Protein AF-A0A4Q6G343-F1 (afdb_monomer_lite)

Radius of gyration: 47.39 Å; chains: 1; bounding box: 82×85×159 Å

Sequence (909 aa):
MDHENRRSPDSSRSNSSQSSSKPSTRPTLESVRVLRLAERLSLSLETMDKLKNIIFGPHGRDVSAIEARQTVEPEVWDELKTRSTSTSLKAYPAVEMIEESEIARLKTIYQTSEPVVAPPPVALETKSPSLPLSQPQLMRREERNSDELLLRKKIEASPIFTDFRGDAYRLFEKYPRPDVAGRLIELALMYGTVDDLIDSLRNITMATGEYYPLITVETRDRILLRLWTAKHTSFMDQFYFRKDLILVLTPMERWYITWSLLEQGKHDHLYRWYKRNEHEIWAMQKLFGPRLQKSESELTFAIGSAAFRMDDEDLALKMLESIPKSASEFSRAIDLLLDVRVERDDRGLSSYELRLSRELDWNARLGLFDSFLLRAQQLQQLAPRDRAALNALLVDPLRWFPESAEALNLVAQMLLHFSDLEKAFPNLLKLFHSNALQFQKPALEHALWTPVLTHDFGQPDRTAYWRSMAMVHSFALGLGQEEKKLWQAREIYFEAQGYEAPTKILTISWSDLHKALVQWISKSDRLDEADRKRLSMMAKLCGESREISDTDIRTYLADVSEPNLEVLETLQALARDRKQEDLELFILGRKAQVLHHTNSALARIWDIGVAQKKNDLSWRTATLLHVRQQLGPELEKPWLIVGEKRREFPMLHLSPEQLKVLCSTFDGNERKLVEAVVNVGPLIPELLASLNPNLLPQKRTRAISKTETEVFEFLEAADWLPSPKKQYGLNAGGLWQTRPPFFSNLTDGKWCGIFVGLSQRLGLNAWDWQLSLLNQQIEALIPRMTRSSETLQASKVG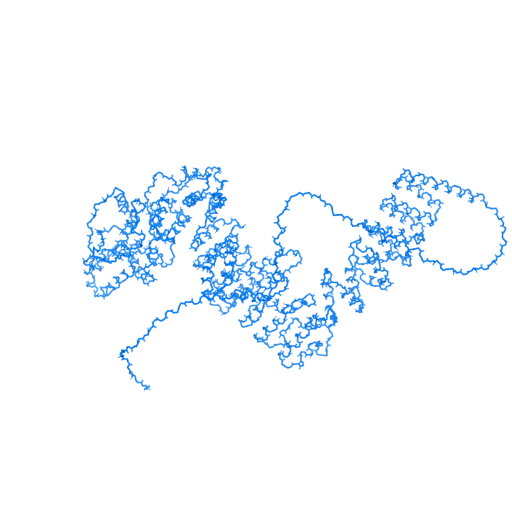RWLRSLTPSQRKSWYDLAQVSKKFEDEQAQAILGRFLAILTTTLYQDHIAALATLERVRAPLRLRWDTENWIVSLAYGEIRKGLGSHTITRFPDNVYRMAVLSPKPPAMRS

Foldseek 3Di:
DDDDDDDDDDDDDDDDDDDDDDDPDQADPVLVVVLVVCVVVVPDPVVSVVSQCVRQNPVGDDPVVVVVVVPPDDDDDDPPPPPDDDDDDDDDDDDDDDDVVVVVVVVVVVPPDDDDDDDDDDDDDDDDDPDDPPPVVVVVVVVLVVLVVVLVVQVVVDLACVSNVVSLVVSCVVPVDLVSLLVSLVSCLRRNDLVSNLVSVVVNCVVPVVSVLVHDPVSVLSNCVRCVVVPVVVSLCVVLPDPVCVVSDDLSSLLVVLVSCLVVVVLLCNQVSCVVNVVSNVVNCVVCVVVSVNDPLSSLLSNLVSCVVVVVPVSNCVSLVVRDPPDPCVLVSLVSLLVPDQDADPVRAHPLRVVLVPDPDLVVSLVSLLVLLVCVVVPVDDDSNSLNNNLVCLQCVCVSDDPFLVSLLSLLLSLLVSLVCCSNRVSSCVVCVVCLLPQDDLSNLCSNLVSLCPGDSVDLLVNLQSNLSSLLSVCVSVLNPPLVSLQSSLVSNVVSVPPPDPPDDDPDDQQSSLVSSLVCLVPPPVDDPVSSVLSNLSSQLSHDLVSNDLVSLVVNLVVDPADDPVSLVVQLVSCVVVVVLVSNLVSLLSNCLHVFHDLVSLLSQLLSCLVVVVVLLNLLSLLVCVLVVWFAPVVVVVCCVQGDVDPDWAFFAFDPVLVLLLLVVDDDLLSLQLLLLLQALLVVLVVVVLPDVLFDFDDPDDDPDPLLVVLLVVQVPHPSQDDHPTFTADRPPDPDQPAQQLLVVQDDDNLNSNLVNVCRSSNCRSQNLFLLSVLVVVVVCPVVCPPDPVSLCVGPNSVSCVVHDPSNNVSVVSSNVSSVVDGSVRSSLSVLLSSLLVSCLSTVSLSCSLVRCVSSVPDPVSSSSSSSSSSDPSSQVSCVVRVNRRPDGDDPVSSVDRGTYDDPPPDDD

Structure (mmCIF, N/CA/C/O backbone):
data_AF-A0A4Q6G343-F1
#
_entry.id   AF-A0A4Q6G343-F1
#
loop_
_atom_site.group_PDB
_atom_site.id
_atom_site.type_symbol
_atom_site.label_atom_id
_atom_site.label_alt_id
_atom_site.label_comp_id
_atom_site.label_asym_id
_atom_site.label_entity_id
_atom_site.label_seq_id
_atom_site.pdbx_PDB_ins_code
_atom_site.Cartn_x
_atom_site.Cartn_y
_atom_site.Cartn_z
_atom_site.occupancy
_atom_site.B_iso_or_equiv
_atom_site.auth_seq_id
_atom_site.auth_comp_id
_atom_site.auth_asym_id
_atom_site.auth_atom_id
_atom_site.pdbx_PDB_model_num
ATOM 1 N N . MET A 1 1 ? -18.805 -46.487 -41.348 1.00 37.62 1 MET A N 1
ATOM 2 C CA . MET A 1 1 ? -19.509 -46.795 -42.604 1.00 37.62 1 MET A CA 1
ATOM 3 C C . MET A 1 1 ? -20.697 -45.862 -42.672 1.00 37.62 1 MET A C 1
ATOM 5 O O . MET A 1 1 ? -21.353 -45.722 -41.648 1.00 37.62 1 MET A O 1
ATOM 9 N N . ASP A 1 2 ? -20.854 -45.230 -43.836 1.00 32.72 2 ASP A N 1
ATOM 10 C CA . ASP A 1 2 ? -21.929 -44.337 -44.304 1.00 32.72 2 ASP A CA 1
ATOM 11 C C . ASP A 1 2 ? -22.088 -43.010 -43.520 1.00 32.72 2 ASP A C 1
ATOM 13 O O . ASP A 1 2 ? -22.222 -43.009 -42.307 1.00 32.72 2 ASP A O 1
ATOM 17 N N . HIS A 1 3 ? -22.024 -41.804 -44.097 1.00 35.25 3 HIS A N 1
ATOM 18 C CA . HIS A 1 3 ? -22.275 -41.362 -45.467 1.00 35.25 3 HIS A CA 1
ATOM 19 C C . HIS A 1 3 ? -21.356 -40.196 -45.887 1.00 35.25 3 HIS A C 1
ATOM 21 O O . HIS A 1 3 ? -20.994 -39.326 -45.097 1.00 35.25 3 HIS A O 1
ATOM 27 N N . GLU A 1 4 ? -21.033 -40.197 -47.178 1.00 36.84 4 GLU A N 1
ATOM 28 C CA . GLU A 1 4 ? -20.248 -39.224 -47.935 1.00 36.84 4 GLU A CA 1
ATOM 29 C C . GLU A 1 4 ? -20.968 -37.903 -48.279 1.00 36.84 4 GLU A C 1
ATOM 31 O O . GLU A 1 4 ? -22.157 -37.879 -48.578 1.00 36.84 4 GLU A O 1
ATOM 36 N N . ASN A 1 5 ? -20.143 -36.848 -48.367 1.00 37.88 5 ASN A N 1
ATOM 37 C CA . ASN A 1 5 ? -20.045 -35.813 -49.412 1.00 37.88 5 ASN A CA 1
ATOM 38 C C . ASN A 1 5 ? -21.320 -35.225 -50.055 1.00 37.88 5 ASN A C 1
ATOM 40 O O . ASN A 1 5 ? -22.007 -35.907 -50.810 1.00 37.88 5 ASN A O 1
ATOM 44 N N . ARG A 1 6 ? -21.425 -33.880 -50.053 1.00 33.44 6 ARG A N 1
ATOM 45 C CA . ARG A 1 6 ? -21.144 -33.031 -51.244 1.00 33.44 6 ARG A CA 1
ATOM 46 C C . ARG A 1 6 ? -21.543 -31.550 -51.069 1.00 33.44 6 ARG A C 1
ATOM 48 O O . ARG A 1 6 ? -22.640 -31.253 -50.620 1.00 33.44 6 ARG A O 1
ATOM 55 N N . ARG A 1 7 ? -20.693 -30.695 -51.665 1.00 29.78 7 ARG A N 1
ATOM 56 C CA . ARG A 1 7 ? -20.930 -29.371 -52.299 1.00 29.78 7 ARG A CA 1
ATOM 57 C C . ARG A 1 7 ? -20.739 -28.078 -51.484 1.00 29.78 7 ARG A C 1
ATOM 59 O O . ARG A 1 7 ? -21.546 -27.684 -50.656 1.00 29.78 7 ARG A O 1
ATOM 66 N N . SER A 1 8 ? -19.734 -27.332 -51.936 1.00 32.84 8 SER A N 1
ATOM 67 C CA . SER A 1 8 ? -19.748 -25.877 -52.185 1.00 32.84 8 SER A CA 1
ATOM 68 C C . SER A 1 8 ? -19.328 -25.674 -53.665 1.00 32.84 8 SER A C 1
ATOM 70 O O . SER A 1 8 ? -18.954 -26.680 -54.282 1.00 32.84 8 SER A O 1
ATOM 72 N N . PRO A 1 9 ? -19.242 -24.462 -54.257 1.00 54.06 9 PRO A N 1
ATOM 73 C CA . PRO A 1 9 ? -19.846 -23.151 -53.956 1.00 54.06 9 PRO A CA 1
ATOM 74 C C . PRO A 1 9 ? -20.457 -22.468 -55.223 1.00 54.06 9 PRO A C 1
ATOM 76 O O . PRO A 1 9 ? -20.336 -22.990 -56.325 1.00 54.06 9 PRO A O 1
ATOM 79 N N . ASP A 1 10 ? -21.150 -21.330 -55.061 1.00 29.64 10 ASP A N 1
ATOM 80 C CA . ASP A 1 10 ? -20.838 -20.021 -55.693 1.00 29.64 10 ASP A CA 1
ATOM 81 C C . ASP A 1 10 ? -22.039 -19.071 -55.898 1.00 29.64 10 ASP A C 1
ATOM 83 O O . ASP A 1 10 ? -23.068 -19.409 -56.473 1.00 29.64 10 ASP A O 1
ATOM 87 N N . SER A 1 11 ? -21.802 -17.832 -55.447 1.00 31.89 11 SER A N 1
ATOM 88 C CA . SER A 1 11 ? -22.288 -16.520 -55.907 1.00 31.89 11 SER A CA 1
ATOM 89 C C . SER A 1 11 ? -23.771 -16.305 -56.272 1.00 31.89 11 SER A C 1
ATOM 91 O O . SER A 1 11 ? -24.246 -16.753 -57.311 1.00 31.89 11 SER A O 1
ATOM 93 N N . SER A 1 12 ? -24.450 -15.393 -55.561 1.00 30.17 12 SER A N 1
ATOM 94 C CA . SER A 1 12 ? -24.726 -14.028 -56.070 1.00 30.17 12 SER A CA 1
ATOM 95 C C . SER A 1 12 ? -25.703 -13.217 -55.190 1.00 30.17 12 SER A C 1
ATOM 97 O O . SER A 1 12 ? -26.766 -13.681 -54.808 1.00 30.17 12 SER A O 1
ATOM 99 N N . ARG A 1 13 ? -25.301 -11.959 -54.946 1.00 33.91 13 ARG A N 1
ATOM 100 C CA . ARG A 1 13 ? -26.094 -10.726 -54.744 1.00 33.91 13 ARG A CA 1
ATOM 101 C C . ARG A 1 13 ? -27.259 -10.709 -53.736 1.00 33.91 13 ARG A C 1
ATOM 103 O O . ARG A 1 13 ? -28.368 -11.115 -54.051 1.00 33.91 13 ARG A O 1
ATOM 110 N N . SER A 1 14 ? -27.082 -9.905 -52.684 1.00 29.23 14 SER A N 1
ATOM 111 C CA . SER A 1 14 ? -28.128 -8.968 -52.245 1.00 29.23 14 SER A CA 1
ATOM 112 C C . SER A 1 14 ? -27.535 -7.749 -51.535 1.00 29.23 14 SER A C 1
ATOM 114 O O . SER A 1 14 ? -26.714 -7.876 -50.631 1.00 29.23 14 SER A O 1
ATOM 116 N N . ASN A 1 15 ? -27.974 -6.572 -51.981 1.00 36.88 15 ASN A N 1
ATOM 117 C CA . ASN A 1 15 ? -27.732 -5.254 -51.403 1.00 36.88 15 ASN A CA 1
ATOM 118 C C . ASN A 1 15 ? -28.075 -5.196 -49.907 1.00 36.88 15 ASN A C 1
ATOM 120 O O . ASN A 1 15 ? -29.156 -5.627 -49.514 1.00 36.88 15 ASN A O 1
ATOM 124 N N . SER A 1 16 ? -27.239 -4.522 -49.115 1.00 29.97 16 SER A N 1
ATOM 125 C CA . SER A 1 16 ? -27.656 -3.958 -47.830 1.00 29.97 16 SER A CA 1
ATOM 126 C C . SER A 1 16 ? -27.095 -2.548 -47.669 1.00 29.97 16 SER A C 1
ATOM 128 O O . SER A 1 16 ? -25.889 -2.332 -47.563 1.00 29.97 16 SER A O 1
ATOM 130 N N . SER A 1 17 ? -28.021 -1.598 -47.668 1.00 30.72 17 SER A N 1
ATOM 131 C CA . SER A 1 17 ? -27.897 -0.219 -47.215 1.00 30.72 17 SER A CA 1
ATOM 132 C C . SER A 1 17 ? -27.131 -0.102 -45.893 1.00 30.72 17 SER A C 1
ATOM 134 O O . SER A 1 17 ? -27.559 -0.639 -44.873 1.00 30.72 17 SER A O 1
ATOM 136 N N . GLN A 1 18 ? -26.030 0.650 -45.902 1.00 31.27 18 GLN A N 1
ATOM 137 C CA . GLN A 1 18 ? -25.352 1.111 -44.694 1.00 31.27 18 GLN A CA 1
ATOM 138 C C . GLN A 1 18 ? -26.185 2.217 -44.028 1.00 31.27 18 GLN A C 1
ATOM 140 O O . GLN A 1 18 ? -26.132 3.375 -44.434 1.00 31.27 18 GLN A O 1
ATOM 145 N N . SER A 1 19 ? -26.936 1.873 -42.981 1.00 31.70 19 SER A N 1
ATOM 146 C CA . SER A 1 19 ? -27.323 2.829 -41.941 1.00 31.70 19 SER A CA 1
ATOM 147 C C . SER A 1 19 ? -26.255 2.791 -40.849 1.00 31.70 19 SER A C 1
ATOM 149 O O . SER A 1 19 ? -26.186 1.839 -40.070 1.00 31.70 19 SER A O 1
ATOM 151 N N . SER A 1 20 ? -25.395 3.805 -40.799 1.00 29.94 20 SER A N 1
ATOM 152 C CA . SER A 1 20 ? -24.445 3.992 -39.705 1.00 29.94 20 SER A CA 1
ATOM 153 C C . SER A 1 20 ? -25.200 4.391 -38.432 1.00 29.94 20 SER A C 1
ATOM 155 O O . SER A 1 20 ? -25.592 5.541 -38.240 1.00 29.94 20 SER A O 1
ATOM 157 N N . SER A 1 21 ? -25.423 3.432 -37.534 1.00 31.78 21 SER A N 1
ATOM 158 C CA . SER A 1 21 ? -25.861 3.727 -36.172 1.00 31.78 21 SER A CA 1
ATOM 159 C C . SER A 1 21 ? -24.720 4.434 -35.435 1.00 31.78 21 SER A C 1
ATOM 161 O O . SER A 1 21 ? -23.761 3.796 -35.001 1.00 31.78 21 SER A O 1
ATOM 163 N N . LYS A 1 22 ? -24.802 5.765 -35.312 1.00 37.12 22 LYS A N 1
ATOM 164 C CA . LYS A 1 22 ? -23.955 6.527 -34.384 1.00 37.12 22 LYS A CA 1
ATOM 165 C C . LYS A 1 22 ? -24.170 5.997 -32.956 1.00 37.12 22 LYS A C 1
ATOM 167 O O . LYS A 1 22 ? -25.320 5.751 -32.583 1.00 37.12 22 LYS A O 1
ATOM 172 N N . PRO A 1 23 ? -23.110 5.832 -32.149 1.00 33.28 23 PRO A N 1
ATOM 173 C CA . PRO A 1 23 ? -23.249 5.371 -30.777 1.00 33.28 23 PRO A CA 1
ATOM 174 C C . PRO A 1 23 ? -24.005 6.427 -29.963 1.00 33.28 23 PRO A C 1
ATOM 176 O O . PRO A 1 23 ? -23.582 7.573 -29.850 1.00 33.28 23 PRO A O 1
ATOM 179 N N . SER A 1 24 ? -25.149 6.033 -29.406 1.00 39.22 24 SER A N 1
ATOM 180 C CA . SER A 1 24 ? -25.884 6.807 -28.406 1.00 39.22 24 SER A CA 1
ATOM 181 C C . SER A 1 24 ? -25.088 6.763 -27.095 1.00 39.22 24 SER A C 1
ATOM 183 O O . SER A 1 24 ? -25.253 5.838 -26.295 1.00 39.22 24 SER A O 1
ATOM 185 N N . THR A 1 25 ? -24.221 7.748 -26.867 1.00 51.38 25 THR A N 1
ATOM 186 C CA . THR A 1 25 ? -23.599 7.999 -25.562 1.00 51.38 25 THR A CA 1
ATOM 187 C C . THR A 1 25 ? -24.692 8.345 -24.555 1.00 51.38 25 THR A C 1
ATOM 189 O O . THR A 1 25 ? -25.356 9.373 -24.656 1.00 51.38 25 THR A O 1
ATOM 192 N N . ARG A 1 26 ? -24.926 7.454 -23.586 1.00 53.78 26 ARG A N 1
ATOM 193 C CA . ARG A 1 26 ? -25.778 7.769 -22.435 1.00 53.78 26 ARG A CA 1
ATOM 194 C C . ARG A 1 26 ? -25.026 8.777 -21.549 1.00 53.78 26 ARG A C 1
ATOM 196 O O . ARG A 1 26 ? -23.848 8.540 -21.284 1.00 53.78 26 ARG A O 1
ATOM 203 N N . PRO A 1 27 ? -25.665 9.863 -21.086 1.00 55.19 27 PRO A N 1
ATOM 204 C CA . PRO A 1 27 ? -25.014 10.833 -20.210 1.00 55.19 27 PRO A CA 1
ATOM 205 C C . PRO A 1 27 ? -24.623 10.174 -18.878 1.00 55.19 27 PRO A C 1
ATOM 207 O O . PRO A 1 27 ? -25.434 9.483 -18.259 1.00 55.19 27 PRO A O 1
ATOM 210 N N . THR A 1 28 ? -23.372 10.369 -18.457 1.00 63.81 28 THR A N 1
ATOM 211 C CA . THR A 1 28 ? -22.802 9.865 -17.194 1.00 63.81 28 THR A CA 1
ATOM 212 C C . THR A 1 28 ? -22.810 10.952 -16.113 1.00 63.81 28 THR A C 1
ATOM 214 O O . THR A 1 28 ? -22.929 12.139 -16.417 1.00 63.81 28 THR A O 1
ATOM 217 N N . LEU A 1 29 ? -22.633 10.576 -14.840 1.00 56.53 29 LEU A N 1
ATOM 218 C CA . LEU A 1 29 ? -22.556 11.515 -13.706 1.00 56.53 29 LEU A CA 1
ATOM 219 C C . LEU A 1 29 ? -21.434 12.561 -13.882 1.00 56.53 29 LEU A C 1
ATOM 221 O O . LEU A 1 29 ? -21.576 13.727 -13.514 1.00 56.53 29 LEU A O 1
ATOM 225 N N . GLU A 1 30 ? -20.330 12.160 -14.513 1.00 58.31 30 GLU A N 1
ATOM 226 C CA . GLU A 1 30 ? -19.225 13.052 -14.876 1.00 58.31 30 GLU A CA 1
ATOM 227 C C . GLU A 1 30 ? -19.653 14.124 -15.880 1.00 58.31 30 GLU A C 1
ATOM 229 O O . GLU A 1 30 ? -19.222 15.269 -15.780 1.00 58.31 30 GLU A O 1
ATOM 234 N N . SER A 1 31 ? -20.576 13.796 -16.788 1.00 66.31 31 SER A N 1
ATOM 235 C CA . SER A 1 31 ? -21.086 14.743 -17.783 1.00 66.31 31 SER A CA 1
ATOM 236 C C . SER A 1 31 ? -21.896 15.877 -17.131 1.00 66.31 31 SER A C 1
ATOM 238 O O . SER A 1 31 ? -21.798 17.032 -17.540 1.00 66.31 31 SER A O 1
ATOM 240 N N . VAL A 1 32 ? -22.637 15.575 -16.056 1.00 69.12 32 VAL A N 1
ATOM 241 C CA . VAL A 1 32 ? -23.372 16.576 -15.255 1.00 69.12 32 VAL A CA 1
ATOM 242 C C . VAL A 1 32 ? -22.411 17.430 -14.418 1.00 69.12 32 VAL A C 1
ATOM 244 O O . VAL A 1 32 ? -22.584 18.646 -14.317 1.00 69.12 32 VAL A O 1
ATOM 247 N N . ARG A 1 33 ? -21.342 16.831 -13.873 1.00 67.50 33 ARG A N 1
ATOM 248 C CA . ARG A 1 33 ? -20.285 17.570 -13.157 1.00 67.50 33 ARG A CA 1
ATOM 249 C C . ARG A 1 33 ? -19.547 18.553 -14.068 1.00 67.50 33 ARG A C 1
ATOM 251 O O . ARG A 1 33 ? -19.288 19.675 -13.642 1.00 67.50 33 ARG A O 1
ATOM 258 N N . VAL A 1 34 ? -19.264 18.170 -15.315 1.00 70.12 34 VAL A N 1
ATOM 259 C CA . VAL A 1 34 ? -18.654 19.054 -16.326 1.00 70.12 34 VAL A CA 1
ATOM 260 C C . VAL A 1 34 ? -19.555 20.256 -16.625 1.00 70.12 34 VAL A C 1
ATOM 262 O O . VAL A 1 34 ? -19.058 21.376 -16.720 1.00 70.12 34 VAL A O 1
ATOM 265 N N . LEU A 1 35 ? -20.875 20.062 -16.687 1.00 69.62 35 LEU A N 1
ATOM 266 C CA . LEU A 1 35 ? -21.827 21.162 -16.863 1.00 69.62 35 LEU A CA 1
ATOM 267 C C . LEU A 1 35 ? -21.903 22.097 -15.652 1.00 69.62 35 LEU A C 1
ATOM 269 O O . LEU A 1 35 ? -21.860 23.309 -15.838 1.00 69.62 35 LEU A O 1
ATOM 273 N N . ARG A 1 36 ? -21.921 21.574 -14.419 1.00 69.06 36 ARG A N 1
ATOM 274 C CA . ARG A 1 36 ? -21.876 22.424 -13.211 1.00 69.06 36 ARG A CA 1
ATOM 275 C C . ARG A 1 36 ? -20.556 23.178 -13.072 1.00 69.06 36 ARG A C 1
ATOM 277 O O . ARG A 1 36 ? -20.534 24.301 -12.573 1.00 69.06 36 ARG A O 1
ATOM 284 N N . LEU A 1 37 ? -19.450 22.574 -13.507 1.00 61.09 37 LEU A N 1
ATOM 285 C CA . LEU A 1 37 ? -18.156 23.246 -13.566 1.00 61.09 37 LEU A CA 1
ATOM 286 C C . LEU A 1 37 ? -18.192 24.385 -14.594 1.00 61.09 37 LEU A C 1
ATOM 288 O O . LEU A 1 37 ? -17.756 25.489 -14.288 1.00 61.09 37 LEU A O 1
ATOM 292 N N . ALA A 1 38 ? -18.759 24.138 -15.777 1.00 69.44 38 ALA A N 1
ATOM 293 C CA . ALA A 1 38 ? -18.937 25.142 -16.822 1.00 69.44 38 ALA A CA 1
ATOM 294 C C . ALA A 1 38 ? -19.846 26.310 -16.376 1.00 69.44 38 ALA A C 1
ATOM 296 O O . ALA A 1 38 ? -19.512 27.466 -16.641 1.00 69.44 38 ALA A O 1
ATOM 297 N N . GLU A 1 39 ? -20.922 26.033 -15.626 1.00 69.12 39 GLU A N 1
ATOM 298 C CA . GLU A 1 39 ? -21.795 27.055 -15.019 1.00 69.12 39 GLU A CA 1
ATOM 299 C C . GLU A 1 39 ? -21.072 27.855 -13.927 1.00 69.12 39 GL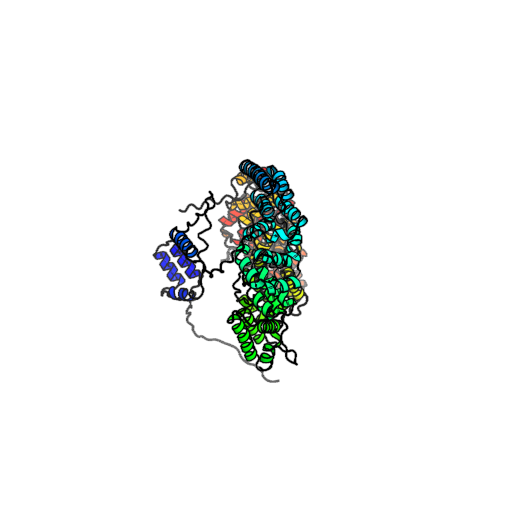U A C 1
ATOM 301 O O . GLU A 1 39 ? -21.154 29.081 -13.905 1.00 69.12 39 GLU A O 1
ATOM 306 N N . ARG A 1 40 ? -20.294 27.195 -13.057 1.00 64.38 40 ARG A N 1
ATOM 307 C CA . ARG A 1 40 ? -19.471 27.871 -12.034 1.00 64.38 40 ARG A CA 1
ATOM 308 C C . ARG A 1 40 ? -18.351 28.728 -12.617 1.00 64.38 40 ARG A C 1
ATOM 310 O O . ARG A 1 40 ? -17.909 29.668 -11.963 1.00 64.38 40 ARG A O 1
ATOM 317 N N . LEU A 1 41 ? -17.876 28.386 -13.810 1.00 65.62 41 LEU A N 1
ATOM 318 C CA . LEU A 1 41 ? -16.867 29.147 -14.544 1.00 65.62 41 LEU A CA 1
ATOM 319 C C . LEU A 1 41 ? -17.478 30.277 -15.389 1.00 65.62 41 LEU A C 1
ATOM 321 O O . LEU A 1 41 ? -16.734 30.967 -16.083 1.00 65.62 41 LEU A O 1
ATOM 325 N N . SER A 1 42 ? -18.800 30.483 -15.318 1.00 79.31 42 SER A N 1
ATOM 326 C CA . SER A 1 42 ? -19.529 31.546 -16.018 1.00 79.31 42 SER A CA 1
ATOM 327 C C . SER A 1 42 ? -19.248 31.584 -17.526 1.00 79.31 42 SER A C 1
ATOM 329 O O . SER A 1 42 ? -19.093 32.660 -18.109 1.00 79.31 42 SER A O 1
ATOM 331 N N . LEU A 1 43 ? -19.147 30.413 -18.170 1.00 77.12 43 LEU A N 1
ATOM 332 C CA . LEU A 1 43 ? -18.960 30.337 -19.621 1.00 77.12 43 LEU A CA 1
ATOM 333 C C . LEU A 1 43 ? -20.151 30.962 -20.363 1.00 77.12 43 LEU A C 1
ATOM 335 O O . LEU A 1 43 ? -21.277 30.983 -19.867 1.00 77.12 43 LEU A O 1
ATOM 339 N N . SER A 1 44 ? -19.905 31.470 -21.575 1.00 80.12 44 SER A N 1
ATOM 340 C CA . SER A 1 44 ? -20.951 32.120 -22.370 1.00 80.12 44 SER A CA 1
ATOM 341 C C . SER A 1 44 ? -22.118 31.170 -22.661 1.00 80.12 44 SER A C 1
ATOM 343 O O . SER A 1 44 ? -21.917 29.975 -22.888 1.00 80.12 44 SER A O 1
ATOM 345 N N . LEU A 1 45 ? -23.338 31.719 -22.704 1.00 70.88 45 LEU A N 1
ATOM 346 C CA . LEU A 1 45 ? -24.582 30.979 -22.971 1.00 70.88 45 LEU A CA 1
ATOM 347 C C . LEU A 1 45 ? -24.491 30.103 -24.232 1.00 70.88 45 LEU A C 1
ATOM 349 O O . LEU A 1 45 ? -24.873 28.940 -24.205 1.00 70.88 45 LEU A O 1
ATOM 353 N N . GLU A 1 46 ? -23.871 30.606 -25.301 1.00 76.12 46 GLU A N 1
ATOM 354 C CA . GLU A 1 46 ? -23.689 29.844 -26.543 1.00 76.12 46 GLU A CA 1
ATOM 355 C C . GLU A 1 46 ? -22.767 28.619 -26.367 1.00 76.12 46 GLU A C 1
ATOM 357 O O . GLU A 1 46 ? -22.972 27.569 -26.979 1.00 76.12 46 GLU A O 1
ATOM 362 N N . THR A 1 47 ? -21.751 28.729 -25.506 1.00 73.44 47 THR A N 1
ATOM 363 C CA . THR A 1 47 ? -20.837 27.621 -25.181 1.00 73.44 47 THR A CA 1
ATOM 364 C C . THR A 1 47 ? -21.526 26.601 -24.279 1.00 73.44 47 THR A C 1
ATOM 366 O O . THR A 1 47 ? -21.379 25.394 -24.483 1.00 73.44 47 THR A O 1
ATOM 369 N N . MET A 1 48 ? -22.325 27.086 -23.326 1.00 75.69 48 MET A N 1
ATOM 370 C CA . MET A 1 48 ? -23.162 26.263 -22.456 1.00 75.69 48 MET A CA 1
ATOM 371 C C . MET A 1 48 ? -24.178 25.441 -23.255 1.00 75.69 48 MET A C 1
ATOM 373 O O . MET A 1 48 ? -24.317 24.243 -23.009 1.00 75.69 48 MET A O 1
ATOM 377 N N . ASP A 1 49 ? -24.821 26.036 -24.258 1.00 74.31 49 ASP A N 1
ATOM 378 C CA . ASP A 1 49 ? -25.803 25.348 -25.100 1.00 74.31 49 ASP A CA 1
ATOM 379 C C . ASP A 1 49 ? -25.156 24.320 -26.035 1.00 74.31 49 ASP A C 1
ATOM 381 O O . ASP A 1 49 ? -25.688 23.224 -26.227 1.00 74.31 49 ASP A O 1
ATOM 385 N N . LYS A 1 50 ? -23.960 24.611 -26.567 1.00 76.81 50 LYS A N 1
ATOM 386 C CA . LYS A 1 50 ? -23.171 23.625 -27.328 1.00 76.81 50 LYS A CA 1
ATOM 387 C C . LYS A 1 50 ? -22.772 22.436 -26.451 1.00 76.81 50 LYS A C 1
ATOM 389 O O . LYS A 1 50 ? -22.931 21.296 -26.883 1.00 76.81 50 LYS A O 1
ATOM 394 N N . LEU A 1 51 ? -22.323 22.679 -25.218 1.00 69.50 51 LEU A N 1
ATOM 395 C CA . LEU A 1 51 ? -21.992 21.624 -24.252 1.00 69.50 51 LEU A CA 1
ATOM 396 C C . LEU A 1 51 ? -23.219 20.783 -23.877 1.00 69.50 51 LEU A C 1
ATOM 398 O O . LEU A 1 51 ? -23.143 19.555 -23.916 1.00 69.50 51 LEU A O 1
ATOM 402 N N . LYS A 1 52 ? -24.364 21.417 -23.591 1.00 73.50 52 LYS A N 1
ATOM 403 C CA . LYS A 1 52 ? -25.628 20.716 -23.305 1.00 73.50 52 LYS A CA 1
ATOM 404 C C . LYS A 1 52 ? -26.075 19.849 -24.484 1.00 73.50 52 LYS A C 1
ATOM 406 O O . LYS A 1 52 ? -26.426 18.691 -24.276 1.00 73.50 52 LYS A O 1
ATOM 411 N N . ASN A 1 53 ? -25.979 20.354 -25.714 1.00 74.62 53 ASN A N 1
ATOM 412 C CA . ASN A 1 53 ? -26.330 19.597 -26.920 1.00 74.62 53 ASN A CA 1
ATOM 413 C C . ASN A 1 53 ? -25.380 18.424 -27.201 1.00 74.62 53 ASN A C 1
ATOM 415 O O . ASN A 1 53 ? -25.828 17.383 -27.677 1.00 74.62 53 ASN A O 1
ATOM 419 N N . ILE A 1 54 ? -24.085 18.560 -26.896 1.00 75.44 54 ILE A N 1
ATOM 420 C CA . ILE A 1 54 ? -23.111 17.465 -27.026 1.00 75.44 54 ILE A CA 1
ATOM 421 C C . ILE A 1 54 ? -23.382 16.371 -25.983 1.00 75.44 54 ILE A C 1
ATOM 423 O O . ILE A 1 54 ? -23.286 15.187 -26.298 1.00 75.44 54 ILE A O 1
ATOM 427 N N . ILE A 1 55 ? -23.739 16.762 -24.757 1.00 69.69 55 ILE A N 1
ATOM 428 C CA . ILE A 1 55 ? -23.898 15.843 -23.623 1.00 69.69 55 ILE A CA 1
ATOM 429 C C . ILE A 1 55 ? -25.267 15.147 -23.623 1.00 69.69 55 ILE A C 1
ATOM 431 O O . ILE A 1 55 ? -25.348 13.949 -23.354 1.00 69.69 55 ILE A O 1
ATOM 435 N N . PHE A 1 56 ? -26.344 15.873 -23.930 1.00 71.69 56 PHE A N 1
ATOM 436 C CA . PHE A 1 56 ? -27.720 15.369 -23.827 1.00 71.69 56 PHE A CA 1
ATOM 437 C C . PHE A 1 56 ? -28.426 15.188 -25.174 1.00 71.69 56 PHE A C 1
ATOM 439 O O . PHE A 1 56 ? -29.556 14.695 -25.214 1.00 71.69 56 PHE A O 1
ATOM 446 N N . GLY A 1 57 ? -27.763 15.541 -26.277 1.00 71.88 57 GLY A N 1
ATOM 447 C CA . GLY A 1 57 ? -28.351 15.539 -27.611 1.00 71.88 57 GLY A CA 1
ATOM 448 C C . GLY A 1 57 ? -29.326 16.707 -27.847 1.00 71.88 57 GLY A C 1
ATOM 449 O O . GLY A 1 57 ? -29.711 17.410 -26.914 1.00 71.88 57 GLY A O 1
ATOM 450 N N . PRO A 1 58 ? -29.783 16.902 -29.098 1.00 58.31 58 PRO A N 1
ATOM 451 C CA . PRO A 1 58 ? -30.598 18.052 -29.521 1.00 58.31 58 PRO A CA 1
ATOM 452 C C . PRO A 1 58 ? -32.033 18.074 -28.962 1.00 58.31 58 PRO A C 1
ATOM 454 O O . PRO A 1 58 ? -32.793 18.996 -29.248 1.00 58.31 58 PRO A O 1
ATOM 457 N N . HIS A 1 59 ? -32.436 17.054 -28.199 1.00 57.53 59 HIS A N 1
ATOM 458 C CA . HIS A 1 59 ? -33.778 16.928 -27.615 1.00 57.53 59 HIS A CA 1
ATOM 459 C C . HIS A 1 59 ? -33.751 16.824 -26.085 1.00 57.53 59 HIS A C 1
ATOM 461 O O . HIS A 1 59 ? -34.670 16.249 -25.512 1.00 57.53 59 HIS A O 1
ATOM 467 N N . GLY A 1 60 ? -32.693 17.354 -25.450 1.00 53.00 60 GLY A N 1
ATOM 468 C CA . GLY A 1 60 ? -32.607 17.673 -24.021 1.00 53.00 60 GLY A CA 1
ATOM 469 C C . GLY A 1 60 ? -33.377 16.731 -23.097 1.00 53.00 60 GLY A C 1
ATOM 470 O O . GLY A 1 60 ? -34.494 17.038 -22.692 1.00 53.00 60 GLY A O 1
ATOM 471 N N . ARG A 1 61 ? -32.785 15.587 -22.734 1.00 56.12 61 ARG A N 1
ATOM 472 C CA . ARG A 1 61 ? -33.309 14.831 -21.588 1.00 56.12 61 ARG A CA 1
ATOM 473 C C . ARG A 1 61 ? -33.122 15.676 -20.333 1.00 56.12 61 ARG A C 1
ATOM 475 O O . ARG A 1 61 ? -32.016 16.142 -20.073 1.00 56.12 61 ARG A O 1
ATOM 482 N N . ASP A 1 62 ? -34.215 15.872 -19.610 1.00 56.22 62 ASP A N 1
ATOM 483 C CA . ASP A 1 62 ? -34.301 16.805 -18.494 1.00 56.22 62 ASP A CA 1
ATOM 484 C C . ASP A 1 62 ? -33.325 16.408 -17.370 1.00 56.22 62 ASP A C 1
ATOM 486 O O . ASP A 1 62 ? -33.344 15.274 -16.879 1.00 56.22 62 ASP A O 1
ATOM 490 N N . VAL A 1 63 ? -32.424 17.328 -17.009 1.00 54.56 63 VAL A N 1
ATOM 491 C CA . VAL A 1 63 ? -31.339 17.124 -16.022 1.00 54.56 63 VAL A CA 1
ATOM 492 C C . VAL A 1 63 ? -31.913 16.704 -14.662 1.00 54.56 63 VAL A C 1
ATOM 494 O O . VAL A 1 63 ? -31.341 15.870 -13.956 1.00 54.56 63 VAL A O 1
ATOM 497 N N . SER A 1 64 ? -33.119 17.187 -14.375 1.00 54.88 64 SER A N 1
ATOM 498 C CA . SER A 1 64 ? -33.948 16.875 -13.213 1.00 54.88 64 SER A CA 1
ATOM 499 C C . SER A 1 64 ? -34.239 15.375 -13.039 1.00 54.88 64 SER A C 1
ATOM 501 O O . SER A 1 64 ? -34.311 14.902 -11.908 1.00 54.88 64 SER A O 1
ATOM 503 N N . ALA A 1 65 ? -34.327 14.581 -14.114 1.00 54.03 65 ALA A N 1
ATOM 504 C CA . ALA A 1 65 ? -34.581 13.137 -14.022 1.00 54.03 65 ALA A CA 1
ATOM 505 C C . ALA A 1 65 ? -33.347 12.321 -13.584 1.00 54.03 65 ALA A C 1
ATOM 507 O O . ALA A 1 65 ? -33.488 11.214 -13.058 1.00 54.03 65 ALA A O 1
ATOM 508 N N . ILE A 1 66 ? -32.138 12.850 -13.809 1.00 56.53 66 ILE A N 1
ATOM 509 C CA . ILE A 1 66 ? -30.878 12.251 -13.339 1.00 56.53 66 ILE A CA 1
ATOM 510 C C . ILE A 1 66 ? -30.619 12.673 -11.886 1.00 56.53 66 ILE A C 1
ATOM 512 O O . ILE A 1 66 ? -30.203 11.842 -11.084 1.00 56.53 66 ILE A O 1
ATOM 516 N N . GLU A 1 67 ? -30.941 13.918 -11.528 1.00 47.53 67 GLU A N 1
ATOM 517 C CA . GLU A 1 67 ? -30.829 14.438 -10.156 1.00 47.53 67 GLU A CA 1
ATOM 518 C C . GLU A 1 67 ? -31.879 13.840 -9.202 1.00 47.53 67 GLU A C 1
ATOM 520 O O . GLU A 1 67 ? -31.571 13.559 -8.048 1.00 47.53 67 GLU A O 1
ATOM 525 N N . ALA A 1 68 ? -33.086 13.519 -9.683 1.00 50.84 68 ALA A N 1
ATOM 526 C CA . ALA A 1 68 ? -34.110 12.836 -8.885 1.00 50.84 68 ALA A CA 1
ATOM 527 C C . ALA A 1 68 ? -33.710 11.412 -8.447 1.00 50.84 68 ALA A C 1
ATOM 529 O O . ALA A 1 68 ? -34.335 10.846 -7.555 1.00 50.84 68 ALA A O 1
ATOM 530 N N . ARG A 1 69 ? -32.661 10.821 -9.041 1.00 48.19 69 ARG A N 1
ATOM 531 C CA . ARG A 1 69 ? -32.093 9.541 -8.580 1.00 48.19 69 ARG A CA 1
ATOM 532 C C . ARG A 1 69 ? -31.149 9.690 -7.379 1.00 48.19 69 ARG A C 1
ATOM 534 O O . ARG A 1 69 ? -30.738 8.670 -6.841 1.00 48.19 69 ARG A O 1
ATOM 541 N N . GLN A 1 70 ? -30.821 10.916 -6.954 1.00 43.22 70 GLN A N 1
ATOM 542 C CA . GLN A 1 70 ? -29.943 11.195 -5.809 1.00 43.22 70 GLN A CA 1
ATOM 543 C C . GLN A 1 70 ? -30.674 11.510 -4.495 1.00 43.22 70 GLN A C 1
ATOM 545 O O . GLN A 1 70 ? -30.029 11.531 -3.454 1.00 43.22 70 GLN A O 1
ATOM 550 N N . THR A 1 71 ? -31.997 11.699 -4.468 1.00 38.62 71 THR A N 1
ATOM 551 C CA . THR A 1 71 ? -32.720 12.040 -3.222 1.00 38.62 71 THR A CA 1
ATOM 552 C C . THR A 1 71 ? -32.847 10.889 -2.208 1.00 38.62 71 THR A C 1
ATOM 554 O O . THR A 1 71 ? -33.591 11.021 -1.240 1.00 38.62 71 THR A O 1
ATOM 557 N N . VAL A 1 72 ? -32.127 9.775 -2.387 1.00 36.56 72 VAL A N 1
ATOM 558 C CA . VAL A 1 72 ? -32.163 8.605 -1.485 1.00 36.56 72 VAL A CA 1
ATOM 559 C C . VAL A 1 72 ? -30.872 8.433 -0.660 1.00 36.56 72 VAL A C 1
ATOM 561 O O . VAL A 1 72 ? -30.818 7.553 0.190 1.00 36.56 72 VAL A O 1
ATOM 564 N N . GLU A 1 73 ? -29.870 9.309 -0.784 1.00 30.19 73 GLU A N 1
ATOM 565 C CA . GLU A 1 73 ? -28.690 9.296 0.104 1.00 30.19 73 GLU A CA 1
ATOM 566 C C . GLU A 1 73 ? -28.433 10.686 0.720 1.00 30.19 73 GLU A C 1
ATOM 568 O O . GLU A 1 73 ? -28.370 11.673 -0.017 1.00 30.19 73 GLU A O 1
ATOM 573 N N . PRO A 1 74 ? -28.304 10.815 2.058 1.00 34.00 74 PRO A N 1
ATOM 574 C CA . PRO A 1 74 ? -28.063 12.104 2.699 1.00 34.00 74 PRO A CA 1
ATOM 575 C C . PRO A 1 74 ? -26.576 12.492 2.609 1.00 34.00 74 PRO A C 1
ATOM 577 O O . PRO A 1 74 ? -25.712 11.857 3.210 1.00 34.00 74 PRO A O 1
ATOM 580 N N . GLU A 1 75 ? -26.279 13.561 1.866 1.00 32.41 75 GLU A N 1
ATOM 581 C CA . GLU A 1 75 ? -24.934 14.128 1.717 1.00 32.41 75 GLU A CA 1
ATOM 582 C C . GLU A 1 75 ? -24.574 15.075 2.883 1.00 32.41 75 GLU A C 1
ATOM 584 O O . GLU A 1 75 ? -25.230 16.088 3.129 1.00 32.41 75 GLU A O 1
ATOM 589 N N . VAL A 1 76 ? -23.479 14.740 3.570 1.00 36.19 76 VAL A N 1
ATOM 590 C CA . VAL A 1 76 ? -22.766 15.533 4.582 1.00 36.19 76 VAL A CA 1
ATOM 591 C C . VAL A 1 76 ? -21.864 16.549 3.870 1.00 36.19 76 VAL A C 1
ATOM 593 O O . VAL A 1 76 ? -20.880 16.155 3.251 1.00 36.19 76 VAL A O 1
ATOM 596 N N . TRP A 1 77 ? -22.171 17.851 3.946 1.00 29.92 77 TRP A N 1
ATOM 597 C CA . TRP A 1 77 ? -21.358 18.904 3.302 1.00 29.92 77 TRP A CA 1
ATOM 598 C C . TRP A 1 77 ? -21.209 20.222 4.090 1.00 29.92 77 TRP A C 1
ATOM 600 O O . TRP A 1 77 ? -20.984 21.266 3.481 1.00 29.92 77 TRP A O 1
ATOM 610 N N . ASP A 1 78 ? -21.229 20.200 5.429 1.00 31.62 78 ASP A N 1
ATOM 611 C CA . ASP A 1 78 ? -21.020 21.424 6.237 1.00 31.62 78 ASP A CA 1
ATOM 612 C C . ASP A 1 78 ? -19.645 21.566 6.931 1.00 31.62 78 ASP A C 1
ATOM 614 O O . ASP A 1 78 ? -19.368 22.595 7.544 1.00 31.62 78 ASP A O 1
ATOM 618 N N . GLU A 1 79 ? -18.702 20.629 6.776 1.00 31.05 79 GLU A N 1
ATOM 619 C CA . GLU A 1 79 ? -17.422 20.687 7.520 1.00 31.05 79 GLU A CA 1
ATOM 620 C C . GLU A 1 79 ? -16.246 21.400 6.821 1.00 31.05 79 GLU A C 1
ATOM 622 O O . GLU A 1 79 ? -15.170 21.548 7.399 1.00 31.05 79 GLU A O 1
ATOM 627 N N . LEU A 1 80 ? -16.417 21.930 5.605 1.00 28.64 80 LEU A N 1
ATOM 628 C CA . LEU A 1 80 ? -15.306 22.534 4.842 1.00 28.64 80 LEU A CA 1
ATOM 629 C C . LEU A 1 80 ? -15.233 24.072 4.871 1.00 28.64 80 LEU A C 1
ATOM 631 O O . LEU A 1 80 ? -14.442 24.663 4.136 1.00 28.64 80 LEU A O 1
ATOM 635 N N . LYS A 1 81 ? -15.986 24.739 5.759 1.00 29.30 81 LYS A N 1
ATOM 636 C CA . LYS A 1 81 ? -15.907 26.204 5.954 1.00 29.30 81 LYS A CA 1
ATOM 637 C C . LYS A 1 81 ? -15.122 26.676 7.184 1.00 29.30 81 LYS A C 1
ATOM 639 O O . LYS A 1 81 ? -14.946 27.881 7.331 1.00 29.30 81 LYS A O 1
ATOM 644 N N . THR A 1 82 ? -14.591 25.793 8.034 1.00 32.53 82 THR A N 1
ATOM 645 C CA . THR A 1 82 ? -13.991 26.206 9.327 1.00 32.53 82 THR A CA 1
ATOM 646 C C . THR A 1 82 ? -12.486 25.964 9.489 1.00 32.53 82 THR A C 1
ATOM 648 O O . THR A 1 82 ? -11.949 26.184 10.571 1.00 32.53 82 THR A O 1
ATOM 651 N N . ARG A 1 83 ? -11.739 25.618 8.432 1.00 28.19 83 ARG A N 1
ATOM 652 C CA . ARG A 1 83 ? -10.262 25.542 8.490 1.00 28.19 83 ARG A CA 1
ATOM 653 C C . ARG A 1 83 ? -9.587 26.643 7.679 1.00 28.19 83 ARG A C 1
ATOM 655 O O . ARG A 1 83 ? -8.981 26.367 6.652 1.00 28.19 83 ARG A O 1
ATOM 662 N N . SER A 1 84 ? -9.678 27.892 8.137 1.00 30.34 84 SER A N 1
ATOM 663 C CA . SER A 1 84 ? -8.737 28.969 7.769 1.00 30.34 84 SER A CA 1
ATOM 664 C C . SER A 1 84 ? -8.951 30.212 8.635 1.00 30.34 84 SER A C 1
ATOM 666 O O . SER A 1 84 ? -9.611 31.139 8.199 1.00 30.34 84 SER A O 1
ATOM 668 N N . THR A 1 85 ? -8.386 30.217 9.847 1.00 26.91 85 THR A N 1
ATOM 669 C CA . THR A 1 85 ? -7.800 31.393 10.530 1.00 26.91 85 THR A CA 1
ATOM 670 C C . THR A 1 85 ? -7.208 30.935 11.864 1.00 26.91 85 THR A C 1
ATOM 672 O O . THR A 1 85 ? -7.904 30.872 12.874 1.00 26.91 85 THR A O 1
ATOM 675 N N . SER A 1 86 ? -5.915 30.607 11.889 1.00 28.73 86 SER A N 1
ATOM 676 C CA . SER A 1 86 ? -5.158 30.439 13.132 1.00 28.73 86 SER A CA 1
ATOM 677 C C . SER A 1 86 ? -4.123 31.553 13.251 1.00 28.73 86 SER A C 1
ATOM 679 O O . SER A 1 86 ? -3.009 31.399 12.765 1.00 28.73 86 SER A O 1
ATOM 681 N N . THR A 1 87 ? -4.486 32.657 13.908 1.00 27.56 87 THR A N 1
ATOM 682 C CA . THR A 1 87 ? -3.539 33.502 14.655 1.00 27.56 87 THR A CA 1
ATOM 683 C C . THR A 1 87 ? -4.273 34.485 15.571 1.00 27.56 87 THR A C 1
ATOM 685 O O . THR A 1 87 ? -5.065 35.304 15.119 1.00 27.56 87 THR A O 1
ATOM 688 N N . SER A 1 88 ? -3.855 34.459 16.839 1.00 28.75 88 SER A N 1
ATOM 689 C CA . SER A 1 88 ? -3.968 35.490 17.880 1.00 28.75 88 SER A CA 1
ATOM 690 C C . SER A 1 88 ? -5.176 35.482 18.839 1.00 28.75 88 SER A C 1
ATOM 692 O O . SER A 1 88 ? -6.329 35.605 18.452 1.00 28.75 88 SER A O 1
ATOM 694 N N . LEU A 1 89 ? -4.785 35.454 20.121 1.00 26.39 89 LEU A N 1
ATOM 695 C CA . LEU A 1 89 ? -5.383 36.070 21.310 1.00 26.39 89 LEU A CA 1
ATOM 696 C C . LEU A 1 89 ? -6.517 35.352 22.070 1.00 26.39 89 LEU A C 1
ATOM 698 O O . LEU A 1 89 ? -7.585 35.030 21.572 1.00 26.39 89 LEU A O 1
ATOM 702 N N . LYS A 1 90 ? -6.206 35.164 23.359 1.00 39.25 90 LYS A N 1
ATOM 703 C CA . LYS A 1 90 ? -7.027 34.682 24.471 1.00 39.25 90 LYS A CA 1
ATOM 704 C C . LYS A 1 90 ? -8.279 35.548 24.674 1.00 39.25 90 LYS A C 1
ATOM 706 O O . LYS A 1 90 ? -8.147 36.762 24.804 1.00 39.25 90 LYS A O 1
ATOM 711 N N . ALA A 1 91 ? -9.428 34.910 24.883 1.00 28.58 91 ALA A N 1
ATOM 712 C CA . ALA A 1 91 ? -10.543 35.453 25.661 1.00 28.58 91 ALA A CA 1
ATOM 713 C C . ALA A 1 91 ? -11.285 34.294 26.357 1.00 28.58 91 ALA A C 1
ATOM 715 O O . ALA A 1 91 ? -11.542 33.263 25.740 1.00 28.58 91 ALA A O 1
ATOM 716 N N . TYR A 1 92 ? -11.560 34.444 27.655 1.00 28.27 92 TYR A N 1
ATOM 717 C CA . TYR A 1 92 ? -12.367 33.519 28.464 1.00 28.27 92 TYR A CA 1
ATOM 718 C C . TYR A 1 92 ? -13.846 33.553 28.020 1.00 28.27 92 TYR A C 1
ATOM 720 O O . TYR A 1 92 ? -14.305 34.625 27.621 1.00 28.27 92 TYR A O 1
ATOM 728 N N . PRO A 1 93 ? -14.622 32.455 28.132 1.00 29.97 93 PRO A N 1
ATOM 729 C CA . PRO A 1 93 ? -16.066 32.520 27.947 1.00 29.97 93 PRO A CA 1
ATOM 730 C C . PRO A 1 93 ? -16.740 33.185 29.157 1.00 29.97 93 PRO A C 1
ATOM 732 O O . PRO A 1 93 ? -16.357 32.958 30.306 1.00 29.97 93 PRO A O 1
ATOM 735 N N . ALA A 1 94 ? -17.725 34.035 28.867 1.00 30.19 94 ALA A N 1
ATOM 736 C CA . ALA A 1 94 ? -18.518 34.775 29.839 1.00 30.19 94 ALA A CA 1
ATOM 737 C C . ALA A 1 94 ? -19.357 33.834 30.720 1.00 30.19 94 ALA A C 1
ATOM 739 O O . ALA A 1 94 ? -19.940 32.866 30.239 1.00 30.19 94 ALA A O 1
ATOM 740 N N . VAL A 1 95 ? -19.409 34.149 32.014 1.00 31.55 95 VAL A N 1
ATOM 741 C CA . VAL A 1 95 ? -20.261 33.495 33.012 1.00 31.55 95 VAL A CA 1
ATOM 742 C C . VAL A 1 95 ? -21.707 33.935 32.775 1.00 31.55 95 VAL A C 1
ATOM 744 O O . VAL A 1 95 ? -21.993 35.131 32.815 1.00 31.55 95 VAL A O 1
ATOM 747 N N . GLU A 1 96 ? -22.614 32.985 32.547 1.00 34.94 96 GLU A N 1
ATOM 748 C CA . GLU A 1 96 ? -24.054 33.239 32.620 1.00 34.94 96 GLU A CA 1
ATOM 749 C C . GLU A 1 96 ? -24.420 33.587 34.069 1.00 34.94 96 GLU A C 1
ATOM 751 O O . GLU A 1 96 ? -24.272 32.782 34.991 1.00 34.94 96 GLU A O 1
ATOM 756 N N . MET A 1 97 ? -24.846 34.831 34.279 1.00 35.75 97 MET A N 1
ATOM 757 C CA . MET A 1 97 ? -25.382 35.301 35.550 1.00 35.75 97 MET A CA 1
ATOM 758 C C . MET A 1 97 ? -26.794 34.736 35.726 1.00 35.75 97 MET A C 1
ATOM 760 O O . MET A 1 97 ? -27.672 35.001 34.911 1.00 35.75 97 MET A O 1
ATOM 764 N N . ILE A 1 98 ? -27.009 33.976 36.799 1.00 38.88 98 ILE A N 1
ATOM 765 C CA . ILE A 1 98 ? -28.341 33.539 37.235 1.00 38.88 98 ILE A CA 1
ATOM 766 C C . ILE A 1 98 ? -29.158 34.790 37.594 1.00 38.88 98 ILE A C 1
ATOM 768 O O . ILE A 1 98 ? -28.684 35.628 38.364 1.00 38.88 98 ILE A O 1
ATOM 772 N N . GLU A 1 99 ? -30.369 34.924 37.047 1.00 49.50 99 GLU A N 1
ATOM 773 C CA . GLU A 1 99 ? -31.242 36.070 37.321 1.00 49.50 99 GLU A CA 1
ATOM 774 C C . GLU A 1 99 ? -31.616 36.158 38.814 1.00 49.50 99 GLU A C 1
ATOM 776 O O . GLU A 1 99 ? -31.944 35.163 39.466 1.00 49.50 99 GLU A O 1
ATOM 781 N N . GLU A 1 100 ? -31.607 37.375 39.371 1.00 43.12 100 GLU A N 1
ATOM 782 C CA . GLU A 1 100 ? -31.922 37.640 40.788 1.00 43.12 100 GLU A CA 1
ATOM 783 C C . GLU A 1 100 ? -33.342 37.190 41.192 1.00 43.12 100 GLU A C 1
ATOM 785 O O . GLU A 1 100 ? -33.605 36.928 42.370 1.00 43.12 100 GLU A O 1
ATOM 790 N N . SER A 1 101 ? -34.242 37.030 40.219 1.00 52.31 101 SER A N 1
ATOM 791 C CA . SER A 1 101 ? -35.596 36.487 40.384 1.00 52.31 101 SER A CA 1
ATOM 792 C C . SER A 1 101 ? -35.593 35.004 40.798 1.00 52.31 101 SER A C 1
ATOM 794 O O . SER A 1 101 ? -36.366 34.604 41.675 1.00 52.31 101 SER A O 1
ATOM 796 N N . GLU A 1 102 ? -34.675 34.203 40.249 1.00 47.19 102 GLU A N 1
ATOM 797 C CA . GLU A 1 102 ? -34.478 32.782 40.568 1.00 47.19 102 GLU A CA 1
ATOM 798 C C . GLU A 1 102 ? -33.925 32.623 42.000 1.00 47.19 102 GLU A C 1
ATOM 800 O O . GLU A 1 102 ? -34.366 31.771 42.778 1.00 47.19 102 GLU A O 1
ATOM 805 N N . ILE A 1 103 ? -33.020 33.526 42.399 1.00 45.38 103 ILE A N 1
ATOM 806 C CA . ILE A 1 103 ? -32.425 33.574 43.745 1.00 45.38 103 ILE A CA 1
ATOM 807 C C . ILE A 1 103 ? -33.468 33.996 44.794 1.00 45.38 103 ILE A C 1
ATOM 809 O O . ILE A 1 103 ? -33.498 33.447 45.901 1.00 45.38 103 ILE A O 1
ATOM 813 N N . ALA A 1 104 ? -34.357 34.936 44.458 1.00 56.38 104 ALA A N 1
ATOM 814 C CA . ALA A 1 104 ? -35.447 35.355 45.337 1.00 56.38 104 ALA A CA 1
ATOM 815 C C . ALA A 1 104 ? -36.466 34.226 45.570 1.00 56.38 104 ALA A C 1
ATOM 817 O O . ALA A 1 104 ? -36.890 34.018 46.711 1.00 56.38 104 ALA A O 1
ATOM 818 N N . ARG A 1 105 ? -36.789 33.448 44.525 1.00 61.41 105 ARG A N 1
ATOM 819 C CA . ARG A 1 105 ? -37.701 32.295 44.600 1.00 61.41 105 ARG A CA 1
ATOM 820 C C . ARG A 1 105 ? -37.139 31.164 45.467 1.00 61.41 105 ARG A C 1
ATOM 822 O O . ARG A 1 105 ? -37.865 30.587 46.276 1.00 61.41 105 ARG A O 1
ATOM 829 N N . LEU A 1 106 ? -35.839 30.882 45.362 1.00 44.91 106 LEU A N 1
ATOM 830 C CA . LEU A 1 106 ? -35.171 29.866 46.188 1.00 44.91 106 LEU A CA 1
ATOM 831 C C . LEU A 1 106 ? -35.093 30.268 47.671 1.00 44.91 106 LEU A C 1
ATOM 833 O O . LEU A 1 106 ? -35.229 29.411 48.545 1.00 44.91 106 LEU A O 1
ATOM 837 N N . LYS A 1 107 ? -34.963 31.566 47.979 1.00 47.59 107 LYS A N 1
ATOM 838 C CA . LYS A 1 107 ? -35.015 32.067 49.365 1.00 47.59 107 LYS A CA 1
ATOM 839 C C . LYS A 1 107 ? -36.409 31.976 49.993 1.00 47.59 107 LYS A C 1
ATOM 841 O O . LYS A 1 107 ? -36.500 31.737 51.193 1.00 47.59 107 LYS A O 1
ATOM 846 N N . THR A 1 108 ? -37.485 32.112 49.212 1.00 47.34 108 THR A N 1
ATOM 847 C CA . THR A 1 108 ? -38.864 32.000 49.733 1.00 47.34 108 THR A CA 1
ATOM 848 C C . THR A 1 108 ? -39.240 30.557 50.080 1.00 47.34 108 THR A C 1
ATOM 850 O O . THR A 1 108 ? -39.929 30.320 51.072 1.00 47.34 108 THR A O 1
ATOM 853 N N . ILE A 1 109 ? -38.732 29.586 49.311 1.00 50.03 109 ILE A N 1
ATOM 854 C CA . ILE A 1 109 ? -38.935 28.149 49.567 1.00 50.03 109 ILE A CA 1
ATOM 855 C C . ILE A 1 109 ? -38.239 27.717 50.868 1.00 50.03 109 ILE A C 1
ATOM 857 O O . ILE A 1 109 ? -38.778 26.905 51.613 1.00 50.03 109 ILE A O 1
ATOM 861 N N . TYR A 1 110 ? -37.086 28.308 51.195 1.00 41.56 110 TYR A N 1
ATOM 862 C CA . TYR A 1 110 ? -36.358 28.009 52.435 1.00 41.56 110 TYR A CA 1
ATOM 863 C C . TYR A 1 110 ? -36.947 28.661 53.701 1.00 41.56 110 TYR A C 1
ATOM 865 O O . TYR A 1 110 ? -36.588 28.260 54.805 1.00 41.56 110 TYR A O 1
ATOM 873 N N . GLN A 1 111 ? -37.837 29.652 53.576 1.00 42.88 111 GLN A N 1
ATOM 874 C CA . GLN A 1 111 ? -38.382 30.403 54.720 1.00 42.88 111 GLN A CA 1
ATOM 875 C C . GLN A 1 111 ? -39.809 30.002 55.135 1.00 42.88 111 GLN A C 1
ATOM 877 O O . GLN A 1 111 ? -40.321 30.557 56.103 1.00 42.88 111 GLN A O 1
ATOM 882 N N . THR A 1 112 ? -40.456 29.047 54.455 1.00 42.84 112 THR A N 1
ATOM 883 C CA . THR A 1 112 ? -41.879 28.708 54.686 1.00 42.84 112 THR A CA 1
ATOM 884 C C . THR A 1 112 ? -42.154 27.347 55.339 1.00 42.84 112 THR A C 1
ATOM 886 O O . THR A 1 112 ? -43.313 26.965 55.469 1.00 42.84 112 THR A O 1
ATOM 889 N N . SER A 1 113 ? -41.147 26.628 55.841 1.00 36.47 113 SER A N 1
ATOM 890 C CA . SER A 1 113 ? -41.381 25.449 56.691 1.00 36.47 113 SER A CA 1
ATOM 891 C C . SER A 1 113 ? -41.300 25.818 58.180 1.00 36.47 113 SER A C 1
ATOM 893 O O . SER A 1 113 ? -40.219 25.807 58.771 1.00 36.47 113 SER A O 1
ATOM 895 N N . GLU A 1 114 ? -42.448 26.172 58.767 1.00 36.72 114 GLU A N 1
ATOM 896 C CA . GLU A 1 114 ? -42.639 26.361 60.214 1.00 36.72 114 GLU A CA 1
ATOM 897 C C . GLU A 1 114 ? -42.303 25.090 61.027 1.00 36.72 114 GLU A C 1
ATOM 899 O O . GLU A 1 114 ? -42.562 23.973 60.568 1.00 36.72 114 GLU A O 1
ATOM 904 N N . PRO A 1 115 ? -41.788 25.225 62.265 1.00 37.28 115 PRO A N 1
ATOM 905 C CA . PRO A 1 115 ? -41.634 24.111 63.191 1.00 37.28 115 PRO A CA 1
ATOM 906 C C . PRO A 1 115 ? -42.957 23.797 63.911 1.00 37.28 115 PRO A C 1
ATOM 908 O O . PRO A 1 115 ? -43.542 24.646 64.584 1.00 37.28 115 PRO A O 1
ATOM 911 N N . VAL A 1 116 ? -43.400 22.540 63.819 1.00 35.41 116 VAL A N 1
ATOM 912 C CA . VAL A 1 116 ? -44.526 21.997 64.591 1.00 35.41 116 VAL A CA 1
ATOM 913 C C . VAL A 1 116 ? -44.153 21.917 66.075 1.00 35.41 116 VAL A C 1
ATOM 915 O O . VAL A 1 116 ? -43.192 21.256 66.469 1.00 35.41 116 VAL A O 1
ATOM 918 N N . VAL A 1 117 ? -44.954 22.602 66.886 1.00 40.53 117 VAL A N 1
ATOM 919 C CA . VAL A 1 117 ? -44.951 22.621 68.352 1.00 40.53 117 VAL A CA 1
ATOM 920 C C . VAL A 1 117 ? -45.363 21.253 68.915 1.00 40.53 117 VAL A C 1
ATOM 922 O O . VAL A 1 117 ? -46.390 20.702 68.523 1.00 40.53 117 VAL A O 1
ATOM 925 N N . ALA A 1 118 ? -44.606 20.742 69.889 1.00 32.12 118 ALA A N 1
ATOM 926 C CA . ALA A 1 118 ? -45.013 19.655 70.784 1.00 32.12 118 ALA A CA 1
ATOM 927 C C . ALA A 1 118 ? -45.343 20.217 72.193 1.00 32.12 118 ALA A C 1
ATOM 929 O O . ALA A 1 118 ? -44.769 21.239 72.580 1.00 32.12 118 ALA A O 1
ATOM 930 N N . PRO A 1 119 ? -46.280 19.604 72.947 1.00 37.00 119 PRO A N 1
ATOM 931 C CA . PRO A 1 119 ? -46.942 20.206 74.112 1.00 37.00 119 PRO A CA 1
ATOM 932 C C . PRO A 1 119 ? -46.074 20.218 75.390 1.00 37.00 119 PRO A C 1
ATOM 934 O O . PRO A 1 119 ? -45.098 19.472 75.482 1.00 37.00 119 PRO A O 1
ATOM 937 N N . PRO A 1 120 ? -46.422 21.050 76.396 1.00 40.28 120 PRO A N 1
ATOM 938 C CA . PRO A 1 120 ? -45.568 21.316 77.551 1.00 40.28 120 PRO A CA 1
ATOM 939 C C . PRO A 1 120 ? -45.673 20.206 78.608 1.00 40.28 120 PRO A C 1
ATOM 941 O O . PRO A 1 120 ? -46.781 19.737 78.886 1.00 40.28 120 PRO A O 1
ATOM 944 N N . PRO A 1 121 ? -44.572 19.822 79.280 1.00 34.66 121 PRO A N 1
ATOM 945 C CA . PRO A 1 121 ? -44.665 19.073 80.514 1.00 34.66 121 PRO A CA 1
ATOM 946 C C . PRO A 1 121 ? -44.834 20.014 81.713 1.00 34.66 121 PRO A C 1
ATOM 948 O O . PRO A 1 121 ? -44.214 21.069 81.842 1.00 34.66 121 PRO A O 1
ATOM 951 N N . VAL A 1 122 ? -45.734 19.557 82.571 1.00 36.31 122 VAL A N 1
ATOM 952 C CA . VAL A 1 122 ? -46.206 20.082 83.847 1.00 36.31 122 VAL A CA 1
ATOM 953 C C . VAL A 1 122 ? -45.067 20.419 84.814 1.00 36.31 122 VAL A C 1
ATOM 955 O O . VAL A 1 122 ? -44.078 19.697 84.928 1.00 36.31 122 VAL A O 1
ATOM 958 N N . ALA A 1 123 ? -45.258 21.518 85.545 1.00 43.28 123 ALA A N 1
ATOM 959 C CA . ALA A 1 123 ? -44.403 21.972 86.628 1.00 43.28 123 ALA A CA 1
ATOM 960 C C . ALA A 1 123 ? -44.289 20.928 87.752 1.00 43.28 123 ALA A C 1
ATOM 962 O O . ALA A 1 123 ? -45.290 20.489 88.317 1.00 43.28 123 ALA A O 1
ATOM 963 N N . LEU A 1 124 ? -43.052 20.606 88.128 1.00 34.59 124 LEU A N 1
ATOM 964 C CA . LEU A 1 124 ? -42.717 20.023 89.421 1.00 34.59 124 LEU A CA 1
ATOM 965 C C . LEU A 1 124 ? -41.715 20.959 90.092 1.00 34.59 124 LEU A C 1
ATOM 967 O O . LEU A 1 124 ? -40.531 20.999 89.762 1.00 34.59 124 LEU A O 1
ATOM 971 N N . GLU A 1 125 ? -42.238 21.758 91.017 1.00 41.94 125 GLU A N 1
ATOM 972 C CA . GLU A 1 125 ? -41.446 22.452 92.017 1.00 41.94 125 GLU A CA 1
ATOM 973 C C . GLU A 1 125 ? -40.692 21.418 92.859 1.00 41.94 125 GLU A C 1
ATOM 975 O O . GLU A 1 125 ? -41.270 20.715 93.685 1.00 41.94 125 GLU A O 1
ATOM 980 N N . THR A 1 126 ? -39.373 21.375 92.713 1.00 33.06 126 THR A N 1
ATOM 981 C CA . THR A 1 126 ? -38.489 20.912 93.782 1.00 33.06 126 THR A CA 1
ATOM 982 C C . THR A 1 126 ? -37.566 22.054 94.153 1.00 33.06 126 THR A C 1
ATOM 984 O O . THR A 1 126 ? -36.535 22.284 93.521 1.00 33.06 126 THR A O 1
ATOM 987 N N . LYS A 1 127 ? -37.955 22.772 95.213 1.00 42.72 127 LYS A N 1
ATOM 988 C CA . LYS A 1 127 ? -37.039 23.545 96.052 1.00 42.72 127 LYS A CA 1
ATOM 989 C C . LYS A 1 127 ? -35.831 22.664 96.365 1.00 42.72 127 LYS A C 1
ATOM 991 O O . LYS A 1 127 ? -35.958 21.667 97.067 1.00 42.72 127 LYS A O 1
ATOM 996 N N . SER A 1 128 ? -34.671 23.039 95.844 1.00 34.25 128 SER A N 1
ATOM 997 C CA . SER A 1 128 ? -33.378 22.557 96.317 1.00 34.25 128 SER A CA 1
ATOM 998 C C . SER A 1 128 ? -32.500 23.776 96.587 1.00 34.25 128 SER A C 1
ATOM 1000 O O . SER A 1 128 ? -32.560 24.751 95.835 1.00 34.25 128 SER A O 1
ATOM 1002 N N . PRO A 1 129 ? -31.769 23.773 97.708 1.00 38.47 129 PRO A N 1
ATOM 1003 C CA . PRO A 1 129 ? -31.182 24.966 98.289 1.00 38.47 129 PRO A CA 1
ATOM 1004 C C . PRO A 1 129 ? -30.065 25.508 97.403 1.00 38.47 129 PRO A C 1
ATOM 1006 O O . PRO A 1 129 ? -29.301 24.753 96.803 1.00 38.47 129 PRO A O 1
ATOM 1009 N N . SER A 1 130 ? -29.952 26.832 97.377 1.00 43.19 130 SER A N 1
ATOM 1010 C CA . SER A 1 130 ? -28.773 27.561 96.929 1.00 43.19 130 SER A CA 1
ATOM 1011 C C . SER A 1 130 ? -27.544 27.078 97.705 1.00 43.19 130 SER A C 1
ATOM 1013 O O . SER A 1 130 ? -27.217 27.596 98.773 1.00 43.19 130 SER A O 1
ATOM 1015 N N . LEU A 1 131 ? -26.878 26.055 97.177 1.00 44.94 131 LEU A N 1
ATOM 1016 C CA . LEU A 1 131 ? -25.510 25.719 97.532 1.00 44.94 131 LEU A CA 1
ATOM 1017 C C . LEU A 1 131 ? -24.614 26.816 96.946 1.00 44.94 131 LEU A C 1
ATOM 1019 O O . LEU A 1 131 ? -24.769 27.158 95.769 1.00 44.94 131 LEU A O 1
ATOM 1023 N N . PRO A 1 132 ? -23.694 27.395 97.730 1.00 41.16 132 PRO A N 1
ATOM 1024 C CA . PRO A 1 132 ? -22.759 28.366 97.199 1.00 41.16 132 PRO A CA 1
ATOM 1025 C C . PRO A 1 132 ? -21.927 27.660 96.129 1.00 41.16 132 PRO A C 1
ATOM 1027 O O . PRO A 1 132 ? -21.303 26.632 96.403 1.00 41.16 132 PRO A O 1
ATOM 1030 N N . LEU A 1 133 ? -21.928 28.203 94.907 1.00 43.69 133 LEU A N 1
ATOM 1031 C CA . LEU A 1 133 ? -20.907 27.900 93.909 1.00 43.69 133 LEU A CA 1
ATOM 1032 C C . LEU A 1 133 ? -19.563 28.040 94.617 1.00 43.69 133 LEU A C 1
ATOM 1034 O O . LEU A 1 133 ? -19.146 29.139 94.980 1.00 43.69 133 LEU A O 1
ATOM 1038 N N . SER A 1 134 ? -18.927 26.905 94.883 1.00 43.44 134 SER A N 1
ATOM 1039 C CA . SER A 1 134 ? -17.624 26.865 95.518 1.00 43.44 134 SER A CA 1
ATOM 1040 C C . SER A 1 134 ? -16.702 27.723 94.652 1.00 43.44 134 SER A C 1
ATOM 1042 O O . SER A 1 134 ? -16.628 27.502 93.441 1.00 43.44 134 SER A O 1
ATOM 1044 N N . GLN A 1 135 ? -15.999 28.687 95.254 1.00 48.88 135 GLN A N 1
ATOM 1045 C CA . GLN A 1 135 ? -15.011 29.552 94.593 1.00 48.88 135 GLN A CA 1
ATOM 1046 C C . GLN A 1 135 ? -14.120 28.857 93.532 1.00 48.88 135 GLN A C 1
ATOM 1048 O O . GLN A 1 135 ? -13.843 29.500 92.519 1.00 48.88 135 GLN A O 1
ATOM 1053 N N . PRO A 1 136 ? -13.740 27.560 93.630 1.00 51.19 136 PRO A N 1
ATOM 1054 C CA . PRO A 1 136 ? -13.018 26.891 92.541 1.00 51.19 136 PRO A CA 1
ATOM 1055 C C . PRO A 1 136 ? -13.788 26.710 91.215 1.00 51.19 136 PRO A C 1
ATOM 1057 O O . PRO A 1 136 ? -13.142 26.561 90.183 1.00 51.19 136 PRO A O 1
ATOM 1060 N N . GLN A 1 137 ? -15.128 26.722 91.174 1.00 49.62 137 GLN A N 1
ATOM 1061 C CA . GLN A 1 137 ? -15.887 26.614 89.912 1.00 49.62 137 GLN A CA 1
ATOM 1062 C C . GLN A 1 137 ? -16.073 27.961 89.195 1.00 49.62 137 GLN A C 1
ATOM 1064 O O . GLN A 1 137 ? -16.090 27.985 87.965 1.00 49.62 137 GLN A O 1
ATOM 1069 N N . LEU A 1 138 ? -16.167 29.069 89.940 1.00 50.91 138 LEU A N 1
ATOM 1070 C CA . LEU A 1 138 ? -16.184 30.433 89.391 1.00 50.91 138 LEU A CA 1
ATOM 1071 C C . LEU A 1 138 ? -14.791 30.842 88.887 1.00 50.91 138 LEU A C 1
ATOM 1073 O O . LEU A 1 138 ? -14.678 31.260 87.737 1.00 50.91 138 LEU A O 1
ATOM 1077 N N . MET A 1 139 ? -13.732 30.572 89.665 1.00 52.34 139 MET A N 1
ATOM 1078 C CA . MET A 1 139 ? -12.342 30.815 89.242 1.00 52.34 139 MET A CA 1
ATOM 1079 C C . MET A 1 139 ? -11.953 29.991 88.006 1.00 52.34 139 MET A C 1
ATOM 1081 O O . MET A 1 139 ? -11.385 30.532 87.064 1.00 52.34 139 MET A O 1
ATOM 1085 N N . ARG A 1 140 ? -12.354 28.710 87.918 1.00 55.28 140 ARG A N 1
ATOM 1086 C CA . ARG A 1 140 ? -12.147 27.904 86.694 1.00 55.28 140 ARG A CA 1
ATOM 1087 C C . ARG A 1 140 ? -12.908 28.442 85.478 1.00 55.28 140 ARG A C 1
ATOM 1089 O O . ARG A 1 140 ? -12.479 28.213 84.352 1.00 55.28 140 ARG A O 1
ATOM 1096 N N . ARG A 1 141 ? -14.042 29.128 85.668 1.00 56.12 141 ARG A N 1
ATOM 1097 C CA . ARG A 1 141 ? -14.833 29.712 84.571 1.00 56.12 141 ARG A CA 1
ATOM 1098 C C . ARG A 1 141 ? -14.232 31.036 84.087 1.00 56.12 141 ARG A C 1
ATOM 1100 O O . ARG A 1 141 ? -14.217 31.274 82.884 1.00 56.12 141 ARG A O 1
ATOM 1107 N N . GLU A 1 142 ? -13.694 31.847 84.996 1.00 57.28 142 GLU A N 1
ATOM 1108 C CA . GLU A 1 142 ? -12.971 33.089 84.683 1.00 57.28 142 GLU A CA 1
ATOM 1109 C C . GLU A 1 142 ? -11.604 32.820 84.035 1.00 57.28 142 GLU A C 1
ATOM 1111 O O . GLU A 1 142 ? -11.299 33.413 83.001 1.00 57.28 142 GLU A O 1
ATOM 1116 N N . GLU A 1 143 ? -10.831 31.856 84.548 1.00 60.69 143 GLU A N 1
ATOM 1117 C CA . GLU A 1 143 ? -9.581 31.409 83.915 1.00 60.69 143 GLU A CA 1
ATOM 1118 C C . GLU A 1 143 ? -9.823 30.808 82.527 1.00 60.69 143 GLU A C 1
ATOM 1120 O O . GLU A 1 143 ? -9.091 31.112 81.589 1.00 60.69 143 GLU A O 1
ATOM 1125 N N . ARG A 1 144 ? -10.881 29.999 82.360 1.00 61.97 144 ARG A N 1
ATOM 1126 C CA . ARG A 1 144 ? -11.282 29.474 81.045 1.00 61.97 144 ARG A CA 1
ATOM 1127 C C . ARG A 1 144 ? -11.588 30.604 80.065 1.00 61.97 144 ARG A C 1
ATOM 1129 O O . ARG A 1 144 ? -11.126 30.555 78.929 1.00 61.97 144 ARG A O 1
ATOM 1136 N N . ASN A 1 145 ? -12.362 31.600 80.494 1.00 67.06 145 ASN A N 1
ATOM 1137 C CA . ASN A 1 145 ? -12.691 32.742 79.648 1.00 67.06 145 ASN A CA 1
ATOM 1138 C C . ASN A 1 145 ? -11.428 33.519 79.267 1.00 67.06 145 ASN A C 1
ATOM 1140 O O . ASN A 1 145 ? -11.322 33.919 78.117 1.00 67.06 145 ASN A O 1
ATOM 1144 N N . SER A 1 146 ? -10.466 33.679 80.183 1.00 71.25 146 SER A N 1
ATOM 1145 C CA . SER A 1 146 ? -9.171 34.319 79.916 1.00 71.25 146 SER A CA 1
ATOM 1146 C C . SER A 1 146 ? -8.326 33.544 78.896 1.00 71.25 146 SER A C 1
ATOM 1148 O O . SER A 1 146 ? -7.851 34.138 77.926 1.00 71.25 146 SER A O 1
ATOM 1150 N N . ASP A 1 147 ? -8.179 32.226 79.071 1.00 72.00 147 ASP A N 1
ATOM 1151 C CA . ASP A 1 147 ? -7.412 31.359 78.163 1.00 72.00 147 ASP A CA 1
ATOM 1152 C C . ASP A 1 147 ? -8.057 31.314 76.756 1.00 72.00 147 ASP A C 1
ATOM 1154 O O . ASP A 1 147 ? -7.363 31.400 75.741 1.00 72.00 147 ASP A O 1
ATOM 1158 N N . GLU A 1 148 ? -9.396 31.272 76.673 1.00 75.81 148 GLU A N 1
ATOM 1159 C CA . GLU A 1 148 ? -10.142 31.337 75.404 1.00 75.81 148 GLU A CA 1
ATOM 1160 C C . GLU A 1 148 ? -10.013 32.714 74.724 1.00 75.81 148 GLU A C 1
ATOM 1162 O O . GLU A 1 148 ? -9.869 32.789 73.502 1.00 75.81 148 GLU A O 1
ATOM 1167 N N . LEU A 1 149 ? -10.018 33.812 75.491 1.00 78.19 149 LEU A N 1
ATOM 1168 C CA . LEU A 1 149 ? -9.850 35.174 74.964 1.00 78.19 149 LEU A CA 1
ATOM 1169 C C . LEU A 1 149 ? -8.438 35.396 74.410 1.00 78.19 149 LEU A C 1
ATOM 1171 O O . LEU A 1 149 ? -8.270 36.074 73.395 1.00 78.19 149 LEU A O 1
ATOM 1175 N N . LEU A 1 150 ? -7.428 34.807 75.055 1.00 77.50 150 LEU A N 1
ATOM 1176 C CA . LEU A 1 150 ? -6.039 34.848 74.603 1.00 77.50 150 LEU A CA 1
ATOM 1177 C C . LEU A 1 150 ? -5.859 34.055 73.304 1.00 77.50 150 LEU A C 1
ATOM 1179 O O . LEU A 1 150 ? -5.219 34.553 72.376 1.00 77.50 150 LEU A O 1
ATOM 1183 N N . LEU A 1 151 ? -6.487 32.880 73.196 1.00 81.00 151 LEU A N 1
ATOM 1184 C CA . LEU A 1 151 ? -6.502 32.101 71.958 1.00 81.00 151 LEU A CA 1
ATOM 1185 C C . LEU A 1 151 ? -7.204 32.859 70.817 1.00 81.00 151 LEU A C 1
ATOM 1187 O O . LEU A 1 151 ? -6.659 32.931 69.720 1.00 81.00 151 LEU A O 1
ATOM 1191 N N . ARG A 1 152 ? -8.356 33.500 71.072 1.00 80.75 152 ARG A N 1
ATOM 1192 C CA . ARG A 1 152 ? -9.057 34.327 70.066 1.00 80.75 152 ARG A CA 1
ATOM 1193 C C . ARG A 1 152 ? -8.201 35.483 69.555 1.00 80.75 152 ARG A C 1
ATOM 1195 O O . ARG A 1 152 ? -8.080 35.642 68.347 1.00 80.75 152 ARG A O 1
ATOM 1202 N N . LYS A 1 153 ? -7.539 36.224 70.452 1.00 80.50 153 LYS A N 1
ATOM 1203 C CA . LYS A 1 153 ? -6.613 37.304 70.067 1.00 80.50 153 LYS A CA 1
ATOM 1204 C C . LYS A 1 153 ? -5.461 36.803 69.192 1.00 80.50 153 LYS A C 1
ATOM 1206 O O . LYS A 1 153 ? -5.020 37.521 68.302 1.00 80.50 153 LYS A O 1
ATOM 1211 N N . LYS A 1 154 ? -4.968 35.584 69.434 1.00 80.69 154 LYS A N 1
ATOM 1212 C CA . LYS A 1 154 ? -3.915 34.974 68.609 1.00 80.69 154 LYS A CA 1
ATOM 1213 C C . LYS A 1 154 ? -4.424 34.500 67.246 1.00 80.69 154 LYS A C 1
ATOM 1215 O O . LYS A 1 154 ? -3.718 34.694 66.266 1.00 80.69 154 LYS A O 1
ATOM 1220 N N . ILE A 1 155 ? -5.640 33.955 67.173 1.00 83.69 155 ILE A N 1
ATOM 1221 C CA . ILE A 1 155 ? -6.291 33.582 65.904 1.00 83.69 155 ILE A CA 1
ATOM 1222 C C . ILE A 1 155 ? -6.566 34.827 65.046 1.00 83.69 155 ILE A C 1
ATOM 1224 O O . ILE A 1 155 ? -6.348 34.807 63.841 1.00 83.69 155 ILE A O 1
ATOM 1228 N N . GLU A 1 156 ? -7.004 35.932 65.657 1.00 81.38 156 GLU A N 1
ATOM 1229 C CA . GLU A 1 156 ? -7.184 37.214 64.956 1.00 81.38 156 GLU A CA 1
ATOM 1230 C C . GLU A 1 156 ? -5.852 37.793 64.447 1.00 81.38 156 GLU A C 1
ATOM 1232 O O . GLU A 1 156 ? -5.830 38.487 63.432 1.00 81.38 156 GLU A O 1
ATOM 1237 N N . ALA A 1 157 ? -4.740 37.500 65.132 1.00 79.25 157 ALA A N 1
ATOM 1238 C CA . ALA A 1 157 ? -3.411 38.005 64.794 1.00 79.25 157 ALA A CA 1
ATOM 1239 C C . ALA A 1 157 ? -2.659 37.157 63.751 1.00 79.25 157 ALA A C 1
ATOM 1241 O O . ALA A 1 157 ? -1.801 37.702 63.056 1.00 79.25 157 ALA A O 1
ATOM 1242 N N . SER A 1 158 ? -2.946 35.854 63.632 1.00 79.56 158 SER A N 1
ATOM 1243 C CA . SER A 1 158 ? -2.316 34.980 62.638 1.00 79.56 158 SER A CA 1
ATOM 1244 C C . SER A 1 158 ? -3.306 33.985 62.023 1.00 79.56 158 SER A C 1
ATOM 1246 O O . SER A 1 158 ? -3.964 33.242 62.753 1.00 79.56 158 SER A O 1
ATOM 1248 N N . PRO A 1 159 ? -3.364 33.883 60.680 1.00 77.81 159 PRO A N 1
ATOM 1249 C CA . PRO A 1 159 ? -4.173 32.887 59.987 1.00 77.81 159 PRO A CA 1
ATOM 1250 C C . PRO A 1 159 ? -3.497 31.504 59.899 1.00 77.81 159 PRO A C 1
ATOM 1252 O O . PRO A 1 159 ? -3.998 30.641 59.180 1.00 77.81 159 PRO A O 1
ATOM 1255 N N . ILE A 1 160 ? -2.357 31.280 60.567 1.00 82.38 160 ILE A N 1
ATOM 1256 C CA . ILE A 1 160 ? -1.585 30.032 60.487 1.00 82.38 160 ILE A CA 1
ATOM 1257 C C . ILE A 1 160 ? -1.721 29.257 61.801 1.00 82.38 160 ILE A C 1
ATOM 1259 O O . ILE A 1 160 ? -1.306 29.727 62.859 1.00 82.38 160 ILE A O 1
ATOM 1263 N N . PHE A 1 161 ? -2.259 28.034 61.739 1.00 86.06 161 PHE A N 1
ATOM 1264 C CA . PHE A 1 161 ? -2.521 27.212 62.929 1.00 86.06 161 PHE A CA 1
ATOM 1265 C C . PHE A 1 161 ? -1.285 26.952 63.788 1.00 86.06 161 PHE A C 1
ATOM 1267 O O . PHE A 1 161 ? -1.402 26.915 65.009 1.00 86.06 161 PHE A O 1
ATOM 1274 N N . THR A 1 162 ? -0.097 26.804 63.194 1.00 84.81 162 THR A N 1
ATOM 1275 C CA . THR A 1 162 ? 1.152 26.539 63.931 1.00 84.81 162 THR A CA 1
ATOM 1276 C C . THR A 1 162 ? 1.449 27.582 65.005 1.00 84.81 162 THR A C 1
ATOM 1278 O O . THR A 1 162 ? 1.995 27.234 66.051 1.00 84.81 162 THR A O 1
ATOM 1281 N N . ASP A 1 163 ? 1.029 28.828 64.790 1.00 84.00 163 ASP A N 1
ATOM 1282 C CA . ASP A 1 163 ? 1.346 29.961 65.663 1.00 84.00 163 ASP A CA 1
ATOM 1283 C C . ASP A 1 163 ? 0.539 29.939 66.968 1.00 84.00 163 ASP A C 1
ATOM 1285 O O . ASP A 1 163 ? 0.942 30.526 67.975 1.00 84.00 163 ASP A O 1
ATOM 1289 N N . PHE A 1 164 ? -0.593 29.232 66.971 1.00 86.31 164 PHE A N 1
ATOM 1290 C CA . PHE A 1 164 ? -1.480 29.099 68.128 1.00 86.31 164 PHE A CA 1
ATOM 1291 C C . PHE A 1 164 ? -1.836 27.645 68.477 1.00 86.31 164 PHE A C 1
ATOM 1293 O O . PHE A 1 164 ? -2.538 27.407 69.463 1.00 86.31 164 PHE A O 1
ATOM 1300 N N . ARG A 1 165 ? -1.300 26.659 67.740 1.00 85.38 165 ARG A N 1
ATOM 1301 C CA . ARG A 1 165 ? -1.488 25.213 67.955 1.00 85.38 165 ARG A CA 1
ATOM 1302 C C . ARG A 1 165 ? -1.213 24.833 69.406 1.00 85.38 165 ARG A C 1
ATOM 1304 O O . ARG A 1 165 ? -2.054 24.211 70.045 1.00 85.38 165 ARG A O 1
ATOM 1311 N N . GLY A 1 166 ? -0.062 25.241 69.945 1.00 83.88 166 GLY A N 1
ATOM 1312 C CA . GLY A 1 166 ? 0.339 24.905 71.316 1.00 83.88 166 GLY A CA 1
ATOM 1313 C C . GLY A 1 166 ? -0.651 25.393 72.378 1.00 83.88 166 GLY A C 1
ATOM 1314 O O . GLY A 1 166 ? -0.939 24.668 73.326 1.00 83.88 166 GLY A O 1
ATOM 1315 N N . ASP A 1 167 ? -1.226 26.583 72.199 1.00 83.81 167 ASP A N 1
ATOM 1316 C CA . ASP A 1 167 ? -2.211 27.130 73.137 1.00 83.81 167 ASP A CA 1
ATOM 1317 C C . ASP A 1 167 ? -3.584 26.465 72.978 1.00 83.81 167 ASP A C 1
ATOM 1319 O O . ASP A 1 167 ? -4.259 26.202 73.973 1.00 83.81 167 ASP A O 1
ATOM 1323 N N . ALA A 1 168 ? -3.970 26.120 71.746 1.00 83.50 168 ALA A N 1
ATOM 1324 C CA . ALA A 1 168 ? -5.200 25.385 71.471 1.00 83.50 168 ALA A CA 1
ATOM 1325 C C . ALA A 1 168 ? -5.176 23.971 72.091 1.00 83.50 168 ALA A C 1
ATOM 1327 O O . ALA A 1 168 ? -6.160 23.546 72.700 1.00 83.50 168 ALA A O 1
ATOM 1328 N N . TYR A 1 169 ? -4.036 23.272 72.018 1.00 84.31 169 TYR A N 1
ATOM 1329 C CA . TYR A 1 169 ? -3.846 21.978 72.683 1.00 84.31 169 TYR A CA 1
ATOM 1330 C C . TYR A 1 169 ? -3.805 22.100 74.209 1.00 84.31 169 TYR A C 1
ATOM 1332 O O . TYR A 1 169 ? -4.479 21.326 74.881 1.00 84.31 169 TYR A O 1
ATOM 1340 N N . ARG A 1 170 ? -3.110 23.100 74.771 1.00 84.19 170 ARG A N 1
ATOM 1341 C CA . ARG A 1 170 ? -3.120 23.356 76.227 1.00 84.19 170 ARG A CA 1
ATOM 1342 C C . ARG A 1 170 ? -4.528 23.608 76.760 1.00 84.19 170 ARG A C 1
ATOM 1344 O O . ARG A 1 170 ? -4.869 23.132 77.840 1.00 84.19 170 ARG A O 1
ATOM 1351 N N . LEU A 1 171 ? -5.354 24.340 76.007 1.00 83.19 171 LEU A N 1
ATOM 1352 C CA . LEU A 1 171 ? -6.751 24.578 76.368 1.00 83.19 171 LEU A CA 1
ATOM 1353 C C . LEU A 1 171 ? -7.550 23.266 76.400 1.00 83.19 171 LEU A C 1
ATOM 1355 O O . LEU A 1 171 ? -8.333 23.052 77.326 1.00 83.19 171 LEU A O 1
ATOM 1359 N N . PHE A 1 172 ? -7.326 22.381 75.425 1.00 83.25 172 PHE A N 1
ATOM 1360 C CA . PHE A 1 172 ? -7.943 21.055 75.390 1.00 83.25 172 PHE A CA 1
ATOM 1361 C C . PHE A 1 172 ? -7.445 20.141 76.520 1.00 83.25 172 PHE A C 1
ATOM 1363 O O . PHE A 1 172 ? -8.262 19.520 77.189 1.00 83.25 172 PHE A O 1
ATOM 1370 N N . GLU A 1 173 ? -6.143 20.100 76.805 1.00 83.38 173 GLU A N 1
ATOM 1371 C CA . GLU A 1 173 ? -5.572 19.306 77.906 1.00 83.38 173 GLU A CA 1
ATOM 1372 C C . GLU A 1 173 ? -6.082 19.766 79.280 1.00 83.38 173 GLU A C 1
ATOM 1374 O O . GLU A 1 173 ? -6.384 18.943 80.145 1.00 83.38 173 GLU A O 1
ATOM 1379 N N . LYS A 1 174 ? -6.229 21.084 79.477 1.00 81.56 174 LYS A N 1
ATOM 1380 C CA . LYS A 1 174 ? -6.770 21.676 80.712 1.00 81.56 174 LYS A CA 1
ATOM 1381 C C . LYS A 1 174 ? -8.275 21.413 80.863 1.00 81.56 174 LYS A C 1
ATOM 1383 O O . LYS A 1 174 ? -8.768 21.300 81.987 1.00 81.56 174 LYS A O 1
ATOM 1388 N N . TYR A 1 175 ? -9.004 21.293 79.749 1.00 79.56 175 TYR A N 1
ATOM 1389 C CA . TYR A 1 175 ? -10.451 21.068 79.711 1.00 79.56 175 TYR A CA 1
ATOM 1390 C C . TYR A 1 175 ? -10.846 20.050 78.624 1.00 79.56 175 TYR A C 1
ATOM 1392 O O . TYR A 1 175 ? -11.431 20.441 77.608 1.00 79.56 175 TYR A O 1
ATOM 1400 N N . PRO A 1 176 ? -10.591 18.743 78.831 1.00 75.06 176 PRO A N 1
ATOM 1401 C CA . PRO A 1 176 ? -10.826 17.721 77.816 1.00 75.06 176 PRO A CA 1
ATOM 1402 C C . PRO A 1 176 ? -12.323 17.441 77.713 1.00 75.06 176 PRO A C 1
ATOM 1404 O O . PRO A 1 176 ? -12.851 16.555 78.379 1.00 75.06 176 PRO A O 1
ATOM 1407 N N . ARG A 1 177 ? -13.026 18.243 76.914 1.00 77.31 177 ARG A N 1
ATOM 1408 C CA . ARG A 1 177 ? -14.468 18.148 76.676 1.00 77.31 177 ARG A CA 1
ATOM 1409 C C . ARG A 1 177 ? -14.770 18.089 75.178 1.00 77.31 177 ARG A C 1
ATOM 1411 O O . ARG A 1 177 ? -13.996 18.642 74.391 1.00 77.31 177 ARG A O 1
ATOM 1418 N N . PRO A 1 178 ? -15.915 17.511 74.779 1.00 71.88 178 PRO A N 1
ATOM 1419 C CA . PRO A 1 178 ? -16.297 17.416 73.373 1.00 71.88 178 PRO A CA 1
ATOM 1420 C C . PRO A 1 178 ? -16.393 18.768 72.651 1.00 71.88 178 PRO A C 1
ATOM 1422 O O . PRO A 1 178 ? -15.958 18.882 71.510 1.00 71.88 178 PRO A O 1
ATOM 1425 N N . ASP A 1 179 ? -16.912 19.808 73.317 1.00 76.50 179 ASP A N 1
ATOM 1426 C CA . ASP A 1 179 ? -17.060 21.157 72.749 1.00 76.50 179 ASP A CA 1
ATOM 1427 C C . ASP A 1 179 ? -15.705 21.809 72.438 1.00 76.50 179 ASP A C 1
ATOM 1429 O O . ASP A 1 179 ? -15.546 22.486 71.422 1.00 76.50 179 ASP A O 1
ATOM 1433 N N . VAL A 1 180 ? -14.710 21.575 73.296 1.00 80.94 180 VAL A N 1
ATOM 1434 C CA . VAL A 1 180 ? -13.345 22.091 73.124 1.00 80.94 180 VAL A CA 1
ATOM 1435 C C . VAL A 1 180 ? -12.587 21.282 72.067 1.00 80.94 180 VAL A C 1
ATOM 1437 O O . VAL A 1 180 ? -11.898 21.867 71.233 1.00 80.94 180 VAL A O 1
ATOM 1440 N N . ALA A 1 181 ? -12.769 19.957 72.043 1.00 79.94 181 ALA A N 1
ATOM 1441 C CA . ALA A 1 181 ? -12.214 19.071 71.019 1.00 79.94 181 ALA A CA 1
ATOM 1442 C C . ALA A 1 181 ? -12.720 19.425 69.609 1.00 79.94 181 ALA A C 1
ATOM 1444 O O . ALA A 1 181 ? -11.926 19.551 68.677 1.00 79.94 181 ALA A O 1
ATOM 1445 N N . GLY A 1 182 ? -14.034 19.633 69.461 1.00 79.88 182 GLY A N 1
ATOM 1446 C CA . GLY A 1 182 ? -14.650 20.023 68.192 1.00 79.88 182 GLY A CA 1
ATOM 1447 C C . GLY A 1 182 ? -14.096 21.348 67.669 1.00 79.88 182 GLY A C 1
ATOM 1448 O O . GLY A 1 182 ? -13.686 21.424 66.514 1.00 79.88 182 GLY A O 1
ATOM 1449 N N . ARG A 1 183 ? -13.964 22.358 68.539 1.00 82.31 183 ARG A N 1
ATOM 1450 C CA . ARG A 1 183 ? -13.358 23.651 68.175 1.00 82.31 183 ARG A CA 1
ATOM 1451 C C . ARG A 1 183 ? -11.884 23.538 67.793 1.00 82.31 183 ARG A C 1
ATOM 1453 O O . ARG A 1 183 ? -11.457 24.209 66.860 1.00 82.31 183 ARG A O 1
ATOM 1460 N N . LEU A 1 184 ? -11.101 22.702 68.480 1.00 85.75 184 LEU A N 1
ATOM 1461 C CA . LEU A 1 184 ? -9.702 22.449 68.111 1.00 85.75 184 LEU A CA 1
ATOM 1462 C C . LEU A 1 184 ? -9.603 21.884 66.685 1.00 85.75 184 LEU A C 1
ATOM 1464 O O . LEU A 1 184 ? -8.776 22.339 65.896 1.00 85.75 184 LEU A O 1
ATOM 1468 N N . ILE A 1 185 ? -10.482 20.938 66.342 1.00 86.06 185 ILE A N 1
ATOM 1469 C CA . ILE A 1 185 ? -10.557 20.354 64.998 1.00 86.06 185 ILE A CA 1
ATOM 1470 C C . ILE A 1 185 ? -11.022 21.384 63.968 1.00 86.06 185 ILE A C 1
ATOM 1472 O O . ILE A 1 185 ? -10.448 21.444 62.887 1.00 86.06 185 ILE A O 1
ATOM 1476 N N . GLU A 1 186 ? -12.013 22.219 64.285 1.00 84.38 186 GLU A N 1
ATOM 1477 C CA . GLU A 1 186 ? -12.456 23.303 63.399 1.00 84.38 186 GLU A CA 1
ATOM 1478 C C . GLU A 1 186 ? -11.331 24.306 63.120 1.00 84.38 186 GLU A C 1
ATOM 1480 O O . GLU A 1 186 ? -11.135 24.712 61.975 1.00 84.38 186 GLU A O 1
ATOM 1485 N N . LEU A 1 187 ? -10.539 24.660 64.135 1.00 86.50 187 LEU A N 1
ATOM 1486 C CA . LEU A 1 187 ? -9.378 25.533 63.969 1.00 86.50 187 LEU A CA 1
ATOM 1487 C C . LEU A 1 187 ? -8.292 24.885 63.101 1.00 86.50 187 LEU A C 1
ATOM 1489 O O . LEU A 1 187 ? -7.765 25.548 62.207 1.00 86.50 187 LEU A O 1
ATOM 1493 N N . ALA A 1 188 ? -7.998 23.595 63.296 1.00 87.69 188 ALA A N 1
ATOM 1494 C CA . ALA A 1 188 ? -7.077 22.854 62.431 1.00 87.69 188 ALA A CA 1
ATOM 1495 C C . ALA A 1 188 ? -7.616 22.740 60.989 1.00 87.69 188 ALA A C 1
ATOM 1497 O O . ALA A 1 188 ? -6.870 22.872 60.017 1.00 87.69 188 ALA A O 1
ATOM 1498 N N . LEU A 1 189 ? -8.931 22.562 60.831 1.00 88.44 189 LEU A N 1
ATOM 1499 C CA . LEU A 1 189 ? -9.608 22.484 59.540 1.00 88.44 189 LEU A CA 1
ATOM 1500 C C . LEU A 1 189 ? -9.615 23.826 58.791 1.00 88.44 189 LEU A C 1
ATOM 1502 O O . LEU A 1 189 ? -9.546 23.807 57.564 1.00 88.44 189 LEU A O 1
ATOM 1506 N N . MET A 1 190 ? -9.698 24.963 59.482 1.00 86.06 190 MET A N 1
ATOM 1507 C CA . MET A 1 190 ? -9.725 26.290 58.850 1.00 86.06 190 MET A CA 1
ATOM 1508 C C . MET A 1 190 ? -8.329 26.873 58.611 1.00 86.06 190 MET A C 1
ATOM 1510 O O . MET A 1 190 ? -8.087 27.440 57.549 1.00 86.06 190 MET A O 1
ATOM 1514 N N . TYR A 1 191 ? -7.416 26.724 59.574 1.00 86.75 191 TYR A N 1
ATOM 1515 C CA . TYR A 1 191 ? -6.134 27.442 59.596 1.00 86.75 191 TYR A CA 1
ATOM 1516 C C . TYR A 1 191 ? -4.905 26.522 59.532 1.00 86.75 191 TYR A C 1
ATOM 1518 O O . TYR A 1 191 ? -3.778 27.002 59.408 1.00 86.75 191 TYR A O 1
ATOM 1526 N N . GLY A 1 192 ? -5.090 25.205 59.678 1.00 87.06 192 GLY A N 1
ATOM 1527 C CA . GLY A 1 192 ? -4.001 24.227 59.751 1.00 87.06 192 GLY A CA 1
ATOM 1528 C C . GLY A 1 192 ? -3.689 23.545 58.433 1.00 87.06 192 GLY A C 1
ATOM 1529 O O . GLY A 1 192 ? -4.469 23.610 57.479 1.00 87.06 192 GLY A O 1
ATOM 1530 N N . THR A 1 193 ? -2.539 22.874 58.381 1.00 88.62 193 THR A N 1
ATOM 1531 C CA . THR A 1 193 ? -2.198 21.946 57.295 1.00 88.62 193 THR A CA 1
ATOM 1532 C C . THR A 1 193 ? -3.002 20.644 57.416 1.00 88.62 193 THR A C 1
ATOM 1534 O O . THR A 1 193 ? -3.695 20.401 58.405 1.00 88.62 193 THR A O 1
ATOM 1537 N N . VAL A 1 194 ? -2.936 19.786 56.395 1.00 89.00 194 VAL A N 1
ATOM 1538 C CA . VAL A 1 194 ? -3.587 18.467 56.443 1.00 89.00 194 VAL A CA 1
ATOM 1539 C C . VAL A 1 194 ? -2.980 17.592 57.546 1.00 89.00 194 VAL A C 1
ATOM 1541 O O . VAL A 1 194 ? -3.718 16.909 58.253 1.00 89.00 194 VAL A O 1
ATOM 1544 N N . ASP A 1 195 ? -1.667 17.680 57.760 1.00 88.12 195 ASP A N 1
ATOM 1545 C CA . ASP A 1 195 ? -0.980 16.955 58.831 1.00 88.12 195 ASP A CA 1
ATOM 1546 C C . ASP A 1 195 ? -1.391 17.467 60.219 1.00 88.12 195 ASP A C 1
ATOM 1548 O O . ASP A 1 195 ? -1.654 16.662 61.111 1.00 88.12 195 ASP A O 1
ATOM 1552 N N . ASP A 1 196 ? -1.575 18.783 60.391 1.00 88.38 196 ASP A N 1
ATOM 1553 C CA . ASP A 1 196 ? -2.108 19.349 61.640 1.00 88.38 196 ASP A CA 1
ATOM 1554 C C . ASP A 1 196 ? -3.519 18.824 61.950 1.00 88.38 196 ASP A C 1
ATOM 1556 O O . ASP A 1 196 ? -3.853 18.564 63.111 1.00 88.38 196 ASP A O 1
ATOM 1560 N N . LEU A 1 197 ? -4.352 18.645 60.919 1.00 89.88 197 LEU A N 1
ATOM 1561 C CA . LEU A 1 197 ? -5.698 18.090 61.054 1.00 89.88 197 LEU A CA 1
ATOM 1562 C C . LEU A 1 197 ? -5.654 16.604 61.442 1.00 89.88 197 LEU A C 1
ATOM 1564 O O . LEU A 1 197 ? -6.385 16.189 62.343 1.00 89.88 197 LEU A O 1
ATOM 1568 N N . ILE A 1 198 ? -4.776 15.817 60.813 1.00 89.19 198 ILE A N 1
ATOM 1569 C CA . ILE A 1 198 ? -4.558 14.401 61.151 1.00 89.19 198 ILE A CA 1
ATOM 1570 C C . ILE A 1 198 ? -4.057 14.258 62.590 1.00 89.19 198 ILE A C 1
ATOM 1572 O O . ILE A 1 198 ? -4.594 13.443 63.344 1.00 89.19 198 ILE A O 1
ATOM 1576 N N . ASP A 1 199 ? -3.078 15.068 62.993 1.00 88.06 199 ASP A N 1
ATOM 1577 C CA . ASP A 1 199 ? -2.554 15.097 64.359 1.00 88.06 199 ASP A CA 1
ATOM 1578 C C . ASP A 1 199 ? -3.659 15.417 65.369 1.00 88.06 199 ASP A C 1
ATOM 1580 O O . ASP A 1 199 ? -3.790 14.743 66.391 1.00 88.06 199 ASP A O 1
ATOM 1584 N N . SER A 1 200 ? -4.503 16.402 65.058 1.00 87.00 200 SER A N 1
ATOM 1585 C CA . SER A 1 200 ? -5.633 16.802 65.908 1.00 87.00 200 SER A CA 1
ATOM 1586 C C . SER A 1 200 ? -6.659 15.684 66.060 1.00 87.00 200 SER A C 1
ATOM 1588 O O . SER A 1 200 ? -7.081 15.380 67.177 1.00 87.00 200 SER A O 1
ATOM 1590 N N . LEU A 1 201 ? -6.988 14.991 64.969 1.00 86.81 201 LEU A N 1
ATOM 1591 C CA . LEU A 1 201 ? -7.878 13.831 64.999 1.00 86.81 201 LEU A CA 1
ATOM 1592 C C . LEU A 1 201 ? -7.281 12.655 65.786 1.00 86.81 201 LEU A C 1
ATOM 1594 O O . LEU A 1 201 ? -7.998 12.027 66.570 1.00 86.81 201 LEU A O 1
ATOM 1598 N N . ARG A 1 202 ? -5.980 12.368 65.630 1.00 85.44 202 ARG A N 1
ATOM 1599 C CA . ARG A 1 202 ? -5.275 11.319 66.391 1.00 85.44 202 ARG A CA 1
ATOM 1600 C C . ARG A 1 202 ? -5.255 11.625 67.882 1.00 85.44 202 ARG A C 1
ATOM 1602 O O . ARG A 1 202 ? -5.630 10.774 68.681 1.00 85.44 202 ARG A O 1
ATOM 1609 N N . ASN A 1 203 ? -4.878 12.842 68.257 1.00 80.31 203 ASN A N 1
ATOM 1610 C CA . ASN A 1 203 ? -4.744 13.233 69.658 1.00 80.31 203 ASN A CA 1
ATOM 1611 C C . ASN A 1 203 ? -6.091 13.207 70.390 1.00 80.31 203 ASN A C 1
ATOM 1613 O O . ASN A 1 203 ? -6.181 12.698 71.506 1.00 80.31 203 ASN A O 1
ATOM 1617 N N . ILE A 1 204 ? -7.162 13.668 69.740 1.00 75.62 204 ILE A N 1
ATOM 1618 C CA . ILE A 1 204 ? -8.511 13.623 70.318 1.00 75.62 204 ILE A CA 1
ATOM 1619 C C . ILE A 1 204 ? -9.015 12.181 70.442 1.00 75.62 204 ILE A C 1
ATOM 1621 O O . ILE A 1 204 ? -9.611 11.826 71.459 1.00 75.62 204 ILE A O 1
ATOM 1625 N N . THR A 1 205 ? -8.735 11.319 69.459 1.00 70.69 205 THR A N 1
ATOM 1626 C CA . THR A 1 205 ? -9.148 9.907 69.531 1.00 70.69 205 THR A CA 1
ATOM 1627 C C . THR A 1 205 ? -8.322 9.057 70.492 1.00 70.69 205 THR A C 1
ATOM 1629 O O . THR A 1 205 ? -8.868 8.088 71.020 1.00 70.69 205 THR A O 1
ATOM 1632 N N . MET A 1 206 ? -7.054 9.400 70.747 1.00 66.19 206 MET A N 1
ATOM 1633 C CA . MET A 1 206 ? -6.243 8.772 71.800 1.00 66.19 206 MET A CA 1
ATOM 1634 C C . MET A 1 206 ? -6.691 9.193 73.204 1.00 66.19 206 MET A C 1
ATOM 1636 O O . MET A 1 206 ? -6.592 8.388 74.125 1.00 66.19 206 MET A O 1
ATOM 1640 N N . ALA A 1 207 ? -7.199 10.420 73.366 1.00 64.56 207 ALA A N 1
ATOM 1641 C CA . ALA A 1 207 ? -7.716 10.901 74.644 1.00 64.56 207 ALA A CA 1
ATOM 1642 C C . ALA A 1 207 ? -9.043 10.215 75.024 1.00 64.56 207 ALA A C 1
ATOM 1644 O O . ALA A 1 207 ? -9.145 9.670 76.120 1.00 64.56 207 ALA A O 1
ATOM 1645 N N . THR A 1 208 ? -10.027 10.192 74.113 1.00 68.69 208 THR A N 1
ATOM 1646 C CA . THR A 1 208 ? -11.334 9.517 74.290 1.00 68.69 208 THR A CA 1
ATOM 1647 C C . THR A 1 208 ? -12.078 9.399 72.953 1.00 68.69 208 THR A C 1
ATOM 1649 O O . THR A 1 208 ? -12.443 10.406 72.345 1.00 68.69 208 THR A O 1
ATOM 1652 N N . GLY A 1 209 ? -12.385 8.172 72.511 1.00 61.84 209 GLY A N 1
ATOM 1653 C CA . GLY A 1 209 ? -13.064 7.914 71.226 1.00 61.84 209 GLY A CA 1
ATOM 1654 C C . GLY A 1 209 ? -14.476 8.512 71.087 1.00 61.84 209 GLY A C 1
ATOM 1655 O O . GLY A 1 209 ? -14.946 8.716 69.971 1.00 61.84 209 GLY A O 1
ATOM 1656 N N . GLU A 1 210 ? -15.128 8.866 72.197 1.00 70.00 210 GLU A N 1
ATOM 1657 C CA . GLU A 1 210 ? -16.504 9.391 72.243 1.00 70.00 210 GLU A CA 1
ATOM 1658 C C . GLU A 1 210 ? -16.648 10.847 71.758 1.00 70.00 210 GLU A C 1
ATOM 1660 O O . GLU A 1 210 ? -17.764 11.338 71.602 1.00 70.00 210 GLU A O 1
ATOM 1665 N N . TYR A 1 211 ? -15.546 11.561 71.504 1.00 77.75 211 TYR A N 1
ATOM 1666 C CA . TYR A 1 211 ? -15.595 12.980 71.116 1.00 77.75 211 TYR A CA 1
ATOM 1667 C C . TYR A 1 211 ? -15.857 13.205 69.631 1.00 77.75 211 TYR A C 1
ATOM 1669 O O . TYR A 1 211 ? -16.444 14.219 69.264 1.00 77.75 211 TYR A O 1
ATOM 1677 N N . TYR A 1 212 ? -15.472 12.261 68.774 1.00 81.62 212 TYR A N 1
ATOM 1678 C CA . TYR A 1 212 ? -15.647 12.405 67.331 1.00 81.62 212 TYR A CA 1
ATOM 1679 C C . TYR A 1 212 ? -17.127 12.464 66.891 1.00 81.62 212 TYR A C 1
ATOM 1681 O O . TYR A 1 212 ? -17.472 13.357 66.116 1.00 81.62 212 TYR A O 1
ATOM 1689 N N . PRO A 1 213 ? -18.041 11.617 67.415 1.00 80.25 213 PRO A N 1
ATOM 1690 C CA . PRO A 1 213 ? -19.462 11.681 67.056 1.00 80.25 213 PRO A CA 1
ATOM 1691 C C . PRO A 1 213 ? -20.171 12.968 67.499 1.00 80.25 213 PRO A C 1
ATOM 1693 O O . PRO A 1 213 ? -21.243 13.273 66.984 1.00 80.25 213 PRO A O 1
ATOM 1696 N N . LEU A 1 214 ? -19.588 13.711 68.446 1.00 80.25 214 LEU A N 1
ATOM 1697 C CA . LEU A 1 214 ? -20.135 14.960 68.984 1.00 80.25 214 LEU A CA 1
ATOM 1698 C C . LEU A 1 214 ? -19.755 16.191 68.144 1.00 80.25 214 LEU A C 1
ATOM 1700 O O . LEU A 1 214 ? -20.275 17.281 68.381 1.00 80.25 214 LEU A O 1
ATOM 1704 N N . ILE A 1 215 ? -18.875 16.024 67.152 1.00 83.00 215 ILE A N 1
ATOM 1705 C CA . ILE A 1 215 ? -18.592 17.036 66.131 1.00 83.00 215 ILE A CA 1
ATOM 1706 C C . ILE A 1 215 ? -19.792 17.120 65.184 1.00 83.00 215 ILE A C 1
ATOM 1708 O O . ILE A 1 215 ? -20.397 16.104 64.833 1.00 83.00 215 ILE A O 1
ATOM 1712 N N . THR A 1 216 ? -20.131 18.331 64.743 1.00 83.88 216 THR A N 1
ATOM 1713 C CA . THR A 1 216 ? -21.240 18.544 63.808 1.00 83.88 216 THR A CA 1
ATOM 1714 C C . THR A 1 216 ? -21.025 17.768 62.504 1.00 83.88 216 THR A C 1
ATOM 1716 O O . THR A 1 216 ? -19.900 17.616 62.019 1.00 83.88 216 THR A O 1
ATOM 1719 N N . VAL A 1 217 ? -22.123 17.282 61.915 1.00 85.94 217 VAL A N 1
ATOM 1720 C CA . VAL A 1 217 ? -22.100 16.532 60.645 1.00 85.94 217 VAL A CA 1
ATOM 1721 C C . VAL A 1 217 ? -21.417 17.345 59.542 1.00 85.94 217 VAL A C 1
ATOM 1723 O O . VAL A 1 217 ? -20.562 16.824 58.836 1.00 85.94 217 VAL A O 1
ATOM 1726 N N . GLU A 1 218 ? -21.713 18.645 59.457 1.00 85.44 218 GLU A N 1
ATOM 1727 C CA . GLU A 1 218 ? -21.109 19.534 58.460 1.00 85.44 218 GLU A CA 1
ATOM 1728 C C . GLU A 1 218 ? -19.581 19.619 58.602 1.00 85.44 218 GLU A C 1
ATOM 1730 O O . GLU A 1 218 ? -18.854 19.539 57.608 1.00 85.44 218 GLU A O 1
ATOM 1735 N N . THR A 1 219 ? -19.071 19.740 59.830 1.00 85.88 219 THR A N 1
ATOM 1736 C CA . THR A 1 219 ? -17.627 19.778 60.078 1.00 85.88 219 THR A CA 1
ATOM 1737 C C . THR A 1 219 ? -16.982 18.430 59.741 1.00 85.88 219 THR A C 1
ATOM 1739 O O . THR A 1 219 ? -15.924 18.412 59.111 1.00 85.88 219 THR A O 1
ATOM 1742 N N . ARG A 1 220 ? -17.624 17.300 60.068 1.00 89.69 220 ARG A N 1
ATOM 1743 C CA . ARG A 1 220 ? -17.140 15.948 59.717 1.00 89.69 220 ARG A CA 1
ATOM 1744 C C . ARG A 1 220 ? -17.042 15.728 58.208 1.00 89.69 220 ARG A C 1
ATOM 1746 O O . ARG A 1 220 ? -16.001 15.283 57.726 1.00 89.69 220 ARG A O 1
ATOM 1753 N N . ASP A 1 221 ? -18.058 16.133 57.453 1.00 89.62 221 ASP A N 1
ATOM 1754 C CA . ASP A 1 221 ? -18.055 16.017 55.993 1.00 89.62 221 ASP A CA 1
ATOM 1755 C C . ASP A 1 221 ? -16.942 16.879 55.364 1.00 89.62 221 ASP A C 1
ATOM 1757 O O . ASP A 1 221 ? -16.242 16.435 54.447 1.00 89.62 221 ASP A O 1
ATOM 1761 N N . ARG A 1 222 ? -16.703 18.090 55.896 1.00 89.44 222 ARG A N 1
ATOM 1762 C CA . ARG A 1 222 ? -15.589 18.958 55.465 1.00 89.44 222 ARG A CA 1
ATOM 1763 C C . ARG A 1 222 ? -14.218 18.359 55.789 1.00 89.44 222 ARG A C 1
ATOM 1765 O O . ARG A 1 222 ? -13.315 18.455 54.956 1.00 89.44 222 ARG A O 1
ATOM 1772 N N . ILE A 1 223 ? -14.056 17.731 56.957 1.00 90.25 223 ILE A N 1
ATOM 1773 C CA . ILE A 1 223 ? -12.831 17.000 57.326 1.00 90.25 223 ILE A CA 1
ATOM 1774 C C . ILE A 1 223 ? -12.573 15.888 56.315 1.00 90.25 223 ILE A C 1
ATOM 1776 O O . ILE A 1 223 ? -11.481 15.825 55.748 1.00 90.25 223 ILE A O 1
ATOM 1780 N N . LEU A 1 224 ? -13.576 15.045 56.056 1.00 91.56 224 LEU A N 1
ATOM 1781 C CA . LEU A 1 224 ? -13.447 13.930 55.125 1.00 91.56 224 LEU A CA 1
ATOM 1782 C C . LEU A 1 224 ? -13.060 14.416 53.726 1.00 91.56 224 LEU A C 1
ATOM 1784 O O . LEU A 1 224 ? -12.093 13.919 53.157 1.00 91.56 224 LEU A O 1
ATOM 1788 N N . LEU A 1 225 ? -13.757 15.422 53.192 1.00 89.75 225 LEU A N 1
ATOM 1789 C CA . LEU A 1 225 ? -13.445 15.999 51.881 1.00 89.75 225 LEU A CA 1
ATOM 1790 C C . LEU A 1 225 ? -12.011 16.534 51.812 1.00 89.75 225 LEU A C 1
ATOM 1792 O O . LEU A 1 225 ? -11.308 16.291 50.828 1.00 89.75 225 LEU A O 1
ATOM 1796 N N . ARG A 1 226 ? -11.552 17.234 52.855 1.00 90.31 226 ARG A N 1
ATOM 1797 C CA . ARG A 1 226 ? -10.193 17.786 52.900 1.00 90.31 226 ARG A CA 1
ATOM 1798 C C . ARG A 1 226 ? -9.132 16.684 52.933 1.00 90.31 226 ARG A C 1
ATOM 1800 O O . ARG A 1 226 ? -8.155 16.763 52.196 1.00 90.31 226 ARG A O 1
ATOM 1807 N N . LEU A 1 227 ? -9.338 15.640 53.735 1.00 91.62 227 LEU A N 1
ATOM 1808 C CA . LEU A 1 227 ? -8.422 14.497 53.815 1.00 91.62 227 LEU A CA 1
ATOM 1809 C C . LEU A 1 227 ? -8.416 13.663 52.523 1.00 91.62 227 LEU A C 1
ATOM 1811 O O . LEU A 1 227 ? -7.358 13.206 52.081 1.00 91.62 227 LEU A O 1
ATOM 1815 N N . TRP A 1 228 ? -9.580 13.495 51.892 1.00 91.12 228 TRP A N 1
ATOM 1816 C CA . TRP A 1 228 ? -9.730 12.704 50.672 1.00 91.12 228 TRP A CA 1
ATOM 1817 C C . TRP A 1 228 ? -9.125 13.402 49.455 1.00 91.12 228 TRP A C 1
ATOM 1819 O O . TRP A 1 228 ? -8.363 12.785 48.711 1.00 91.12 228 TRP A O 1
ATOM 1829 N N . THR A 1 229 ? -9.362 14.705 49.296 1.00 89.00 229 THR A N 1
ATOM 1830 C CA . THR A 1 229 ? -8.718 15.508 48.239 1.00 89.00 229 THR A CA 1
ATOM 1831 C C . THR A 1 229 ? -7.197 15.567 48.397 1.00 89.00 229 THR A C 1
ATOM 1833 O O . THR A 1 229 ? -6.477 15.530 47.401 1.00 89.00 229 THR A O 1
ATOM 1836 N N . ALA A 1 230 ? -6.701 15.558 49.637 1.00 89.62 230 ALA A N 1
ATOM 1837 C CA . ALA A 1 230 ? -5.278 15.468 49.949 1.00 89.62 230 ALA A CA 1
ATOM 1838 C C . ALA A 1 230 ? -4.691 14.040 49.852 1.00 89.62 230 ALA A C 1
ATOM 1840 O O . ALA A 1 230 ? -3.501 13.856 50.085 1.00 89.62 230 ALA A O 1
ATOM 1841 N N . LYS A 1 231 ? -5.490 13.027 49.478 1.00 89.06 231 LYS A N 1
ATOM 1842 C CA . LYS A 1 231 ? -5.076 11.621 49.283 1.00 89.06 231 LYS A CA 1
ATOM 1843 C C . LYS A 1 231 ? -4.500 10.920 50.528 1.00 89.06 231 LYS A C 1
ATOM 1845 O O . LYS A 1 231 ? -3.733 9.969 50.397 1.00 89.06 231 LYS A O 1
ATOM 1850 N N . HIS A 1 232 ? -4.916 11.301 51.736 1.00 90.44 232 HIS A N 1
ATOM 1851 C CA . HIS A 1 232 ? -4.519 10.614 52.980 1.00 90.44 232 HIS A CA 1
ATOM 1852 C C . HIS A 1 232 ? -5.415 9.399 53.297 1.00 90.44 232 HIS A C 1
ATOM 1854 O O . HIS A 1 232 ? -5.932 9.250 54.407 1.00 90.44 232 HIS A O 1
ATOM 1860 N N . THR A 1 233 ? -5.611 8.513 52.316 1.00 87.62 233 THR A N 1
ATOM 1861 C CA . THR A 1 233 ? -6.518 7.353 52.417 1.00 87.62 233 THR A CA 1
ATOM 1862 C C . THR A 1 233 ? -6.094 6.346 53.481 1.00 87.62 233 THR A C 1
ATOM 1864 O O . THR A 1 233 ? -6.943 5.819 54.185 1.00 87.62 233 THR A O 1
ATOM 1867 N N . SER A 1 234 ? -4.791 6.147 53.702 1.00 87.00 234 SER A N 1
ATOM 1868 C CA . SER A 1 234 ? -4.287 5.221 54.728 1.00 87.00 234 SER A CA 1
ATOM 1869 C C . SER A 1 234 ? -4.717 5.600 56.148 1.00 87.00 234 SER A C 1
ATOM 1871 O O . SER A 1 234 ? -5.095 4.733 56.936 1.00 87.00 234 SER A O 1
ATOM 1873 N N . PHE A 1 235 ? -4.691 6.895 56.477 1.00 89.69 235 PHE A N 1
ATOM 1874 C CA . PHE A 1 235 ? -5.171 7.391 57.763 1.00 89.69 235 PHE A CA 1
ATOM 1875 C C . PHE A 1 235 ? -6.690 7.262 57.867 1.00 89.69 235 PHE A C 1
ATOM 1877 O O . PHE A 1 235 ? -7.191 6.742 58.860 1.00 89.69 235 PHE A O 1
ATOM 1884 N N . MET A 1 236 ? -7.416 7.703 56.838 1.00 90.50 236 MET A N 1
ATOM 1885 C CA . MET A 1 236 ? -8.876 7.630 56.813 1.00 90.50 236 MET A CA 1
ATOM 1886 C C . MET A 1 236 ? -9.376 6.183 56.918 1.00 90.50 236 MET A C 1
ATOM 1888 O O . MET A 1 236 ? -10.311 5.921 57.667 1.00 90.50 236 MET A O 1
ATOM 1892 N N . ASP A 1 237 ? -8.725 5.229 56.255 1.00 88.88 237 ASP A N 1
ATOM 1893 C CA . ASP A 1 237 ? -9.055 3.807 56.355 1.00 88.88 237 ASP A CA 1
ATOM 1894 C C . ASP A 1 237 ? -8.824 3.271 57.771 1.00 88.88 237 ASP A C 1
ATOM 1896 O O . ASP A 1 237 ? -9.679 2.590 58.331 1.00 88.88 237 ASP A O 1
ATOM 1900 N N . GLN A 1 238 ? -7.702 3.618 58.407 1.00 87.62 238 GLN A N 1
ATOM 1901 C CA . GLN A 1 238 ? -7.465 3.247 59.807 1.00 87.62 238 GLN A CA 1
ATOM 1902 C C . GLN A 1 238 ? -8.490 3.876 60.757 1.00 87.62 238 GLN A C 1
ATOM 1904 O O . GLN A 1 238 ? -8.841 3.275 61.771 1.00 87.62 238 GLN A O 1
ATOM 1909 N N . PHE A 1 239 ? -8.959 5.080 60.437 1.00 87.25 239 PHE A N 1
ATOM 1910 C CA . PHE A 1 239 ? -9.856 5.855 61.278 1.00 87.25 239 PHE A CA 1
ATOM 1911 C C . PHE A 1 239 ? -11.319 5.405 61.147 1.00 87.25 239 PHE A C 1
ATOM 1913 O O . PHE A 1 239 ? -11.935 5.022 62.139 1.00 87.25 239 PHE A O 1
ATOM 1920 N N . TYR A 1 240 ? -11.877 5.399 59.936 1.00 88.62 240 TYR A N 1
ATOM 1921 C CA . TYR A 1 240 ? -13.305 5.163 59.699 1.00 88.62 240 TYR A CA 1
ATOM 1922 C C . TYR A 1 240 ? -13.714 3.685 59.749 1.00 88.62 240 TYR A C 1
ATOM 1924 O O . TYR A 1 240 ? -14.884 3.391 59.984 1.00 88.62 240 TYR A O 1
ATOM 1932 N N . PHE A 1 241 ? -12.777 2.739 59.603 1.00 87.44 241 PHE A N 1
ATOM 1933 C CA . PHE A 1 241 ? -13.068 1.305 59.765 1.00 87.44 241 PHE A CA 1
ATOM 1934 C C . PHE A 1 241 ? -13.044 0.830 61.226 1.00 87.44 241 PHE A C 1
ATOM 1936 O O . PHE A 1 241 ? -13.198 -0.369 61.493 1.00 87.44 241 PHE A O 1
ATOM 1943 N N . ARG A 1 242 ? -12.861 1.732 62.199 1.00 85.56 242 ARG A N 1
ATOM 1944 C CA . ARG A 1 242 ? -12.929 1.360 63.613 1.00 85.56 242 ARG A CA 1
ATOM 1945 C C . ARG A 1 242 ? -14.341 0.918 64.000 1.00 85.56 242 ARG A C 1
ATOM 1947 O O . ARG A 1 242 ? -15.333 1.554 63.653 1.00 85.56 242 ARG A O 1
ATOM 1954 N N . LYS A 1 243 ? -14.430 -0.164 64.778 1.00 82.06 243 LYS A N 1
ATOM 1955 C CA . LYS A 1 243 ? -15.707 -0.794 65.157 1.00 82.06 243 LYS A CA 1
ATOM 1956 C C . LYS A 1 243 ? -16.630 0.120 65.967 1.00 82.06 243 LYS A C 1
ATOM 1958 O O . LYS A 1 243 ? -17.842 -0.013 65.849 1.00 82.06 243 LYS A O 1
ATOM 1963 N N . ASP A 1 244 ? -16.067 1.024 66.766 1.00 80.56 244 ASP A N 1
ATOM 1964 C CA . ASP A 1 244 ? -16.810 1.966 67.608 1.00 80.56 244 ASP A CA 1
ATOM 1965 C C . ASP A 1 244 ? -17.511 3.073 66.808 1.00 80.56 244 ASP A C 1
ATOM 1967 O O . ASP A 1 244 ? -18.524 3.598 67.261 1.00 80.56 244 ASP A O 1
ATOM 1971 N N . LEU A 1 245 ? -17.035 3.383 65.597 1.00 81.62 245 LEU A N 1
ATOM 1972 C CA . LEU A 1 245 ? -17.605 4.449 64.769 1.00 81.62 245 LEU A CA 1
ATOM 1973 C C . LEU A 1 245 ? -18.711 3.978 63.818 1.00 81.62 245 LEU A C 1
ATOM 1975 O O . LEU A 1 245 ? -19.518 4.799 63.395 1.00 81.62 245 LEU A O 1
ATOM 1979 N N . ILE A 1 246 ? -18.809 2.676 63.518 1.00 81.56 246 ILE A N 1
ATOM 1980 C CA . ILE A 1 246 ? -19.682 2.124 62.458 1.00 81.56 246 ILE A CA 1
ATOM 1981 C C . ILE A 1 246 ? -21.152 2.568 62.578 1.00 81.56 246 ILE A C 1
ATOM 1983 O O . ILE A 1 246 ? -21.797 2.809 61.560 1.00 81.56 246 ILE A O 1
ATOM 1987 N N . LEU A 1 247 ? -21.688 2.684 63.798 1.00 80.00 247 LEU A N 1
ATOM 1988 C CA . LEU A 1 247 ? -23.097 3.041 64.034 1.00 80.00 247 LEU A CA 1
ATOM 1989 C C . LEU A 1 247 ? -23.377 4.551 63.980 1.00 80.00 247 LEU A C 1
ATOM 1991 O O . LEU A 1 247 ? -24.533 4.953 63.905 1.00 80.00 247 LEU A O 1
ATOM 1995 N N . VAL A 1 248 ? -22.335 5.382 64.023 1.00 85.56 248 VAL A N 1
ATOM 1996 C CA . VAL A 1 248 ? -22.427 6.850 64.125 1.00 85.56 248 VAL A CA 1
ATOM 1997 C C . VAL A 1 248 ? -21.842 7.562 62.903 1.00 85.56 248 VAL A C 1
ATOM 1999 O O . VAL A 1 248 ? -21.647 8.782 62.925 1.00 85.56 248 VAL A O 1
ATOM 2002 N N . LEU A 1 249 ? -21.549 6.814 61.834 1.00 89.75 249 LEU A N 1
ATOM 2003 C CA . LEU A 1 249 ? -21.036 7.366 60.584 1.00 89.75 249 LEU A CA 1
ATOM 2004 C C . LEU A 1 249 ? -22.087 8.206 59.856 1.00 89.75 249 LEU A C 1
ATOM 2006 O O . LEU A 1 249 ? -23.253 7.798 59.763 1.00 89.75 249 LEU A O 1
ATOM 2010 N N . THR A 1 250 ? -21.648 9.331 59.290 1.00 91.38 250 THR A N 1
ATOM 2011 C CA . THR A 1 250 ? -22.465 10.176 58.405 1.00 91.38 250 THR A CA 1
ATOM 2012 C C . THR A 1 250 ? -22.638 9.509 57.032 1.00 91.38 250 THR A C 1
ATOM 2014 O O . THR A 1 250 ? -21.807 8.681 56.645 1.00 91.38 250 THR A O 1
ATOM 2017 N N . PRO A 1 251 ? -23.672 9.867 56.247 1.00 93.06 251 PRO A N 1
ATOM 2018 C CA . PRO A 1 251 ? -23.838 9.363 54.881 1.00 93.06 251 PRO A CA 1
ATOM 2019 C C . PRO A 1 251 ? -22.581 9.522 54.012 1.00 93.06 251 PRO A C 1
ATOM 2021 O O . PRO A 1 251 ? -22.213 8.614 53.267 1.00 93.06 251 PRO A O 1
ATOM 2024 N N . MET A 1 252 ? -21.886 10.656 54.145 1.00 91.75 252 MET A N 1
ATOM 2025 C CA . MET A 1 252 ? -20.670 10.975 53.396 1.00 91.75 252 MET A CA 1
ATOM 2026 C C . MET A 1 252 ? -19.498 10.057 53.777 1.00 91.75 252 MET A C 1
ATOM 2028 O O . MET A 1 252 ? -18.780 9.558 52.910 1.00 91.75 252 MET A O 1
ATOM 2032 N N . GLU A 1 253 ? -19.336 9.756 55.065 1.00 92.94 253 GLU A N 1
ATOM 2033 C CA . GLU A 1 253 ? -18.336 8.797 55.552 1.00 92.94 253 GLU A CA 1
ATOM 2034 C C . GLU A 1 253 ? -18.657 7.362 55.108 1.00 92.94 253 GLU A C 1
ATOM 2036 O O . GLU A 1 253 ? -17.759 6.610 54.723 1.00 92.94 253 GLU A O 1
ATOM 2041 N N . ARG A 1 254 ? -19.939 6.970 55.089 1.00 93.62 254 ARG A N 1
ATOM 2042 C CA . ARG A 1 254 ? -20.354 5.656 54.563 1.00 93.62 254 ARG A CA 1
ATOM 2043 C C . ARG A 1 254 ? -20.097 5.536 53.061 1.00 93.62 254 ARG A C 1
ATOM 2045 O O . ARG A 1 254 ? -19.719 4.455 52.596 1.00 93.62 254 ARG A O 1
ATOM 2052 N N . TRP A 1 255 ? -20.254 6.629 52.314 1.00 94.75 255 TRP A N 1
ATOM 2053 C CA . TRP A 1 255 ? -19.884 6.706 50.901 1.00 94.75 255 TRP A CA 1
ATOM 2054 C C . TRP A 1 255 ? -18.364 6.590 50.698 1.00 94.75 255 TRP A C 1
ATOM 2056 O O . TRP A 1 255 ? -17.933 5.816 49.843 1.00 94.75 255 TRP A O 1
ATOM 2066 N N . TYR A 1 256 ? -17.544 7.234 51.538 1.00 94.25 256 TYR A N 1
ATOM 2067 C CA . TYR A 1 256 ? -16.088 7.026 51.539 1.00 94.25 256 TYR A CA 1
ATOM 2068 C C . TYR A 1 256 ? -15.703 5.565 51.767 1.00 94.25 256 TYR A C 1
ATOM 2070 O O . TYR A 1 256 ? -14.940 5.005 50.981 1.00 94.25 256 TYR A O 1
ATOM 2078 N N . ILE A 1 257 ? -16.265 4.920 52.795 1.00 93.81 257 ILE A N 1
ATOM 2079 C CA . ILE A 1 257 ? -15.989 3.504 53.082 1.00 93.81 257 ILE A CA 1
ATOM 2080 C C . ILE A 1 257 ? -16.342 2.624 51.879 1.00 93.81 257 ILE A C 1
ATOM 2082 O O . ILE A 1 257 ? -15.616 1.679 51.582 1.00 93.81 257 ILE A O 1
ATOM 2086 N N . THR A 1 258 ? -17.413 2.950 51.153 1.00 94.06 258 THR A N 1
ATOM 2087 C CA . THR A 1 258 ? -17.806 2.232 49.930 1.00 94.06 258 THR A CA 1
ATOM 2088 C C . THR A 1 258 ? -16.705 2.309 48.868 1.00 94.06 258 THR A C 1
ATOM 2090 O O . THR A 1 258 ? -16.279 1.278 48.348 1.00 94.06 258 THR A O 1
ATOM 2093 N N . TRP A 1 259 ? -16.182 3.506 48.594 1.00 94.25 259 TRP A N 1
ATOM 2094 C CA . TRP A 1 259 ? -15.079 3.694 47.647 1.00 94.25 259 TRP A CA 1
ATOM 2095 C C . TRP A 1 259 ? -13.760 3.082 48.127 1.00 94.25 259 TRP A C 1
ATOM 2097 O O . TRP A 1 259 ? -13.052 2.477 47.330 1.00 94.25 259 TRP A O 1
ATOM 2107 N N . SER A 1 260 ? -13.458 3.158 49.421 1.00 93.50 260 SER A N 1
ATOM 2108 C CA . SER A 1 260 ? -12.279 2.512 50.006 1.00 93.50 260 SER A CA 1
ATOM 2109 C C . SER A 1 260 ? -12.347 0.982 49.881 1.00 93.50 260 SER A C 1
ATOM 2111 O O . SER A 1 260 ? -11.387 0.343 49.456 1.00 93.50 260 SER A O 1
ATOM 2113 N N . LEU A 1 261 ? -13.505 0.369 50.157 1.00 93.31 261 LEU A N 1
ATOM 2114 C CA . LEU A 1 261 ? -13.716 -1.072 49.966 1.00 93.31 261 LEU A CA 1
ATOM 2115 C C . LEU A 1 261 ? -13.569 -1.499 48.499 1.00 93.31 261 LEU A C 1
ATOM 2117 O O . LEU A 1 261 ? -13.040 -2.583 48.236 1.00 93.31 261 LEU A O 1
ATOM 2121 N N . LEU A 1 262 ? -14.019 -0.653 47.568 1.00 92.69 262 LEU A N 1
ATOM 2122 C CA . LEU A 1 262 ? -13.847 -0.836 46.127 1.00 92.69 262 LEU A CA 1
ATOM 2123 C C . LEU A 1 262 ? -12.364 -0.775 45.736 1.00 92.69 262 LEU A C 1
ATOM 2125 O O . LEU A 1 262 ? -11.871 -1.705 45.103 1.00 92.69 262 LEU A O 1
ATOM 2129 N N . GLU A 1 263 ? -11.636 0.255 46.174 1.00 91.00 263 GLU A N 1
ATOM 2130 C CA . GLU A 1 263 ? -10.198 0.433 45.909 1.00 91.00 263 GLU A CA 1
ATOM 2131 C C . GLU A 1 263 ? -9.345 -0.696 46.517 1.00 91.00 263 GLU A C 1
ATOM 2133 O O . GLU A 1 263 ? -8.334 -1.096 45.942 1.00 91.00 263 GLU A O 1
ATOM 2138 N N . GLN A 1 264 ? -9.777 -1.265 47.647 1.00 90.06 264 GLN A N 1
ATOM 2139 C CA . GLN A 1 264 ? -9.139 -2.416 48.295 1.00 90.06 264 GLN A CA 1
ATOM 2140 C C . GLN A 1 264 ? -9.542 -3.778 47.689 1.00 90.06 264 GLN A C 1
ATOM 2142 O O . GLN A 1 264 ? -9.025 -4.808 48.128 1.00 90.06 264 GLN A O 1
ATOM 2147 N N . GLY A 1 265 ? -10.484 -3.828 46.738 1.00 89.38 265 GLY A N 1
ATOM 2148 C CA . GLY A 1 265 ? -10.957 -5.073 46.113 1.00 89.38 265 GLY A CA 1
ATOM 2149 C C . GLY A 1 265 ? -11.749 -6.007 47.043 1.00 89.38 265 GLY A C 1
ATOM 2150 O O . GLY A 1 265 ? -11.858 -7.207 46.784 1.00 89.38 265 GLY A O 1
ATOM 2151 N N . LYS A 1 266 ? -12.309 -5.497 48.148 1.00 91.19 266 LYS A N 1
ATOM 2152 C CA . LYS A 1 266 ? -13.041 -6.293 49.152 1.00 91.19 266 LYS A CA 1
ATOM 2153 C C . LYS A 1 266 ? -14.523 -6.437 48.788 1.00 91.19 266 LYS A C 1
ATOM 2155 O O . LYS A 1 266 ? -15.393 -5.900 49.474 1.00 91.19 266 LYS A O 1
ATOM 2160 N N . HIS A 1 267 ? -14.810 -7.180 47.721 1.00 88.94 267 HIS A N 1
ATOM 2161 C CA . HIS A 1 267 ? -16.152 -7.283 47.126 1.00 88.94 267 HIS A CA 1
ATOM 2162 C C . HIS A 1 267 ? -17.249 -7.757 48.102 1.00 88.94 267 HIS A C 1
ATOM 2164 O O . HIS A 1 267 ? -18.305 -7.132 48.170 1.00 88.94 267 HIS A O 1
ATOM 2170 N N . ASP A 1 268 ? -16.997 -8.777 48.928 1.00 90.44 268 ASP A N 1
ATOM 2171 C CA . ASP A 1 268 ? -17.995 -9.289 49.887 1.00 90.44 268 ASP A CA 1
ATOM 2172 C C . ASP A 1 268 ? -18.391 -8.235 50.931 1.00 90.44 268 ASP A C 1
ATOM 2174 O O . ASP A 1 268 ? -19.558 -8.089 51.308 1.00 90.44 268 ASP A O 1
ATOM 2178 N N . HIS A 1 269 ? -17.396 -7.487 51.417 1.00 91.94 269 HIS A N 1
ATOM 2179 C CA . HIS A 1 269 ? -17.611 -6.411 52.377 1.00 91.94 269 HIS A CA 1
ATOM 2180 C C . HIS A 1 269 ? -18.309 -5.225 51.719 1.00 91.94 269 HIS A C 1
ATOM 2182 O O . HIS A 1 269 ? -19.234 -4.684 52.321 1.00 91.94 269 HIS A O 1
ATOM 2188 N N . LEU A 1 270 ? -17.914 -4.869 50.491 1.00 93.06 270 LEU A N 1
ATOM 2189 C CA . LEU A 1 270 ? -18.552 -3.825 49.692 1.00 93.06 270 LEU A CA 1
ATOM 2190 C C . LEU A 1 270 ? -20.048 -4.104 49.520 1.00 93.06 270 LEU A C 1
ATOM 2192 O O . LEU A 1 270 ? -20.868 -3.246 49.836 1.00 93.06 270 LEU A O 1
ATOM 2196 N N . TYR A 1 271 ? -20.409 -5.318 49.099 1.00 93.44 271 TYR A N 1
ATOM 2197 C CA . TYR A 1 271 ? -21.802 -5.709 48.884 1.00 93.44 271 TYR A CA 1
ATOM 2198 C C . TYR A 1 271 ? -22.632 -5.634 50.177 1.00 93.44 271 TYR A C 1
ATOM 2200 O O . TYR A 1 271 ? -23.686 -4.994 50.213 1.00 93.44 271 TYR A O 1
ATOM 2208 N N . ARG A 1 272 ? -22.142 -6.221 51.281 1.00 92.75 272 ARG A N 1
ATOM 2209 C CA . ARG A 1 272 ? -22.854 -6.179 52.575 1.00 92.75 272 ARG A CA 1
ATOM 2210 C C . ARG A 1 272 ? -22.969 -4.757 53.127 1.00 92.75 272 ARG A C 1
ATOM 2212 O O . ARG A 1 272 ? -23.968 -4.441 53.774 1.00 92.75 272 ARG A O 1
ATOM 2219 N N . TRP A 1 273 ? -21.952 -3.923 52.906 1.00 93.56 273 TRP A N 1
ATOM 2220 C CA . TRP A 1 273 ? -21.945 -2.518 53.310 1.00 93.56 273 TRP A CA 1
ATOM 2221 C C . TRP A 1 273 ? -22.964 -1.705 52.515 1.00 93.56 273 TRP A C 1
ATOM 2223 O O . TRP A 1 273 ? -23.765 -0.977 53.106 1.00 93.56 273 TRP A O 1
ATOM 2233 N N . TYR A 1 274 ? -22.977 -1.892 51.195 1.00 93.94 274 TYR A N 1
ATOM 2234 C CA . TYR A 1 274 ? -23.897 -1.235 50.281 1.00 93.94 274 TYR A CA 1
ATOM 2235 C C . TYR A 1 274 ? -25.356 -1.563 50.608 1.00 93.94 274 TYR A C 1
ATOM 2237 O O . TYR A 1 274 ? -26.156 -0.651 50.794 1.00 93.94 274 TYR A O 1
ATOM 2245 N N . LYS A 1 275 ? -25.701 -2.846 50.787 1.00 92.81 275 LYS A N 1
ATOM 2246 C CA . LYS A 1 275 ? -27.090 -3.282 51.036 1.00 92.81 275 LYS A CA 1
ATOM 2247 C C . LYS A 1 275 ? -27.716 -2.650 52.285 1.00 92.81 275 LYS A C 1
ATOM 2249 O O . LYS A 1 275 ? -28.927 -2.488 52.357 1.00 92.81 275 LYS A O 1
ATOM 2254 N N . ARG A 1 276 ? -26.898 -2.279 53.275 1.00 91.69 276 ARG A N 1
ATOM 2255 C CA . ARG A 1 276 ? -27.353 -1.600 54.500 1.00 91.69 276 ARG A CA 1
ATOM 2256 C C . ARG A 1 276 ? -27.539 -0.091 54.329 1.00 91.69 276 ARG A C 1
ATOM 2258 O O . ARG A 1 276 ? -28.221 0.509 55.148 1.00 91.69 276 ARG A O 1
ATOM 2265 N N . ASN A 1 277 ? -26.924 0.514 53.311 1.00 93.06 277 ASN A N 1
ATOM 2266 C CA . ASN A 1 277 ? -26.774 1.967 53.176 1.00 93.06 277 ASN A CA 1
ATOM 2267 C C . ASN A 1 277 ? -27.093 2.491 51.759 1.00 93.06 277 ASN A C 1
ATOM 2269 O O . ASN A 1 277 ? -26.674 3.592 51.410 1.00 93.06 277 ASN A O 1
ATOM 2273 N N . GLU A 1 278 ? -27.817 1.723 50.938 1.00 92.38 278 GLU A N 1
ATOM 2274 C CA . GLU A 1 278 ? -28.050 1.996 49.507 1.00 92.38 278 GLU A CA 1
ATOM 2275 C C . GLU A 1 278 ? -28.504 3.438 49.233 1.00 92.38 278 GLU A C 1
ATOM 2277 O O . GLU A 1 278 ? -27.874 4.149 48.448 1.00 92.38 278 GLU A O 1
ATOM 2282 N N . HIS A 1 279 ? -29.562 3.894 49.911 1.00 92.62 279 HIS A N 1
ATOM 2283 C CA . HIS A 1 279 ? -30.131 5.226 49.686 1.00 92.62 279 HIS A CA 1
ATOM 2284 C C . HIS A 1 279 ? -29.128 6.351 49.994 1.00 92.62 279 HIS A C 1
ATOM 2286 O O . HIS A 1 279 ? -29.055 7.347 49.275 1.00 92.62 279 HIS A O 1
ATOM 2292 N N . GLU A 1 280 ? -28.343 6.204 51.061 1.00 92.88 280 GLU A N 1
ATOM 2293 C CA . GLU A 1 280 ? -27.350 7.199 51.473 1.00 92.88 280 GLU A CA 1
ATOM 2294 C C . GLU A 1 280 ? -26.171 7.264 50.494 1.00 92.88 280 GLU A C 1
ATOM 2296 O O . GLU A 1 280 ? -25.745 8.355 50.112 1.00 92.88 280 GLU A O 1
ATOM 2301 N N . ILE A 1 281 ? -25.684 6.104 50.039 1.00 94.19 281 ILE A N 1
ATOM 2302 C CA . ILE A 1 281 ? -24.557 5.996 49.102 1.00 94.19 281 ILE A CA 1
ATOM 2303 C C . ILE A 1 281 ? -24.891 6.687 47.778 1.00 94.19 281 ILE A C 1
ATOM 2305 O O . ILE A 1 281 ? -24.088 7.488 47.298 1.00 94.19 281 ILE A O 1
ATOM 2309 N N . TRP A 1 282 ? -26.074 6.441 47.206 1.00 93.75 282 TRP A N 1
ATOM 2310 C CA . TRP A 1 282 ? -26.469 7.077 45.942 1.00 93.75 282 TRP A CA 1
ATOM 2311 C C . TRP A 1 282 ? -26.739 8.573 46.082 1.00 93.75 282 TRP A C 1
ATOM 2313 O O . TRP A 1 282 ? -26.361 9.347 45.199 1.00 93.75 282 TRP A O 1
ATOM 2323 N N . ALA A 1 283 ? -27.329 9.006 47.202 1.00 92.94 283 ALA A N 1
ATOM 2324 C CA . ALA A 1 283 ? -27.510 10.428 47.480 1.00 92.94 283 ALA A CA 1
ATOM 2325 C C . ALA A 1 283 ? -26.159 11.166 47.514 1.00 92.94 283 ALA A C 1
ATOM 2327 O O . ALA A 1 283 ? -26.016 12.224 46.897 1.00 92.94 283 ALA A O 1
ATOM 2328 N N . MET A 1 284 ? -25.148 10.583 48.167 1.00 94.12 284 MET A N 1
ATOM 2329 C CA . MET A 1 284 ? -23.802 11.164 48.233 1.00 94.12 284 MET A CA 1
ATOM 2330 C C . MET A 1 284 ? -23.048 11.069 46.904 1.00 94.12 284 MET A C 1
ATOM 2332 O O . MET A 1 284 ? -22.414 12.045 46.506 1.00 94.12 284 MET A O 1
ATOM 2336 N N . GLN A 1 285 ? -23.169 9.958 46.170 1.00 94.19 285 GLN A N 1
ATOM 2337 C CA . GLN A 1 285 ? -22.588 9.808 44.832 1.00 94.19 285 GLN A CA 1
ATOM 2338 C C . GLN A 1 285 ? -23.078 10.912 43.884 1.00 94.19 285 GLN A C 1
ATOM 2340 O O . GLN A 1 285 ? -22.274 11.511 43.171 1.00 94.19 285 GLN A O 1
ATOM 2345 N N . LYS A 1 286 ? -24.375 11.243 43.925 1.00 92.75 286 LYS A N 1
ATOM 2346 C CA . LYS A 1 286 ? -24.958 12.315 43.106 1.00 92.75 286 LYS A CA 1
ATOM 2347 C C . LYS A 1 286 ? -24.470 13.709 43.513 1.00 92.75 286 LYS A C 1
ATOM 2349 O O . LYS A 1 286 ? -24.256 14.558 42.652 1.00 92.75 286 LYS A O 1
ATOM 2354 N N . LEU A 1 287 ? -24.294 13.954 44.813 1.00 90.12 287 LEU A N 1
ATOM 2355 C CA . LEU A 1 287 ? -23.879 15.259 45.344 1.00 90.12 287 LEU A CA 1
ATOM 2356 C C . LEU A 1 287 ? -22.371 15.523 45.199 1.00 90.12 287 LEU A C 1
ATOM 2358 O O . LEU A 1 287 ? -21.970 16.643 44.873 1.00 90.12 287 LEU A O 1
ATOM 2362 N N . PHE A 1 288 ? -21.531 14.515 45.445 1.00 89.25 288 PHE A N 1
ATOM 2363 C CA . PHE A 1 288 ? -20.077 14.675 45.575 1.00 89.25 288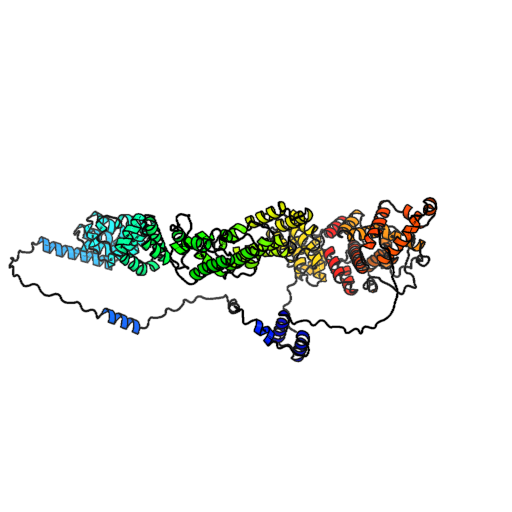 PHE A CA 1
ATOM 2364 C C . PHE A 1 288 ? -19.255 13.910 44.532 1.00 89.25 288 PHE A C 1
ATOM 2366 O O . PHE A 1 288 ? -18.095 14.267 44.320 1.00 89.25 288 PHE A O 1
ATOM 2373 N N . GLY A 1 289 ? -19.830 12.924 43.837 1.00 89.25 289 GLY A N 1
ATOM 2374 C CA . GLY A 1 289 ? -19.134 12.113 42.829 1.00 89.25 289 GLY A CA 1
ATOM 2375 C C . GLY A 1 289 ? -18.409 12.941 41.760 1.00 89.25 289 GLY A C 1
ATOM 2376 O O . GLY A 1 289 ? -17.190 12.798 41.627 1.00 89.25 289 GLY A O 1
ATOM 2377 N N . PRO A 1 290 ? -19.085 13.888 41.073 1.00 88.00 290 PRO A N 1
ATOM 2378 C CA . PRO A 1 290 ? -18.445 14.744 40.071 1.00 88.00 290 PRO A CA 1
ATOM 2379 C C . PRO A 1 290 ? -17.291 15.589 40.627 1.00 88.00 290 PRO A C 1
ATOM 2381 O O . PRO A 1 290 ? -16.286 15.788 39.948 1.00 88.00 290 PRO A O 1
ATOM 2384 N N . ARG A 1 291 ? -17.397 16.059 41.879 1.00 86.31 291 ARG A N 1
ATOM 2385 C CA . ARG A 1 291 ? -16.370 16.898 42.525 1.00 86.31 291 ARG A CA 1
ATOM 2386 C C . ARG A 1 291 ? -15.093 16.120 42.841 1.00 86.31 291 ARG A C 1
ATOM 2388 O O . ARG A 1 291 ? -14.013 16.699 42.805 1.00 86.31 291 ARG A O 1
ATOM 2395 N N . LEU A 1 292 ? -15.217 14.827 43.142 1.00 85.75 292 LEU A N 1
ATOM 2396 C CA . LEU A 1 292 ? -14.093 13.942 43.461 1.00 85.75 292 LEU A CA 1
ATOM 2397 C C . LEU A 1 292 ? -13.653 13.065 42.279 1.00 85.75 292 LEU A C 1
ATOM 2399 O O . LEU A 1 292 ? -12.849 12.157 42.474 1.00 85.75 292 LEU A O 1
ATOM 2403 N N . GLN A 1 293 ? -14.164 13.324 41.067 1.00 88.94 293 GLN A N 1
ATOM 2404 C CA . GLN A 1 293 ? -13.895 12.519 39.865 1.00 88.94 293 GLN A CA 1
ATOM 2405 C C . GLN A 1 293 ? -14.217 11.027 40.060 1.00 88.94 293 GLN A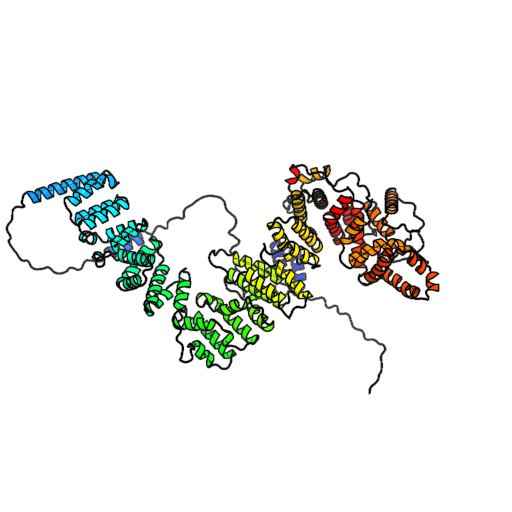 C 1
ATOM 2407 O O . GLN A 1 293 ? -13.536 10.148 39.536 1.00 88.94 293 GLN A O 1
ATOM 2412 N N . LYS A 1 294 ? -15.259 10.736 40.841 1.00 89.75 294 LYS A N 1
ATOM 2413 C CA . LYS A 1 294 ? -15.725 9.382 41.135 1.00 89.75 294 LYS A CA 1
ATOM 2414 C C . LYS A 1 294 ? -16.891 9.040 40.214 1.00 89.75 294 LYS A C 1
ATOM 2416 O O . LYS A 1 294 ? -17.972 9.611 40.360 1.00 89.75 294 LYS A O 1
ATOM 2421 N N . SER A 1 295 ? -16.664 8.139 39.257 1.00 91.56 295 SER A N 1
ATOM 2422 C CA . SER A 1 295 ? -17.654 7.778 38.235 1.00 91.56 295 SER A CA 1
ATOM 2423 C C . SER A 1 295 ? -18.829 7.004 38.837 1.00 91.56 295 SER A C 1
ATOM 2425 O O . SER A 1 295 ? -18.648 6.045 39.586 1.00 91.56 295 SER A O 1
ATOM 2427 N N . GLU A 1 296 ? -20.050 7.405 38.480 1.00 92.94 296 GLU A N 1
ATOM 2428 C CA . GLU A 1 296 ? -21.265 6.676 38.856 1.00 92.94 296 GLU A CA 1
ATOM 2429 C C . GLU A 1 296 ? -21.289 5.281 38.220 1.00 92.94 296 GLU A C 1
ATOM 2431 O O . GLU A 1 296 ? -21.604 4.300 38.891 1.00 92.94 296 GLU A O 1
ATOM 2436 N N . SER A 1 297 ? -20.880 5.169 36.952 1.00 92.75 297 SER A N 1
ATOM 2437 C CA . SER A 1 297 ? -20.820 3.893 36.231 1.00 92.75 297 SER A CA 1
ATOM 2438 C C . SER A 1 297 ? -19.794 2.932 36.833 1.00 92.75 297 SER A C 1
ATOM 2440 O O . SER A 1 297 ? -20.058 1.735 36.903 1.00 92.75 297 SER A O 1
ATOM 2442 N N . GLU A 1 298 ? -18.667 3.444 37.335 1.00 93.75 298 GLU A N 1
ATOM 2443 C CA . GLU A 1 298 ? -17.650 2.646 38.036 1.00 93.75 298 GLU A CA 1
ATOM 2444 C C . GLU A 1 298 ? -18.187 2.060 39.344 1.00 93.75 298 GLU A C 1
ATOM 2446 O O . GLU A 1 298 ? -18.056 0.857 39.583 1.00 93.75 298 GLU A O 1
ATOM 2451 N N . LEU A 1 299 ? -18.850 2.886 40.160 1.00 93.75 299 LEU A N 1
ATOM 2452 C CA . LEU A 1 299 ? -19.474 2.428 41.399 1.00 93.75 299 LEU A CA 1
ATOM 2453 C C . LEU A 1 299 ? -20.585 1.406 41.117 1.00 93.75 299 LEU A C 1
ATOM 2455 O O . LEU A 1 299 ? -20.634 0.352 41.753 1.00 93.75 299 LEU A O 1
ATOM 2459 N N . THR A 1 300 ? -21.432 1.692 40.124 1.00 94.19 300 THR A N 1
ATOM 2460 C CA . THR A 1 300 ? -22.510 0.800 39.672 1.00 94.19 300 THR A CA 1
ATOM 2461 C C . THR A 1 300 ? -21.957 -0.558 39.243 1.00 94.19 300 THR A C 1
ATOM 2463 O O . THR A 1 300 ? -22.439 -1.596 39.696 1.00 94.19 300 THR A O 1
ATOM 2466 N N . PHE A 1 301 ? -20.899 -0.566 38.426 1.00 94.38 301 PHE A N 1
ATOM 2467 C CA . PHE A 1 301 ? -20.232 -1.787 37.980 1.00 94.38 301 PHE A CA 1
ATOM 2468 C C . PHE A 1 301 ? -19.653 -2.584 39.149 1.00 94.38 301 PHE A C 1
ATOM 2470 O O . PHE A 1 301 ? -19.849 -3.795 39.226 1.00 94.38 301 PHE A O 1
ATOM 2477 N N . ALA A 1 302 ? -18.967 -1.924 40.082 1.00 93.06 302 ALA A N 1
ATOM 2478 C CA . ALA A 1 302 ? -18.354 -2.598 41.220 1.00 93.06 302 ALA A CA 1
ATOM 2479 C C . ALA A 1 302 ? -19.389 -3.230 42.162 1.00 93.06 302 ALA A C 1
ATOM 2481 O O . ALA A 1 302 ? -19.189 -4.360 42.614 1.00 93.06 302 ALA A O 1
ATOM 2482 N N . ILE A 1 303 ? -20.501 -2.535 42.429 1.00 94.44 303 ILE A N 1
ATOM 2483 C CA . ILE A 1 303 ? -21.613 -3.067 43.229 1.00 94.44 303 ILE A CA 1
ATOM 2484 C C . ILE A 1 303 ? -22.286 -4.223 42.489 1.00 94.44 303 ILE A C 1
ATOM 2486 O O . ILE A 1 303 ? -22.490 -5.276 43.088 1.00 94.44 303 ILE A O 1
ATOM 2490 N N . GLY A 1 304 ? -22.580 -4.063 41.195 1.00 92.69 304 GLY A N 1
ATOM 2491 C CA . GLY A 1 304 ? -23.174 -5.116 40.372 1.00 92.69 304 GLY A CA 1
ATOM 2492 C C . GLY A 1 304 ? -22.296 -6.367 40.294 1.00 92.69 304 GLY A C 1
ATOM 2493 O O . GLY A 1 304 ? -22.779 -7.476 40.501 1.00 92.69 304 GLY A O 1
ATOM 2494 N N . SER A 1 305 ? -20.985 -6.197 40.105 1.00 91.81 305 SER A N 1
ATOM 2495 C CA . SER A 1 305 ? -20.010 -7.293 40.118 1.00 91.81 305 SER A CA 1
ATOM 2496 C C . SER A 1 305 ? -19.929 -7.980 41.485 1.00 91.81 305 SER A C 1
ATOM 2498 O O . SER A 1 305 ? -19.855 -9.206 41.559 1.00 91.81 305 SER A O 1
ATOM 2500 N N . ALA A 1 306 ? -19.974 -7.216 42.581 1.00 91.81 306 ALA A N 1
ATOM 2501 C CA . ALA A 1 306 ? -19.983 -7.777 43.927 1.00 91.81 306 ALA A CA 1
ATOM 2502 C C . ALA A 1 306 ? -21.291 -8.529 44.235 1.00 91.81 306 ALA A C 1
ATOM 2504 O O . ALA A 1 306 ? -21.239 -9.597 44.835 1.00 91.81 306 ALA A O 1
ATOM 2505 N N . ALA A 1 307 ? -22.442 -8.018 43.788 1.00 90.75 307 ALA A N 1
ATOM 2506 C CA . ALA A 1 307 ? -23.734 -8.694 43.906 1.00 90.75 307 ALA A CA 1
ATOM 2507 C C . ALA A 1 307 ? -23.759 -10.016 43.128 1.00 90.75 307 ALA A C 1
ATOM 2509 O O . ALA A 1 307 ? -24.186 -11.031 43.672 1.00 90.75 307 ALA A O 1
ATOM 2510 N N . PHE A 1 308 ? -23.200 -10.022 41.913 1.00 88.88 308 PHE A N 1
ATOM 2511 C CA . PHE A 1 308 ? -23.086 -11.220 41.082 1.00 88.88 308 PHE A CA 1
ATOM 2512 C C . PHE A 1 308 ? -22.273 -12.328 41.767 1.00 88.88 308 PHE A C 1
ATOM 2514 O O . PHE A 1 308 ? -22.681 -13.481 41.776 1.00 88.88 308 PHE A O 1
ATOM 2521 N N . ARG A 1 309 ? -21.150 -11.982 42.416 1.00 88.00 309 ARG A N 1
ATOM 2522 C CA . ARG A 1 309 ? -20.323 -12.946 43.175 1.00 88.00 309 ARG A CA 1
ATOM 2523 C C . ARG A 1 309 ? -20.996 -13.492 44.434 1.00 88.00 309 ARG A C 1
ATOM 2525 O O . ARG A 1 309 ? -20.573 -14.524 44.942 1.00 88.00 309 ARG A O 1
ATOM 2532 N N . MET A 1 310 ? -21.979 -12.768 44.959 1.00 89.12 310 MET A N 1
ATOM 2533 C CA . MET A 1 310 ? -22.725 -13.125 46.165 1.00 89.12 310 MET A CA 1
ATOM 2534 C C . MET A 1 310 ? -24.055 -13.825 45.840 1.00 89.12 310 MET A C 1
ATOM 2536 O O . MET A 1 310 ? -24.885 -13.959 46.739 1.00 89.12 310 MET A O 1
ATOM 2540 N N . ASP A 1 311 ? -24.259 -14.236 44.582 1.00 86.25 311 ASP A N 1
ATOM 2541 C CA . ASP A 1 311 ? -25.474 -14.876 44.062 1.00 86.25 311 ASP A CA 1
ATOM 2542 C C . ASP A 1 311 ? -26.768 -14.045 44.259 1.00 86.25 311 ASP A C 1
ATOM 2544 O O . ASP A 1 311 ? -27.873 -14.589 44.282 1.00 86.25 311 ASP A O 1
ATOM 2548 N N . ASP A 1 312 ? -26.664 -12.713 44.384 1.00 88.31 312 ASP A N 1
ATOM 2549 C CA . ASP A 1 312 ? -27.818 -11.796 44.362 1.00 88.31 312 ASP A CA 1
ATOM 2550 C C . ASP A 1 312 ? -28.058 -11.329 42.917 1.00 88.31 312 ASP A C 1
ATOM 2552 O O . ASP A 1 312 ? -27.673 -10.220 42.527 1.00 88.31 312 ASP A O 1
ATOM 2556 N N . GLU A 1 313 ? -28.631 -12.230 42.106 1.00 83.25 313 GLU A N 1
ATOM 2557 C CA . GLU A 1 313 ? -28.876 -12.001 40.676 1.00 83.25 313 GLU A CA 1
ATOM 2558 C C . GLU A 1 313 ? -29.707 -10.730 40.448 1.00 83.25 313 GLU A C 1
ATOM 2560 O O . GLU A 1 313 ? -29.305 -9.880 39.659 1.00 83.25 313 GLU A O 1
ATOM 2565 N N . ASP A 1 314 ? -30.808 -10.536 41.177 1.00 85.44 314 ASP A N 1
ATOM 2566 C CA . ASP A 1 314 ? -31.718 -9.401 40.971 1.00 85.44 314 ASP A CA 1
ATOM 2567 C C . ASP A 1 314 ? -31.003 -8.048 41.106 1.00 85.44 314 ASP A C 1
ATOM 2569 O O . ASP A 1 314 ? -31.166 -7.154 40.265 1.00 85.44 314 ASP A O 1
ATOM 2573 N N . LEU A 1 315 ? -30.170 -7.892 42.143 1.00 87.88 315 LEU A N 1
ATOM 2574 C CA . LEU A 1 315 ? -29.402 -6.665 42.333 1.00 87.88 315 LEU A CA 1
ATOM 2575 C C . LEU A 1 315 ? -28.284 -6.527 41.296 1.00 87.88 315 LEU A C 1
ATOM 2577 O O . LEU A 1 315 ? -28.055 -5.424 40.796 1.00 87.88 315 LEU A O 1
ATOM 2581 N N . ALA A 1 316 ? -27.594 -7.622 40.968 1.00 87.81 316 ALA A N 1
ATOM 2582 C CA . ALA A 1 316 ? -26.546 -7.618 39.954 1.00 87.81 316 ALA A CA 1
ATOM 2583 C C . ALA A 1 316 ? -27.090 -7.147 38.599 1.00 87.81 316 ALA A C 1
ATOM 2585 O O . ALA A 1 316 ? -26.507 -6.254 37.983 1.00 87.81 316 ALA A O 1
ATOM 2586 N N . LEU A 1 317 ? -28.242 -7.679 38.182 1.00 84.38 317 LEU A N 1
ATOM 2587 C CA . LEU A 1 317 ? -28.910 -7.309 36.938 1.00 84.38 317 LEU A CA 1
ATOM 2588 C C . LEU A 1 317 ? -29.329 -5.835 36.950 1.00 84.38 317 LEU A C 1
ATOM 2590 O O . LEU A 1 317 ? -28.930 -5.083 36.061 1.00 84.38 317 LEU A O 1
ATOM 2594 N N . LYS A 1 318 ? -30.025 -5.390 38.007 1.00 87.50 318 LYS A N 1
ATOM 2595 C CA . LYS A 1 318 ? -30.441 -3.986 38.174 1.00 87.50 318 LYS A CA 1
ATOM 2596 C C . LYS A 1 318 ? -29.262 -3.015 38.041 1.00 87.50 318 LYS A C 1
ATOM 2598 O O . LYS A 1 318 ? -29.398 -1.964 37.417 1.00 87.50 318 LYS A O 1
ATOM 2603 N N . MET A 1 319 ? -28.113 -3.354 38.626 1.00 90.81 319 MET A N 1
ATOM 2604 C CA . MET A 1 319 ? -26.927 -2.497 38.590 1.00 90.81 319 MET A CA 1
ATOM 2605 C C . MET A 1 319 ? -26.246 -2.546 37.224 1.00 90.81 319 MET A C 1
ATOM 2607 O O . MET A 1 319 ? -26.100 -1.508 36.584 1.00 90.81 319 MET A O 1
ATOM 2611 N N . LEU A 1 320 ? -25.876 -3.730 36.735 1.00 89.50 320 LEU A N 1
ATOM 2612 C CA . LEU A 1 320 ? -25.100 -3.867 35.501 1.00 89.50 320 LEU A CA 1
ATOM 2613 C C . LEU A 1 320 ? -25.865 -3.369 34.262 1.00 89.50 320 LEU A C 1
ATOM 2615 O O . LEU A 1 320 ? -25.247 -2.805 33.362 1.00 89.50 320 LEU A O 1
ATOM 2619 N N . GLU A 1 321 ? -27.196 -3.501 34.223 1.00 85.62 321 GLU A N 1
ATOM 2620 C CA . GLU A 1 321 ? -28.023 -3.001 33.111 1.00 85.62 321 GLU A CA 1
ATOM 2621 C C . GLU A 1 321 ? -28.271 -1.491 33.136 1.00 85.62 321 GLU A C 1
ATOM 2623 O O . GLU A 1 321 ? -28.610 -0.911 32.102 1.00 85.62 321 GLU A O 1
ATOM 2628 N N . SER A 1 322 ? -28.094 -0.837 34.288 1.00 88.81 322 SER A N 1
ATOM 2629 C CA . SER A 1 322 ? -28.253 0.618 34.390 1.00 88.81 322 SER A CA 1
ATOM 2630 C C . SER A 1 322 ? -27.030 1.394 33.881 1.00 88.81 322 SER A C 1
ATOM 2632 O O . SER A 1 322 ? -27.100 2.611 33.710 1.00 88.81 322 SER A O 1
ATOM 2634 N N . ILE A 1 323 ? -25.926 0.700 33.573 1.00 89.12 323 ILE A N 1
ATOM 2635 C CA . ILE A 1 323 ? -24.707 1.308 33.032 1.00 89.12 323 ILE A CA 1
ATOM 2636 C C . ILE A 1 323 ? -24.955 1.802 31.591 1.00 89.12 323 ILE A C 1
ATOM 2638 O O . ILE A 1 323 ? -25.308 1.006 30.716 1.00 89.12 323 ILE A O 1
ATOM 2642 N N . PRO A 1 324 ? -24.734 3.098 31.292 1.00 85.69 324 PRO A N 1
ATOM 2643 C CA . PRO A 1 324 ? -24.943 3.646 29.953 1.00 85.69 324 PRO A CA 1
ATOM 2644 C C . PRO A 1 324 ? -24.008 3.033 28.903 1.00 85.69 324 PRO A C 1
ATOM 2646 O O . PRO A 1 324 ? -22.822 2.841 29.159 1.00 85.69 324 PRO A O 1
ATOM 2649 N N . LYS A 1 325 ? -24.493 2.856 27.663 1.00 82.50 325 LYS A N 1
ATOM 2650 C CA . LYS A 1 325 ? -23.700 2.352 26.514 1.00 82.50 325 LYS A CA 1
ATOM 2651 C C . LYS A 1 325 ? -22.458 3.197 26.179 1.00 82.50 325 LYS A C 1
ATOM 2653 O O . LYS A 1 325 ? -21.579 2.735 25.451 1.00 82.50 325 LYS A O 1
ATOM 2658 N N . SER A 1 326 ? -22.421 4.448 26.637 1.00 81.56 326 SER A N 1
ATOM 2659 C CA . SER A 1 326 ? -21.310 5.388 26.459 1.00 81.56 326 SER A CA 1
ATOM 2660 C C . SER A 1 326 ? -20.234 5.281 27.545 1.00 81.56 326 SER A C 1
ATOM 2662 O O . SER A 1 326 ? -19.165 5.860 27.372 1.00 81.56 326 SER A O 1
ATOM 2664 N N . ALA A 1 327 ? -20.496 4.580 28.653 1.00 86.12 327 ALA A N 1
ATOM 2665 C CA . ALA A 1 327 ? -19.544 4.428 29.751 1.00 86.12 327 ALA A CA 1
ATOM 2666 C C . ALA A 1 327 ? -18.458 3.387 29.427 1.00 86.12 327 ALA A C 1
ATOM 2668 O O . ALA A 1 327 ? -18.722 2.376 28.772 1.00 86.12 327 ALA A O 1
ATOM 2669 N N . SER A 1 328 ? -17.240 3.594 29.941 1.00 86.31 328 SER A N 1
ATOM 2670 C CA . SER A 1 328 ? -16.117 2.647 29.807 1.00 86.31 328 SER A CA 1
ATOM 2671 C C . SER A 1 328 ? -16.381 1.299 30.477 1.00 86.31 328 SER A C 1
ATOM 2673 O O . SER A 1 328 ? -15.794 0.286 30.105 1.00 86.31 328 SER A O 1
ATOM 2675 N N . GLU A 1 329 ? -17.265 1.270 31.470 1.00 90.19 329 GLU A N 1
ATOM 2676 C CA . GLU A 1 329 ? -17.645 0.075 32.222 1.00 90.19 329 GLU A CA 1
ATOM 2677 C C . GLU A 1 329 ? -18.634 -0.813 31.467 1.00 90.19 329 GLU A C 1
ATOM 2679 O O . GLU A 1 329 ? -18.784 -1.977 31.830 1.00 90.19 329 GLU A O 1
ATOM 2684 N N . PHE A 1 330 ? -19.288 -0.298 30.421 1.00 87.75 330 PHE A N 1
ATOM 2685 C CA . PHE A 1 330 ? -20.368 -1.004 29.737 1.00 87.75 330 PHE A CA 1
ATOM 2686 C C . PHE A 1 330 ? -19.926 -2.355 29.169 1.00 87.75 330 PHE A C 1
ATOM 2688 O O . PHE A 1 330 ? -20.613 -3.349 29.372 1.00 87.75 330 PHE A O 1
ATOM 2695 N N . SER A 1 331 ? -18.764 -2.428 28.510 1.00 82.38 331 SER A N 1
ATOM 2696 C CA . SER A 1 331 ? -18.269 -3.697 27.956 1.00 82.38 331 SER A CA 1
ATOM 2697 C C . SER A 1 331 ? -18.031 -4.737 29.050 1.00 82.38 331 SER A C 1
ATOM 2699 O O . SER A 1 331 ? -18.522 -5.853 28.949 1.00 82.38 331 SER A O 1
ATOM 2701 N N . ARG A 1 332 ? -17.379 -4.333 30.149 1.00 86.19 332 ARG A N 1
ATOM 2702 C CA . ARG A 1 332 ? -17.126 -5.201 31.309 1.00 86.19 332 ARG A CA 1
ATOM 2703 C C . ARG A 1 332 ? -18.430 -5.668 31.962 1.00 86.19 332 ARG A C 1
ATOM 2705 O O . ARG A 1 332 ? -18.510 -6.794 32.444 1.00 86.19 332 ARG A O 1
ATOM 2712 N N . ALA A 1 333 ? -19.439 -4.798 32.004 1.00 87.00 333 ALA A N 1
ATOM 2713 C CA . ALA A 1 333 ? -20.756 -5.122 32.536 1.00 87.00 333 ALA A CA 1
ATOM 2714 C C . ALA A 1 333 ? -21.485 -6.144 31.660 1.00 87.00 333 ALA A C 1
ATOM 2716 O O . ALA A 1 333 ? -22.059 -7.094 32.184 1.00 87.00 333 ALA A O 1
ATOM 2717 N N . ILE A 1 334 ? -21.428 -5.975 30.336 1.00 84.25 334 ILE A N 1
ATOM 2718 C CA . ILE A 1 334 ? -21.991 -6.932 29.383 1.00 84.25 334 ILE A CA 1
ATOM 2719 C C . ILE A 1 334 ? -21.298 -8.288 29.502 1.00 84.25 334 ILE A C 1
ATOM 2721 O O . ILE A 1 334 ? -22.004 -9.286 29.576 1.00 84.25 334 ILE A O 1
ATOM 2725 N N . ASP A 1 335 ? -19.968 -8.338 29.602 1.00 83.81 335 ASP A N 1
ATOM 2726 C CA . ASP A 1 335 ? -19.237 -9.601 29.771 1.00 83.81 335 ASP A CA 1
ATOM 2727 C C . ASP A 1 335 ? -19.730 -10.376 31.008 1.00 83.81 335 ASP A C 1
ATOM 2729 O O . ASP A 1 335 ? -20.096 -11.544 30.899 1.00 83.81 335 ASP A O 1
ATOM 2733 N N . LEU A 1 336 ? -19.871 -9.702 32.160 1.00 84.50 336 LEU A N 1
ATOM 2734 C CA . LEU A 1 336 ? -20.436 -10.312 33.375 1.00 84.50 336 LEU A CA 1
ATOM 2735 C C . LEU A 1 336 ? -21.902 -10.742 33.212 1.00 84.50 336 LEU A C 1
ATOM 2737 O O . LEU A 1 336 ? -22.305 -11.779 33.730 1.00 84.50 336 LEU A O 1
ATOM 2741 N N . LEU A 1 337 ? -22.719 -9.958 32.505 1.00 82.88 337 LEU A N 1
ATOM 2742 C CA . LEU A 1 337 ? -24.117 -10.312 32.237 1.00 82.88 337 LEU A CA 1
ATOM 2743 C C . LEU A 1 337 ? -24.245 -11.513 31.290 1.00 82.88 337 LEU A C 1
ATOM 2745 O O . LEU A 1 337 ? -25.238 -12.234 31.349 1.00 82.88 337 LEU A O 1
ATOM 2749 N N . LEU A 1 338 ? -23.261 -11.731 30.418 1.00 82.12 338 LEU A N 1
ATOM 2750 C CA . LEU A 1 338 ? -23.200 -12.884 29.522 1.00 82.12 338 LEU A CA 1
ATOM 2751 C C . LEU A 1 338 ? -22.684 -14.151 30.224 1.00 82.12 338 LEU A C 1
ATOM 2753 O O . LEU A 1 338 ? -22.981 -15.245 29.746 1.00 82.12 338 LEU A O 1
ATOM 2757 N N . ASP A 1 339 ? -21.991 -14.016 31.360 1.00 77.19 339 ASP A N 1
ATOM 2758 C CA . ASP A 1 339 ? -21.584 -15.129 32.234 1.00 77.19 339 ASP A CA 1
ATOM 2759 C C . ASP A 1 339 ? -22.752 -15.722 33.050 1.00 77.19 339 ASP A C 1
ATOM 2761 O O . ASP A 1 339 ? -22.604 -16.770 33.689 1.00 77.19 339 ASP A O 1
ATOM 2765 N N . VAL A 1 340 ? -23.933 -15.088 33.027 1.00 75.38 340 VAL A N 1
ATOM 2766 C CA . VAL A 1 340 ? -25.160 -15.644 33.619 1.00 75.38 340 VAL A CA 1
ATOM 2767 C C . VAL A 1 340 ? -25.434 -17.022 33.011 1.00 75.38 340 VAL A C 1
ATOM 2769 O O . VAL A 1 340 ? -25.406 -17.206 31.791 1.00 75.38 340 VAL A O 1
ATOM 2772 N N . ARG A 1 341 ? -25.736 -18.013 33.861 1.00 71.25 341 ARG A N 1
ATOM 2773 C CA . ARG A 1 341 ? -26.029 -19.377 33.404 1.00 71.25 341 ARG A CA 1
ATOM 2774 C C . ARG A 1 341 ? -27.202 -19.370 32.425 1.00 71.25 341 ARG A C 1
ATOM 2776 O O . ARG A 1 341 ? -28.331 -19.050 32.787 1.00 71.25 341 ARG A O 1
ATOM 2783 N N . VAL A 1 342 ? -26.929 -19.787 31.190 1.00 77.38 342 VAL A N 1
ATOM 2784 C CA . VAL A 1 342 ? -27.968 -20.056 30.193 1.00 77.38 342 VAL A CA 1
ATOM 2785 C C . VAL A 1 342 ? -28.773 -21.262 30.662 1.00 77.38 342 VAL A C 1
ATOM 2787 O O . VAL A 1 342 ? -28.228 -22.361 30.780 1.00 77.38 342 VAL A O 1
ATOM 2790 N N . GLU A 1 343 ? -30.064 -21.062 30.920 1.00 76.00 343 GLU A N 1
ATOM 2791 C CA . GLU A 1 343 ? -30.986 -22.163 31.180 1.00 76.00 343 GLU A CA 1
ATOM 2792 C C . GLU A 1 343 ? -31.042 -23.073 29.954 1.00 76.00 343 GLU A C 1
ATOM 2794 O O . GLU A 1 343 ? -31.325 -22.636 28.833 1.00 76.00 343 GLU A O 1
ATOM 2799 N N . ARG A 1 344 ? -30.727 -24.345 30.180 1.00 81.44 344 ARG A N 1
ATOM 2800 C CA . ARG A 1 344 ? -30.746 -25.392 29.168 1.00 81.44 344 ARG A CA 1
ATOM 2801 C C . ARG A 1 344 ? -31.742 -26.457 29.592 1.00 81.44 344 ARG A C 1
ATOM 2803 O O . ARG A 1 344 ? -31.858 -26.756 30.778 1.00 81.44 344 ARG A O 1
ATOM 2810 N N . ASP A 1 345 ? -32.452 -27.003 28.619 1.00 82.88 345 ASP A N 1
ATOM 2811 C CA . ASP A 1 345 ? -33.324 -28.154 28.825 1.00 82.88 345 ASP A CA 1
ATOM 2812 C C . ASP A 1 345 ? -32.515 -29.440 29.097 1.00 82.88 345 ASP A C 1
ATOM 2814 O O . ASP A 1 345 ? -31.280 -29.449 29.060 1.00 82.88 345 ASP A O 1
ATOM 2818 N N . ASP A 1 346 ? -33.211 -30.559 29.314 1.00 81.94 346 ASP A N 1
ATOM 2819 C CA . ASP A 1 346 ? -32.595 -31.880 29.533 1.00 81.94 346 ASP A CA 1
ATOM 2820 C C . ASP A 1 346 ? -31.718 -32.354 28.353 1.00 81.94 346 ASP A C 1
ATOM 2822 O O . ASP A 1 346 ? -30.926 -33.287 28.490 1.00 81.94 346 ASP A O 1
ATOM 2826 N N . ARG A 1 347 ? -31.854 -31.724 27.177 1.00 81.06 347 ARG A N 1
ATOM 2827 C CA . ARG A 1 347 ? -31.061 -31.987 25.966 1.00 81.06 347 ARG A CA 1
ATOM 2828 C C . ARG A 1 347 ? -29.897 -31.007 25.804 1.00 81.06 347 ARG A C 1
ATOM 2830 O O . ARG A 1 347 ? -29.161 -31.098 24.821 1.00 81.06 347 ARG A O 1
ATOM 2837 N N . GLY A 1 348 ? -29.710 -30.089 26.750 1.00 82.62 348 GLY A N 1
ATOM 2838 C CA . GLY A 1 348 ? -28.657 -29.084 26.724 1.00 82.62 348 GLY A CA 1
ATOM 2839 C C . GLY A 1 348 ? -28.937 -27.894 25.798 1.00 82.62 348 GLY A C 1
ATOM 2840 O O . GLY A 1 348 ? -27.991 -27.165 25.495 1.00 82.62 348 GLY A O 1
ATOM 2841 N N . LEU A 1 349 ? -30.176 -27.694 25.339 1.00 84.38 349 LEU A N 1
ATOM 2842 C CA . LEU A 1 349 ? -30.590 -26.618 24.433 1.00 84.38 349 LEU A CA 1
ATOM 2843 C C . LEU A 1 349 ? -31.227 -25.455 25.200 1.00 84.38 349 LEU A C 1
ATOM 2845 O O . LEU A 1 349 ? -32.043 -25.652 26.099 1.00 84.38 349 LEU A O 1
ATOM 2849 N N . SER A 1 350 ? -30.891 -24.231 24.810 1.00 88.81 350 SER A N 1
ATOM 2850 C CA . SER A 1 350 ? -31.563 -23.020 25.291 1.00 88.81 350 SER A CA 1
ATOM 2851 C C . SER A 1 350 ? -32.963 -22.845 24.685 1.00 88.81 350 SER A C 1
ATOM 2853 O O . SER A 1 350 ? -33.334 -23.495 23.704 1.00 88.81 350 SER A O 1
ATOM 2855 N N . SER A 1 351 ? -33.745 -21.907 25.228 1.00 87.25 351 SER A N 1
ATOM 2856 C CA . SER A 1 351 ? -35.094 -21.579 24.738 1.00 87.25 351 SER A CA 1
ATOM 2857 C C . SER A 1 351 ? -35.131 -21.197 23.247 1.00 87.25 351 SER A C 1
ATOM 2859 O O . SER A 1 351 ? -36.069 -21.573 22.537 1.00 87.25 351 SER A O 1
ATOM 2861 N N . TYR A 1 352 ? -34.107 -20.494 22.752 1.00 90.31 352 TYR A N 1
ATOM 2862 C CA . TYR A 1 352 ? -33.967 -20.117 21.342 1.00 90.31 352 TYR A CA 1
ATOM 2863 C C . TYR A 1 352 ? -33.569 -21.305 20.460 1.00 90.31 352 TYR A C 1
ATOM 2865 O O . TYR A 1 352 ? -34.191 -21.536 19.422 1.00 90.31 352 TYR A O 1
ATOM 2873 N N . GLU A 1 353 ? -32.593 -22.106 20.896 1.00 89.88 353 GLU A N 1
ATOM 2874 C CA . GLU A 1 353 ? -32.161 -23.314 20.178 1.00 89.88 353 GLU A CA 1
ATOM 2875 C C . GLU A 1 353 ? -33.298 -24.334 20.059 1.00 89.88 353 GLU A C 1
ATOM 2877 O O . GLU A 1 353 ? -33.490 -24.953 19.012 1.00 89.88 353 GLU A O 1
ATOM 2882 N N . LEU A 1 354 ? -34.118 -24.463 21.102 1.00 90.25 354 LEU A N 1
ATOM 2883 C CA . LEU A 1 354 ? -35.283 -25.336 21.103 1.00 90.25 354 LEU A CA 1
ATOM 2884 C C . LEU A 1 354 ? -36.332 -24.888 20.075 1.00 90.25 354 LEU A C 1
ATOM 2886 O O . LEU A 1 354 ? -36.913 -25.735 19.395 1.00 90.25 354 LEU A O 1
ATOM 2890 N N . ARG A 1 355 ? -36.539 -23.576 19.894 1.00 90.81 355 ARG A N 1
ATOM 2891 C CA . ARG A 1 355 ? -37.415 -23.044 18.834 1.00 90.81 355 ARG A CA 1
ATOM 2892 C C . ARG A 1 355 ? -36.859 -23.320 17.440 1.00 90.81 355 ARG A C 1
ATOM 2894 O O . ARG A 1 355 ? -37.617 -23.780 16.594 1.00 90.81 355 ARG A O 1
ATOM 2901 N N . LEU A 1 356 ? -35.557 -23.118 17.221 1.00 92.06 356 LEU A N 1
ATOM 2902 C CA . LEU A 1 356 ? -34.917 -23.425 15.935 1.00 92.06 356 LEU A CA 1
ATOM 2903 C C . LEU A 1 356 ? -34.958 -24.922 15.608 1.00 92.06 356 LEU A C 1
ATOM 2905 O O . LEU A 1 356 ? -35.208 -25.290 14.465 1.00 92.06 356 LEU A O 1
ATOM 2909 N N . SER A 1 357 ? -34.758 -25.789 16.605 1.00 89.81 357 SER A N 1
ATOM 2910 C CA . SER A 1 357 ? -34.749 -27.247 16.411 1.00 89.81 357 SER A CA 1
ATOM 2911 C C . SER A 1 357 ? -36.108 -27.835 16.019 1.00 89.81 357 SER A C 1
ATOM 2913 O O . SER A 1 357 ? -36.158 -28.898 15.405 1.00 89.81 357 SER A O 1
ATOM 2915 N N . ARG A 1 358 ? -37.209 -27.156 16.373 1.00 91.38 358 ARG A N 1
ATOM 2916 C CA . ARG A 1 358 ? -38.575 -27.561 16.006 1.00 91.38 358 ARG A CA 1
ATOM 2917 C C . ARG A 1 358 ? -38.917 -27.224 14.562 1.00 91.38 358 ARG A C 1
ATOM 2919 O O . ARG A 1 358 ? -39.793 -27.869 13.995 1.00 91.38 358 ARG A O 1
ATOM 2926 N N . GLU A 1 359 ? -38.248 -26.228 13.994 1.00 92.94 359 GLU A N 1
ATOM 2927 C CA . GLU A 1 359 ? -38.473 -25.809 12.621 1.00 92.94 359 GLU A CA 1
ATOM 2928 C C . GLU A 1 359 ? -37.683 -26.712 11.669 1.00 92.94 359 GLU A C 1
ATOM 2930 O O . GLU A 1 359 ? -36.487 -26.946 11.865 1.00 92.94 359 GLU A O 1
ATOM 2935 N N . LEU A 1 360 ? -38.345 -27.266 10.655 1.00 89.25 360 LEU A N 1
ATOM 2936 C CA . LEU A 1 360 ? -37.723 -28.210 9.720 1.00 89.25 360 LEU A CA 1
ATOM 2937 C C . LEU A 1 360 ? -37.141 -27.492 8.504 1.00 89.25 360 LEU A C 1
ATOM 2939 O O . LEU A 1 360 ? -36.101 -27.914 7.995 1.00 89.25 360 LEU A O 1
ATOM 2943 N N . ASP A 1 361 ? -37.785 -26.408 8.068 1.00 92.75 361 ASP A N 1
ATOM 2944 C CA . ASP A 1 361 ? -37.314 -25.599 6.950 1.00 92.75 361 ASP A CA 1
ATOM 2945 C C . ASP A 1 361 ? -36.239 -24.607 7.411 1.00 92.75 361 ASP A C 1
ATOM 2947 O O . ASP A 1 361 ? -36.434 -23.806 8.325 1.00 92.75 361 ASP A O 1
ATOM 2951 N N . TRP A 1 362 ? -35.077 -24.640 6.763 1.00 93.06 362 TRP A N 1
ATOM 2952 C CA . TRP A 1 362 ? -33.968 -23.758 7.110 1.00 93.06 362 TRP A CA 1
ATOM 2953 C C . TRP A 1 362 ? -34.259 -22.289 6.763 1.00 93.06 362 TRP A C 1
ATOM 2955 O O . TRP A 1 362 ? -33.754 -21.403 7.453 1.00 93.06 362 TRP A O 1
ATOM 2965 N N . ASN A 1 363 ? -35.107 -22.016 5.761 1.00 93.06 363 ASN A N 1
ATOM 2966 C CA . ASN A 1 363 ? -35.553 -20.653 5.452 1.00 93.06 363 ASN A CA 1
ATOM 2967 C C . ASN A 1 363 ? -36.455 -20.104 6.562 1.00 93.06 363 ASN A C 1
ATOM 2969 O O . ASN A 1 363 ? -36.278 -18.974 7.019 1.00 93.06 363 ASN A O 1
ATOM 2973 N N . ALA A 1 364 ? -37.380 -20.924 7.064 1.00 92.50 364 ALA A N 1
ATOM 2974 C CA . ALA A 1 364 ? -38.188 -20.571 8.226 1.00 92.50 364 ALA A CA 1
ATOM 2975 C C . ALA A 1 364 ? -37.328 -20.394 9.493 1.00 92.50 364 ALA A C 1
ATOM 2977 O O . ALA A 1 364 ? -37.558 -19.458 10.263 1.00 92.50 364 ALA A O 1
ATOM 2978 N N . ARG A 1 365 ? -36.277 -21.213 9.683 1.00 94.31 365 ARG A N 1
ATOM 2979 C CA . ARG A 1 365 ? -35.284 -20.995 10.756 1.00 94.31 365 ARG A CA 1
ATOM 2980 C C . ARG A 1 365 ? -34.588 -19.648 10.631 1.00 94.31 365 ARG A C 1
ATOM 2982 O O . ARG A 1 365 ? -34.405 -18.994 11.651 1.00 94.31 365 ARG A O 1
ATOM 2989 N N . LEU A 1 366 ? -34.220 -19.231 9.420 1.00 93.19 366 LEU A N 1
ATOM 2990 C CA . LEU A 1 366 ? -33.606 -17.923 9.194 1.00 93.19 366 LEU A CA 1
ATOM 2991 C C . LEU A 1 366 ? -34.567 -16.803 9.606 1.00 93.19 366 LEU A C 1
ATOM 2993 O O . LEU A 1 366 ? -34.166 -15.915 10.349 1.00 93.19 366 LEU A O 1
ATOM 2997 N N . GLY A 1 367 ? -35.844 -16.895 9.220 1.00 93.00 367 GLY A N 1
ATOM 2998 C CA . GLY A 1 367 ? -36.876 -15.943 9.646 1.00 93.00 367 GLY A CA 1
ATOM 2999 C C . GLY A 1 367 ? -37.083 -15.905 11.167 1.00 93.00 367 GLY A C 1
ATOM 3000 O O . GLY A 1 367 ? -37.273 -14.837 11.747 1.00 93.00 367 GLY A O 1
ATOM 3001 N N . LEU A 1 368 ? -36.990 -17.052 11.850 1.00 93.94 368 LEU A N 1
ATOM 3002 C CA . LEU A 1 368 ? -37.007 -17.099 13.317 1.00 93.94 368 LEU A CA 1
ATOM 3003 C C . LEU A 1 368 ? -35.773 -16.422 13.921 1.00 93.94 368 LEU A C 1
ATOM 3005 O O . LEU A 1 368 ? -35.910 -15.640 14.860 1.00 93.94 368 LEU A O 1
ATOM 3009 N N . PHE A 1 369 ? -34.591 -16.701 13.379 1.00 92.81 369 PHE A N 1
ATOM 3010 C CA . PHE A 1 369 ? -33.326 -16.130 13.834 1.00 92.81 369 PHE A CA 1
ATOM 3011 C C . PHE A 1 369 ? -33.311 -14.601 13.684 1.00 92.81 369 PHE A C 1
ATOM 3013 O O . PHE A 1 369 ? -32.993 -13.891 14.640 1.00 92.81 369 PHE A O 1
ATOM 3020 N N . ASP A 1 370 ? -33.758 -14.106 12.528 1.00 93.06 370 ASP A N 1
ATOM 3021 C CA . ASP A 1 370 ? -33.980 -12.688 12.235 1.00 93.06 370 ASP A CA 1
ATOM 3022 C C . ASP A 1 370 ? -34.948 -12.061 13.249 1.00 93.06 370 ASP A C 1
ATOM 3024 O O . ASP A 1 370 ? -34.638 -11.049 13.875 1.00 93.06 370 ASP A O 1
ATOM 3028 N N . SER A 1 371 ? -36.069 -12.733 13.542 1.00 92.88 371 SER A N 1
ATOM 3029 C CA . SER A 1 371 ? -37.039 -12.253 14.534 1.00 92.88 371 SER A CA 1
ATOM 3030 C C . SER A 1 371 ? -36.466 -12.143 15.955 1.00 92.88 371 SER A C 1
ATOM 3032 O O . SER A 1 371 ? -36.893 -11.277 16.725 1.00 92.88 371 SER A O 1
ATOM 3034 N N . PHE A 1 372 ? -35.502 -12.998 16.323 1.00 93.56 372 PHE A N 1
ATOM 3035 C CA . PHE A 1 372 ? -34.844 -12.937 17.629 1.00 93.56 372 PHE A CA 1
ATOM 3036 C C . PHE A 1 372 ? -33.947 -11.701 17.736 1.00 93.56 372 PHE A C 1
ATOM 3038 O O . PHE A 1 372 ? -34.019 -10.987 18.738 1.00 93.56 372 PHE A O 1
ATOM 3045 N N . LEU A 1 373 ? -33.157 -11.416 16.696 1.00 92.56 373 LEU A N 1
ATOM 3046 C CA . LEU A 1 373 ? -32.287 -10.238 16.631 1.00 92.56 373 LEU A CA 1
ATOM 3047 C C . LEU A 1 373 ? -33.094 -8.940 16.491 1.00 92.56 373 LEU A C 1
ATOM 3049 O O . LEU A 1 373 ? -32.817 -7.968 17.190 1.00 92.56 373 LEU A O 1
ATOM 3053 N N . LEU A 1 374 ? -34.164 -8.943 15.697 1.00 91.69 374 LEU A N 1
ATOM 3054 C CA . LEU A 1 374 ? -35.075 -7.805 15.582 1.00 91.69 374 LEU A CA 1
ATOM 3055 C C . LEU A 1 374 ? -35.727 -7.475 16.929 1.00 91.69 374 LEU A C 1
ATOM 3057 O O . LEU A 1 374 ? -35.790 -6.314 17.337 1.00 91.69 374 LEU A O 1
ATOM 3061 N N . ARG A 1 375 ? -36.171 -8.500 17.667 1.00 89.50 375 ARG A N 1
ATOM 3062 C CA . ARG A 1 375 ? -36.694 -8.320 19.026 1.00 89.50 375 ARG A CA 1
ATOM 3063 C C . ARG A 1 375 ? -35.623 -7.764 19.966 1.00 89.50 375 ARG A C 1
ATOM 3065 O O . ARG A 1 375 ? -35.946 -6.909 20.785 1.00 89.50 375 ARG A O 1
ATOM 3072 N N . ALA A 1 376 ? -34.375 -8.212 19.833 1.00 88.44 376 ALA A N 1
ATOM 3073 C CA . ALA A 1 376 ? -33.244 -7.688 20.594 1.00 88.44 376 ALA A CA 1
ATOM 3074 C C . ALA A 1 376 ? -32.969 -6.205 20.318 1.00 88.44 376 ALA A C 1
ATOM 3076 O O . ALA A 1 376 ? -32.624 -5.463 21.233 1.00 88.44 376 ALA A O 1
ATOM 3077 N N . GLN A 1 377 ? -33.137 -5.772 19.069 1.00 86.75 377 GLN A N 1
ATOM 3078 C CA . GLN A 1 377 ? -32.950 -4.383 18.662 1.00 86.75 377 GLN A CA 1
ATOM 3079 C C . GLN A 1 377 ? -34.080 -3.475 19.160 1.00 86.75 377 GLN A C 1
ATOM 3081 O O . GLN A 1 377 ? -33.828 -2.364 19.626 1.00 86.75 377 GLN A O 1
ATOM 3086 N N . GLN A 1 378 ? -35.327 -3.951 19.085 1.00 84.44 378 GLN A N 1
ATOM 3087 C CA . GLN A 1 378 ? -36.515 -3.196 19.496 1.00 84.44 378 GLN A CA 1
ATOM 3088 C C . GLN A 1 378 ? -36.641 -3.079 21.017 1.00 84.44 378 GLN A C 1
ATOM 3090 O O . GLN A 1 378 ? -36.978 -2.014 21.541 1.00 84.44 378 GLN A O 1
ATOM 3095 N N . LEU A 1 379 ? -36.378 -4.169 21.740 1.00 72.00 379 LEU A N 1
ATOM 3096 C CA . LEU A 1 379 ? -36.374 -4.174 23.195 1.00 72.00 379 LEU A CA 1
ATOM 3097 C C . LEU A 1 379 ? -35.030 -3.621 23.661 1.00 72.00 379 LEU A C 1
ATOM 3099 O O . LEU A 1 379 ? -34.057 -4.356 23.787 1.00 72.00 379 LEU A O 1
ATOM 3103 N N . GLN A 1 380 ? -34.985 -2.318 23.948 1.00 59.62 380 GLN A N 1
ATOM 3104 C CA . GLN A 1 380 ? -33.786 -1.629 24.449 1.00 59.62 380 GLN A CA 1
ATOM 3105 C C . GLN A 1 380 ? -33.104 -2.352 25.635 1.00 59.62 380 GLN A C 1
ATOM 3107 O O . GLN A 1 380 ? -31.908 -2.150 25.849 1.00 59.62 380 GLN A O 1
ATOM 3112 N N . GLN A 1 381 ? -33.835 -3.215 26.360 1.00 66.25 381 GLN A N 1
ATOM 3113 C CA . GLN A 1 381 ? -33.328 -4.168 27.351 1.00 66.25 381 GLN A CA 1
ATOM 3114 C C . GLN A 1 381 ? -33.987 -5.552 27.167 1.00 66.25 381 GLN A C 1
ATOM 3116 O O . GLN A 1 381 ? -35.126 -5.776 27.574 1.00 66.25 381 GLN A O 1
ATOM 3121 N N . LEU A 1 382 ? -33.274 -6.500 26.549 1.00 76.12 382 LEU A N 1
ATOM 3122 C CA . LEU A 1 382 ? -33.604 -7.929 26.654 1.00 76.12 382 LEU A CA 1
ATOM 3123 C C . LEU A 1 382 ? -33.309 -8.431 28.061 1.00 76.12 382 LEU A C 1
ATOM 3125 O O . LEU A 1 382 ? -32.275 -8.054 28.616 1.00 76.12 382 LEU A O 1
ATOM 3129 N N . ALA A 1 383 ? -34.132 -9.357 28.563 1.00 77.31 383 ALA A N 1
ATOM 3130 C CA . ALA A 1 383 ? -33.832 -10.064 29.800 1.00 77.31 383 ALA A CA 1
ATOM 3131 C C . ALA A 1 383 ? -32.408 -10.667 29.730 1.00 77.31 383 ALA A C 1
ATOM 3133 O O . ALA A 1 383 ? -32.056 -11.275 28.716 1.00 77.31 383 ALA A O 1
ATOM 3134 N N . PRO A 1 384 ? -31.579 -10.533 30.777 1.00 74.38 384 PRO A N 1
ATOM 3135 C CA . PRO A 1 384 ? -30.192 -11.008 30.791 1.00 74.38 384 PRO A CA 1
ATOM 3136 C C . PRO A 1 384 ? -30.027 -12.474 30.384 1.00 74.38 384 PRO A C 1
ATOM 3138 O O . PRO A 1 384 ? -29.152 -12.800 29.585 1.00 74.38 384 PRO A O 1
ATOM 3141 N N . ARG A 1 385 ? -30.931 -13.347 30.851 1.00 79.81 385 ARG A N 1
ATOM 3142 C CA . ARG A 1 385 ? -30.962 -14.770 30.474 1.00 79.81 385 ARG A CA 1
ATOM 3143 C C . ARG A 1 385 ? -31.190 -14.961 28.974 1.00 79.81 385 ARG A C 1
ATOM 3145 O O . ARG A 1 385 ? -30.489 -15.745 28.341 1.00 79.81 385 ARG A O 1
ATOM 3152 N N . ASP A 1 386 ? -32.115 -14.199 28.396 1.00 84.06 386 ASP A N 1
ATOM 3153 C CA . ASP A 1 386 ? -32.383 -14.223 26.959 1.00 84.06 386 ASP A CA 1
ATOM 3154 C C . ASP A 1 386 ? -31.203 -13.670 26.152 1.00 84.06 386 ASP A C 1
ATOM 3156 O O . ASP A 1 386 ? -30.872 -14.211 25.098 1.00 84.06 386 ASP A O 1
ATOM 3160 N N . ARG A 1 387 ? -30.532 -12.628 26.660 1.00 86.62 387 ARG A N 1
ATOM 3161 C CA . ARG A 1 387 ? -29.325 -12.057 26.049 1.00 86.62 387 ARG A CA 1
ATOM 3162 C C . ARG A 1 387 ? -28.182 -13.071 26.025 1.00 86.62 387 ARG A C 1
ATOM 3164 O O . ARG A 1 387 ? -27.585 -13.276 24.971 1.00 86.62 387 ARG A O 1
ATOM 3171 N N . ALA A 1 388 ? -27.914 -13.731 27.152 1.00 85.50 388 ALA A N 1
ATOM 3172 C CA . ALA A 1 388 ? -26.896 -14.773 27.255 1.00 85.50 388 ALA A CA 1
ATOM 3173 C C . ALA A 1 388 ? -27.215 -15.965 26.335 1.00 85.50 388 ALA A C 1
ATOM 3175 O O . ALA A 1 388 ? -26.342 -16.427 25.599 1.00 85.50 388 ALA A O 1
ATOM 3176 N N . ALA A 1 389 ? -28.475 -16.414 26.304 1.00 88.19 389 ALA A N 1
ATOM 3177 C CA . ALA A 1 389 ? -28.922 -17.502 25.435 1.00 88.19 389 ALA A CA 1
ATOM 3178 C C . ALA A 1 389 ? -28.774 -17.163 23.940 1.00 88.19 389 ALA A C 1
ATOM 3180 O O . ALA A 1 389 ? -28.230 -17.961 23.175 1.00 88.19 389 ALA A O 1
ATOM 3181 N N . LEU A 1 390 ? -29.198 -15.965 23.526 1.00 90.69 390 LEU A N 1
ATOM 3182 C CA . LEU A 1 390 ? -29.069 -15.502 22.144 1.00 90.69 390 LEU A CA 1
ATOM 3183 C C . LEU A 1 390 ? -27.593 -15.319 21.747 1.00 90.69 390 LEU A C 1
ATOM 3185 O O . LEU A 1 390 ? -27.187 -15.757 20.672 1.00 90.69 390 LEU A O 1
ATOM 3189 N N . ASN A 1 391 ? -26.757 -14.765 22.635 1.00 90.56 391 ASN A N 1
ATOM 3190 C CA . ASN A 1 391 ? -25.316 -14.635 22.402 1.00 90.56 391 ASN A CA 1
ATOM 3191 C C . ASN A 1 391 ? -24.604 -15.994 22.294 1.00 90.56 391 ASN A C 1
ATOM 3193 O O . ASN A 1 391 ? -23.651 -16.128 21.524 1.00 90.56 391 ASN A O 1
ATOM 3197 N N . ALA A 1 392 ? -25.042 -17.003 23.054 1.00 88.44 392 ALA A N 1
ATOM 3198 C CA . ALA A 1 392 ? -24.501 -18.359 22.974 1.00 88.44 392 ALA A CA 1
ATOM 3199 C C . ALA A 1 392 ? -24.827 -19.020 21.626 1.00 88.44 392 ALA A C 1
ATOM 3201 O O . ALA A 1 392 ? -23.981 -19.694 21.044 1.00 88.44 392 ALA A O 1
ATOM 3202 N N . LEU A 1 393 ? -26.024 -18.777 21.098 1.00 91.06 393 LEU A N 1
ATOM 3203 C CA . LEU A 1 393 ? -26.460 -19.274 19.796 1.00 91.06 393 LEU A CA 1
ATOM 3204 C C . LEU A 1 393 ? -25.715 -18.600 18.624 1.00 91.06 393 LEU A C 1
ATOM 3206 O O . LEU A 1 393 ? -25.476 -19.245 17.605 1.00 91.06 393 LEU A O 1
ATOM 3210 N N . LEU A 1 394 ? -25.248 -17.358 18.795 1.00 92.19 394 LEU A N 1
ATOM 3211 C CA . LEU A 1 394 ? -24.384 -16.650 17.837 1.00 92.19 394 LEU A CA 1
ATOM 3212 C C . LEU A 1 394 ? -22.929 -17.158 17.802 1.00 92.19 394 LEU A C 1
ATOM 3214 O O . LEU A 1 394 ? -22.150 -16.712 16.963 1.00 92.19 394 LEU A O 1
ATOM 3218 N N . VAL A 1 395 ? -22.529 -18.082 18.687 1.00 90.69 395 VAL A N 1
ATOM 3219 C CA . VAL A 1 395 ? -21.162 -18.640 18.689 1.00 90.69 395 VAL A CA 1
ATOM 3220 C C . VAL A 1 395 ? -20.839 -19.376 17.390 1.00 90.69 395 VAL A C 1
ATOM 3222 O O . VAL A 1 395 ? -19.721 -19.255 16.888 1.00 90.69 395 VAL A O 1
ATOM 3225 N N . ASP A 1 396 ? -21.809 -20.135 16.885 1.00 90.19 396 ASP A N 1
ATOM 3226 C CA . ASP A 1 396 ? -21.732 -20.896 15.641 1.00 90.19 396 ASP A CA 1
ATOM 3227 C C . ASP A 1 396 ? -23.101 -20.839 14.939 1.00 90.19 396 ASP A C 1
ATOM 3229 O O . ASP A 1 396 ? -23.922 -21.753 15.076 1.00 90.19 396 ASP A O 1
ATOM 3233 N N . PRO A 1 397 ? -23.395 -19.734 14.230 1.00 90.94 397 PRO A N 1
ATOM 3234 C CA . PRO A 1 397 ? -24.702 -19.539 13.617 1.00 90.94 397 PRO A CA 1
ATOM 3235 C C . PRO A 1 397 ? -24.957 -20.546 12.490 1.00 90.94 397 PRO A C 1
ATOM 3237 O O . PRO A 1 397 ? -26.106 -20.917 12.265 1.00 90.94 397 PRO A O 1
ATOM 3240 N N . LEU A 1 398 ? -23.911 -21.037 11.811 1.00 91.25 398 LEU A N 1
ATOM 3241 C CA . LEU A 1 398 ? -24.049 -21.935 10.660 1.00 91.25 398 LEU A CA 1
ATOM 3242 C C . LEU A 1 398 ? -24.516 -23.340 11.031 1.00 91.25 398 LEU A C 1
ATOM 3244 O O . LEU A 1 398 ? -25.120 -23.999 10.190 1.00 91.25 398 LEU A O 1
ATOM 3248 N N . ARG A 1 399 ? -24.346 -23.772 12.287 1.00 91.62 399 ARG A N 1
ATOM 3249 C CA . ARG A 1 399 ? -24.845 -25.066 12.787 1.00 91.62 399 ARG A CA 1
ATOM 3250 C C . ARG A 1 399 ? -26.335 -25.308 12.503 1.00 91.62 399 ARG A C 1
ATOM 3252 O O . ARG A 1 399 ? -26.775 -26.456 12.440 1.00 91.62 399 ARG A O 1
ATOM 3259 N N . TRP A 1 400 ? -27.122 -24.243 12.364 1.00 90.31 400 TRP A N 1
ATOM 3260 C CA . TRP A 1 400 ? -28.575 -24.307 12.185 1.00 90.31 400 TRP A CA 1
ATOM 3261 C C . TRP A 1 400 ? -29.027 -24.353 10.720 1.00 90.31 400 TRP A C 1
ATOM 3263 O O . TRP A 1 400 ? -30.217 -24.575 10.457 1.00 90.31 400 TRP A O 1
ATOM 3273 N N . PHE A 1 401 ? -28.095 -24.190 9.779 1.00 93.06 401 PHE A N 1
ATOM 3274 C CA . PHE A 1 401 ? -28.354 -24.017 8.352 1.00 93.06 401 PHE A CA 1
ATOM 3275 C C . PHE A 1 401 ? -27.568 -25.043 7.516 1.00 93.06 401 PHE A C 1
ATOM 3277 O O . PHE A 1 401 ? -26.552 -25.567 7.969 1.00 93.06 401 PHE A O 1
ATOM 3284 N N . PRO A 1 402 ? -28.024 -25.380 6.296 1.00 92.06 402 PRO A N 1
ATOM 3285 C CA . PRO A 1 402 ? -27.270 -26.264 5.413 1.00 92.06 402 PRO A CA 1
ATOM 3286 C C . PRO A 1 402 ? -25.977 -25.596 4.923 1.00 92.06 402 PRO A C 1
ATOM 3288 O O . PRO A 1 402 ? -25.951 -24.388 4.687 1.00 92.06 402 PRO A O 1
ATOM 3291 N N . GLU A 1 403 ? -24.934 -26.394 4.667 1.00 88.94 403 GLU A N 1
ATOM 3292 C CA . GLU A 1 403 ? -23.670 -25.954 4.047 1.00 88.94 403 GLU A CA 1
ATOM 3293 C C . GLU A 1 403 ? -23.850 -25.617 2.551 1.00 88.94 403 GLU A C 1
ATOM 3295 O O . GLU A 1 403 ? -23.304 -26.263 1.655 1.00 88.94 403 GLU A O 1
ATOM 3300 N N . SER A 1 404 ? -24.664 -24.605 2.260 1.00 93.75 404 SER A N 1
ATOM 3301 C CA . SER A 1 404 ? -24.928 -24.099 0.914 1.00 93.75 404 SER A CA 1
ATOM 3302 C C . SER A 1 404 ? -24.536 -22.627 0.810 1.00 93.75 404 SER A C 1
ATOM 3304 O O . SER A 1 404 ? -24.638 -21.873 1.778 1.00 93.75 404 SER A O 1
ATOM 3306 N N . ALA A 1 405 ? -24.103 -22.203 -0.380 1.00 93.12 405 ALA A N 1
ATOM 3307 C CA . ALA A 1 405 ? -23.739 -20.808 -0.630 1.00 93.12 405 ALA A CA 1
ATOM 3308 C C . ALA A 1 405 ? -24.931 -19.853 -0.439 1.00 93.12 405 ALA A C 1
ATOM 3310 O O . ALA A 1 405 ? -24.755 -18.743 0.050 1.00 93.12 405 ALA A O 1
ATOM 3311 N N . GLU A 1 406 ? -26.143 -20.297 -0.777 1.00 94.62 406 GLU A N 1
ATOM 3312 C CA . GLU A 1 406 ? -27.372 -19.523 -0.586 1.00 94.62 406 GLU A CA 1
ATOM 3313 C C . GLU A 1 406 ? -27.648 -19.264 0.900 1.00 94.62 406 GLU A C 1
ATOM 3315 O O . GLU A 1 406 ? -27.756 -18.109 1.311 1.00 94.62 406 GLU A O 1
ATOM 3320 N N . ALA A 1 407 ? -27.668 -20.319 1.723 1.00 93.31 407 ALA A N 1
ATOM 3321 C CA . ALA A 1 407 ? -27.893 -20.179 3.159 1.00 93.31 407 ALA A CA 1
ATOM 3322 C C . ALA A 1 407 ? -26.804 -19.327 3.828 1.00 93.31 407 ALA A C 1
ATOM 3324 O O . ALA A 1 407 ? -27.116 -18.441 4.620 1.00 93.31 407 ALA A O 1
ATOM 3325 N N . LEU A 1 408 ? -25.533 -19.538 3.465 1.00 94.62 408 LEU A N 1
ATOM 3326 C CA . LEU A 1 408 ? -24.416 -18.751 3.990 1.00 94.62 408 LEU A CA 1
ATOM 3327 C C . LEU A 1 408 ? -24.549 -17.261 3.654 1.00 94.62 408 LEU A C 1
ATOM 3329 O O . LEU A 1 408 ? -24.313 -16.418 4.517 1.00 94.62 408 LEU A O 1
ATOM 3333 N N . ASN A 1 409 ? -24.947 -16.931 2.422 1.00 95.25 409 ASN A N 1
ATOM 3334 C CA . ASN A 1 409 ? -25.123 -15.547 1.997 1.00 95.25 409 ASN A CA 1
ATOM 3335 C C . ASN A 1 409 ? -26.249 -14.855 2.774 1.00 95.25 409 ASN A C 1
ATOM 3337 O O . ASN A 1 409 ? -26.056 -13.743 3.262 1.00 95.25 409 ASN A O 1
ATOM 3341 N N . LEU A 1 410 ? -27.391 -15.526 2.933 1.00 95.69 410 LEU A N 1
ATOM 3342 C CA . LEU A 1 410 ? -28.531 -14.982 3.667 1.00 95.69 410 LEU A CA 1
ATOM 3343 C C . LEU A 1 410 ? -28.229 -14.810 5.163 1.00 95.69 410 LEU A C 1
ATOM 3345 O O . LEU A 1 410 ? -28.555 -13.773 5.738 1.00 95.69 410 LEU A O 1
ATOM 3349 N N . VAL A 1 411 ? -27.540 -15.774 5.784 1.00 95.12 411 VAL A N 1
ATOM 3350 C CA . VAL A 1 411 ? -27.081 -15.655 7.179 1.00 95.12 411 VAL A CA 1
ATOM 3351 C C . VAL A 1 411 ? -26.090 -14.499 7.327 1.00 95.12 411 VAL A C 1
ATOM 3353 O O . VAL A 1 411 ? -26.217 -13.709 8.261 1.00 95.12 411 VAL A O 1
ATOM 3356 N N . ALA A 1 412 ? -25.132 -14.352 6.406 1.00 95.38 412 ALA A N 1
ATOM 3357 C CA . ALA A 1 412 ? -24.174 -13.249 6.431 1.00 95.38 412 ALA A CA 1
ATOM 3358 C C . ALA A 1 412 ? -24.873 -11.883 6.314 1.00 95.38 412 ALA A C 1
ATOM 3360 O O . ALA A 1 412 ? -24.580 -10.987 7.103 1.00 95.38 412 ALA A O 1
ATOM 3361 N N . GLN A 1 413 ? -25.826 -11.731 5.387 1.00 95.62 413 GLN A N 1
ATOM 3362 C CA . GLN A 1 413 ? -26.617 -10.504 5.243 1.00 95.62 413 GLN A CA 1
ATOM 3363 C C . GLN A 1 413 ? -27.415 -10.178 6.510 1.00 95.62 413 GLN A C 1
ATOM 3365 O O . GLN A 1 413 ? -27.377 -9.040 6.973 1.00 95.62 413 GLN A O 1
ATOM 3370 N N . MET A 1 414 ? -28.085 -11.173 7.100 1.00 95.38 414 MET A N 1
ATOM 3371 C CA . MET A 1 414 ? -28.839 -11.005 8.346 1.00 95.38 414 MET A CA 1
ATOM 3372 C C . MET A 1 414 ? -27.927 -10.550 9.496 1.00 95.38 414 MET A C 1
ATOM 3374 O O . MET A 1 414 ? -28.244 -9.586 10.186 1.00 95.38 414 MET A O 1
ATOM 3378 N N . LEU A 1 415 ? -26.768 -11.187 9.698 1.00 95.25 415 LEU A N 1
ATOM 3379 C CA . LEU A 1 415 ? -25.839 -10.792 10.768 1.00 95.25 415 LEU A CA 1
ATOM 3380 C C . LEU A 1 415 ? -25.290 -9.371 10.573 1.00 95.25 415 LEU A C 1
ATOM 3382 O O . LEU A 1 415 ? -25.137 -8.634 11.546 1.00 95.25 415 LEU A O 1
ATOM 3386 N N . LEU A 1 416 ? -25.015 -8.973 9.327 1.00 94.69 416 LEU A N 1
ATOM 3387 C CA . LEU A 1 416 ? -24.571 -7.616 9.002 1.00 94.69 416 LEU A CA 1
ATOM 3388 C C . LEU A 1 416 ? -25.681 -6.581 9.226 1.00 94.69 416 LEU A C 1
ATOM 3390 O O . LEU A 1 416 ? -25.402 -5.508 9.766 1.00 94.69 416 LEU A O 1
ATOM 3394 N N . HIS A 1 417 ? -26.933 -6.915 8.895 1.00 94.00 417 HIS A N 1
ATOM 3395 C CA . HIS A 1 417 ? -28.090 -6.046 9.124 1.00 94.00 417 HIS A CA 1
ATOM 3396 C C . HIS A 1 417 ? -28.208 -5.601 10.590 1.00 94.00 417 HIS A C 1
ATOM 3398 O O . HIS A 1 417 ? -28.510 -4.439 10.847 1.00 94.00 417 HIS A O 1
ATOM 3404 N N . PHE A 1 418 ? -27.873 -6.486 11.535 1.00 93.06 418 PHE A N 1
ATOM 3405 C CA . PHE A 1 418 ? -27.894 -6.209 12.977 1.00 93.06 418 PHE A CA 1
ATOM 3406 C C . PHE A 1 418 ? -26.519 -5.881 13.580 1.00 93.06 418 PHE A C 1
ATOM 3408 O O . PHE A 1 418 ? -26.328 -6.005 14.790 1.00 93.06 418 PHE A O 1
ATOM 3415 N N . SER A 1 419 ? -25.531 -5.493 12.764 1.00 90.75 419 SER A N 1
ATOM 3416 C CA . SER A 1 419 ? -24.149 -5.230 13.217 1.00 90.75 419 SER A CA 1
ATOM 3417 C C . SER A 1 419 ? -24.023 -4.159 14.316 1.00 90.75 419 SER A C 1
ATOM 3419 O O . SER A 1 419 ? -23.058 -4.172 15.083 1.00 90.75 419 SER A O 1
ATOM 3421 N N . ASP A 1 420 ? -25.010 -3.277 14.466 1.00 87.00 420 ASP A N 1
ATOM 3422 C CA . ASP A 1 420 ? -25.130 -2.308 15.562 1.00 87.00 420 ASP A CA 1
ATOM 3423 C C . ASP A 1 420 ? -25.283 -2.972 16.945 1.00 87.00 420 ASP A C 1
ATOM 3425 O O . ASP A 1 420 ? -24.882 -2.400 17.968 1.00 87.00 420 ASP A O 1
ATOM 3429 N N . LEU A 1 421 ? -25.794 -4.206 16.984 1.00 88.75 421 LEU A N 1
ATOM 3430 C CA . LEU A 1 421 ? -25.981 -4.989 18.203 1.00 88.75 421 LEU A CA 1
ATOM 3431 C C . LEU A 1 421 ? -24.702 -5.669 18.718 1.00 88.75 421 LEU A C 1
ATOM 3433 O O . LEU A 1 421 ? -24.720 -6.210 19.823 1.00 88.75 421 LEU A O 1
ATOM 3437 N N . GLU A 1 422 ? -23.579 -5.616 17.995 1.00 86.88 422 GLU A N 1
ATOM 3438 C CA . GLU A 1 422 ? -22.310 -6.274 18.369 1.00 86.88 422 GLU A CA 1
ATOM 3439 C C . GLU A 1 422 ? -21.845 -5.920 19.795 1.00 86.88 422 GLU A C 1
ATOM 3441 O O . GLU A 1 422 ? -21.315 -6.765 20.511 1.00 86.88 422 GLU A O 1
ATOM 3446 N N . LYS A 1 423 ? -22.091 -4.684 20.259 1.00 82.50 423 LYS A N 1
ATOM 3447 C CA . LYS A 1 423 ? -21.753 -4.270 21.637 1.00 82.50 423 LYS A CA 1
ATOM 3448 C C . LYS A 1 423 ? -22.541 -5.028 22.711 1.00 82.50 423 LYS A C 1
ATOM 3450 O O . LYS A 1 423 ? -22.058 -5.153 23.829 1.00 82.50 423 LYS A O 1
ATOM 3455 N N . ALA A 1 424 ? -23.761 -5.461 22.398 1.00 82.81 424 ALA A N 1
ATOM 3456 C CA . ALA A 1 424 ? -24.608 -6.250 23.290 1.00 82.81 424 ALA A CA 1
ATOM 3457 C C . ALA A 1 424 ? -24.429 -7.762 23.070 1.00 82.81 424 ALA A C 1
ATOM 3459 O O . ALA A 1 424 ? -24.646 -8.540 23.998 1.00 82.81 424 ALA A O 1
ATOM 3460 N N . PHE A 1 425 ? -24.014 -8.162 21.864 1.00 89.00 425 PHE A N 1
ATOM 3461 C CA . PHE A 1 425 ? -23.769 -9.547 21.466 1.00 89.00 425 PHE A CA 1
ATOM 3462 C C . PHE A 1 425 ? -22.378 -9.688 20.837 1.00 89.00 425 PHE A C 1
ATOM 3464 O O . PHE A 1 425 ? -22.249 -9.660 19.609 1.00 89.00 425 PHE A O 1
ATOM 3471 N N . PRO A 1 426 ? -21.325 -9.885 21.649 1.00 86.75 426 PRO A N 1
ATOM 3472 C CA . PRO A 1 426 ? -19.954 -10.004 21.156 1.00 86.75 426 PRO A CA 1
ATOM 3473 C C . PRO A 1 426 ? -19.752 -11.125 20.124 1.00 86.75 426 PRO A C 1
ATOM 3475 O O . PRO A 1 426 ? -18.850 -11.046 19.293 1.00 86.75 426 PRO A O 1
ATOM 3478 N N . ASN A 1 427 ? -20.593 -12.169 20.136 1.00 90.38 427 ASN A N 1
ATOM 3479 C CA . ASN A 1 427 ? -20.500 -13.263 19.166 1.00 90.38 427 ASN A CA 1
ATOM 3480 C C . ASN A 1 427 ? -21.163 -12.958 17.808 1.00 90.38 427 ASN A C 1
ATOM 3482 O O . ASN A 1 427 ? -21.022 -13.762 16.892 1.00 90.38 427 ASN A O 1
ATOM 3486 N N . LEU A 1 428 ? -21.846 -11.821 17.628 1.00 92.62 428 LEU A N 1
ATOM 3487 C CA . LEU A 1 428 ? -22.603 -11.524 16.403 1.00 92.62 428 LEU A CA 1
ATOM 3488 C C . LEU A 1 428 ? -21.749 -11.608 15.125 1.00 92.62 428 LEU A C 1
ATOM 3490 O O . LEU A 1 428 ? -22.163 -12.208 14.136 1.00 92.62 428 LEU A O 1
ATOM 3494 N N . LEU A 1 429 ? -20.534 -11.051 15.154 1.00 92.00 429 LEU A N 1
ATOM 3495 C CA . LEU A 1 429 ? -19.605 -11.064 14.015 1.00 92.00 429 LEU A CA 1
ATOM 3496 C C . LEU A 1 429 ? -18.577 -12.207 14.085 1.00 92.00 429 LEU A C 1
ATOM 3498 O O . LEU A 1 429 ? -17.633 -12.258 13.293 1.00 92.00 429 LEU A O 1
ATOM 3502 N N . LYS A 1 430 ? -18.753 -13.164 15.006 1.00 91.31 430 LYS A N 1
ATOM 3503 C CA . LYS A 1 430 ? -17.823 -14.288 15.200 1.00 91.31 430 LYS A CA 1
ATOM 3504 C C . LYS A 1 430 ? -17.712 -15.187 13.972 1.00 91.31 430 LYS A C 1
ATOM 3506 O O . LYS A 1 430 ? -16.639 -15.739 13.719 1.00 91.31 430 LYS A O 1
ATOM 3511 N N . LEU A 1 431 ? -18.777 -15.282 13.175 1.00 93.31 431 LEU A N 1
ATOM 3512 C CA . LEU A 1 431 ? -18.744 -15.962 11.882 1.00 93.31 431 LEU A CA 1
ATOM 3513 C C . LEU A 1 431 ? -17.654 -15.378 10.969 1.00 93.31 431 LEU A C 1
ATOM 3515 O O . LEU A 1 431 ? -16.851 -16.122 10.413 1.00 93.31 431 LEU A O 1
ATOM 3519 N N . PHE A 1 432 ? -17.581 -14.054 10.852 1.00 93.75 432 PHE A N 1
ATOM 3520 C CA . PHE A 1 432 ? -16.577 -13.395 10.018 1.00 93.75 432 PHE A CA 1
ATOM 3521 C C . PHE A 1 432 ? -15.181 -13.506 10.635 1.00 93.75 432 PHE A C 1
ATOM 3523 O O . PHE A 1 432 ? -14.225 -13.794 9.923 1.00 93.75 432 PHE A O 1
ATOM 3530 N N . HIS A 1 433 ? -15.049 -13.373 11.961 1.00 91.44 433 HIS A N 1
ATOM 3531 C CA . HIS A 1 433 ? -13.755 -13.541 12.638 1.00 91.44 433 HIS A CA 1
ATOM 3532 C C . HIS A 1 433 ? -13.166 -14.944 12.465 1.00 91.44 433 HIS A C 1
ATOM 3534 O O . HIS A 1 433 ? -11.985 -15.083 12.157 1.00 91.44 433 HIS A O 1
ATOM 3540 N N . SER A 1 434 ? -13.980 -15.987 12.638 1.00 91.25 434 SER A N 1
ATOM 3541 C CA . SER A 1 434 ? -13.532 -17.380 12.509 1.00 91.25 434 SER A CA 1
ATOM 3542 C C . SER A 1 434 ? -13.103 -17.740 11.084 1.00 91.25 434 SER A C 1
ATOM 3544 O O . SER A 1 434 ? -12.210 -18.570 10.910 1.00 91.25 434 SER A O 1
ATOM 3546 N N . ASN A 1 435 ? -13.685 -17.080 10.080 1.00 93.12 435 ASN A N 1
ATOM 3547 C CA . ASN A 1 435 ? -13.404 -17.324 8.665 1.00 93.12 435 ASN A CA 1
ATOM 3548 C C . ASN A 1 435 ? -12.421 -16.331 8.036 1.00 93.12 435 ASN A C 1
ATOM 3550 O O . ASN A 1 435 ? -11.918 -16.586 6.951 1.00 93.12 435 ASN A O 1
ATOM 3554 N N . ALA A 1 436 ? -12.073 -15.234 8.707 1.00 93.12 436 ALA A N 1
ATOM 3555 C CA . ALA A 1 436 ? -11.162 -14.222 8.168 1.00 93.12 436 ALA A CA 1
ATOM 3556 C C . ALA A 1 436 ? -9.774 -14.771 7.793 1.00 93.12 436 ALA A C 1
ATOM 3558 O O . ALA A 1 436 ? -9.161 -14.267 6.858 1.00 93.12 436 ALA A O 1
ATOM 3559 N N . LEU A 1 437 ? -9.295 -15.812 8.480 1.00 95.00 437 LEU A N 1
ATOM 3560 C CA . LEU A 1 437 ? -8.020 -16.481 8.182 1.00 95.00 437 LEU A CA 1
ATOM 3561 C C . LEU A 1 437 ? -8.188 -17.773 7.358 1.00 95.00 437 LEU A C 1
ATOM 3563 O O . LEU A 1 437 ? -7.207 -18.471 7.100 1.00 95.00 437 LEU A O 1
ATOM 3567 N N . GLN A 1 438 ? -9.419 -18.119 6.970 1.00 92.56 438 GLN A N 1
ATOM 3568 C CA . GLN A 1 438 ? -9.747 -19.360 6.271 1.00 92.56 438 GLN A CA 1
ATOM 3569 C C . GLN A 1 438 ? -10.249 -19.051 4.861 1.00 92.56 438 GLN A C 1
ATOM 3571 O O . GLN A 1 438 ? -11.336 -18.520 4.686 1.00 92.56 438 GLN A O 1
ATOM 3576 N N . PHE A 1 439 ? -9.472 -19.435 3.850 1.00 91.12 439 PHE A N 1
ATOM 3577 C CA . PHE A 1 439 ? -9.860 -19.299 2.446 1.00 91.12 439 PHE A CA 1
ATOM 3578 C C . PHE A 1 439 ? -10.594 -20.568 1.993 1.00 91.12 439 PHE A C 1
ATOM 3580 O O . PHE A 1 439 ? -9.975 -21.613 1.762 1.00 91.12 439 PHE A O 1
ATOM 3587 N N . GLN A 1 440 ? -11.918 -20.488 1.905 1.00 87.75 440 GLN A N 1
ATOM 3588 C CA . GLN A 1 440 ? -12.818 -21.596 1.612 1.00 87.75 440 GLN A CA 1
ATOM 3589 C C . GLN A 1 440 ? -12.975 -21.870 0.101 1.00 87.75 440 GLN A C 1
ATOM 3591 O O . GLN A 1 440 ? -12.300 -21.318 -0.776 1.00 87.75 440 GLN A O 1
ATOM 3596 N N . LYS A 1 441 ? -13.899 -22.785 -0.229 1.00 89.31 441 LYS A N 1
ATOM 3597 C CA . LYS A 1 441 ? -14.331 -23.047 -1.608 1.00 89.31 441 LYS A CA 1
ATOM 3598 C C . LYS A 1 441 ? -14.970 -21.784 -2.207 1.00 89.31 441 LYS A C 1
ATOM 3600 O O . LYS A 1 441 ? -15.731 -21.112 -1.515 1.00 89.31 441 LYS A O 1
ATOM 3605 N N . PRO A 1 442 ? -14.773 -21.508 -3.510 1.00 90.00 442 PRO A N 1
ATOM 3606 C CA . PRO A 1 442 ? -15.143 -20.228 -4.119 1.00 90.00 442 PRO A CA 1
ATOM 3607 C C . PRO A 1 442 ? -16.615 -19.824 -3.945 1.00 90.00 442 PRO A C 1
ATOM 3609 O O . PRO A 1 442 ? -16.893 -18.648 -3.748 1.00 90.00 442 PRO A O 1
ATOM 3612 N N . ALA A 1 443 ? -17.553 -20.776 -3.977 1.00 90.94 443 ALA A N 1
ATOM 3613 C CA . ALA A 1 443 ? -18.973 -20.479 -3.778 1.00 90.94 443 ALA A CA 1
ATOM 3614 C C . ALA A 1 443 ? -19.286 -19.988 -2.352 1.00 90.94 443 ALA A C 1
ATOM 3616 O O . ALA A 1 443 ? -20.078 -19.065 -2.187 1.00 90.94 443 ALA A O 1
ATOM 3617 N N . LEU A 1 444 ? -18.648 -20.578 -1.336 1.00 92.00 444 LEU A N 1
ATOM 3618 C CA . LEU A 1 444 ? -18.833 -20.189 0.064 1.00 92.00 444 LEU A CA 1
ATOM 3619 C C . LEU A 1 444 ? -18.089 -18.884 0.374 1.00 92.00 444 LEU A C 1
ATOM 3621 O O . LEU A 1 444 ? -18.643 -17.996 1.013 1.00 92.00 444 LEU A O 1
ATOM 3625 N N . GLU A 1 445 ? -16.883 -18.732 -0.177 1.00 91.81 445 GLU A N 1
ATOM 3626 C CA . GLU A 1 445 ? -16.082 -17.508 -0.085 1.00 91.81 445 GLU A CA 1
ATOM 3627 C C . GLU A 1 445 ? -16.848 -16.294 -0.624 1.00 91.81 445 GLU A C 1
ATOM 3629 O O . GLU A 1 445 ? -16.966 -15.255 0.026 1.00 91.81 445 GLU A O 1
ATOM 3634 N N . HIS A 1 446 ? -17.429 -16.454 -1.816 1.00 93.50 446 HIS A N 1
ATOM 3635 C CA . HIS A 1 446 ? -18.240 -15.425 -2.447 1.00 93.50 446 HIS A CA 1
ATOM 3636 C C . HIS A 1 446 ? -19.491 -15.110 -1.621 1.00 93.50 446 HIS A C 1
ATOM 3638 O O . HIS A 1 446 ? -19.812 -13.938 -1.424 1.00 93.50 446 HIS A O 1
ATOM 3644 N N . ALA A 1 447 ? -20.175 -16.139 -1.115 1.00 94.56 447 ALA A N 1
ATOM 3645 C CA . ALA A 1 447 ? -21.378 -15.981 -0.309 1.00 94.56 447 ALA A CA 1
ATOM 3646 C C . ALA A 1 447 ? -21.126 -15.208 0.993 1.00 94.56 447 ALA A C 1
ATOM 3648 O O . ALA A 1 447 ? -21.942 -14.352 1.335 1.00 94.56 447 ALA A O 1
ATOM 3649 N N . LEU A 1 448 ? -20.010 -15.476 1.680 1.00 95.19 448 LEU A N 1
ATOM 3650 C CA . LEU A 1 448 ? -19.675 -14.866 2.967 1.00 95.19 448 LEU A CA 1
ATOM 3651 C C . LEU A 1 448 ? -19.190 -13.416 2.835 1.00 95.19 448 LEU A C 1
ATOM 3653 O O . LEU A 1 448 ? -19.660 -12.546 3.566 1.00 95.19 448 LEU A O 1
ATOM 3657 N N . TRP A 1 449 ? -18.254 -13.142 1.921 1.00 95.38 449 TRP A N 1
ATOM 3658 C CA . TRP A 1 449 ? -17.543 -11.854 1.897 1.00 95.38 449 TRP A CA 1
ATOM 3659 C C . TRP A 1 449 ? -18.157 -10.800 0.983 1.00 95.38 449 TRP A C 1
ATOM 3661 O O . TRP A 1 449 ? -17.958 -9.609 1.216 1.00 95.38 449 TRP A O 1
ATOM 3671 N N . THR A 1 450 ? -18.928 -11.193 -0.034 1.00 94.12 450 THR A N 1
ATOM 3672 C CA . THR A 1 450 ? -19.574 -10.218 -0.933 1.00 94.12 450 THR A CA 1
ATOM 3673 C C . THR A 1 450 ? -20.520 -9.267 -0.189 1.00 94.12 450 THR A C 1
ATOM 3675 O O . THR A 1 450 ? -20.411 -8.063 -0.421 1.00 94.12 450 THR A O 1
ATOM 3678 N N . PRO A 1 451 ? -21.373 -9.731 0.750 1.00 95.06 451 PRO A N 1
ATOM 3679 C CA . PRO A 1 451 ? -22.199 -8.835 1.564 1.00 95.06 451 PRO A CA 1
ATOM 3680 C C . PRO A 1 451 ? -21.387 -7.809 2.369 1.00 95.06 451 PRO A C 1
ATOM 3682 O O . PRO A 1 451 ? -21.794 -6.655 2.493 1.00 95.06 451 PRO A O 1
ATOM 3685 N N . VAL A 1 452 ? -20.212 -8.202 2.876 1.00 94.62 452 VAL A N 1
ATOM 3686 C CA . VAL A 1 452 ? -19.340 -7.341 3.693 1.00 94.62 452 VAL A CA 1
ATOM 3687 C C . VAL A 1 452 ? -18.775 -6.173 2.879 1.00 94.62 452 VAL A C 1
ATOM 3689 O O . VAL A 1 452 ? -18.645 -5.069 3.405 1.00 94.62 452 VAL A O 1
ATOM 3692 N N . LEU A 1 453 ? -18.477 -6.381 1.590 1.00 91.38 453 LEU A N 1
ATOM 3693 C CA . LEU A 1 453 ? -17.957 -5.324 0.710 1.00 91.38 453 LEU A CA 1
ATOM 3694 C C . LEU A 1 453 ? -18.940 -4.157 0.552 1.00 91.38 453 LEU A C 1
ATOM 3696 O O . LEU A 1 453 ? -18.514 -3.007 0.455 1.00 91.38 453 LEU A O 1
ATOM 3700 N N . THR A 1 454 ? -20.240 -4.452 0.526 1.00 90.00 454 THR A N 1
ATOM 3701 C CA . THR A 1 454 ? -21.303 -3.459 0.321 1.00 90.00 454 THR A CA 1
ATOM 3702 C C . THR A 1 454 ? -21.880 -2.901 1.617 1.00 90.00 454 THR A C 1
ATOM 3704 O O . THR A 1 454 ? -22.559 -1.880 1.580 1.00 90.00 454 THR A O 1
ATOM 3707 N N . HIS A 1 455 ? -21.628 -3.552 2.754 1.00 92.62 455 HIS A N 1
ATOM 3708 C CA . HIS A 1 455 ? -22.195 -3.150 4.039 1.00 92.62 455 HIS A CA 1
ATOM 3709 C C . HIS A 1 455 ? -21.559 -1.862 4.581 1.00 92.62 455 HIS A C 1
ATOM 3711 O O . HIS A 1 455 ? -20.382 -1.571 4.328 1.00 92.62 455 HIS A O 1
ATOM 3717 N N . ASP A 1 456 ? -22.341 -1.098 5.342 1.00 89.69 456 ASP A N 1
ATOM 3718 C CA . ASP A 1 456 ? -21.872 0.039 6.132 1.00 89.69 456 ASP A CA 1
ATOM 3719 C C . ASP A 1 456 ? -22.120 -0.230 7.620 1.00 89.69 456 ASP A C 1
ATOM 3721 O O . ASP A 1 456 ? -23.254 -0.408 8.060 1.00 89.69 456 ASP A O 1
ATOM 3725 N N . PHE A 1 457 ? -21.041 -0.264 8.401 1.00 86.38 457 PHE A N 1
ATOM 3726 C CA . PHE A 1 457 ? -21.082 -0.502 9.843 1.00 86.38 457 PHE A CA 1
ATOM 3727 C C . PHE A 1 457 ? -21.380 0.778 10.645 1.00 86.38 457 PHE A C 1
ATOM 3729 O O . PHE A 1 457 ? -21.351 0.747 11.878 1.00 86.38 457 PHE A O 1
ATOM 3736 N N . GLY A 1 458 ? -21.593 1.921 9.981 1.00 82.38 458 GLY A N 1
ATOM 3737 C CA . GLY A 1 458 ? -21.885 3.217 10.605 1.00 82.38 458 GLY A CA 1
ATOM 3738 C C . GLY A 1 458 ? -20.693 3.867 11.323 1.00 82.38 458 GLY A C 1
ATOM 3739 O O . GLY A 1 458 ? -20.763 5.039 11.687 1.00 82.38 458 GLY A O 1
ATOM 3740 N N . GLN A 1 459 ? -19.589 3.134 11.515 1.00 83.38 459 GLN A N 1
ATOM 3741 C CA . GLN A 1 459 ? -18.311 3.647 12.012 1.00 83.38 459 GLN A CA 1
ATOM 3742 C C . GLN A 1 459 ? -17.238 3.467 10.926 1.00 83.38 459 GLN A C 1
ATOM 3744 O O . GLN A 1 459 ? -17.052 2.341 10.452 1.00 83.38 459 GLN A O 1
ATOM 3749 N N . PRO A 1 460 ? -16.531 4.536 10.512 1.00 84.69 460 PRO A N 1
ATOM 3750 C CA . PRO A 1 460 ? -15.629 4.486 9.360 1.00 84.69 460 PRO A CA 1
ATOM 3751 C C . PRO A 1 460 ? -14.447 3.531 9.569 1.00 84.69 460 PRO A C 1
ATOM 3753 O O . PRO A 1 460 ? -14.073 2.823 8.637 1.00 84.69 460 PRO A O 1
ATOM 3756 N N . ASP A 1 461 ? -13.917 3.440 10.791 1.00 86.12 461 ASP A N 1
ATOM 3757 C CA . ASP A 1 461 ? -12.847 2.516 11.185 1.00 86.12 461 ASP A CA 1
ATOM 3758 C C . ASP A 1 461 ? -13.272 1.046 11.028 1.00 86.12 461 ASP A C 1
ATOM 3760 O O . ASP A 1 461 ? -12.551 0.237 10.441 1.00 86.12 461 ASP A O 1
ATOM 3764 N N . ARG A 1 462 ? -14.479 0.697 11.488 1.00 85.38 462 ARG A N 1
ATOM 3765 C CA . ARG A 1 462 ? -15.037 -0.658 11.359 1.00 85.38 462 ARG A CA 1
ATOM 3766 C C . ARG A 1 462 ? -15.369 -1.014 9.920 1.00 85.38 462 ARG A C 1
ATOM 3768 O O . ARG A 1 462 ? -15.069 -2.128 9.489 1.00 85.38 462 ARG A O 1
ATOM 3775 N N . THR A 1 463 ? -15.973 -0.081 9.187 1.00 88.94 463 THR A N 1
ATOM 3776 C CA . THR A 1 463 ? -16.286 -0.265 7.769 1.00 88.94 463 THR A CA 1
ATOM 3777 C C . THR A 1 463 ? -15.005 -0.490 6.969 1.00 88.94 463 THR A C 1
ATOM 3779 O O . THR A 1 463 ? -14.939 -1.440 6.190 1.00 88.94 463 THR A O 1
ATOM 3782 N N . ALA A 1 464 ? -13.960 0.307 7.209 1.00 89.69 464 ALA A N 1
ATOM 3783 C CA . ALA A 1 464 ? -12.647 0.116 6.601 1.00 89.69 464 ALA A CA 1
ATOM 3784 C C . ALA A 1 464 ? -12.046 -1.257 6.961 1.00 89.69 464 ALA A C 1
ATOM 3786 O O . ALA A 1 464 ? -11.693 -2.033 6.070 1.00 89.69 464 ALA A O 1
ATOM 3787 N N . TYR A 1 465 ? -12.016 -1.613 8.249 1.00 91.88 465 TYR A N 1
ATOM 3788 C CA . TYR A 1 465 ? -11.470 -2.889 8.717 1.00 91.88 465 TYR A CA 1
ATOM 3789 C C . TYR A 1 465 ? -12.120 -4.100 8.032 1.00 91.88 465 TYR A C 1
ATOM 3791 O O . TYR A 1 465 ? -11.427 -4.918 7.425 1.00 91.88 465 TYR A O 1
ATOM 3799 N N . TRP A 1 466 ? -13.448 -4.213 8.057 1.00 92.62 466 TRP A N 1
ATOM 3800 C CA . TRP A 1 466 ? -14.130 -5.371 7.475 1.00 92.62 466 TRP A CA 1
ATOM 3801 C C . TRP A 1 466 ? -14.082 -5.398 5.947 1.00 92.62 466 TRP A C 1
ATOM 3803 O O . TRP A 1 466 ? -13.937 -6.475 5.361 1.00 92.62 466 TRP A O 1
ATOM 3813 N N . ARG A 1 467 ? -14.119 -4.232 5.287 1.00 93.88 467 ARG A N 1
ATOM 3814 C CA . ARG A 1 467 ? -13.918 -4.152 3.833 1.00 93.88 467 ARG A CA 1
ATOM 3815 C C . ARG A 1 467 ? -12.521 -4.607 3.434 1.00 93.88 467 ARG A C 1
ATOM 3817 O O . ARG A 1 467 ? -12.405 -5.350 2.464 1.00 93.88 467 ARG A O 1
ATOM 3824 N N . SER A 1 468 ? -11.485 -4.245 4.196 1.00 94.06 468 SER A N 1
ATOM 3825 C CA . SER A 1 468 ? -10.116 -4.700 3.920 1.00 94.06 468 SER A CA 1
ATOM 3826 C C . SER A 1 468 ? -10.016 -6.230 3.903 1.00 94.06 468 SER A C 1
ATOM 3828 O O . SER A 1 468 ? -9.508 -6.805 2.941 1.00 94.06 468 SER A O 1
ATOM 3830 N N . MET A 1 469 ? -10.608 -6.901 4.898 1.00 94.88 469 MET A N 1
ATOM 3831 C CA . MET A 1 469 ? -10.658 -8.364 4.988 1.00 94.88 469 MET A CA 1
ATOM 3832 C C . MET A 1 469 ? -11.373 -8.965 3.772 1.00 94.88 469 MET A C 1
ATOM 3834 O O . MET A 1 469 ? -10.832 -9.831 3.083 1.00 94.88 469 MET A O 1
ATOM 3838 N N . ALA A 1 470 ? -12.565 -8.455 3.456 1.00 94.94 470 ALA A N 1
ATOM 3839 C CA . ALA A 1 470 ? -13.360 -8.935 2.330 1.00 94.94 470 ALA A CA 1
ATOM 3840 C C . ALA A 1 470 ? -12.662 -8.725 0.970 1.00 94.94 470 ALA A C 1
ATOM 3842 O O . ALA A 1 470 ? -12.810 -9.544 0.062 1.00 94.94 470 ALA A O 1
ATOM 3843 N N . MET A 1 471 ? -11.862 -7.664 0.817 1.00 95.19 471 MET A N 1
ATOM 3844 C CA . MET A 1 471 ? -11.083 -7.407 -0.399 1.00 95.19 471 MET A CA 1
ATOM 3845 C C . MET A 1 471 ? -9.928 -8.397 -0.581 1.00 95.19 471 MET A C 1
ATOM 3847 O O . MET A 1 471 ? -9.694 -8.830 -1.712 1.00 95.19 471 MET A O 1
ATOM 3851 N N . VAL A 1 472 ? -9.254 -8.816 0.498 1.00 95.25 472 VAL A N 1
ATOM 3852 C CA . VAL A 1 472 ? -8.236 -9.885 0.437 1.00 95.25 472 VAL A CA 1
ATOM 3853 C C . VAL A 1 472 ? -8.861 -11.203 -0.020 1.00 95.25 472 VAL A C 1
ATOM 3855 O O . VAL A 1 472 ? -8.332 -11.869 -0.915 1.00 95.25 472 VAL A O 1
ATOM 3858 N N . HIS A 1 473 ? -10.026 -11.548 0.525 1.00 94.94 473 HIS A N 1
ATOM 3859 C CA . HIS A 1 473 ? -10.770 -12.743 0.121 1.00 94.94 473 HIS A CA 1
ATOM 3860 C C . HIS A 1 473 ? -11.282 -12.658 -1.319 1.00 94.94 473 HIS A C 1
ATOM 3862 O O . HIS A 1 473 ? -11.164 -13.617 -2.082 1.00 94.94 473 HIS A O 1
ATOM 3868 N N . SER A 1 474 ? -11.748 -11.484 -1.755 1.00 93.38 474 SER A N 1
ATOM 3869 C CA . SER A 1 474 ? -12.118 -11.232 -3.155 1.00 93.38 474 SER A CA 1
ATOM 3870 C C . SER A 1 474 ? -10.927 -11.377 -4.113 1.00 93.38 474 SER A C 1
ATOM 3872 O O . SER A 1 474 ? -11.071 -11.956 -5.193 1.00 93.38 474 SER A O 1
ATOM 3874 N N . PHE A 1 475 ? -9.739 -10.905 -3.718 1.00 93.38 475 PHE A N 1
ATOM 3875 C CA . PHE A 1 475 ? -8.499 -11.090 -4.475 1.00 93.38 475 PHE A CA 1
ATOM 3876 C C . PHE A 1 475 ? -8.144 -12.578 -4.626 1.00 93.38 475 PHE A C 1
ATOM 3878 O O . PHE A 1 475 ? -7.866 -13.033 -5.739 1.00 93.38 475 PHE A O 1
ATOM 3885 N N . ALA A 1 476 ? -8.208 -13.348 -3.535 1.00 92.00 476 ALA A N 1
ATOM 3886 C CA . ALA A 1 476 ? -7.960 -14.790 -3.559 1.00 92.00 476 ALA A CA 1
ATOM 3887 C C . ALA A 1 476 ? -9.001 -15.538 -4.415 1.00 92.00 476 ALA A C 1
ATOM 3889 O O . ALA A 1 476 ? -8.644 -16.400 -5.222 1.00 92.00 476 ALA A O 1
ATOM 3890 N N . LEU A 1 477 ? -10.282 -15.167 -4.307 1.00 91.00 477 LEU A N 1
ATOM 3891 C CA . LEU A 1 477 ? -11.377 -15.725 -5.104 1.00 91.00 477 LEU A CA 1
ATOM 3892 C C . LEU A 1 477 ? -11.150 -15.531 -6.609 1.00 91.00 477 LEU A C 1
ATOM 3894 O O . LEU A 1 477 ? -11.324 -16.480 -7.377 1.00 91.00 477 LEU A O 1
ATOM 3898 N N . GLY A 1 478 ? -10.735 -14.325 -7.006 1.00 88.38 478 GLY A N 1
ATOM 3899 C CA . GLY A 1 478 ? -10.419 -13.954 -8.386 1.00 88.38 478 GLY A CA 1
ATOM 3900 C C . GLY A 1 478 ? -9.045 -14.421 -8.873 1.00 88.38 478 GLY A C 1
ATOM 3901 O O . GLY A 1 478 ? -8.606 -13.959 -9.924 1.00 88.38 478 GLY A O 1
ATOM 3902 N N . LEU A 1 479 ? -8.343 -15.278 -8.115 1.00 88.88 479 LEU A N 1
ATOM 3903 C CA . LEU A 1 479 ? -6.994 -15.777 -8.426 1.00 88.88 479 LEU A CA 1
ATOM 3904 C C . LEU A 1 479 ? -6.017 -14.636 -8.780 1.00 88.88 479 LEU A C 1
ATOM 3906 O O . LEU A 1 479 ? -5.190 -14.748 -9.687 1.00 88.88 479 LEU A O 1
ATOM 3910 N N . GLY A 1 480 ? -6.169 -13.499 -8.095 1.00 82.12 480 GLY A N 1
ATOM 3911 C CA . GLY A 1 480 ? -5.400 -12.272 -8.293 1.00 82.12 480 GLY A CA 1
ATOM 3912 C C . GLY A 1 480 ? -5.399 -11.709 -9.711 1.00 82.12 480 GLY A C 1
ATOM 3913 O O . GLY A 1 480 ? -4.380 -11.166 -10.137 1.00 82.12 480 GLY A O 1
ATOM 3914 N N . GLN A 1 481 ? -6.507 -11.833 -10.450 1.00 84.31 481 GLN A N 1
ATOM 3915 C CA . GLN A 1 481 ? -6.726 -11.053 -11.677 1.00 84.31 481 GLN A CA 1
ATOM 3916 C C . GLN A 1 481 ? -6.783 -9.545 -11.386 1.00 84.31 481 GLN A C 1
ATOM 3918 O O . GLN A 1 481 ? -6.284 -8.738 -12.162 1.00 84.31 481 GLN A O 1
ATOM 3923 N N . GLU A 1 482 ? -7.342 -9.166 -10.236 1.00 84.12 482 GLU A N 1
ATOM 3924 C CA . GLU A 1 482 ? -7.432 -7.779 -9.783 1.00 84.12 482 GLU A CA 1
ATOM 3925 C C . GLU A 1 482 ? -6.412 -7.500 -8.672 1.00 84.12 482 GLU A C 1
ATOM 3927 O O . GLU A 1 482 ? -6.768 -7.377 -7.500 1.00 84.12 482 GLU A O 1
ATOM 3932 N N . GLU A 1 483 ? -5.130 -7.381 -9.031 1.00 84.00 483 GLU A N 1
ATOM 3933 C CA . GLU A 1 483 ? -4.046 -7.073 -8.078 1.00 84.00 483 GLU A CA 1
ATOM 3934 C C . GLU A 1 483 ? -4.352 -5.837 -7.214 1.00 84.00 483 GLU A C 1
ATOM 3936 O O . GLU A 1 483 ? -4.050 -5.811 -6.021 1.00 84.00 483 GLU A O 1
ATOM 3941 N N . LYS A 1 484 ? -5.026 -4.841 -7.801 1.00 83.31 484 LYS A N 1
ATOM 3942 C CA . LYS A 1 484 ? -5.443 -3.606 -7.131 1.00 83.31 484 LYS A CA 1
ATOM 3943 C C . LYS A 1 484 ? -6.158 -3.861 -5.799 1.00 83.31 484 LYS A C 1
ATOM 3945 O O . LYS A 1 484 ? -5.913 -3.145 -4.834 1.00 83.31 484 LYS A O 1
ATOM 3950 N N . LYS A 1 485 ? -7.001 -4.899 -5.728 1.00 88.38 485 LYS A N 1
ATOM 3951 C CA . LYS A 1 485 ? -7.778 -5.223 -4.523 1.00 88.38 485 LYS A CA 1
ATOM 3952 C C . LYS A 1 485 ? -6.892 -5.539 -3.324 1.00 88.38 485 LYS A C 1
ATOM 3954 O O . LYS A 1 485 ? -7.239 -5.160 -2.214 1.00 88.38 485 LYS A O 1
ATOM 3959 N N . LEU A 1 486 ? -5.756 -6.203 -3.540 1.00 89.69 486 LEU A N 1
ATOM 3960 C CA . LEU A 1 486 ? -4.843 -6.574 -2.460 1.00 89.69 486 LEU A CA 1
ATOM 3961 C C . LEU A 1 486 ? -4.148 -5.343 -1.860 1.00 89.69 486 LEU A C 1
ATOM 3963 O O . LEU A 1 486 ? -4.032 -5.225 -0.641 1.00 89.69 486 LEU A O 1
ATOM 3967 N N . TRP A 1 487 ? -3.737 -4.404 -2.710 1.00 85.50 487 TRP A N 1
ATOM 3968 C CA . TRP A 1 487 ? -3.115 -3.151 -2.283 1.00 85.50 487 TRP A CA 1
ATOM 3969 C C . TRP A 1 487 ? -4.113 -2.212 -1.608 1.00 85.50 487 TRP A C 1
ATOM 3971 O O . TRP A 1 487 ? -3.833 -1.708 -0.524 1.00 85.50 487 TRP A O 1
ATOM 3981 N N . GLN A 1 488 ? -5.307 -2.064 -2.184 1.00 88.00 488 GLN A N 1
ATOM 3982 C CA . GLN A 1 488 ? -6.390 -1.297 -1.568 1.00 88.00 488 GLN A CA 1
ATOM 3983 C C . GLN A 1 488 ? -6.798 -1.882 -0.214 1.00 88.00 488 GLN A C 1
ATOM 3985 O O . GLN A 1 488 ? -6.996 -1.134 0.736 1.00 88.00 488 GLN A O 1
ATOM 3990 N N . ALA A 1 489 ? -6.866 -3.213 -0.090 1.00 91.62 489 ALA A N 1
ATOM 3991 C CA . ALA A 1 489 ? -7.121 -3.859 1.193 1.00 91.62 489 ALA A CA 1
ATOM 3992 C C . ALA A 1 489 ? -6.081 -3.451 2.243 1.00 91.62 489 ALA A C 1
ATOM 3994 O O . ALA A 1 489 ? -6.441 -3.086 3.360 1.00 91.62 489 ALA A O 1
ATOM 3995 N N . ARG A 1 490 ? -4.796 -3.461 1.872 1.00 88.94 490 ARG A N 1
ATOM 3996 C CA . ARG A 1 490 ? -3.699 -3.053 2.755 1.00 88.94 490 ARG A CA 1
ATOM 3997 C C . ARG A 1 490 ? -3.828 -1.594 3.188 1.00 88.94 490 ARG A C 1
ATOM 3999 O O . ARG A 1 490 ? -3.683 -1.298 4.369 1.00 88.94 490 ARG A O 1
ATOM 4006 N N . GLU A 1 491 ? -4.076 -0.689 2.248 1.00 86.62 491 GLU A N 1
ATOM 4007 C CA . GLU A 1 491 ? -4.221 0.745 2.526 1.00 86.62 491 GLU A CA 1
ATOM 4008 C C . GLU A 1 491 ? -5.392 1.011 3.472 1.00 86.62 491 GLU A C 1
ATOM 4010 O O . GLU A 1 491 ? -5.188 1.582 4.541 1.00 86.62 491 GLU A O 1
ATOM 4015 N N . ILE A 1 492 ? -6.574 0.482 3.149 1.00 89.31 492 ILE A N 1
ATOM 4016 C CA . ILE A 1 492 ? -7.788 0.621 3.963 1.00 89.31 492 ILE A CA 1
ATOM 4017 C C . ILE A 1 492 ? -7.585 0.024 5.367 1.00 89.31 492 ILE A C 1
ATOM 4019 O O . ILE A 1 492 ? -8.074 0.575 6.353 1.00 89.31 492 ILE A O 1
ATOM 4023 N N . TYR A 1 493 ? -6.843 -1.083 5.495 1.00 90.62 493 TYR A N 1
ATOM 4024 C CA . TYR A 1 493 ? -6.513 -1.660 6.801 1.00 90.62 493 TYR A CA 1
ATOM 4025 C C . TYR A 1 493 ? -5.672 -0.697 7.657 1.00 90.62 493 TYR A C 1
ATOM 4027 O O . TYR A 1 493 ? -5.963 -0.493 8.837 1.00 90.62 493 TYR A O 1
ATOM 4035 N N . PHE A 1 494 ? -4.624 -0.096 7.085 1.00 86.06 494 PHE A N 1
ATOM 4036 C CA . PHE A 1 494 ? -3.770 0.841 7.823 1.00 86.06 494 PHE A CA 1
ATOM 4037 C C . PHE A 1 494 ? -4.462 2.186 8.082 1.00 86.06 494 PHE A C 1
ATOM 4039 O O . PHE A 1 494 ? -4.205 2.800 9.117 1.00 86.06 494 PHE A O 1
ATOM 4046 N N . GLU A 1 495 ? -5.385 2.608 7.214 1.00 84.94 495 GLU A N 1
ATOM 4047 C CA . GLU A 1 495 ? -6.308 3.711 7.497 1.00 84.94 495 GLU A CA 1
ATOM 4048 C C . GLU A 1 495 ? -7.184 3.388 8.713 1.00 84.94 495 GLU A C 1
ATOM 4050 O O . GLU A 1 495 ? -7.242 4.191 9.642 1.00 84.94 495 GLU A O 1
ATOM 4055 N N . ALA A 1 496 ? -7.778 2.187 8.768 1.00 85.44 496 ALA A N 1
ATOM 4056 C CA . ALA A 1 496 ? -8.575 1.725 9.908 1.00 85.44 496 ALA A CA 1
ATOM 4057 C C . ALA A 1 496 ? -7.778 1.751 11.227 1.00 85.44 496 ALA A C 1
ATOM 4059 O O . ALA A 1 496 ? -8.309 2.135 12.267 1.00 85.44 496 ALA A O 1
ATOM 4060 N N . GLN A 1 497 ? -6.491 1.392 11.182 1.00 82.88 497 GLN A N 1
ATOM 4061 C CA . GLN A 1 497 ? -5.591 1.443 12.338 1.00 82.88 497 GLN A CA 1
ATOM 4062 C C . GLN A 1 497 ? -5.249 2.880 12.784 1.00 82.88 497 GLN A C 1
ATOM 4064 O O . GLN A 1 497 ? -4.915 3.094 13.949 1.00 82.88 497 GLN A O 1
ATOM 4069 N N . GLY A 1 498 ? -5.305 3.855 11.871 1.00 75.31 498 GLY A N 1
ATOM 4070 C CA . GLY A 1 498 ? -4.959 5.255 12.125 1.00 75.31 498 GLY A CA 1
ATOM 4071 C C . GLY A 1 498 ? -6.045 6.079 12.828 1.00 75.31 498 GLY A C 1
ATOM 4072 O O . GLY A 1 498 ? -5.738 7.164 13.323 1.00 75.31 498 GLY A O 1
ATOM 4073 N N . TYR A 1 499 ? -7.290 5.595 12.902 1.00 74.19 499 TYR A N 1
ATOM 4074 C CA . TYR A 1 499 ? -8.365 6.279 13.629 1.00 74.19 499 TYR A CA 1
ATOM 4075 C C . TYR A 1 499 ? -8.086 6.250 15.152 1.00 74.19 499 TYR A C 1
ATOM 4077 O O . TYR A 1 499 ? -7.913 5.191 15.749 1.00 74.19 499 TYR A O 1
ATOM 4085 N N . GLU A 1 500 ? -8.006 7.434 15.775 1.00 49.66 500 GLU A N 1
ATOM 4086 C CA . GLU A 1 500 ? -7.438 7.761 17.104 1.00 49.66 500 GLU A CA 1
ATOM 4087 C C . GLU A 1 500 ? -8.093 7.111 18.357 1.00 49.66 500 GLU A C 1
ATOM 4089 O O . GLU A 1 500 ? -8.454 7.802 19.311 1.00 49.66 500 GLU A O 1
ATOM 4094 N N . ALA A 1 501 ? -8.201 5.784 18.444 1.00 49.22 501 ALA A N 1
ATOM 4095 C CA . ALA A 1 501 ? -8.532 5.098 19.699 1.00 49.22 501 ALA A CA 1
ATOM 4096 C C . ALA A 1 501 ? -7.337 4.253 20.191 1.00 49.22 501 ALA A C 1
ATOM 4098 O O . ALA A 1 501 ? -7.187 3.110 19.760 1.00 49.22 501 ALA A O 1
ATOM 4099 N N . PRO A 1 502 ? -6.504 4.749 21.133 1.00 42.75 502 PRO A N 1
ATOM 4100 C CA . PRO A 1 502 ? -5.283 4.072 21.603 1.00 42.75 502 PRO A CA 1
ATOM 4101 C C . PRO A 1 502 ? -5.510 2.745 22.360 1.00 42.75 502 PRO A C 1
ATOM 4103 O O . PRO A 1 502 ? -4.571 2.188 22.923 1.00 42.75 502 PRO A O 1
ATOM 4106 N N . THR A 1 503 ? -6.734 2.215 22.392 1.00 44.75 503 THR A N 1
ATOM 4107 C CA . THR A 1 503 ? -7.110 1.026 23.171 1.00 44.75 503 THR A CA 1
ATOM 4108 C C . THR A 1 503 ? -7.845 -0.061 22.386 1.00 44.75 503 THR A C 1
ATOM 4110 O O . THR A 1 503 ? -8.028 -1.151 22.928 1.00 44.75 503 THR A O 1
ATOM 4113 N N . LYS A 1 504 ? -8.240 0.157 21.122 1.00 57.72 504 LYS A N 1
ATOM 4114 C CA . LYS A 1 504 ? -8.949 -0.869 20.337 1.00 57.72 504 LYS A CA 1
ATOM 4115 C C . LYS A 1 504 ? -7.975 -1.602 19.414 1.00 57.72 504 LYS A C 1
ATOM 4117 O O . LYS A 1 504 ? -7.786 -1.239 18.259 1.00 57.72 504 LYS A O 1
ATOM 4122 N N . ILE A 1 505 ? -7.332 -2.638 19.950 1.00 60.78 505 ILE A N 1
ATOM 4123 C CA . ILE A 1 505 ? -6.561 -3.593 19.145 1.00 60.78 505 ILE A CA 1
ATOM 4124 C C . ILE A 1 505 ? -7.531 -4.217 18.130 1.00 60.78 505 ILE A C 1
ATOM 4126 O O . ILE A 1 505 ? -8.521 -4.834 18.527 1.00 60.78 505 ILE A O 1
ATOM 4130 N N . LEU A 1 506 ? -7.277 -4.017 16.830 1.00 76.25 506 LEU A N 1
ATOM 4131 C CA . LEU A 1 506 ? -7.992 -4.724 15.763 1.00 76.25 506 LEU A CA 1
ATOM 4132 C C . LEU A 1 506 ? -7.860 -6.231 16.011 1.00 76.25 506 LEU A C 1
ATOM 4134 O O . LEU A 1 506 ? -6.772 -6.718 16.309 1.00 76.25 506 LEU A O 1
ATOM 4138 N N . THR A 1 507 ? -8.960 -6.972 15.912 1.00 81.12 507 THR A N 1
ATOM 4139 C CA . THR A 1 507 ? -9.023 -8.375 16.361 1.00 81.12 507 THR A CA 1
ATOM 4140 C C . THR A 1 507 ? -8.101 -9.313 15.586 1.00 81.12 507 THR A C 1
ATOM 4142 O O . THR A 1 507 ? -7.625 -10.294 16.149 1.00 81.12 507 THR A O 1
ATOM 4145 N N . ILE A 1 508 ? -7.840 -9.017 14.312 1.00 88.44 508 ILE A N 1
ATOM 4146 C CA . ILE A 1 508 ? -6.923 -9.770 13.446 1.00 88.44 508 ILE A CA 1
ATOM 4147 C C . ILE A 1 508 ? -5.916 -8.795 12.860 1.00 88.44 508 ILE A C 1
ATOM 4149 O O . ILE A 1 508 ? -6.314 -7.806 12.240 1.00 88.44 508 ILE A O 1
ATOM 4153 N N . SER A 1 509 ? -4.630 -9.093 13.049 1.00 90.19 509 SER A N 1
ATOM 4154 C CA . SER A 1 509 ? -3.546 -8.271 12.521 1.00 90.19 509 SER A CA 1
ATOM 4155 C C . SER A 1 509 ? -3.361 -8.471 11.012 1.00 90.19 509 SER A C 1
ATOM 4157 O O . SER A 1 509 ? -3.610 -9.556 10.480 1.00 90.19 509 SER A O 1
ATOM 4159 N N . TRP A 1 510 ? -2.854 -7.448 10.315 1.00 91.19 510 TRP A N 1
ATOM 4160 C CA . TRP A 1 510 ? -2.480 -7.576 8.902 1.00 91.19 510 TRP A CA 1
ATOM 4161 C C . TRP A 1 510 ? -1.430 -8.671 8.681 1.00 91.19 510 TRP A C 1
ATOM 4163 O O . TRP A 1 510 ? -1.524 -9.409 7.705 1.00 91.19 510 TRP A O 1
ATOM 4173 N N . SER A 1 511 ? -0.471 -8.828 9.604 1.00 90.62 511 SER A N 1
ATOM 4174 C CA . SER A 1 511 ? 0.539 -9.895 9.543 1.00 90.62 511 SER A CA 1
ATOM 4175 C C . SER A 1 511 ? -0.101 -11.286 9.542 1.00 90.62 511 SER A C 1
ATOM 4177 O O . SER A 1 511 ? 0.304 -12.150 8.765 1.00 90.62 511 SER A O 1
ATOM 4179 N N . ASP A 1 512 ? -1.123 -11.514 10.371 1.00 92.25 512 ASP A N 1
ATOM 4180 C CA . ASP A 1 512 ? -1.802 -12.813 10.437 1.00 92.25 512 ASP A CA 1
ATOM 4181 C C . ASP A 1 512 ? -2.619 -13.088 9.170 1.00 92.25 512 ASP A C 1
ATOM 4183 O O . ASP A 1 512 ? -2.540 -14.185 8.610 1.00 92.25 512 ASP A O 1
ATOM 4187 N N . LEU A 1 513 ? -3.342 -12.079 8.669 1.00 92.50 513 LEU A N 1
ATOM 4188 C CA . LEU A 1 513 ? -4.087 -12.174 7.410 1.00 92.50 513 LEU A CA 1
ATOM 4189 C C . LEU A 1 513 ? -3.154 -12.438 6.219 1.00 92.50 513 LEU A C 1
ATOM 4191 O O . LEU A 1 513 ? -3.421 -13.303 5.382 1.00 92.50 513 LEU A O 1
ATOM 4195 N N . HIS A 1 514 ? -2.031 -11.724 6.160 1.00 93.25 514 HIS A N 1
ATOM 4196 C CA . HIS A 1 514 ? -1.009 -11.884 5.131 1.00 93.25 514 HIS A CA 1
ATOM 4197 C C . HIS A 1 514 ? -0.382 -13.281 5.160 1.00 93.25 514 HIS A C 1
ATOM 4199 O O . HIS A 1 514 ? -0.308 -13.942 4.121 1.00 93.25 514 HIS A O 1
ATOM 4205 N N . LYS A 1 515 ? -0.010 -13.785 6.344 1.00 92.38 515 LYS A N 1
ATOM 4206 C CA . LYS A 1 515 ? 0.491 -15.160 6.516 1.00 92.38 515 LYS A CA 1
ATOM 4207 C C . LYS A 1 515 ? -0.530 -16.195 6.062 1.00 92.38 515 LYS A C 1
ATOM 4209 O O . LYS A 1 515 ? -0.154 -17.145 5.373 1.00 92.38 515 LYS A O 1
ATOM 4214 N N . ALA A 1 516 ? -1.806 -16.008 6.401 1.00 93.75 516 ALA A N 1
ATOM 4215 C CA . ALA A 1 516 ? -2.878 -16.892 5.956 1.00 93.75 516 ALA A CA 1
ATOM 4216 C C . ALA A 1 516 ? -3.016 -16.889 4.424 1.00 93.75 516 ALA A C 1
ATOM 4218 O O . ALA A 1 516 ? -3.095 -17.962 3.821 1.00 93.75 516 ALA A O 1
ATOM 4219 N N . LEU A 1 517 ? -2.954 -15.715 3.783 1.00 94.94 517 LEU A N 1
ATOM 4220 C CA . LEU A 1 517 ? -2.982 -15.588 2.322 1.00 94.94 517 LEU A CA 1
ATOM 4221 C C . LEU A 1 517 ? -1.785 -16.294 1.669 1.00 94.94 517 LEU A C 1
ATOM 4223 O O . LEU A 1 517 ? -1.961 -17.076 0.736 1.00 94.94 517 LEU A O 1
ATOM 4227 N N . VAL A 1 518 ? -0.567 -16.061 2.164 1.00 92.88 518 VAL A N 1
ATOM 4228 C CA . VAL A 1 518 ? 0.653 -16.705 1.646 1.00 92.88 518 VAL A CA 1
ATOM 4229 C C . VAL A 1 518 ? 0.583 -18.224 1.816 1.00 92.88 518 VAL A C 1
ATOM 4231 O O . VAL A 1 518 ? 0.912 -18.973 0.890 1.00 92.88 518 VAL A O 1
ATOM 4234 N N . GLN A 1 519 ? 0.107 -18.695 2.971 1.00 93.94 519 GLN A N 1
ATOM 4235 C CA . GLN A 1 519 ? -0.098 -20.116 3.222 1.00 93.94 519 GLN A CA 1
ATOM 4236 C C . GLN A 1 519 ? -1.132 -20.706 2.257 1.00 93.94 519 GLN A C 1
ATOM 4238 O O . GLN A 1 519 ? -0.881 -21.777 1.698 1.00 93.94 519 GLN A O 1
ATOM 4243 N N . TRP A 1 520 ? -2.247 -20.014 2.021 1.00 94.38 520 TRP A N 1
ATOM 4244 C CA . TRP A 1 520 ? -3.248 -20.431 1.044 1.00 94.38 520 TRP A CA 1
ATOM 4245 C C . TRP A 1 520 ? -2.653 -20.521 -0.365 1.00 94.38 520 TRP A C 1
ATOM 4247 O O . TRP A 1 520 ? -2.762 -21.574 -0.984 1.00 94.38 520 TRP A O 1
ATOM 4257 N N . ILE A 1 521 ? -1.930 -19.499 -0.839 1.00 93.88 521 ILE A N 1
ATOM 4258 C CA . ILE A 1 521 ? -1.268 -19.521 -2.158 1.00 93.88 521 ILE A CA 1
ATOM 4259 C C . ILE A 1 521 ? -0.336 -20.737 -2.283 1.00 93.88 521 ILE A C 1
ATOM 4261 O O . ILE A 1 521 ? -0.331 -21.422 -3.306 1.00 93.88 521 ILE A O 1
ATOM 4265 N N . SER A 1 522 ? 0.435 -21.039 -1.233 1.00 91.94 522 SER A N 1
ATOM 4266 C CA . SER A 1 522 ? 1.396 -22.149 -1.253 1.00 91.94 522 SER A CA 1
ATOM 4267 C C . SER A 1 522 ? 0.751 -23.540 -1.271 1.00 91.94 522 SER A C 1
ATOM 4269 O O . SER A 1 522 ? 1.315 -24.458 -1.862 1.00 91.94 522 SER A O 1
ATOM 4271 N N . LYS A 1 523 ? -0.417 -23.702 -0.633 1.00 91.75 523 LYS A N 1
ATOM 4272 C CA . LYS A 1 523 ? -1.082 -25.002 -0.423 1.00 91.75 523 LYS A CA 1
ATOM 4273 C C . LYS A 1 523 ? -2.317 -25.217 -1.299 1.00 91.75 523 LYS A C 1
ATOM 4275 O O . LYS A 1 523 ? -2.889 -26.298 -1.265 1.00 91.75 523 LYS A O 1
ATOM 4280 N N . SER A 1 524 ? -2.765 -24.201 -2.032 1.00 89.19 524 SER A N 1
ATOM 4281 C CA . SER A 1 524 ? -3.981 -24.282 -2.836 1.00 89.19 524 SER A CA 1
ATOM 4282 C C . SER A 1 524 ? -3.762 -25.157 -4.069 1.00 89.19 524 SER A C 1
ATOM 4284 O O . SER A 1 524 ? -2.923 -24.853 -4.921 1.00 89.19 524 SER A O 1
ATOM 4286 N N . ASP A 1 525 ? -4.586 -26.197 -4.192 1.00 87.50 525 ASP A N 1
ATOM 4287 C CA . ASP A 1 525 ? -4.667 -27.056 -5.381 1.00 87.50 525 ASP A CA 1
ATOM 4288 C C . ASP A 1 525 ? -5.310 -26.337 -6.583 1.00 87.50 525 ASP A C 1
ATOM 4290 O O . ASP A 1 525 ? -5.326 -26.859 -7.694 1.00 87.50 525 ASP A O 1
ATOM 4294 N N . ARG A 1 526 ? -5.863 -25.131 -6.374 1.00 84.81 526 ARG A N 1
ATOM 4295 C CA . ARG A 1 526 ? -6.509 -24.324 -7.426 1.00 84.81 526 ARG A CA 1
ATOM 4296 C C . ARG A 1 526 ? -5.516 -23.556 -8.295 1.00 84.81 526 ARG A C 1
ATOM 4298 O O . ARG A 1 526 ? -5.929 -22.992 -9.303 1.00 84.81 526 ARG A O 1
ATOM 4305 N N . LEU A 1 527 ? -4.262 -23.461 -7.866 1.00 89.31 527 LEU A N 1
ATOM 4306 C CA . LEU A 1 527 ? -3.230 -22.679 -8.533 1.00 89.31 527 LEU A CA 1
ATOM 4307 C C . LEU A 1 527 ? -2.279 -23.620 -9.259 1.00 89.31 527 LEU A C 1
ATOM 4309 O O . LEU A 1 527 ? -1.736 -24.545 -8.649 1.00 89.31 527 LEU A O 1
ATOM 4313 N N . ASP A 1 528 ? -2.049 -23.357 -10.542 1.00 90.75 528 ASP A N 1
ATOM 4314 C CA . ASP A 1 528 ? -0.913 -23.954 -11.229 1.00 90.75 528 ASP A CA 1
ATOM 4315 C C . ASP A 1 528 ? 0.402 -23.320 -10.734 1.00 90.75 528 ASP A C 1
ATOM 4317 O O . ASP A 1 528 ? 0.416 -22.345 -9.978 1.00 90.75 528 ASP A O 1
ATOM 4321 N N . GLU A 1 529 ? 1.540 -23.893 -11.124 1.00 89.00 529 GLU A N 1
ATOM 4322 C CA . GLU A 1 529 ? 2.838 -23.423 -10.628 1.00 89.00 529 GLU A CA 1
ATOM 4323 C C . GLU A 1 529 ? 3.173 -21.996 -11.110 1.00 89.00 529 GLU A C 1
ATOM 4325 O O . GLU A 1 529 ? 3.863 -21.246 -10.414 1.00 89.00 529 GLU A O 1
ATOM 4330 N N . ALA A 1 530 ? 2.652 -21.584 -12.272 1.00 87.19 530 ALA A N 1
ATOM 4331 C CA . ALA A 1 530 ? 2.867 -20.246 -12.813 1.00 87.19 530 ALA A CA 1
ATOM 4332 C C . ALA A 1 530 ? 2.074 -19.191 -12.023 1.00 87.19 530 ALA A C 1
ATOM 4334 O O . ALA A 1 530 ? 2.646 -18.185 -11.588 1.00 87.19 530 ALA A O 1
ATOM 4335 N N . ASP A 1 531 ? 0.792 -19.445 -11.768 1.00 87.94 531 ASP A N 1
ATOM 4336 C CA . ASP A 1 531 ? -0.083 -18.607 -10.955 1.00 87.94 531 ASP A CA 1
ATOM 4337 C C . ASP A 1 531 ? 0.357 -18.583 -9.497 1.00 87.94 531 ASP A C 1
ATOM 4339 O O . ASP A 1 531 ? 0.376 -17.517 -8.883 1.00 87.94 531 ASP A O 1
ATOM 4343 N N . ARG A 1 532 ? 0.796 -19.717 -8.941 1.00 90.94 532 ARG A N 1
ATOM 4344 C CA . ARG A 1 532 ? 1.362 -19.771 -7.588 1.00 90.94 532 ARG A CA 1
ATOM 4345 C C . ARG A 1 532 ? 2.573 -18.853 -7.463 1.00 90.94 532 ARG A C 1
ATOM 4347 O O . ARG A 1 532 ? 2.645 -18.066 -6.517 1.00 90.94 532 ARG A O 1
ATOM 4354 N N . LYS A 1 533 ? 3.504 -18.908 -8.422 1.00 88.75 533 LYS A N 1
ATOM 4355 C CA . LYS A 1 533 ? 4.681 -18.030 -8.441 1.00 88.75 533 LYS A CA 1
ATOM 4356 C C . LYS A 1 533 ? 4.275 -16.557 -8.561 1.00 88.75 533 LYS A C 1
ATOM 4358 O O . LYS A 1 533 ? 4.777 -15.730 -7.798 1.00 88.75 533 LYS A O 1
ATOM 4363 N N . ARG A 1 534 ? 3.349 -16.237 -9.471 1.00 87.56 534 ARG A N 1
ATOM 4364 C CA . ARG A 1 534 ? 2.837 -14.874 -9.696 1.00 87.56 534 ARG A CA 1
ATOM 4365 C C . ARG A 1 534 ? 2.152 -14.305 -8.450 1.00 87.56 534 ARG A C 1
ATOM 4367 O O . ARG A 1 534 ? 2.515 -13.226 -7.990 1.00 87.56 534 ARG A O 1
ATOM 4374 N N . LEU A 1 535 ? 1.201 -15.037 -7.871 1.00 90.19 535 LEU A N 1
ATOM 4375 C CA . LEU A 1 535 ? 0.453 -14.606 -6.689 1.00 90.19 535 LEU A CA 1
ATOM 4376 C C . LEU A 1 535 ? 1.332 -14.523 -5.449 1.00 90.19 535 LEU A C 1
ATOM 4378 O O . LEU A 1 535 ? 1.187 -13.585 -4.671 1.00 90.19 535 LEU A O 1
ATOM 4382 N N . SER A 1 536 ? 2.271 -15.457 -5.273 1.00 89.56 536 SER A N 1
ATOM 4383 C CA . SER A 1 536 ? 3.233 -15.395 -4.169 1.00 89.56 536 SER A CA 1
ATOM 4384 C C . SER A 1 536 ? 4.061 -14.114 -4.238 1.00 89.56 536 SER A C 1
ATOM 4386 O O . SER A 1 536 ? 4.293 -13.477 -3.212 1.00 89.56 536 SER A O 1
ATOM 4388 N N . MET A 1 537 ? 4.453 -13.697 -5.443 1.00 87.38 537 MET A N 1
ATOM 4389 C CA . MET A 1 537 ? 5.184 -12.453 -5.655 1.00 87.38 537 MET A CA 1
ATOM 4390 C C . MET A 1 537 ? 4.355 -11.223 -5.266 1.00 87.38 537 MET A C 1
ATOM 4392 O O . MET A 1 537 ? 4.833 -10.396 -4.495 1.00 87.38 537 MET A O 1
ATOM 4396 N N . MET A 1 538 ? 3.099 -11.144 -5.717 1.00 88.38 538 MET A N 1
ATOM 4397 C CA . MET A 1 538 ? 2.173 -10.059 -5.353 1.00 88.38 538 MET A CA 1
ATOM 4398 C C . MET A 1 538 ? 1.912 -10.015 -3.839 1.00 88.38 538 MET A C 1
ATOM 4400 O O . MET A 1 538 ? 2.023 -8.962 -3.212 1.00 88.38 538 MET A O 1
ATOM 4404 N N . ALA A 1 539 ? 1.628 -11.171 -3.233 1.00 88.75 539 ALA A N 1
ATOM 4405 C CA . ALA A 1 539 ? 1.357 -11.284 -1.805 1.00 88.75 539 ALA A CA 1
ATOM 4406 C C . ALA A 1 539 ? 2.556 -10.843 -0.961 1.00 88.75 539 ALA A C 1
ATOM 4408 O O . ALA A 1 539 ? 2.380 -10.070 -0.024 1.00 88.75 539 ALA A O 1
ATOM 4409 N N . LYS A 1 540 ? 3.784 -11.251 -1.311 1.00 87.50 540 LYS A N 1
ATOM 4410 C CA . LYS A 1 540 ? 5.006 -10.812 -0.611 1.00 87.50 540 LYS A CA 1
ATOM 4411 C C . LYS A 1 540 ? 5.152 -9.292 -0.573 1.00 87.50 540 LYS A C 1
ATOM 4413 O O . LYS A 1 540 ? 5.548 -8.756 0.457 1.00 87.50 540 LYS A O 1
ATOM 4418 N N . LEU A 1 541 ? 4.804 -8.601 -1.659 1.00 86.50 541 LEU A N 1
ATOM 4419 C CA . LEU A 1 541 ? 4.881 -7.140 -1.726 1.00 86.50 541 LEU A CA 1
ATOM 4420 C C . LEU A 1 541 ? 3.810 -6.425 -0.897 1.00 86.50 541 LEU A C 1
ATOM 4422 O O . LEU A 1 541 ? 3.989 -5.258 -0.563 1.00 86.50 541 LEU A O 1
ATOM 4426 N N . CYS A 1 542 ? 2.738 -7.121 -0.520 1.00 85.38 542 CYS A N 1
ATOM 4427 C CA . CYS A 1 542 ? 1.675 -6.588 0.331 1.00 85.38 542 CYS A CA 1
ATOM 4428 C C . CYS A 1 542 ? 1.851 -6.935 1.818 1.00 85.38 542 CYS A C 1
ATOM 4430 O O . CYS A 1 542 ? 0.930 -6.718 2.602 1.00 85.38 542 CYS A O 1
ATOM 4432 N N . GLY A 1 543 ? 3.009 -7.464 2.225 1.00 82.75 543 GLY A N 1
ATOM 4433 C CA . GLY A 1 543 ? 3.330 -7.705 3.633 1.00 82.75 543 GLY A CA 1
ATOM 4434 C C . GLY A 1 543 ? 3.559 -6.417 4.429 1.00 82.75 543 GLY A C 1
ATOM 4435 O O . GLY A 1 543 ? 3.297 -5.293 3.968 1.00 82.75 543 GLY A O 1
ATOM 4436 N N . GLU A 1 544 ? 4.088 -6.562 5.642 1.00 77.94 544 GLU A N 1
ATOM 4437 C CA . GLU A 1 544 ? 4.559 -5.394 6.378 1.00 77.94 544 GLU A CA 1
ATOM 4438 C C . GLU A 1 544 ? 5.752 -4.754 5.641 1.00 77.94 544 GLU A C 1
ATOM 4440 O O . GLU A 1 544 ? 6.660 -5.425 5.137 1.00 77.94 544 GLU A O 1
ATOM 4445 N N . SER A 1 545 ? 5.799 -3.418 5.594 1.00 74.06 545 SER A N 1
ATOM 4446 C CA . SER A 1 545 ? 7.066 -2.705 5.368 1.00 74.06 545 SER A CA 1
ATOM 4447 C C . SER A 1 545 ? 8.071 -3.286 6.369 1.00 74.06 545 SER A C 1
ATOM 4449 O O . SER A 1 545 ? 7.675 -3.398 7.493 1.00 74.06 545 SER A O 1
ATOM 4451 N N . ARG A 1 546 ? 9.332 -3.614 6.102 1.00 74.31 546 ARG A N 1
ATOM 4452 C CA . ARG A 1 546 ? 10.230 -4.510 6.893 1.00 74.31 546 ARG A CA 1
ATOM 4453 C C . ARG A 1 546 ? 10.265 -5.936 6.349 1.00 74.31 546 ARG A C 1
ATOM 4455 O O . ARG A 1 546 ? 11.367 -6.437 6.173 1.00 74.31 546 ARG A O 1
ATOM 4462 N N . GLU A 1 547 ? 9.133 -6.558 6.028 1.00 76.25 547 GLU A N 1
ATOM 4463 C CA . GLU A 1 547 ? 9.113 -7.914 5.449 1.00 76.25 547 GLU A CA 1
ATOM 4464 C C . GLU A 1 547 ? 9.365 -7.902 3.935 1.00 76.25 547 GLU A C 1
ATOM 4466 O O . GLU A 1 547 ? 9.970 -8.824 3.393 1.00 76.25 547 GLU A O 1
ATOM 4471 N N . ILE A 1 548 ? 8.946 -6.835 3.246 1.00 83.50 548 ILE A N 1
ATOM 4472 C CA . ILE A 1 548 ? 9.147 -6.693 1.797 1.00 83.50 548 ILE A CA 1
ATOM 4473 C C . ILE A 1 548 ? 10.639 -6.481 1.505 1.00 83.50 548 ILE A C 1
ATOM 4475 O O . ILE A 1 548 ? 11.194 -5.483 1.968 1.00 83.50 548 ILE A O 1
ATOM 4479 N N . SER A 1 549 ? 11.279 -7.351 0.719 1.00 86.19 549 SER A N 1
ATOM 4480 C CA . SER A 1 549 ? 12.695 -7.208 0.340 1.00 86.19 549 SER A CA 1
ATOM 4481 C C . SER A 1 549 ? 12.897 -6.438 -0.973 1.00 86.19 549 SER A C 1
ATOM 4483 O O . SER A 1 549 ? 12.056 -6.469 -1.873 1.00 86.19 549 SER A O 1
ATOM 4485 N N . ASP A 1 550 ? 14.055 -5.793 -1.129 1.00 87.56 550 ASP A N 1
ATOM 4486 C CA . ASP A 1 550 ? 14.441 -5.093 -2.366 1.00 87.56 550 ASP A CA 1
ATOM 4487 C C . ASP A 1 550 ? 14.514 -6.051 -3.558 1.00 87.56 550 ASP A C 1
ATOM 4489 O O . ASP A 1 550 ? 14.202 -5.682 -4.692 1.00 87.56 550 ASP A O 1
ATOM 4493 N N . THR A 1 551 ? 14.929 -7.293 -3.295 1.00 88.38 551 THR A N 1
ATOM 4494 C CA . THR A 1 551 ? 14.981 -8.359 -4.291 1.00 88.38 551 THR A CA 1
ATOM 4495 C C . THR A 1 551 ? 13.589 -8.719 -4.787 1.00 88.38 551 THR A C 1
ATOM 4497 O O . THR A 1 551 ? 13.404 -8.782 -5.997 1.00 88.38 551 THR A O 1
ATOM 4500 N N . ASP A 1 552 ? 12.601 -8.854 -3.896 1.00 88.00 552 ASP A N 1
ATOM 4501 C CA . ASP A 1 552 ? 11.224 -9.170 -4.296 1.00 88.00 552 ASP A CA 1
ATOM 4502 C C . ASP A 1 552 ? 10.627 -8.048 -5.159 1.00 88.00 552 ASP A C 1
ATOM 4504 O O . ASP A 1 552 ? 10.004 -8.325 -6.184 1.00 88.00 552 ASP A O 1
ATOM 4508 N N . ILE A 1 553 ? 10.881 -6.780 -4.805 1.00 89.44 553 ILE A N 1
ATOM 4509 C CA . ILE A 1 553 ? 10.418 -5.619 -5.585 1.00 89.44 553 ILE A CA 1
ATOM 4510 C C . ILE A 1 553 ? 11.034 -5.625 -6.987 1.00 89.44 553 ILE A C 1
ATOM 4512 O O . ILE A 1 553 ? 10.332 -5.435 -7.982 1.00 89.44 553 ILE A O 1
ATOM 4516 N N . ARG A 1 554 ? 12.349 -5.853 -7.086 1.00 89.00 554 ARG A N 1
ATOM 4517 C CA . ARG A 1 554 ? 13.045 -5.903 -8.380 1.00 89.00 554 ARG A CA 1
ATOM 4518 C C . ARG A 1 554 ? 12.564 -7.066 -9.237 1.00 89.00 554 ARG A C 1
ATOM 4520 O O . ARG A 1 554 ? 12.367 -6.868 -10.431 1.00 89.00 554 ARG A O 1
ATOM 4527 N N . THR A 1 555 ? 12.361 -8.243 -8.647 1.00 88.31 555 THR A N 1
ATOM 4528 C CA . THR A 1 555 ? 11.843 -9.416 -9.362 1.00 88.31 555 THR A CA 1
ATOM 4529 C C . THR A 1 555 ? 10.427 -9.168 -9.875 1.00 88.31 555 THR A C 1
ATOM 4531 O O . THR A 1 555 ? 10.176 -9.393 -11.053 1.00 88.31 555 THR A O 1
ATOM 4534 N N . TYR A 1 556 ? 9.539 -8.607 -9.052 1.00 88.06 556 TYR A N 1
ATOM 4535 C CA . TYR A 1 556 ? 8.184 -8.243 -9.475 1.00 88.06 556 TYR A CA 1
ATOM 4536 C C . TYR A 1 556 ? 8.168 -7.253 -10.632 1.00 88.06 556 TYR A C 1
ATOM 4538 O O . TYR A 1 556 ? 7.541 -7.502 -11.659 1.00 88.06 556 TYR A O 1
ATOM 4546 N N . LEU A 1 557 ? 8.911 -6.156 -10.512 1.00 87.06 557 LEU A N 1
ATOM 4547 C CA . LEU A 1 557 ? 8.934 -5.140 -11.559 1.00 87.06 557 LEU A CA 1
ATOM 4548 C C . LEU A 1 557 ? 9.652 -5.596 -12.833 1.00 87.06 557 LEU A C 1
ATOM 4550 O O . LEU A 1 557 ? 9.454 -4.959 -13.866 1.00 87.06 557 LEU A O 1
ATOM 4554 N N . ALA A 1 558 ? 10.476 -6.645 -12.770 1.00 82.69 558 ALA A N 1
ATOM 4555 C CA . ALA A 1 558 ? 11.089 -7.269 -13.939 1.00 82.69 558 ALA A CA 1
ATOM 4556 C C . ALA A 1 558 ? 10.141 -8.259 -14.635 1.00 82.69 558 ALA A C 1
ATOM 4558 O O . ALA A 1 558 ? 10.110 -8.296 -15.863 1.00 82.69 558 ALA A O 1
ATOM 4559 N N . ASP A 1 559 ? 9.362 -9.026 -13.867 1.00 81.19 559 ASP A N 1
ATOM 4560 C CA . ASP A 1 559 ? 8.453 -10.048 -14.401 1.00 81.19 559 ASP A CA 1
ATOM 4561 C C . ASP A 1 559 ? 7.136 -9.444 -14.933 1.00 81.19 559 ASP A C 1
ATOM 4563 O O . ASP A 1 559 ? 6.523 -10.006 -15.842 1.00 81.19 559 ASP A O 1
ATOM 4567 N N . VAL A 1 560 ? 6.704 -8.287 -14.416 1.00 77.81 560 VAL A N 1
ATOM 4568 C CA . VAL A 1 560 ? 5.481 -7.599 -14.863 1.00 77.81 560 VAL A CA 1
ATOM 4569 C C . VAL A 1 560 ? 5.799 -6.576 -15.956 1.00 77.81 560 VAL A C 1
ATOM 4571 O O . VAL A 1 560 ? 6.524 -5.606 -15.726 1.00 77.81 560 VAL A O 1
ATOM 4574 N N . SER A 1 561 ? 5.223 -6.765 -17.149 1.00 68.19 561 SER A N 1
ATOM 4575 C CA . SER A 1 561 ? 5.410 -5.865 -18.299 1.00 68.19 561 SER A CA 1
ATOM 4576 C C . SER A 1 561 ? 4.763 -4.494 -18.096 1.00 68.19 561 SER A C 1
ATOM 4578 O O . SER A 1 561 ? 5.370 -3.479 -18.428 1.00 68.19 561 SER A O 1
ATOM 4580 N N . GLU A 1 562 ? 3.561 -4.465 -17.516 1.00 76.19 562 GLU A N 1
ATOM 4581 C CA . GLU A 1 562 ? 2.775 -3.253 -17.256 1.00 76.19 562 GLU A CA 1
ATOM 4582 C C . GLU A 1 562 ? 2.339 -3.216 -15.783 1.00 76.19 562 GLU A C 1
ATOM 4584 O O . GLU A 1 562 ? 1.218 -3.604 -15.450 1.00 76.19 562 GLU A O 1
ATOM 4589 N N . PRO A 1 563 ? 3.236 -2.819 -14.863 1.00 78.75 563 PRO A N 1
ATOM 4590 C CA . PRO A 1 563 ? 2.900 -2.741 -13.448 1.00 78.75 563 PRO A CA 1
ATOM 4591 C C . PRO A 1 563 ? 1.841 -1.663 -13.204 1.00 78.75 563 PRO A C 1
ATOM 4593 O O . PRO A 1 563 ? 1.870 -0.587 -13.808 1.00 78.75 563 PRO A O 1
ATOM 4596 N N . ASN A 1 564 ? 0.917 -1.943 -12.285 1.00 82.25 564 ASN A N 1
ATOM 4597 C CA . ASN A 1 564 ? -0.120 -0.994 -11.896 1.00 82.25 564 ASN A CA 1
ATOM 4598 C C . ASN A 1 564 ? 0.515 0.280 -11.299 1.00 82.25 564 ASN A C 1
ATOM 4600 O O . ASN A 1 564 ? 1.447 0.215 -10.494 1.00 82.25 564 ASN A O 1
ATOM 4604 N N . LEU A 1 565 ? 0.012 1.449 -11.703 1.00 83.00 565 LEU A N 1
ATOM 4605 C CA . LEU A 1 565 ? 0.526 2.746 -11.271 1.00 83.00 565 LEU A CA 1
ATOM 4606 C C . LEU A 1 565 ? 0.459 2.937 -9.753 1.00 83.00 565 LEU A C 1
ATOM 4608 O O . LEU A 1 565 ? 1.427 3.416 -9.169 1.00 83.00 565 LEU A O 1
ATOM 4612 N N . GLU A 1 566 ? -0.657 2.561 -9.128 1.00 80.25 566 GLU A N 1
ATOM 4613 C CA . GLU A 1 566 ? -0.835 2.700 -7.677 1.00 80.25 566 GLU A CA 1
ATOM 4614 C C . GLU A 1 566 ? 0.203 1.847 -6.935 1.00 80.25 566 GLU A C 1
ATOM 4616 O O . GLU A 1 566 ? 0.862 2.312 -6.012 1.00 80.25 566 GLU A O 1
ATOM 4621 N N . VAL A 1 567 ? 0.469 0.638 -7.441 1.00 82.69 567 VAL A N 1
ATOM 4622 C CA . VAL A 1 567 ? 1.507 -0.255 -6.908 1.00 82.69 567 VAL A CA 1
ATOM 4623 C C . VAL A 1 567 ? 2.892 0.374 -7.026 1.00 82.69 567 VAL A C 1
ATOM 4625 O O . VAL A 1 567 ? 3.662 0.368 -6.067 1.00 82.69 567 VAL A O 1
ATOM 4628 N N . LEU A 1 568 ? 3.218 0.968 -8.178 1.00 87.44 568 LEU A N 1
ATOM 4629 C CA . LEU A 1 568 ? 4.478 1.692 -8.356 1.00 87.44 568 LEU A CA 1
ATOM 4630 C C . LEU A 1 568 ? 4.616 2.869 -7.384 1.00 87.44 568 LEU A C 1
ATOM 4632 O O . LEU A 1 568 ? 5.722 3.128 -6.913 1.00 87.44 568 LEU A O 1
ATOM 4636 N N . GLU A 1 569 ? 3.530 3.580 -7.084 1.00 86.88 569 GLU A N 1
ATOM 4637 C CA . GLU A 1 569 ? 3.526 4.701 -6.138 1.00 86.88 569 GLU A CA 1
ATOM 4638 C C . GLU A 1 569 ? 3.742 4.239 -4.701 1.00 86.88 569 GLU A C 1
ATOM 4640 O O . GLU A 1 569 ? 4.607 4.789 -4.012 1.00 86.88 569 GLU A O 1
ATOM 4645 N N . THR A 1 570 ? 3.061 3.175 -4.283 1.00 83.38 570 THR A N 1
ATOM 4646 C CA . THR A 1 570 ? 3.222 2.593 -2.946 1.00 83.38 570 THR A CA 1
ATOM 4647 C C . THR A 1 570 ? 4.621 2.002 -2.760 1.00 83.38 570 THR A C 1
ATOM 4649 O O . THR A 1 570 ? 5.265 2.234 -1.733 1.00 83.38 570 THR A O 1
ATOM 4652 N N . LEU A 1 571 ? 5.166 1.318 -3.773 1.00 88.44 571 LEU A N 1
ATOM 4653 C CA . LEU A 1 571 ? 6.547 0.820 -3.755 1.00 88.44 571 LEU A CA 1
ATOM 4654 C C . LEU A 1 571 ? 7.578 1.960 -3.761 1.00 88.44 571 LEU A C 1
ATOM 4656 O O . LEU A 1 571 ? 8.605 1.862 -3.084 1.00 88.44 571 LEU A O 1
ATOM 4660 N N . GLN A 1 572 ? 7.317 3.050 -4.490 1.00 90.88 572 GLN A N 1
ATOM 4661 C CA . GLN A 1 572 ? 8.174 4.236 -4.483 1.00 90.88 572 GLN A CA 1
ATOM 4662 C C . GLN A 1 572 ? 8.190 4.901 -3.099 1.00 90.88 572 GLN A C 1
ATOM 4664 O O . GLN A 1 572 ? 9.266 5.237 -2.599 1.00 90.88 572 GLN A O 1
ATOM 4669 N N . ALA A 1 573 ? 7.023 5.071 -2.470 1.00 88.06 573 ALA A N 1
ATOM 4670 C CA . ALA A 1 573 ? 6.904 5.613 -1.118 1.00 88.06 573 ALA A CA 1
ATOM 4671 C C . ALA A 1 573 ? 7.653 4.736 -0.101 1.00 88.06 573 ALA A C 1
ATOM 4673 O O . ALA A 1 573 ? 8.462 5.242 0.674 1.00 88.06 573 ALA A O 1
ATOM 4674 N N . LEU A 1 574 ? 7.500 3.411 -0.195 1.00 86.25 574 LEU A N 1
ATOM 4675 C CA . LEU A 1 574 ? 8.222 2.455 0.645 1.00 86.25 574 LEU A CA 1
ATOM 4676 C C . LEU A 1 574 ? 9.749 2.577 0.497 1.00 86.25 574 LEU A C 1
ATOM 4678 O O . LEU A 1 574 ? 10.468 2.611 1.498 1.00 86.25 574 LEU A O 1
ATOM 4682 N N . ALA A 1 575 ? 10.258 2.645 -0.738 1.00 90.00 575 ALA A N 1
ATOM 4683 C CA . ALA A 1 575 ? 11.690 2.812 -0.992 1.00 90.00 575 ALA A CA 1
ATOM 4684 C C . ALA A 1 575 ? 12.212 4.141 -0.416 1.00 90.00 575 ALA A C 1
ATOM 4686 O O . ALA A 1 575 ? 13.305 4.187 0.158 1.00 90.00 575 ALA A O 1
ATOM 4687 N N . ARG A 1 576 ? 11.405 5.206 -0.509 1.00 89.88 576 ARG A N 1
ATOM 4688 C CA . ARG A 1 576 ? 11.714 6.528 0.043 1.00 89.88 576 ARG A CA 1
ATOM 4689 C C . ARG A 1 576 ? 11.793 6.510 1.568 1.00 89.88 576 ARG A C 1
ATOM 4691 O O . ARG A 1 576 ? 12.777 7.004 2.119 1.00 89.88 576 ARG A O 1
ATOM 4698 N N . ASP A 1 577 ? 10.819 5.902 2.237 1.00 87.25 577 ASP A N 1
ATOM 4699 C CA . ASP A 1 577 ? 10.772 5.801 3.702 1.00 87.25 577 ASP A CA 1
ATOM 4700 C C . ASP A 1 577 ? 11.966 5.013 4.254 1.00 87.25 577 ASP A C 1
ATOM 4702 O O . ASP A 1 577 ? 12.537 5.352 5.294 1.00 87.25 577 ASP A O 1
ATOM 4706 N N . ARG A 1 578 ? 12.409 3.994 3.509 1.00 86.25 578 ARG A N 1
ATOM 4707 C CA . ARG A 1 578 ? 13.591 3.184 3.836 1.00 86.25 578 ARG A CA 1
ATOM 4708 C C . ARG A 1 578 ? 14.919 3.815 3.420 1.00 86.25 578 ARG A C 1
ATOM 4710 O O . ARG A 1 578 ? 15.967 3.239 3.707 1.00 86.25 578 ARG A O 1
ATOM 4717 N N . LYS A 1 579 ? 14.897 4.970 2.746 1.00 89.50 579 LYS A N 1
ATOM 4718 C CA . LYS A 1 579 ? 16.080 5.629 2.158 1.00 89.50 579 LYS A CA 1
ATOM 4719 C C . LYS A 1 579 ? 16.855 4.715 1.192 1.00 89.50 579 LYS A C 1
ATOM 4721 O O . LYS A 1 579 ? 18.077 4.793 1.090 1.00 89.50 579 LYS A O 1
ATOM 4726 N N . GLN A 1 580 ? 16.148 3.845 0.472 1.00 91.44 580 GLN A N 1
ATOM 4727 C CA . GLN A 1 580 ? 16.713 2.926 -0.520 1.00 91.44 580 GLN A CA 1
ATOM 4728 C C . GLN A 1 580 ? 16.763 3.595 -1.894 1.00 91.44 580 GLN A C 1
ATOM 4730 O O . GLN A 1 580 ? 15.999 3.297 -2.809 1.00 91.44 580 GLN A O 1
ATOM 4735 N N . GLU A 1 581 ? 17.694 4.527 -2.033 1.00 92.25 581 GLU A N 1
ATOM 4736 C CA . GLU A 1 581 ? 17.827 5.412 -3.191 1.00 92.25 581 GLU A CA 1
ATOM 4737 C C . GLU A 1 581 ? 18.023 4.679 -4.537 1.00 92.25 581 GLU A C 1
ATOM 4739 O O . GLU A 1 581 ? 17.415 5.050 -5.540 1.00 92.25 581 GLU A O 1
ATOM 4744 N N . ASP A 1 582 ? 18.810 3.596 -4.577 1.00 91.06 582 ASP A N 1
ATOM 4745 C CA . ASP A 1 582 ? 19.013 2.801 -5.803 1.00 91.06 582 ASP A CA 1
ATOM 4746 C C . ASP A 1 582 ? 17.769 2.004 -6.219 1.00 91.06 582 ASP A C 1
ATOM 4748 O O . ASP A 1 582 ? 17.588 1.684 -7.400 1.00 91.06 582 ASP A O 1
ATOM 4752 N N . LEU A 1 583 ? 16.926 1.639 -5.251 1.00 92.19 583 LEU A N 1
ATOM 4753 C CA . LEU A 1 583 ? 15.640 1.004 -5.512 1.00 92.19 583 LEU A CA 1
ATOM 4754 C C . LEU A 1 583 ? 14.636 2.045 -6.012 1.00 92.19 583 LEU A C 1
ATOM 4756 O O . LEU A 1 583 ? 13.950 1.801 -7.001 1.00 92.19 583 LEU A O 1
ATOM 4760 N N . GLU A 1 584 ? 14.607 3.226 -5.394 1.00 93.81 584 GLU A N 1
ATOM 4761 C CA . GLU A 1 584 ? 13.745 4.326 -5.824 1.00 93.81 584 GLU A CA 1
ATOM 4762 C C . GLU A 1 584 ? 14.061 4.767 -7.264 1.00 93.81 584 GLU A C 1
ATOM 4764 O O . GLU A 1 584 ? 13.141 4.907 -8.068 1.00 93.81 584 GLU A O 1
ATOM 4769 N N . LEU A 1 585 ? 15.342 4.898 -7.642 1.00 92.44 585 LEU A N 1
ATOM 4770 C CA . LEU A 1 585 ? 15.741 5.175 -9.032 1.00 92.44 585 LEU A CA 1
ATOM 4771 C C . LEU A 1 585 ? 15.258 4.096 -10.009 1.00 92.44 585 LEU A C 1
ATOM 4773 O O . LEU A 1 585 ? 14.816 4.414 -11.114 1.00 92.44 585 LEU A O 1
ATOM 4777 N N . PHE A 1 586 ? 15.334 2.825 -9.610 1.00 91.19 586 PHE A N 1
ATOM 4778 C CA . PHE A 1 586 ? 14.849 1.713 -10.425 1.00 91.19 586 PHE A CA 1
ATOM 4779 C C . PHE A 1 586 ? 13.325 1.778 -10.621 1.00 91.19 586 PHE A C 1
ATOM 4781 O O . PHE A 1 586 ? 12.853 1.664 -11.753 1.00 91.19 586 PHE A O 1
ATOM 4788 N N . ILE A 1 587 ? 12.563 2.045 -9.553 1.00 92.56 587 ILE A N 1
ATOM 4789 C CA . ILE A 1 587 ? 11.101 2.204 -9.606 1.00 92.56 587 ILE A CA 1
ATOM 4790 C C . ILE A 1 587 ? 10.717 3.416 -10.464 1.00 92.56 587 ILE A C 1
ATOM 4792 O O . ILE A 1 587 ? 9.842 3.304 -11.320 1.00 92.56 587 ILE A O 1
ATOM 4796 N N . LEU A 1 588 ? 11.400 4.554 -10.303 1.00 92.19 588 LEU A N 1
ATOM 4797 C CA . LEU A 1 588 ? 11.191 5.756 -11.120 1.00 92.19 588 LEU A CA 1
ATOM 4798 C C . LEU A 1 588 ? 11.444 5.491 -12.610 1.00 92.19 588 LEU A C 1
ATOM 4800 O O . LEU A 1 588 ? 10.685 5.972 -13.453 1.00 92.19 588 LEU A O 1
ATOM 4804 N N . GLY A 1 589 ? 12.473 4.702 -12.936 1.00 89.25 589 GLY A N 1
ATOM 4805 C CA . GLY A 1 589 ? 12.745 4.255 -14.302 1.00 89.25 589 GLY A CA 1
ATOM 4806 C C . GLY A 1 589 ? 11.624 3.379 -14.871 1.00 89.25 589 GLY A C 1
ATOM 4807 O O . GLY A 1 589 ? 11.172 3.620 -15.989 1.00 89.25 589 GLY A O 1
ATOM 4808 N N . ARG A 1 590 ? 11.114 2.413 -14.092 1.00 87.44 590 ARG A N 1
ATOM 4809 C CA . ARG A 1 590 ? 9.970 1.571 -14.498 1.00 87.44 590 ARG A CA 1
ATOM 4810 C C . ARG A 1 590 ? 8.685 2.385 -14.657 1.00 87.44 590 ARG A C 1
ATOM 4812 O O . ARG A 1 590 ? 8.004 2.250 -15.669 1.00 87.44 590 ARG A O 1
ATOM 4819 N N . LYS A 1 591 ? 8.397 3.306 -13.733 1.00 89.81 591 LYS A N 1
ATOM 4820 C CA . LYS A 1 591 ? 7.245 4.221 -13.814 1.00 89.81 591 LYS A CA 1
ATOM 4821 C C . LYS A 1 591 ? 7.269 5.058 -15.096 1.00 89.81 591 LYS A C 1
ATOM 4823 O O . LYS A 1 591 ? 6.236 5.233 -15.739 1.00 89.81 591 LYS A O 1
ATOM 4828 N N . ALA A 1 592 ? 8.444 5.525 -15.514 1.00 87.94 592 ALA A N 1
ATOM 4829 C CA . ALA A 1 592 ? 8.594 6.326 -16.725 1.00 87.94 592 ALA A CA 1
ATOM 4830 C C . ALA A 1 592 ? 8.435 5.542 -18.033 1.00 87.94 592 ALA A C 1
ATOM 4832 O O . ALA A 1 592 ? 8.083 6.134 -19.054 1.00 87.94 592 ALA A O 1
ATOM 4833 N N . GLN A 1 593 ? 8.653 4.225 -18.018 1.00 82.81 593 GLN A N 1
ATOM 4834 C CA . GLN A 1 593 ? 8.340 3.371 -19.166 1.00 82.81 593 GLN A CA 1
ATOM 4835 C C . GLN A 1 593 ? 6.823 3.274 -19.394 1.00 82.81 593 GLN A C 1
ATOM 4837 O O . GLN A 1 593 ? 6.393 3.181 -20.546 1.00 82.81 593 GLN A O 1
ATOM 4842 N N . VAL A 1 594 ? 6.021 3.377 -18.328 1.00 83.38 594 VAL A N 1
ATOM 4843 C CA . VAL A 1 594 ? 4.552 3.368 -18.404 1.00 83.38 594 VAL A CA 1
ATOM 4844 C C . VAL A 1 594 ? 3.996 4.766 -18.714 1.00 83.38 594 VAL A C 1
ATOM 4846 O O . VAL A 1 594 ? 3.271 4.923 -19.692 1.00 83.38 594 VAL A O 1
ATOM 4849 N N . LEU A 1 595 ? 4.365 5.796 -17.937 1.00 82.75 595 LEU A N 1
ATOM 4850 C CA . LEU A 1 595 ? 3.702 7.117 -17.962 1.00 82.75 595 LEU A CA 1
ATOM 4851 C C . LEU A 1 595 ? 4.587 8.314 -18.333 1.00 82.75 595 LEU A C 1
ATOM 4853 O O . LEU A 1 595 ? 4.107 9.443 -18.252 1.00 82.75 595 LEU A O 1
ATOM 4857 N N . HIS A 1 596 ? 5.843 8.092 -18.745 1.00 89.06 596 HIS A N 1
ATOM 4858 C CA . HIS A 1 596 ? 6.864 9.139 -18.939 1.00 89.06 596 HIS A CA 1
ATOM 4859 C C . HIS A 1 596 ? 7.282 9.857 -17.637 1.00 89.06 596 HIS A C 1
ATOM 4861 O O . HIS A 1 596 ? 6.567 9.888 -16.636 1.00 89.06 596 HIS A O 1
ATOM 4867 N N . HIS A 1 597 ? 8.506 10.397 -17.600 1.00 90.69 597 HIS A N 1
ATOM 4868 C CA . HIS A 1 597 ? 8.990 11.136 -16.431 1.00 90.69 597 HIS A CA 1
ATOM 4869 C C . HIS A 1 597 ? 8.273 12.483 -16.290 1.00 90.69 597 HIS A C 1
ATOM 4871 O O . HIS A 1 597 ? 8.452 13.381 -17.117 1.00 90.69 597 HIS A O 1
ATOM 4877 N N . THR A 1 598 ? 7.574 12.692 -15.175 1.00 91.94 598 THR A N 1
ATOM 4878 C CA . THR A 1 598 ? 7.116 14.026 -14.761 1.00 91.94 598 THR A CA 1
ATOM 4879 C C . THR A 1 598 ? 8.295 14.905 -14.328 1.00 91.94 598 THR A C 1
ATOM 4881 O O . THR A 1 598 ? 9.376 14.415 -13.996 1.00 91.94 598 THR A O 1
ATOM 4884 N N . ASN A 1 599 ? 8.099 16.226 -14.275 1.00 93.62 599 ASN A N 1
ATOM 4885 C CA . ASN A 1 599 ? 9.135 17.137 -13.766 1.00 93.62 599 ASN A CA 1
ATOM 4886 C C . ASN A 1 599 ? 9.459 16.861 -12.288 1.00 93.62 599 ASN A C 1
ATOM 4888 O O . ASN A 1 599 ? 10.612 16.970 -11.889 1.00 93.62 599 ASN A O 1
ATOM 4892 N N . SER A 1 600 ? 8.467 16.439 -11.495 1.00 91.69 600 SER A N 1
ATOM 4893 C CA . SER A 1 600 ? 8.681 16.006 -10.110 1.00 91.69 600 SER A CA 1
ATOM 4894 C C . SER A 1 600 ? 9.501 14.716 -10.021 1.00 91.69 600 SER A C 1
ATOM 4896 O O . SER A 1 600 ? 10.364 14.611 -9.155 1.00 91.69 600 SER A O 1
ATOM 4898 N N . ALA A 1 601 ? 9.297 13.762 -10.935 1.00 92.19 601 ALA A N 1
ATOM 4899 C CA . ALA A 1 601 ? 10.115 12.556 -11.014 1.00 92.19 601 ALA A CA 1
ATOM 4900 C C . ALA A 1 601 ? 11.567 12.883 -11.397 1.00 92.19 601 ALA A C 1
ATOM 4902 O O . ALA A 1 601 ? 12.486 12.385 -10.755 1.00 92.19 601 ALA A O 1
ATOM 4903 N N . LEU A 1 602 ? 11.787 13.763 -12.383 1.00 94.56 602 LEU A N 1
ATOM 4904 C CA . LEU A 1 602 ? 13.133 14.235 -12.739 1.00 94.56 602 LEU A CA 1
ATOM 4905 C C . LEU A 1 602 ? 13.799 14.978 -11.576 1.00 94.56 602 LEU A C 1
ATOM 4907 O O . LEU A 1 602 ? 14.959 14.723 -11.275 1.00 94.56 602 LEU A O 1
ATOM 4911 N N . ALA A 1 603 ? 13.068 15.844 -10.873 1.00 92.75 603 ALA A N 1
ATOM 4912 C CA . ALA A 1 603 ? 13.584 16.506 -9.679 1.00 92.75 603 ALA A CA 1
ATOM 4913 C C . ALA A 1 603 ? 14.005 15.497 -8.603 1.00 92.75 603 ALA A C 1
ATOM 4915 O O . ALA A 1 603 ? 15.080 15.614 -8.024 1.00 92.75 603 ALA A O 1
ATOM 4916 N N . ARG A 1 604 ? 13.210 14.440 -8.405 1.00 93.12 604 ARG A N 1
ATOM 4917 C CA . ARG A 1 604 ? 13.561 13.378 -7.463 1.00 93.12 604 ARG A CA 1
ATOM 4918 C C . ARG A 1 604 ? 14.801 12.589 -7.895 1.00 93.12 604 ARG A C 1
ATOM 4920 O O . ARG A 1 604 ? 15.635 12.279 -7.051 1.00 93.12 604 ARG A O 1
ATOM 4927 N N . ILE A 1 605 ? 14.956 12.298 -9.190 1.00 94.56 605 ILE A N 1
ATOM 4928 C CA . ILE A 1 605 ? 16.173 11.670 -9.741 1.00 94.56 605 ILE A CA 1
ATOM 4929 C C . ILE A 1 605 ? 17.395 12.557 -9.490 1.00 94.56 605 ILE A C 1
ATOM 4931 O O . ILE A 1 605 ? 18.451 12.047 -9.114 1.00 94.56 605 ILE A O 1
ATOM 4935 N N . TRP A 1 606 ? 17.253 13.875 -9.657 1.00 92.38 606 TRP A N 1
ATOM 4936 C CA . TRP A 1 606 ? 18.301 14.836 -9.325 1.00 92.38 606 TRP A CA 1
ATOM 4937 C C . TRP A 1 606 ? 18.686 14.755 -7.846 1.00 92.38 606 TRP A C 1
ATOM 4939 O O . TRP A 1 606 ? 19.870 14.586 -7.559 1.00 92.38 606 TRP A O 1
ATOM 4949 N N . ASP A 1 607 ? 17.712 14.807 -6.932 1.00 90.81 607 ASP A N 1
ATOM 4950 C CA . ASP A 1 607 ? 17.952 14.759 -5.483 1.00 90.81 607 ASP A CA 1
ATOM 4951 C C . ASP A 1 607 ? 18.701 13.488 -5.074 1.00 90.81 607 ASP A C 1
ATOM 4953 O O . ASP A 1 607 ? 19.677 13.547 -4.323 1.00 90.81 607 ASP A O 1
ATOM 4957 N N . ILE A 1 608 ? 18.281 12.338 -5.610 1.00 91.94 608 ILE A N 1
ATOM 4958 C CA . ILE A 1 608 ? 18.957 11.062 -5.364 1.00 91.94 608 ILE A CA 1
ATOM 4959 C C . ILE A 1 608 ? 20.375 11.086 -5.951 1.00 91.94 608 ILE A C 1
ATOM 4961 O O . ILE A 1 608 ? 21.331 10.682 -5.290 1.00 91.94 608 ILE A O 1
ATOM 4965 N N . GLY A 1 609 ? 20.542 11.587 -7.178 1.00 89.88 609 GLY A N 1
ATOM 4966 C CA . GLY A 1 609 ? 21.851 11.691 -7.816 1.00 89.88 609 GLY A CA 1
ATOM 4967 C C . GLY A 1 609 ? 22.823 12.579 -7.032 1.00 89.88 609 GLY A C 1
ATOM 4968 O O . GLY A 1 609 ? 23.988 12.222 -6.867 1.00 89.88 609 GLY A O 1
ATOM 4969 N N . VAL A 1 610 ? 22.335 13.687 -6.476 1.00 88.19 610 VAL A N 1
ATOM 4970 C CA . VAL A 1 610 ? 23.078 14.605 -5.602 1.00 88.19 610 VAL A CA 1
ATOM 4971 C C . VAL A 1 610 ? 23.479 13.907 -4.300 1.00 88.19 610 VAL A C 1
ATOM 4973 O O . VAL A 1 610 ? 24.660 13.931 -3.943 1.00 88.19 610 VAL A O 1
ATOM 4976 N N . ALA A 1 611 ? 22.539 13.231 -3.629 1.00 87.31 611 ALA A N 1
ATOM 4977 C CA . ALA A 1 611 ? 22.793 12.498 -2.386 1.00 87.31 611 ALA A CA 1
ATOM 4978 C C . ALA A 1 611 ? 23.849 11.393 -2.567 1.00 87.31 611 ALA A C 1
ATOM 4980 O O . ALA A 1 611 ? 24.789 11.280 -1.775 1.00 87.31 611 ALA A O 1
ATOM 4981 N N . GLN A 1 612 ? 23.765 10.649 -3.672 1.00 88.81 612 GLN A N 1
ATOM 4982 C CA . GLN A 1 612 ? 24.691 9.566 -4.016 1.00 88.81 612 GLN A CA 1
ATOM 4983 C C . GLN A 1 612 ? 25.969 10.030 -4.727 1.00 88.81 612 GLN A C 1
ATOM 4985 O O . GLN A 1 612 ? 26.810 9.201 -5.083 1.00 88.81 612 GLN A O 1
ATOM 4990 N N . LYS A 1 613 ? 26.130 11.337 -4.972 1.00 87.44 613 LYS A N 1
ATOM 4991 C CA . LYS A 1 613 ? 27.244 11.914 -5.750 1.00 87.44 613 LYS A CA 1
ATOM 4992 C C . LYS A 1 613 ? 27.369 11.323 -7.167 1.00 87.44 613 LYS A C 1
ATOM 4994 O O . LYS A 1 613 ? 28.464 11.245 -7.729 1.00 87.44 613 LYS A O 1
ATOM 4999 N N . LYS A 1 614 ? 26.247 10.928 -7.777 1.00 89.38 614 LYS A N 1
ATOM 5000 C CA . LYS A 1 614 ? 26.133 10.498 -9.181 1.00 89.38 614 LYS A CA 1
ATOM 5001 C C . LYS A 1 614 ? 26.052 11.724 -10.106 1.00 89.38 614 LYS A C 1
ATOM 5003 O O . LYS A 1 614 ? 25.035 11.963 -10.753 1.00 89.38 614 LYS A O 1
ATOM 5008 N N . ASN A 1 615 ? 27.147 12.488 -10.191 1.00 88.00 615 ASN A N 1
ATOM 5009 C CA . ASN A 1 615 ? 27.200 13.783 -10.895 1.00 88.00 615 ASN A CA 1
ATOM 5010 C C . ASN A 1 615 ? 26.730 13.716 -12.356 1.00 88.00 615 ASN A C 1
ATOM 5012 O O . ASN A 1 615 ? 25.990 14.584 -12.808 1.00 88.00 615 ASN A O 1
ATOM 5016 N N . ASP A 1 616 ? 27.123 12.671 -13.087 1.00 89.00 616 ASP A N 1
ATOM 5017 C CA . ASP A 1 616 ? 26.712 12.472 -14.479 1.00 89.00 616 ASP A CA 1
ATOM 5018 C C . ASP A 1 616 ? 25.186 12.326 -14.632 1.00 89.00 616 ASP A C 1
ATOM 5020 O O . ASP A 1 616 ? 24.595 12.947 -15.515 1.00 89.00 616 ASP A O 1
ATOM 5024 N N . LEU A 1 617 ? 24.536 11.553 -13.752 1.00 92.25 617 LEU A N 1
ATOM 5025 C CA . LEU A 1 617 ? 23.079 11.377 -13.758 1.00 92.25 617 LEU A CA 1
ATOM 5026 C C . LEU A 1 617 ? 22.369 12.702 -13.480 1.00 92.25 617 LEU A C 1
ATOM 5028 O O . LEU A 1 617 ? 21.432 13.075 -14.189 1.00 92.25 617 LEU A O 1
ATOM 5032 N N . SER A 1 618 ? 22.840 13.430 -12.472 1.00 91.00 618 SER A N 1
ATOM 5033 C CA . SER A 1 618 ? 22.302 14.735 -12.116 1.00 91.00 618 SER A CA 1
ATOM 5034 C C . SER A 1 618 ? 22.451 15.726 -13.281 1.00 91.00 618 SER A C 1
ATOM 5036 O O . SER A 1 618 ? 21.464 16.345 -13.669 1.00 91.00 618 SER A O 1
ATOM 5038 N N . TRP A 1 619 ? 23.609 15.815 -13.947 1.00 89.25 619 TRP A N 1
ATOM 5039 C CA . TRP A 1 619 ? 23.767 16.713 -15.100 1.00 89.25 619 TRP A CA 1
ATOM 5040 C C . TRP A 1 619 ? 22.861 16.369 -16.283 1.00 89.25 619 TRP A C 1
ATOM 5042 O O . TRP A 1 619 ? 22.246 17.277 -16.841 1.00 89.25 619 TRP A O 1
ATOM 5052 N N . ARG A 1 620 ? 22.710 15.082 -16.619 1.00 91.94 620 ARG A N 1
ATOM 5053 C CA . ARG A 1 620 ? 21.752 14.631 -17.646 1.00 91.94 620 ARG A CA 1
ATOM 5054 C C . ARG A 1 620 ? 20.318 15.013 -17.281 1.00 91.94 620 ARG A C 1
ATOM 5056 O O . ARG A 1 620 ? 19.564 15.501 -18.120 1.00 91.94 620 ARG A O 1
ATOM 5063 N N . THR A 1 621 ? 19.963 14.866 -16.008 1.00 93.62 621 THR A N 1
ATOM 5064 C CA . THR A 1 621 ? 18.647 15.250 -15.480 1.00 93.62 621 THR A CA 1
ATOM 5065 C C . THR A 1 621 ? 18.417 16.762 -15.568 1.00 93.62 621 THR A C 1
ATOM 5067 O O . THR A 1 621 ? 17.352 17.195 -16.009 1.00 93.62 621 THR A O 1
ATOM 5070 N N . ALA A 1 622 ? 19.421 17.579 -15.231 1.00 90.88 622 ALA A N 1
ATOM 5071 C CA . ALA A 1 622 ? 19.355 19.031 -15.393 1.00 90.88 622 ALA A CA 1
ATOM 5072 C C . ALA A 1 622 ? 19.217 19.447 -16.861 1.00 90.88 622 ALA A C 1
ATOM 5074 O O . ALA A 1 622 ? 18.450 20.360 -17.153 1.00 90.88 622 ALA A O 1
ATOM 5075 N N . THR A 1 623 ? 19.882 18.756 -17.793 1.00 91.25 623 THR A N 1
ATOM 5076 C CA . THR A 1 623 ? 19.702 18.990 -19.234 1.00 91.25 623 THR A CA 1
ATOM 5077 C C . THR A 1 623 ? 18.260 18.741 -19.666 1.00 91.25 623 THR A C 1
ATOM 5079 O O . THR A 1 623 ? 17.693 19.575 -20.370 1.00 91.25 623 THR A O 1
ATOM 5082 N N . LEU A 1 624 ? 17.629 17.653 -19.207 1.00 93.75 624 LEU A N 1
ATOM 5083 C CA . LEU A 1 624 ? 16.211 17.402 -19.493 1.00 93.75 624 LEU A CA 1
ATOM 5084 C C . LEU A 1 624 ? 15.307 18.492 -18.910 1.00 93.75 624 LEU A C 1
ATOM 5086 O O . LEU A 1 624 ? 14.423 18.997 -19.601 1.00 93.75 624 LEU A O 1
ATOM 5090 N N . LEU A 1 625 ? 15.538 18.890 -17.656 1.00 92.94 625 LEU A N 1
ATOM 5091 C CA . LEU A 1 625 ? 14.781 19.969 -17.019 1.00 92.94 625 LEU A CA 1
ATOM 5092 C C . LEU A 1 625 ? 14.991 21.313 -17.729 1.00 92.94 625 LEU A C 1
ATOM 5094 O O . LEU A 1 625 ? 14.039 22.078 -17.852 1.00 92.94 625 LEU A O 1
ATOM 5098 N N . HIS A 1 626 ? 16.189 21.590 -18.247 1.00 91.38 626 HIS A N 1
ATOM 5099 C CA . HIS A 1 626 ? 16.469 22.790 -19.033 1.00 91.38 626 HIS A CA 1
ATOM 5100 C C . HIS A 1 626 ? 15.722 22.776 -20.368 1.00 91.38 626 HIS A C 1
ATOM 5102 O O . HIS A 1 626 ? 15.047 23.748 -20.694 1.00 91.38 626 HIS A O 1
ATOM 5108 N N . VAL A 1 627 ? 15.768 21.661 -21.107 1.00 90.50 627 VAL A N 1
ATOM 5109 C CA . VAL A 1 627 ? 15.027 21.496 -22.372 1.00 90.50 627 VAL A CA 1
ATOM 5110 C C . VAL A 1 627 ? 13.521 21.669 -22.155 1.00 90.50 627 VAL A C 1
ATOM 5112 O O . VAL A 1 627 ? 12.836 22.249 -22.992 1.00 90.50 627 VAL A O 1
ATOM 5115 N N . ARG A 1 628 ? 13.001 21.236 -21.001 1.00 91.56 628 ARG A N 1
ATOM 5116 C CA . ARG A 1 628 ? 11.601 21.449 -20.599 1.00 91.56 628 ARG A CA 1
ATOM 5117 C C . ARG A 1 628 ? 11.307 22.842 -20.033 1.00 91.56 628 ARG A C 1
ATOM 5119 O O . ARG A 1 628 ? 10.164 23.104 -19.667 1.00 91.56 628 ARG A O 1
ATOM 5126 N N . GLN A 1 629 ? 12.307 23.717 -19.933 1.00 91.81 629 GLN A N 1
ATOM 5127 C CA . GLN A 1 629 ? 12.198 25.056 -19.339 1.00 91.81 629 GLN A CA 1
ATOM 5128 C C . GLN A 1 629 ? 11.741 25.025 -17.865 1.00 91.81 629 GLN A C 1
ATOM 5130 O O . GLN A 1 629 ? 10.980 25.873 -17.411 1.00 91.81 629 GLN A O 1
ATOM 5135 N N . GLN A 1 630 ? 12.171 24.008 -17.114 1.00 93.12 630 GLN A N 1
ATOM 5136 C CA . GLN A 1 630 ? 11.825 23.782 -15.702 1.00 93.12 630 GLN A CA 1
ATOM 5137 C C . GLN A 1 630 ? 13.028 23.840 -14.761 1.00 93.12 630 GLN A C 1
ATOM 5139 O O . GLN A 1 630 ? 12.841 23.803 -13.546 1.00 93.12 630 GLN A O 1
ATOM 5144 N N . LEU A 1 631 ? 14.247 23.910 -15.301 1.00 90.19 631 LEU A N 1
ATOM 5145 C CA . LEU A 1 631 ? 15.460 24.033 -14.501 1.00 90.19 631 LEU A CA 1
ATOM 5146 C C . LEU A 1 631 ? 15.445 25.357 -13.731 1.00 90.19 631 LEU A C 1
ATOM 5148 O O . LEU A 1 631 ? 15.231 26.411 -14.330 1.00 90.19 631 LEU A O 1
ATOM 5152 N N . GLY A 1 632 ? 15.684 25.292 -12.420 1.00 87.75 632 GLY A N 1
ATOM 5153 C CA . GLY A 1 632 ? 15.779 26.471 -11.563 1.00 87.75 632 GLY A CA 1
ATOM 5154 C C . GLY A 1 632 ? 16.836 27.468 -12.067 1.00 87.75 632 GLY A C 1
ATOM 5155 O O . GLY A 1 632 ? 17.935 27.044 -12.439 1.00 87.75 632 GLY A O 1
ATOM 5156 N N . PRO A 1 633 ? 16.573 28.790 -12.030 1.00 85.19 633 PRO A N 1
ATOM 5157 C CA . PRO A 1 633 ? 17.509 29.806 -12.536 1.00 85.19 633 PRO A CA 1
ATOM 5158 C C . PRO A 1 633 ? 18.841 29.814 -11.769 1.00 85.19 633 PRO A C 1
ATOM 5160 O O . PRO A 1 633 ? 19.894 30.165 -12.305 1.00 85.19 633 PRO A O 1
ATOM 5163 N N . GLU A 1 634 ? 18.801 29.396 -10.505 1.00 83.81 634 GLU A N 1
ATOM 5164 C CA . GLU A 1 634 ? 19.969 29.220 -9.646 1.00 83.81 634 GLU A CA 1
ATOM 5165 C C . GLU A 1 634 ? 20.909 28.116 -10.143 1.00 83.81 634 GLU A C 1
ATOM 5167 O O . GLU A 1 634 ? 22.131 28.265 -10.075 1.00 83.81 634 GLU A O 1
ATOM 5172 N N . LEU A 1 635 ? 20.342 27.040 -10.693 1.00 85.94 635 LEU A N 1
ATOM 5173 C CA . LEU A 1 635 ? 21.071 25.878 -11.190 1.00 85.94 635 LEU A CA 1
ATOM 5174 C C . LEU A 1 635 ? 21.453 26.009 -12.671 1.00 85.94 635 LEU A C 1
ATOM 5176 O O . LEU A 1 635 ? 22.429 25.404 -13.120 1.00 85.94 635 LEU A O 1
ATOM 5180 N N . GLU A 1 636 ? 20.730 26.841 -13.421 1.00 85.69 636 GLU A N 1
ATOM 5181 C CA . GLU A 1 636 ? 20.999 27.101 -14.831 1.00 85.69 636 GLU A CA 1
ATOM 5182 C C . GLU A 1 636 ? 22.403 27.677 -15.046 1.00 85.69 636 GLU A C 1
ATOM 5184 O O . GLU A 1 636 ? 23.142 27.182 -15.892 1.00 85.69 636 GLU A O 1
ATOM 5189 N N . LYS A 1 637 ? 22.833 28.660 -14.243 1.00 83.19 637 LYS A N 1
ATOM 5190 C CA . LYS A 1 637 ? 24.179 29.254 -14.368 1.00 83.19 637 LYS A CA 1
ATOM 5191 C C . LYS A 1 637 ? 25.306 28.214 -14.197 1.00 83.19 637 LYS A C 1
ATOM 5193 O O . LYS A 1 637 ? 26.141 28.119 -15.096 1.00 83.19 637 LYS A O 1
ATOM 5198 N N . PRO A 1 638 ? 25.353 27.406 -13.116 1.00 80.69 638 PRO A N 1
ATOM 5199 C CA . PRO A 1 638 ? 26.299 26.294 -13.003 1.00 80.69 638 PRO A CA 1
ATOM 5200 C C . PRO A 1 638 ? 26.205 25.281 -14.148 1.00 80.69 638 PRO A C 1
ATOM 5202 O O . PRO A 1 638 ? 27.238 24.837 -14.648 1.00 80.69 638 PRO A O 1
ATOM 5205 N N . TRP A 1 639 ? 24.992 24.935 -14.591 1.00 84.88 639 TRP A N 1
ATOM 5206 C CA . TRP A 1 639 ? 24.781 24.011 -15.708 1.00 84.88 639 TRP A CA 1
ATOM 5207 C C . TRP A 1 639 ? 25.341 24.552 -17.034 1.00 84.88 639 TRP A C 1
ATOM 5209 O O . TRP A 1 639 ? 25.954 23.801 -17.790 1.00 84.88 639 TRP A O 1
ATOM 5219 N N . LEU A 1 640 ? 25.221 25.857 -17.294 1.00 82.62 640 LEU A N 1
ATOM 5220 C CA . LEU A 1 640 ? 25.806 26.511 -18.470 1.00 82.62 640 LEU A CA 1
ATOM 5221 C C . LEU A 1 640 ? 27.343 26.464 -18.477 1.00 82.62 640 LEU A C 1
ATOM 5223 O O . LEU A 1 640 ? 27.939 26.476 -19.551 1.00 82.62 640 LEU A O 1
ATOM 5227 N N . ILE A 1 641 ? 27.976 26.461 -17.298 1.00 76.25 641 ILE A N 1
ATOM 5228 C CA . ILE A 1 641 ? 29.438 26.539 -17.149 1.00 76.25 641 ILE A CA 1
ATOM 5229 C C . ILE A 1 641 ? 30.074 25.143 -17.091 1.00 76.25 641 ILE A C 1
ATOM 5231 O O . ILE A 1 641 ? 31.105 24.914 -17.719 1.00 76.25 641 ILE A O 1
ATOM 5235 N N . VAL A 1 642 ? 29.487 24.226 -16.316 1.00 73.19 642 VAL A N 1
ATOM 5236 C CA . VAL A 1 642 ? 30.090 22.925 -15.950 1.00 73.19 642 VAL A CA 1
ATOM 5237 C C . VAL A 1 642 ? 29.217 21.730 -16.370 1.00 73.19 642 VAL A C 1
ATOM 5239 O O . VAL A 1 642 ? 29.652 20.582 -16.281 1.00 73.19 642 VAL A O 1
ATOM 5242 N N . GLY A 1 643 ? 27.984 21.983 -16.815 1.00 71.19 643 GLY A N 1
ATOM 5243 C CA . GLY A 1 643 ? 27.026 20.957 -17.220 1.00 71.19 643 GLY A CA 1
ATOM 5244 C C . GLY A 1 643 ? 27.225 20.470 -18.655 1.00 71.19 643 GLY A C 1
ATOM 5245 O O . GLY A 1 643 ? 28.336 20.417 -19.186 1.00 71.19 643 GLY A O 1
ATOM 5246 N N . GLU A 1 644 ? 26.130 20.071 -19.303 1.00 77.12 644 GLU A N 1
ATOM 5247 C CA . GLU A 1 644 ? 26.196 19.473 -20.642 1.00 77.12 644 GLU A CA 1
ATOM 5248 C C . GLU A 1 644 ? 26.192 20.494 -21.779 1.00 77.12 644 GLU A C 1
ATOM 5250 O O . GLU A 1 644 ? 26.351 20.101 -22.927 1.00 77.12 644 GLU A O 1
ATOM 5255 N N . LYS A 1 645 ? 26.071 21.799 -21.508 1.00 74.50 645 LYS A N 1
ATOM 5256 C CA . LYS A 1 645 ? 26.145 22.817 -22.562 1.00 74.50 645 LYS A CA 1
ATOM 5257 C C . LYS A 1 645 ? 27.595 23.034 -23.008 1.00 74.50 645 LYS A C 1
ATOM 5259 O O . LYS A 1 645 ? 28.287 23.933 -22.538 1.00 74.50 645 LYS A O 1
ATOM 5264 N N . ARG A 1 646 ? 28.061 22.197 -23.933 1.00 69.31 646 ARG A N 1
ATOM 5265 C CA . ARG A 1 646 ? 29.392 22.293 -24.553 1.00 69.31 646 ARG A CA 1
ATOM 5266 C C . ARG A 1 646 ? 29.307 23.021 -25.895 1.00 69.31 646 ARG A C 1
ATOM 5268 O O . ARG A 1 646 ? 28.261 23.032 -26.535 1.00 69.31 646 ARG A O 1
ATOM 5275 N N . ARG A 1 647 ? 30.414 23.642 -26.322 1.00 58.78 647 ARG A N 1
ATOM 5276 C CA . ARG A 1 647 ? 30.511 24.265 -27.658 1.00 58.78 647 ARG A CA 1
ATOM 5277 C C . ARG A 1 647 ? 30.576 23.222 -28.773 1.00 58.78 647 ARG A C 1
ATOM 5279 O O . ARG A 1 647 ? 30.054 23.467 -29.851 1.00 58.78 647 ARG A O 1
ATOM 5286 N N . GLU A 1 648 ? 31.198 22.077 -28.497 1.00 75.00 648 GLU A N 1
ATOM 5287 C CA . GLU A 1 648 ? 31.348 20.972 -29.440 1.00 75.00 648 GLU A CA 1
ATOM 5288 C C . GLU A 1 648 ? 31.191 19.632 -28.715 1.00 75.00 648 GLU A C 1
ATOM 5290 O O . GLU A 1 648 ? 31.667 19.457 -27.588 1.00 75.00 648 GLU A O 1
ATOM 5295 N N . PHE A 1 649 ? 30.529 18.685 -29.379 1.00 84.75 649 PHE A N 1
ATOM 5296 C CA . PHE A 1 649 ? 30.416 17.299 -28.941 1.00 84.75 649 PHE A CA 1
ATOM 5297 C C . PHE A 1 649 ? 31.161 16.407 -29.940 1.00 84.75 649 PHE A C 1
ATOM 5299 O O . PHE A 1 649 ? 30.875 16.482 -31.138 1.00 84.75 649 PHE A O 1
ATOM 5306 N N . PRO A 1 650 ? 32.119 15.577 -29.497 1.00 89.06 650 PRO A N 1
ATOM 5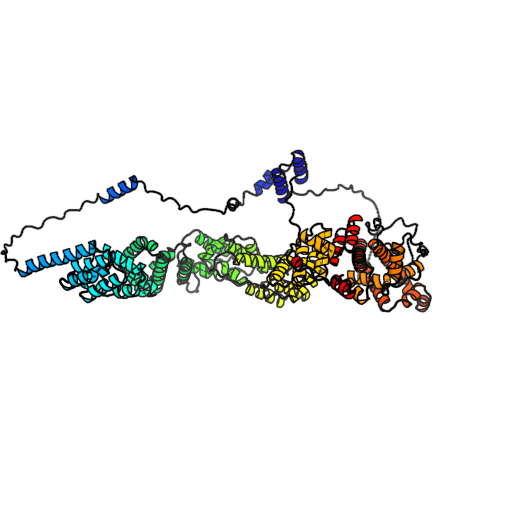307 C CA . PRO A 1 650 ? 32.753 14.612 -30.383 1.00 89.06 650 PRO A CA 1
ATOM 5308 C C . PRO A 1 650 ? 31.784 13.470 -30.708 1.00 89.06 650 PRO A C 1
ATOM 5310 O O . PRO A 1 650 ? 30.946 13.097 -29.883 1.00 89.06 650 PRO A O 1
ATOM 5313 N N . MET A 1 651 ? 31.926 12.892 -31.900 1.00 91.88 651 MET A N 1
ATOM 5314 C CA . MET A 1 651 ? 31.314 11.601 -32.215 1.00 91.88 651 MET A CA 1
ATOM 5315 C C . MET A 1 651 ? 32.140 10.485 -31.565 1.00 91.88 651 MET A C 1
ATOM 5317 O O . MET A 1 651 ? 33.371 10.530 -31.583 1.00 91.88 651 MET A O 1
ATOM 5321 N N . LEU A 1 652 ? 31.473 9.505 -30.959 1.00 92.62 652 LEU A N 1
ATOM 5322 C CA . LEU A 1 652 ? 32.096 8.471 -30.131 1.00 92.62 652 LEU A CA 1
ATOM 5323 C C . LEU A 1 652 ? 31.802 7.082 -30.691 1.00 92.62 652 LEU A C 1
ATOM 5325 O O . LEU A 1 652 ? 30.644 6.732 -30.896 1.00 92.62 652 LEU A O 1
ATOM 5329 N N . HIS A 1 653 ? 32.835 6.267 -30.893 1.00 92.00 653 HIS A N 1
ATOM 5330 C CA . HIS A 1 653 ? 32.666 4.870 -31.292 1.00 92.00 653 HIS A CA 1
ATOM 5331 C C . HIS A 1 653 ? 32.313 3.990 -30.092 1.00 92.00 653 HIS A C 1
ATOM 5333 O O . HIS A 1 653 ? 32.921 4.108 -29.032 1.00 92.00 653 HIS A O 1
ATOM 5339 N N . LEU A 1 654 ? 31.356 3.081 -30.282 1.00 93.06 654 LEU A N 1
ATOM 5340 C CA . LEU A 1 654 ? 30.997 2.076 -29.281 1.00 93.06 654 LEU A CA 1
ATOM 5341 C C . LEU A 1 654 ? 31.844 0.817 -29.432 1.00 93.06 654 LEU A C 1
ATOM 5343 O O . LEU A 1 654 ? 32.073 0.355 -30.550 1.00 93.06 654 LEU A O 1
ATOM 5347 N N . SER A 1 655 ? 32.227 0.217 -28.306 1.00 92.25 655 SER A N 1
ATOM 5348 C CA . SER A 1 655 ? 32.723 -1.160 -28.294 1.00 92.25 655 SER A CA 1
ATOM 5349 C C . SER A 1 655 ? 31.566 -2.161 -28.472 1.00 92.25 655 SER A C 1
ATOM 5351 O O . SER A 1 655 ? 30.407 -1.835 -28.173 1.00 92.25 655 SER A O 1
ATOM 5353 N N . PRO A 1 656 ? 31.840 -3.406 -28.906 1.00 90.19 656 PRO A N 1
ATOM 5354 C CA . PRO A 1 656 ? 30.824 -4.458 -28.974 1.00 90.19 656 PRO A CA 1
ATOM 5355 C C . PRO A 1 656 ? 30.102 -4.704 -27.636 1.00 90.19 656 PRO A C 1
ATOM 5357 O O . PRO A 1 656 ? 28.899 -4.968 -27.617 1.00 90.19 656 PRO A O 1
ATOM 5360 N N . GLU A 1 657 ? 30.801 -4.580 -26.504 1.00 90.75 657 GLU A N 1
ATOM 5361 C CA . GLU A 1 657 ? 30.215 -4.714 -25.165 1.00 90.75 657 GLU A CA 1
ATOM 5362 C C . GLU A 1 657 ? 29.225 -3.585 -24.865 1.00 90.75 657 GLU A C 1
ATOM 5364 O O . GLU A 1 657 ? 28.128 -3.844 -24.372 1.00 90.75 657 GLU A O 1
ATOM 5369 N N . GLN A 1 658 ? 29.571 -2.340 -25.203 1.00 94.00 658 GLN A N 1
ATOM 5370 C CA . GLN A 1 658 ? 28.689 -1.185 -25.008 1.00 94.00 658 GLN A CA 1
ATOM 5371 C C . GLN A 1 658 ? 27.434 -1.283 -25.878 1.00 94.00 658 GLN A C 1
ATOM 5373 O O . GLN A 1 658 ? 26.330 -0.985 -25.419 1.00 94.00 658 GLN A O 1
ATOM 5378 N N . LEU A 1 659 ? 27.582 -1.767 -27.113 1.00 92.50 659 LEU A N 1
ATOM 5379 C CA . LEU A 1 659 ? 26.453 -2.021 -28.003 1.00 92.50 659 LEU A CA 1
ATOM 5380 C C . LEU A 1 659 ? 25.532 -3.116 -27.449 1.00 92.50 659 LEU A C 1
ATOM 5382 O O . LEU A 1 659 ? 24.309 -2.992 -27.523 1.00 92.50 659 LEU A O 1
ATOM 5386 N N . LYS A 1 660 ? 26.101 -4.156 -26.829 1.00 91.81 660 LYS A N 1
ATOM 5387 C CA . LYS A 1 660 ? 25.335 -5.206 -26.146 1.00 91.81 660 LYS A CA 1
ATOM 5388 C C . LYS A 1 660 ? 24.562 -4.663 -24.940 1.00 91.81 660 LYS A C 1
ATOM 5390 O O . LYS A 1 660 ? 23.407 -5.046 -24.759 1.00 91.81 660 LYS A O 1
ATOM 5395 N N . VAL A 1 661 ? 25.157 -3.763 -24.148 1.00 93.12 661 VAL A N 1
ATOM 5396 C CA . VAL A 1 661 ? 24.462 -3.070 -23.043 1.00 93.12 661 VAL A CA 1
ATOM 5397 C C . VAL A 1 661 ? 23.288 -2.250 -23.582 1.00 93.12 661 VAL A C 1
ATOM 5399 O O . VAL A 1 661 ? 22.175 -2.374 -23.074 1.00 93.12 661 VAL A O 1
ATOM 5402 N N . LEU A 1 662 ? 23.489 -1.493 -24.662 1.00 94.62 662 LEU A N 1
ATOM 5403 C CA . LEU A 1 662 ? 22.421 -0.724 -25.307 1.00 94.62 662 LEU A CA 1
ATOM 5404 C C . LEU A 1 662 ? 21.281 -1.634 -25.792 1.00 94.62 662 LEU A C 1
ATOM 5406 O O . LEU A 1 662 ? 20.122 -1.397 -25.451 1.00 94.62 662 LEU A O 1
ATOM 5410 N N . CYS A 1 663 ? 21.595 -2.718 -26.509 1.00 93.31 663 CYS A N 1
ATOM 5411 C CA . CYS A 1 663 ? 20.591 -3.676 -26.987 1.00 93.31 663 CYS A CA 1
ATOM 5412 C C . CYS A 1 663 ? 19.849 -4.379 -25.838 1.00 93.31 663 CYS A C 1
ATOM 5414 O O . CYS A 1 663 ? 18.682 -4.729 -25.986 1.00 93.31 663 CYS A O 1
ATOM 5416 N N . SER A 1 664 ? 20.492 -4.555 -24.678 1.00 90.50 664 SER A N 1
ATOM 5417 C CA . SER A 1 664 ? 19.872 -5.184 -23.504 1.00 90.50 664 SER A CA 1
ATOM 5418 C C . SER A 1 664 ? 18.771 -4.351 -22.840 1.00 90.50 664 SER A C 1
ATOM 5420 O O . SER A 1 664 ? 18.066 -4.878 -21.990 1.00 90.50 664 SER A O 1
ATOM 5422 N N . THR A 1 665 ? 18.600 -3.085 -23.240 1.00 89.44 665 THR A N 1
ATOM 5423 C CA . THR A 1 665 ? 17.504 -2.217 -22.762 1.00 89.44 665 THR A CA 1
ATOM 5424 C C . THR A 1 665 ? 16.170 -2.433 -23.478 1.00 89.44 665 THR A C 1
ATOM 5426 O O . THR A 1 665 ? 15.172 -1.790 -23.146 1.00 89.44 665 THR A O 1
ATOM 5429 N N . PHE A 1 666 ? 16.161 -3.328 -24.465 1.00 90.75 666 PHE A N 1
ATOM 5430 C CA . PHE A 1 666 ? 14.966 -3.839 -25.118 1.00 90.75 666 PHE A CA 1
ATOM 5431 C C . PHE A 1 666 ? 14.614 -5.203 -24.520 1.00 90.75 666 PHE A C 1
ATOM 5433 O O . PHE A 1 666 ? 15.506 -5.975 -24.154 1.00 90.75 666 PHE A O 1
ATOM 5440 N N . ASP A 1 667 ? 13.323 -5.525 -24.483 1.00 85.75 667 ASP A N 1
ATOM 5441 C CA . ASP A 1 667 ? 12.823 -6.751 -23.862 1.00 85.75 667 ASP A CA 1
ATOM 5442 C C . ASP A 1 667 ? 12.410 -7.798 -24.910 1.00 85.75 667 ASP A C 1
ATOM 5444 O O . ASP A 1 667 ? 11.995 -7.487 -26.031 1.00 85.75 667 ASP A O 1
ATOM 5448 N N . GLY A 1 668 ? 12.539 -9.080 -24.552 1.00 87.94 668 GLY A N 1
ATOM 5449 C CA . GLY A 1 668 ? 11.981 -10.209 -25.305 1.00 87.94 668 GLY A CA 1
ATOM 5450 C C . GLY A 1 668 ? 12.285 -10.213 -26.812 1.00 87.94 668 GLY A C 1
ATOM 5451 O O . GLY A 1 668 ? 13.429 -10.384 -27.239 1.00 87.94 668 GLY A O 1
ATOM 5452 N N . ASN A 1 669 ? 11.233 -10.098 -27.634 1.00 90.69 669 ASN A N 1
ATOM 5453 C CA . ASN A 1 669 ? 11.352 -10.122 -29.096 1.00 90.69 669 ASN A CA 1
ATOM 5454 C C . ASN A 1 669 ? 11.896 -8.801 -29.673 1.00 90.69 669 ASN A C 1
ATOM 5456 O O . ASN A 1 669 ? 12.525 -8.845 -30.729 1.00 90.69 669 ASN A O 1
ATOM 5460 N N . GLU A 1 670 ? 11.712 -7.656 -29.001 1.00 92.88 670 GLU A N 1
ATOM 5461 C CA . GLU A 1 670 ? 12.247 -6.365 -29.468 1.00 92.88 670 GLU A CA 1
ATOM 5462 C C . GLU A 1 670 ? 13.775 -6.397 -29.475 1.00 92.88 670 GLU A C 1
ATOM 5464 O O . GLU A 1 670 ? 14.415 -6.035 -30.462 1.00 92.88 670 GLU A O 1
ATOM 5469 N N . ARG A 1 671 ? 14.361 -6.938 -28.401 1.00 93.94 671 ARG A N 1
ATOM 5470 C CA . ARG A 1 671 ? 15.805 -7.147 -28.297 1.00 93.94 671 ARG A CA 1
ATOM 5471 C C . ARG A 1 671 ? 16.344 -8.004 -29.429 1.00 93.94 671 ARG A C 1
ATOM 5473 O O . ARG A 1 671 ? 17.345 -7.648 -30.040 1.00 93.94 671 ARG A O 1
ATOM 5480 N N . LYS A 1 672 ? 15.673 -9.123 -29.719 1.00 93.44 672 LYS A N 1
ATOM 5481 C CA . LYS A 1 672 ? 16.068 -10.019 -30.812 1.00 93.44 672 LYS A CA 1
ATOM 5482 C C . LYS A 1 672 ? 16.010 -9.315 -32.165 1.00 93.44 672 LYS A C 1
ATOM 5484 O O . LYS A 1 672 ? 16.921 -9.503 -32.963 1.00 93.44 672 LYS A O 1
ATOM 5489 N N . LEU A 1 673 ? 14.978 -8.499 -32.408 1.00 94.81 673 LEU A N 1
ATOM 5490 C CA . LEU A 1 673 ? 14.866 -7.698 -33.628 1.00 94.81 673 LEU A CA 1
ATOM 5491 C C . LEU A 1 673 ? 16.055 -6.739 -33.762 1.00 94.81 673 LEU A C 1
ATOM 5493 O O . LEU A 1 673 ? 16.730 -6.740 -34.788 1.00 94.81 673 LEU A O 1
ATOM 5497 N N . VAL A 1 674 ? 16.338 -5.963 -32.714 1.00 95.00 674 VAL A N 1
ATOM 5498 C CA . VAL A 1 674 ? 17.426 -4.976 -32.697 1.00 95.00 674 VAL A CA 1
ATOM 5499 C C . VAL A 1 674 ? 18.795 -5.641 -32.868 1.00 95.00 674 VAL A C 1
ATOM 5501 O O . VAL A 1 674 ? 19.551 -5.259 -33.761 1.00 95.00 674 VAL A O 1
ATOM 5504 N N . GLU A 1 675 ? 19.106 -6.670 -32.072 1.00 94.19 675 GLU A N 1
ATOM 5505 C CA . GLU A 1 675 ? 20.372 -7.412 -32.171 1.00 94.19 675 GLU A CA 1
ATOM 5506 C C . GLU A 1 675 ? 20.543 -8.037 -33.564 1.00 94.19 675 GLU A C 1
ATOM 5508 O O . GLU A 1 675 ? 21.638 -8.021 -34.132 1.00 94.19 675 GLU A O 1
ATOM 5513 N N . ALA A 1 676 ? 19.461 -8.556 -34.151 1.00 93.25 676 ALA A N 1
ATOM 5514 C CA . ALA A 1 676 ? 19.512 -9.124 -35.486 1.00 93.25 676 ALA A CA 1
ATOM 5515 C C . ALA A 1 676 ? 19.771 -8.063 -36.564 1.00 93.25 676 ALA A C 1
ATOM 5517 O O . ALA A 1 676 ? 20.636 -8.265 -37.419 1.00 93.25 676 ALA A O 1
ATOM 5518 N N . VAL A 1 677 ? 19.083 -6.919 -36.502 1.00 93.44 677 VAL A N 1
ATOM 5519 C CA . VAL A 1 677 ? 19.286 -5.795 -37.430 1.00 93.44 677 VAL A CA 1
ATOM 5520 C C . VAL A 1 677 ? 20.715 -5.262 -37.354 1.00 93.44 677 VAL A C 1
ATOM 5522 O O . VAL A 1 677 ? 21.323 -5.032 -38.395 1.00 93.44 677 VAL A O 1
ATOM 5525 N N . VAL A 1 678 ? 21.292 -5.135 -36.158 1.00 92.75 678 VAL A N 1
ATOM 5526 C CA . VAL A 1 678 ? 22.698 -4.735 -35.982 1.00 92.75 678 VAL A CA 1
ATOM 5527 C C . VAL A 1 678 ? 23.653 -5.721 -36.659 1.00 92.75 678 VAL A C 1
ATOM 5529 O O . VAL A 1 678 ? 24.544 -5.313 -37.401 1.00 92.75 678 VAL A O 1
ATOM 5532 N N . ASN A 1 679 ? 23.455 -7.022 -36.433 1.00 91.06 679 ASN A N 1
ATOM 5533 C CA . ASN A 1 679 ? 24.408 -8.045 -36.864 1.00 91.06 679 ASN A CA 1
ATOM 5534 C C . ASN A 1 679 ? 24.324 -8.384 -38.358 1.00 91.06 679 ASN A C 1
ATOM 5536 O O . ASN A 1 679 ? 25.358 -8.637 -38.980 1.00 91.06 679 ASN A O 1
ATOM 5540 N N . VAL A 1 680 ? 23.114 -8.452 -38.928 1.00 90.44 680 VAL A N 1
ATOM 5541 C CA . VAL A 1 680 ? 22.907 -8.903 -40.318 1.00 90.44 680 VAL A CA 1
ATOM 5542 C C . VAL A 1 680 ? 22.306 -7.834 -41.228 1.00 90.44 680 VAL A C 1
ATOM 5544 O O . VAL A 1 680 ? 22.503 -7.916 -42.439 1.00 90.44 680 VAL A O 1
ATOM 5547 N N . GLY A 1 681 ? 21.648 -6.805 -40.684 1.00 89.94 681 GLY A N 1
ATOM 5548 C CA . GLY A 1 681 ? 21.009 -5.724 -41.448 1.00 89.94 681 GLY A CA 1
ATOM 5549 C C . GLY A 1 681 ? 21.898 -5.093 -42.528 1.00 89.94 681 GLY A C 1
ATOM 5550 O O . GLY A 1 681 ? 21.472 -5.055 -43.683 1.00 89.94 681 GLY A O 1
ATOM 5551 N N . PRO A 1 682 ? 23.159 -4.713 -42.232 1.00 88.88 682 PRO A N 1
ATOM 5552 C CA . PRO A 1 682 ? 24.087 -4.160 -43.227 1.00 88.88 682 PRO A CA 1
ATOM 5553 C C . PRO A 1 682 ? 24.373 -5.067 -44.434 1.00 88.88 682 PRO A C 1
ATOM 5555 O O . PRO A 1 682 ? 24.781 -4.590 -45.493 1.00 88.88 682 PRO A O 1
ATOM 5558 N N . LEU A 1 683 ? 24.164 -6.380 -44.293 1.00 88.38 683 LEU A N 1
ATOM 5559 C CA . LEU A 1 683 ? 24.448 -7.388 -45.318 1.00 88.38 683 LEU A CA 1
ATOM 5560 C C . LEU A 1 683 ? 23.211 -7.750 -46.155 1.00 88.38 683 LEU A C 1
ATOM 5562 O O . LEU A 1 683 ? 23.356 -8.298 -47.251 1.00 88.38 683 LEU A O 1
ATOM 5566 N N . ILE A 1 684 ? 22.006 -7.438 -45.665 1.00 87.06 684 ILE A N 1
ATOM 5567 C CA . ILE A 1 684 ? 20.728 -7.713 -46.342 1.00 87.06 684 ILE A CA 1
ATOM 5568 C C . ILE A 1 684 ? 20.630 -7.017 -47.711 1.00 87.06 684 ILE A C 1
ATOM 5570 O O . ILE A 1 684 ? 20.212 -7.676 -48.663 1.00 87.06 684 ILE A O 1
ATOM 5574 N N . PRO A 1 685 ? 21.037 -5.744 -47.893 1.00 84.44 685 PRO A N 1
ATOM 5575 C CA . PRO A 1 685 ? 20.926 -5.084 -49.194 1.00 84.44 685 PRO A CA 1
ATOM 5576 C C . PRO A 1 685 ? 21.653 -5.819 -50.334 1.00 84.44 685 PRO A C 1
ATOM 5578 O O . PRO A 1 685 ? 21.119 -5.909 -51.437 1.00 84.44 685 PRO A O 1
ATOM 5581 N N . GLU A 1 686 ? 22.832 -6.404 -50.075 1.00 80.88 686 GLU A N 1
ATOM 5582 C CA . GLU A 1 686 ? 23.571 -7.202 -51.071 1.00 80.88 686 GLU A CA 1
ATOM 5583 C C . GLU A 1 686 ? 22.794 -8.466 -51.470 1.00 80.88 686 GLU A C 1
ATOM 5585 O O . GLU A 1 686 ? 22.740 -8.824 -52.651 1.00 80.88 686 GLU A O 1
ATOM 5590 N N . LEU A 1 687 ? 22.145 -9.112 -50.497 1.00 81.88 687 LEU A N 1
ATOM 5591 C CA . LEU A 1 687 ? 21.270 -10.253 -50.741 1.00 81.88 687 LEU A CA 1
ATOM 5592 C C . LEU A 1 687 ? 20.059 -9.844 -51.586 1.00 81.88 687 LEU A C 1
ATOM 5594 O O . LEU A 1 687 ? 19.787 -10.491 -52.598 1.00 81.88 687 LEU A O 1
ATOM 5598 N N . LEU A 1 688 ? 19.362 -8.766 -51.222 1.00 78.88 688 LEU A N 1
ATOM 5599 C CA . LEU A 1 688 ? 18.158 -8.315 -51.925 1.00 78.88 688 LEU A CA 1
ATOM 5600 C C . LEU A 1 688 ? 18.455 -7.858 -53.359 1.00 78.88 688 LEU A C 1
ATOM 5602 O O . LEU A 1 688 ? 17.732 -8.230 -54.285 1.00 78.88 688 LEU A O 1
ATOM 5606 N N . ALA A 1 689 ? 19.567 -7.154 -53.580 1.00 74.25 689 ALA A N 1
ATOM 5607 C CA . ALA A 1 689 ? 20.029 -6.777 -54.917 1.00 74.25 689 ALA A CA 1
ATOM 5608 C C . ALA A 1 689 ? 20.390 -7.991 -55.792 1.00 74.25 689 ALA A C 1
ATOM 5610 O O . ALA A 1 689 ? 20.294 -7.946 -57.018 1.00 74.25 689 ALA A O 1
ATOM 5611 N N . SER A 1 690 ? 20.780 -9.118 -55.185 1.00 71.62 690 SER A N 1
ATOM 5612 C CA . SER A 1 690 ? 21.028 -10.361 -55.926 1.00 71.62 690 SER A CA 1
ATOM 5613 C C . SER A 1 690 ? 19.747 -11.030 -56.449 1.00 71.62 690 SER A C 1
ATOM 5615 O O . SER A 1 690 ? 19.833 -11.878 -57.343 1.00 71.62 690 SER A O 1
ATOM 5617 N N . LEU A 1 691 ? 18.585 -10.645 -55.904 1.00 67.44 691 LEU A N 1
ATOM 5618 C CA . LEU A 1 691 ? 17.270 -11.247 -56.145 1.00 67.44 691 LEU A CA 1
ATOM 5619 C C . LEU A 1 691 ? 16.344 -10.361 -56.970 1.00 67.44 691 LEU A C 1
ATOM 5621 O O . LEU A 1 691 ? 15.524 -10.889 -57.720 1.00 67.44 691 LEU A O 1
ATOM 5625 N N . ASN A 1 692 ? 16.473 -9.043 -56.826 1.00 67.56 692 ASN A N 1
ATOM 5626 C CA . ASN A 1 692 ? 15.660 -8.059 -57.518 1.00 67.56 692 ASN A CA 1
ATOM 5627 C C . ASN A 1 692 ? 16.557 -7.165 -58.393 1.00 67.56 692 ASN A C 1
ATOM 5629 O O . ASN A 1 692 ? 17.322 -6.369 -57.846 1.00 67.56 692 ASN A O 1
ATOM 5633 N N . PRO A 1 693 ? 16.466 -7.249 -59.735 1.00 62.06 693 PRO A N 1
ATOM 5634 C CA . PRO A 1 693 ? 17.283 -6.435 -60.637 1.00 62.06 693 PRO A CA 1
ATOM 5635 C C . PRO A 1 693 ? 16.991 -4.928 -60.538 1.00 62.06 693 PRO A C 1
ATOM 5637 O O . PRO A 1 693 ? 17.803 -4.131 -61.001 1.00 62.06 693 PRO A O 1
ATOM 5640 N N . ASN A 1 694 ? 15.877 -4.533 -59.910 1.00 62.19 694 ASN A N 1
ATOM 5641 C CA . ASN A 1 694 ? 15.506 -3.130 -59.722 1.00 62.19 694 ASN A CA 1
ATOM 5642 C C . ASN A 1 694 ? 16.243 -2.469 -58.537 1.00 62.19 694 ASN A C 1
ATOM 5644 O O . ASN A 1 694 ? 16.348 -1.246 -58.483 1.00 62.19 694 ASN A O 1
ATOM 5648 N N . LEU A 1 695 ? 16.816 -3.255 -57.612 1.00 63.78 695 LEU A N 1
ATOM 5649 C CA . LEU A 1 695 ? 17.677 -2.750 -56.535 1.00 63.78 695 LEU A CA 1
ATOM 5650 C C . LEU A 1 695 ? 19.085 -2.474 -57.080 1.00 63.78 695 LEU A C 1
ATOM 5652 O O . LEU A 1 695 ? 19.995 -3.301 -56.995 1.00 63.78 695 LEU A O 1
ATOM 5656 N N . LEU A 1 696 ? 19.257 -1.295 -57.677 1.00 62.81 696 LEU A N 1
ATOM 5657 C CA . LEU A 1 696 ? 20.533 -0.871 -58.240 1.00 62.81 696 LEU A CA 1
ATOM 5658 C C . LEU A 1 696 ? 21.472 -0.327 -57.148 1.00 62.81 696 LEU A C 1
ATOM 5660 O O . LEU A 1 696 ? 21.038 0.401 -56.252 1.00 62.81 696 LEU A O 1
ATOM 5664 N N . PRO A 1 697 ? 22.780 -0.638 -57.214 1.00 64.44 697 PRO A N 1
ATOM 5665 C CA . PRO A 1 697 ? 23.755 0.002 -56.347 1.00 64.44 697 PRO A CA 1
ATOM 5666 C C . PRO A 1 697 ? 23.783 1.503 -56.648 1.00 64.44 697 PRO A C 1
ATOM 5668 O O . PRO A 1 697 ? 23.964 1.915 -57.797 1.00 64.44 697 PRO A O 1
ATOM 5671 N N . GLN A 1 698 ? 23.631 2.326 -55.615 1.00 63.75 698 GLN A N 1
ATOM 5672 C CA . GLN A 1 698 ? 23.828 3.760 -55.746 1.00 63.75 698 GLN A CA 1
ATOM 5673 C C . GLN A 1 698 ? 25.325 4.025 -55.910 1.00 63.75 698 GLN A C 1
ATOM 5675 O O . GLN A 1 698 ? 26.152 3.581 -55.108 1.00 63.75 698 GLN A O 1
ATOM 5680 N N . LYS A 1 699 ? 25.694 4.755 -56.969 1.00 59.47 699 LYS A N 1
ATOM 5681 C CA . LYS A 1 699 ? 27.014 5.392 -57.013 1.00 59.47 699 LYS A CA 1
ATOM 5682 C C . LYS A 1 699 ? 27.070 6.325 -55.810 1.00 59.47 699 LYS A C 1
ATOM 5684 O O . LYS A 1 699 ? 26.140 7.112 -55.662 1.00 59.47 699 LYS A O 1
ATOM 5689 N N . ARG A 1 700 ? 28.122 6.219 -54.982 1.00 59.03 700 ARG A N 1
ATOM 5690 C CA . ARG A 1 700 ? 28.363 7.121 -53.842 1.00 59.03 700 ARG A CA 1
ATOM 5691 C C . ARG A 1 700 ? 28.051 8.548 -54.296 1.00 59.03 700 ARG A C 1
ATOM 5693 O O . ARG A 1 700 ? 28.765 9.094 -55.140 1.00 59.03 700 ARG A O 1
ATOM 5700 N N . THR A 1 701 ? 26.946 9.106 -53.815 1.00 55.78 701 THR A N 1
ATOM 5701 C CA . THR A 1 701 ? 26.606 10.505 -54.055 1.00 55.78 701 THR A CA 1
ATOM 5702 C C . THR A 1 701 ? 27.739 11.334 -53.468 1.00 55.78 701 THR A C 1
ATOM 5704 O O . THR A 1 701 ? 28.190 11.055 -52.358 1.00 55.78 701 THR A O 1
ATOM 5707 N N . ARG A 1 702 ? 28.265 12.308 -54.226 1.00 55.75 702 ARG A N 1
ATOM 5708 C CA . ARG A 1 702 ? 29.208 13.280 -53.655 1.00 55.75 702 ARG A CA 1
ATOM 5709 C C . ARG A 1 702 ? 28.505 13.911 -52.454 1.00 55.75 702 ARG A C 1
ATOM 5711 O O . ARG A 1 702 ? 27.392 14.401 -52.627 1.00 55.75 702 ARG A O 1
ATOM 5718 N N . ALA A 1 703 ? 29.121 13.828 -51.276 1.00 59.69 703 ALA A N 1
ATOM 5719 C CA . ALA A 1 703 ? 28.581 14.417 -50.057 1.00 59.69 703 ALA A CA 1
ATOM 5720 C C . ALA A 1 703 ? 28.210 15.881 -50.326 1.00 59.69 703 ALA A C 1
ATOM 5722 O O . ALA A 1 703 ? 28.998 16.622 -50.924 1.00 59.69 703 ALA A O 1
ATOM 5723 N N . ILE A 1 704 ? 26.989 16.260 -49.954 1.00 62.38 704 ILE A N 1
ATOM 5724 C CA . ILE A 1 704 ? 26.420 17.573 -50.269 1.00 62.38 704 ILE A CA 1
ATOM 5725 C C . ILE A 1 704 ? 26.929 18.597 -49.244 1.00 62.38 704 ILE A C 1
ATOM 5727 O O . ILE A 1 704 ? 27.054 19.780 -49.557 1.00 62.38 704 ILE A O 1
ATOM 5731 N N . SER A 1 705 ? 27.319 18.142 -48.044 1.00 76.25 705 SER A N 1
ATOM 5732 C CA . SER A 1 705 ? 27.893 18.983 -46.991 1.00 76.25 705 SER A CA 1
ATOM 5733 C C . SER A 1 705 ? 29.128 18.373 -46.310 1.00 76.25 705 SER A C 1
ATOM 5735 O O . SER A 1 705 ? 29.314 17.159 -46.269 1.00 76.25 705 SER A O 1
ATOM 5737 N N . LYS A 1 706 ? 29.960 19.233 -45.700 1.00 79.62 706 LYS A N 1
ATOM 5738 C CA . LYS A 1 706 ? 31.115 18.823 -44.875 1.00 79.62 706 LYS A CA 1
ATOM 5739 C C . LYS A 1 706 ? 30.697 17.926 -43.700 1.00 79.62 706 LYS A C 1
ATOM 5741 O O . LYS A 1 706 ? 31.408 16.986 -43.366 1.00 79.62 706 LYS A O 1
ATOM 5746 N N . THR A 1 707 ? 29.539 18.210 -43.105 1.00 79.38 707 THR A N 1
ATOM 5747 C CA . THR A 1 707 ? 28.968 17.453 -41.985 1.00 79.38 707 THR A CA 1
ATOM 5748 C C . THR A 1 707 ? 28.586 16.033 -42.398 1.00 79.38 707 THR A C 1
ATOM 5750 O O . THR A 1 707 ? 28.841 15.093 -41.654 1.00 79.38 707 THR A O 1
ATOM 5753 N N . GLU A 1 708 ? 28.008 15.859 -43.589 1.00 77.81 708 GLU A N 1
ATOM 5754 C CA . GLU A 1 708 ? 27.698 14.529 -44.126 1.00 77.81 708 GLU A CA 1
ATOM 5755 C C . GLU A 1 708 ? 28.961 13.704 -44.368 1.00 77.81 708 GLU A C 1
ATOM 5757 O O . GLU A 1 708 ? 28.979 12.524 -44.027 1.00 77.81 708 GLU A O 1
ATOM 5762 N N . THR A 1 709 ? 30.023 14.315 -44.907 1.00 81.00 709 THR A N 1
ATOM 5763 C CA . THR A 1 709 ? 31.317 13.640 -45.088 1.00 81.00 709 THR A CA 1
ATOM 5764 C C . THR A 1 709 ? 31.891 13.173 -43.752 1.00 81.00 709 THR A C 1
ATOM 5766 O O . THR A 1 709 ? 32.270 12.014 -43.628 1.00 81.00 709 THR A O 1
ATOM 5769 N N . GLU A 1 710 ? 31.889 14.047 -42.739 1.00 87.19 710 GLU A N 1
ATOM 5770 C CA . GLU A 1 710 ? 32.396 13.745 -41.392 1.00 87.19 710 GLU A CA 1
ATOM 5771 C C . GLU A 1 710 ? 31.635 12.571 -40.753 1.00 87.19 710 GLU A C 1
ATOM 5773 O O . GLU A 1 710 ? 32.238 11.632 -40.238 1.00 87.19 710 GLU A O 1
ATOM 5778 N N . VAL A 1 711 ? 30.299 12.590 -40.830 1.00 86.62 711 VAL A N 1
ATOM 5779 C CA . VAL A 1 711 ? 29.446 11.505 -40.319 1.00 86.62 711 VAL A CA 1
ATOM 5780 C C . VAL A 1 711 ? 29.683 10.205 -41.084 1.00 86.62 711 VAL A C 1
ATOM 5782 O O . VAL A 1 711 ? 29.701 9.128 -40.490 1.00 86.62 711 VAL A O 1
ATOM 5785 N N . PHE A 1 712 ? 29.846 10.288 -42.402 1.00 84.06 712 PHE A N 1
ATOM 5786 C CA . PHE A 1 712 ? 30.066 9.120 -43.237 1.00 84.06 712 PHE A CA 1
ATOM 5787 C C . PHE A 1 712 ? 31.388 8.423 -42.908 1.00 84.06 712 PHE A C 1
ATOM 5789 O O . PHE A 1 712 ? 31.394 7.216 -42.671 1.00 84.06 712 PHE A O 1
ATOM 5796 N N . GLU A 1 713 ? 32.481 9.185 -42.841 1.00 87.50 713 GLU A N 1
ATOM 5797 C CA . GLU A 1 713 ? 33.803 8.685 -42.449 1.00 87.50 713 GLU A CA 1
ATOM 5798 C C . GLU A 1 713 ? 33.766 8.072 -41.043 1.00 87.50 713 GLU A C 1
ATOM 5800 O O . GLU A 1 713 ? 34.279 6.973 -40.831 1.00 87.50 713 GLU A O 1
ATOM 5805 N N . PHE A 1 714 ? 33.071 8.726 -40.107 1.00 91.31 714 PHE A N 1
ATOM 5806 C CA . PHE A 1 714 ? 32.855 8.204 -38.760 1.00 91.31 714 PHE A CA 1
ATOM 5807 C C . PHE A 1 714 ? 32.109 6.859 -38.764 1.00 91.31 714 PHE A C 1
ATOM 5809 O O . PHE A 1 714 ? 32.535 5.913 -38.110 1.00 91.31 714 PHE A O 1
ATOM 5816 N N . LEU A 1 715 ? 31.019 6.716 -39.521 1.00 89.62 715 LEU A N 1
ATOM 5817 C CA . LEU A 1 715 ? 30.287 5.445 -39.581 1.00 89.62 715 LEU A CA 1
ATOM 5818 C C . LEU A 1 715 ? 31.054 4.342 -40.332 1.00 89.62 715 LEU A C 1
ATOM 5820 O O . LEU A 1 715 ? 30.834 3.164 -40.048 1.00 89.62 715 LEU A O 1
ATOM 5824 N N . GLU A 1 716 ? 31.939 4.681 -41.277 1.00 85.69 716 GLU A N 1
ATOM 5825 C CA . GLU A 1 716 ? 32.814 3.701 -41.942 1.00 85.69 716 GLU A CA 1
ATOM 5826 C C . GLU A 1 716 ? 33.909 3.159 -41.015 1.00 85.69 716 GLU A C 1
ATOM 5828 O O . GLU A 1 716 ? 34.284 1.995 -41.153 1.00 85.69 716 GLU A O 1
ATOM 5833 N N . ALA A 1 717 ? 34.375 3.963 -40.058 1.00 88.56 717 ALA A N 1
ATOM 5834 C CA . ALA A 1 717 ? 35.385 3.571 -39.077 1.00 88.56 717 ALA A CA 1
ATOM 5835 C C . ALA A 1 717 ? 34.830 2.745 -37.894 1.00 88.56 717 ALA A C 1
ATOM 5837 O O . ALA A 1 717 ? 35.581 2.371 -37.000 1.00 88.56 717 ALA A O 1
ATOM 5838 N N . ALA A 1 718 ? 33.521 2.469 -37.841 1.00 89.19 718 ALA A N 1
ATOM 5839 C CA . ALA A 1 718 ? 32.914 1.713 -36.747 1.00 89.19 718 ALA A CA 1
ATOM 5840 C C . ALA A 1 718 ? 33.086 0.189 -36.917 1.00 89.19 718 ALA A C 1
ATOM 5842 O O . ALA A 1 718 ? 32.390 -0.435 -37.717 1.00 89.19 718 ALA A O 1
ATOM 5843 N N . ASP A 1 719 ? 33.943 -0.427 -36.095 1.00 86.69 719 ASP A N 1
ATOM 5844 C CA . ASP A 1 719 ? 34.294 -1.860 -36.167 1.00 86.69 719 ASP A CA 1
ATOM 5845 C C . ASP A 1 719 ? 33.100 -2.822 -36.053 1.00 86.69 719 ASP A C 1
ATOM 5847 O O . ASP A 1 719 ? 33.074 -3.889 -36.669 1.00 86.69 719 ASP A O 1
ATOM 5851 N N . TRP A 1 720 ? 32.092 -2.457 -35.258 1.00 87.94 720 TRP A N 1
ATOM 5852 C CA . TRP A 1 720 ? 30.893 -3.272 -35.042 1.00 87.94 720 TRP A CA 1
ATOM 5853 C C . TRP A 1 720 ? 29.875 -3.170 -36.186 1.00 87.94 720 TRP A C 1
ATOM 5855 O O . TRP A 1 720 ? 28.918 -3.944 -36.200 1.00 87.94 720 TRP A O 1
ATOM 5865 N N . LEU A 1 721 ? 30.052 -2.232 -37.125 1.00 86.19 721 LEU A N 1
ATOM 5866 C CA . LEU A 1 721 ? 29.123 -1.957 -38.220 1.00 86.19 721 LEU A CA 1
ATOM 5867 C C . LEU A 1 721 ? 29.735 -2.409 -39.558 1.00 86.19 721 LEU A C 1
ATOM 5869 O O . LEU A 1 721 ? 30.456 -1.633 -40.192 1.00 86.19 721 LEU A O 1
ATOM 5873 N N . PRO A 1 722 ? 29.430 -3.634 -40.035 1.00 80.44 722 PRO A N 1
ATOM 5874 C CA . PRO A 1 722 ? 30.008 -4.183 -41.255 1.00 80.44 722 PRO A CA 1
ATOM 5875 C C . PRO A 1 722 ? 29.943 -3.214 -42.438 1.00 80.44 722 PRO A C 1
ATOM 5877 O O . PRO A 1 722 ? 28.888 -2.655 -42.745 1.00 80.44 722 PRO A O 1
ATOM 5880 N N . SER A 1 723 ? 31.067 -3.047 -43.135 1.00 71.31 723 SER A N 1
ATOM 5881 C CA . SER A 1 723 ? 31.131 -2.213 -44.334 1.00 71.31 723 SER A CA 1
ATOM 5882 C C . SER A 1 723 ? 30.558 -2.946 -45.548 1.00 71.31 723 SER A C 1
ATOM 5884 O O . SER A 1 723 ? 31.124 -3.956 -45.976 1.00 71.31 723 SER A O 1
ATOM 5886 N N . PRO A 1 724 ? 29.441 -2.467 -46.132 1.00 67.12 724 PRO A N 1
ATOM 5887 C CA . PRO A 1 724 ? 28.868 -3.090 -47.308 1.00 67.12 724 PRO A CA 1
ATOM 5888 C C . PRO A 1 724 ? 29.774 -2.829 -48.516 1.00 67.12 724 PRO A C 1
ATOM 5890 O O . PRO A 1 724 ? 30.291 -1.728 -48.704 1.00 67.12 724 PRO A O 1
ATOM 5893 N N . LYS A 1 725 ? 29.929 -3.830 -49.390 1.00 68.19 725 LYS A N 1
ATOM 5894 C CA . LYS A 1 725 ? 30.738 -3.701 -50.620 1.00 68.19 725 LYS A CA 1
ATOM 5895 C C . LYS A 1 725 ? 30.193 -2.647 -51.587 1.00 68.19 725 LYS A C 1
ATOM 5897 O O . LYS A 1 725 ? 30.935 -2.121 -52.413 1.00 68.19 725 LYS A O 1
ATOM 5902 N N . LYS A 1 726 ? 28.883 -2.394 -51.535 1.00 68.06 726 LYS A N 1
ATOM 5903 C CA . LYS A 1 726 ? 28.161 -1.403 -52.340 1.00 68.06 726 LYS A CA 1
ATOM 5904 C C . LYS A 1 726 ? 27.045 -0.804 -51.495 1.00 68.06 726 LYS A C 1
ATOM 5906 O O . LYS A 1 726 ? 26.410 -1.518 -50.726 1.00 68.06 726 LYS A O 1
ATOM 5911 N N . GLN A 1 727 ? 26.796 0.487 -51.667 1.00 64.81 727 GLN A N 1
ATOM 5912 C CA . GLN A 1 727 ? 25.604 1.125 -51.123 1.00 64.81 727 GLN A CA 1
ATOM 5913 C C . GLN A 1 727 ? 24.445 0.890 -52.080 1.00 64.81 727 GLN A C 1
ATOM 5915 O O . GLN A 1 727 ? 24.595 1.009 -53.296 1.00 64.81 727 GLN A O 1
ATOM 5920 N N . TYR A 1 728 ? 23.296 0.546 -51.527 1.00 63.56 728 TYR A N 1
ATOM 5921 C CA . TYR A 1 728 ? 22.066 0.369 -52.278 1.00 63.56 728 TYR A CA 1
ATOM 5922 C C . TYR A 1 728 ? 21.084 1.404 -51.760 1.00 63.56 728 TYR A C 1
ATOM 5924 O O . TYR A 1 728 ? 20.960 1.594 -50.550 1.00 63.56 728 TYR A O 1
ATOM 5932 N N . GLY A 1 729 ? 20.408 2.083 -52.675 1.00 56.28 729 GLY A N 1
ATOM 5933 C CA . GLY A 1 729 ? 19.326 2.977 -52.306 1.00 56.28 729 GLY A CA 1
ATOM 5934 C C . GLY A 1 729 ? 18.147 2.828 -53.245 1.00 56.28 729 GLY A C 1
ATOM 5935 O O . GLY A 1 729 ? 18.132 1.959 -54.112 1.00 56.28 729 GLY A O 1
ATOM 5936 N N . LEU A 1 730 ? 17.135 3.644 -52.975 1.00 51.81 730 LEU A N 1
ATOM 5937 C CA . LEU A 1 730 ? 15.751 3.458 -53.403 1.00 51.81 730 LEU A CA 1
ATOM 5938 C C . LEU A 1 730 ? 15.556 3.158 -54.897 1.00 51.81 730 LEU A C 1
ATOM 5940 O O . LEU A 1 730 ? 16.169 3.779 -55.766 1.00 51.81 730 LEU A O 1
ATOM 5944 N N . ASN A 1 731 ? 14.575 2.288 -55.161 1.00 46.81 731 ASN A N 1
ATOM 5945 C CA . ASN A 1 731 ? 13.827 2.242 -56.415 1.00 46.81 731 ASN A CA 1
ATOM 5946 C C . ASN A 1 731 ? 13.304 3.651 -56.736 1.00 46.81 731 ASN A C 1
ATOM 5948 O O . ASN A 1 731 ? 12.412 4.147 -56.052 1.00 46.81 731 ASN A O 1
ATOM 5952 N N . ALA A 1 732 ? 13.803 4.276 -57.802 1.00 41.44 732 ALA A N 1
ATOM 5953 C CA . ALA A 1 732 ? 13.364 5.606 -58.237 1.00 41.44 732 ALA A CA 1
ATOM 5954 C C . ALA A 1 732 ? 11.885 5.667 -58.696 1.00 41.44 732 ALA A C 1
ATOM 5956 O O . ALA A 1 732 ? 11.380 6.752 -58.959 1.00 41.44 732 ALA A O 1
ATOM 5957 N N . GLY A 1 733 ? 11.191 4.524 -58.798 1.00 41.69 733 GLY A N 1
ATOM 5958 C CA . GLY A 1 733 ? 9.808 4.418 -59.287 1.00 41.69 733 GLY A CA 1
ATOM 5959 C C . GLY A 1 733 ? 8.750 3.992 -58.257 1.00 41.69 733 GLY A C 1
ATOM 5960 O O . GLY A 1 733 ? 7.630 3.684 -58.654 1.00 41.69 733 GLY A O 1
ATOM 5961 N N . GLY A 1 734 ? 9.069 3.910 -56.961 1.00 41.06 734 GLY A N 1
ATOM 5962 C CA . GLY A 1 734 ? 8.113 3.473 -55.934 1.00 41.06 734 GLY A CA 1
ATOM 5963 C C . GLY A 1 734 ? 7.224 4.610 -55.420 1.00 41.06 734 GLY A C 1
ATOM 5964 O O . GLY A 1 734 ? 7.701 5.479 -54.702 1.00 41.06 734 GLY A O 1
ATOM 5965 N N . LEU A 1 735 ? 5.924 4.563 -55.723 1.00 37.00 735 LEU A N 1
ATOM 5966 C CA . LEU A 1 735 ? 4.853 5.417 -55.168 1.00 37.00 735 LEU A CA 1
ATOM 5967 C C . LEU A 1 735 ? 4.618 5.251 -53.646 1.00 37.00 735 LEU A C 1
ATOM 5969 O O . LEU A 1 735 ? 3.704 5.854 -53.095 1.00 37.00 735 LEU A O 1
ATOM 5973 N N . TRP A 1 736 ? 5.438 4.450 -52.968 1.00 43.34 736 TRP A N 1
ATOM 5974 C CA . TRP A 1 736 ? 5.325 4.111 -51.555 1.00 43.34 736 TRP A CA 1
ATOM 5975 C C . TRP A 1 736 ? 6.685 4.396 -50.917 1.00 43.34 736 TRP A C 1
ATOM 5977 O O . TRP A 1 736 ? 7.648 3.686 -51.181 1.00 43.34 736 TRP A O 1
ATOM 5987 N N . GLN A 1 737 ? 6.784 5.499 -50.179 1.00 54.31 737 GLN A N 1
ATOM 5988 C CA . GLN A 1 737 ? 7.871 5.737 -49.232 1.00 54.31 737 GLN A CA 1
ATOM 5989 C C . GLN A 1 737 ? 7.262 5.550 -47.847 1.00 54.31 737 GLN A C 1
ATOM 5991 O O . GLN A 1 737 ? 6.775 6.511 -47.253 1.00 54.31 737 GLN A O 1
ATOM 5996 N N . THR A 1 738 ? 7.233 4.321 -47.336 1.00 62.81 738 THR A N 1
ATOM 5997 C CA . THR A 1 738 ? 6.677 4.020 -46.003 1.00 62.81 738 THR A CA 1
ATOM 5998 C C . THR A 1 738 ? 7.720 4.182 -44.904 1.00 62.81 738 THR A C 1
ATOM 6000 O O . THR A 1 738 ? 7.762 3.422 -43.940 1.00 62.81 738 THR A O 1
ATOM 6003 N N . ARG A 1 739 ? 8.583 5.194 -45.036 1.00 71.25 739 ARG A N 1
ATOM 6004 C CA . ARG A 1 739 ? 9.433 5.632 -43.928 1.00 71.25 739 ARG A CA 1
ATOM 6005 C C . ARG A 1 739 ? 8.551 6.198 -42.813 1.00 71.25 739 ARG A C 1
ATOM 6007 O O . ARG A 1 739 ? 7.476 6.726 -43.108 1.00 71.25 739 ARG A O 1
ATOM 6014 N N . PRO A 1 740 ? 9.023 6.191 -41.554 1.00 74.69 740 PRO A N 1
ATOM 6015 C CA . PRO A 1 740 ? 8.334 6.900 -40.488 1.00 74.69 740 PRO A CA 1
ATOM 6016 C C . PRO A 1 740 ? 8.048 8.358 -40.904 1.00 74.69 740 PRO A C 1
ATOM 6018 O O . PRO A 1 740 ? 8.963 9.019 -41.403 1.00 74.69 740 PRO A O 1
ATOM 6021 N N . PRO A 1 741 ? 6.833 8.898 -40.688 1.00 73.62 741 PRO A N 1
ATOM 6022 C CA . PRO A 1 741 ? 6.433 10.208 -41.222 1.00 73.62 741 PRO A CA 1
ATOM 6023 C C . PRO A 1 741 ? 7.340 11.379 -40.818 1.00 73.62 741 PRO A C 1
ATOM 6025 O O . PRO A 1 741 ? 7.458 12.361 -41.541 1.00 73.62 741 PRO A O 1
ATOM 6028 N N . PHE A 1 742 ? 8.011 11.284 -39.667 1.00 76.88 742 PHE A N 1
ATOM 6029 C CA . PHE A 1 742 ? 8.939 12.316 -39.198 1.00 76.88 742 PHE A CA 1
ATOM 6030 C C . PHE A 1 742 ? 10.284 12.311 -39.945 1.00 76.88 742 PHE A C 1
ATOM 6032 O O . PHE A 1 742 ? 11.021 13.295 -39.897 1.00 76.88 742 PHE A O 1
ATOM 6039 N N . PHE A 1 743 ? 10.614 11.221 -40.645 1.00 78.25 743 PHE A N 1
ATOM 6040 C CA . PHE A 1 743 ? 11.900 11.028 -41.314 1.00 78.25 743 PHE A CA 1
ATOM 6041 C C . PHE A 1 743 ? 12.093 11.996 -42.490 1.00 78.25 743 PHE A C 1
ATOM 6043 O O . PHE A 1 743 ? 13.211 12.437 -42.743 1.00 78.25 743 PHE A O 1
ATOM 6050 N N . SER A 1 744 ? 11.015 12.369 -43.190 1.00 72.00 744 SER A N 1
ATOM 6051 C CA . SER A 1 744 ? 11.060 13.341 -44.294 1.00 72.00 744 SER A CA 1
ATOM 6052 C C . SER A 1 744 ? 11.361 14.768 -43.835 1.00 72.00 744 SER A C 1
ATOM 6054 O O . SER A 1 744 ? 11.772 15.592 -44.644 1.00 72.00 744 SER A O 1
ATOM 6056 N N . ASN A 1 745 ? 11.156 15.053 -42.548 1.00 77.94 745 ASN A N 1
ATOM 6057 C CA . ASN A 1 745 ? 11.324 16.379 -41.962 1.00 77.94 745 ASN A CA 1
ATOM 6058 C C . ASN A 1 745 ? 12.663 16.525 -41.224 1.00 77.94 745 ASN A C 1
ATOM 6060 O O . ASN A 1 745 ? 12.908 17.570 -40.620 1.00 77.94 745 ASN A O 1
ATOM 6064 N N . LEU A 1 746 ? 13.514 15.488 -41.239 1.00 78.62 746 LEU A N 1
ATOM 6065 C CA . LEU A 1 746 ? 14.853 15.547 -40.662 1.00 78.62 746 LEU A CA 1
ATOM 6066 C C . LEU A 1 746 ? 15.668 16.653 -41.333 1.00 78.62 746 LEU A C 1
ATOM 6068 O O . LEU A 1 746 ? 15.629 16.858 -42.540 1.00 78.62 746 LEU A O 1
ATOM 6072 N N . THR A 1 747 ? 16.387 17.388 -40.503 1.00 76.19 747 THR A N 1
ATOM 6073 C CA . THR A 1 747 ? 17.046 18.647 -40.853 1.00 76.19 747 THR A CA 1
ATOM 6074 C C . THR A 1 747 ? 18.555 18.503 -40.938 1.00 76.19 747 THR A C 1
ATOM 6076 O O . THR A 1 747 ? 19.116 17.595 -40.331 1.00 76.19 747 THR A O 1
ATOM 6079 N N . ASP A 1 748 ? 19.229 19.475 -41.545 1.00 70.31 748 ASP A N 1
ATOM 6080 C CA . ASP A 1 748 ? 20.690 19.492 -41.599 1.00 70.31 748 ASP A CA 1
ATOM 6081 C C . ASP A 1 748 ? 21.297 19.711 -40.200 1.00 70.31 748 ASP A C 1
ATOM 6083 O O . ASP A 1 748 ? 21.184 20.779 -39.596 1.00 70.31 748 ASP A O 1
ATOM 6087 N N . GLY A 1 749 ? 21.922 18.666 -39.654 1.00 83.81 749 GLY A N 1
ATOM 6088 C CA . GLY A 1 749 ? 22.596 18.672 -38.355 1.00 83.81 749 GLY A CA 1
ATOM 6089 C C . GLY A 1 749 ? 23.303 17.344 -38.080 1.00 83.81 749 GLY A C 1
ATOM 6090 O O . GLY A 1 749 ? 22.897 16.312 -38.611 1.00 83.81 749 GLY A O 1
ATOM 6091 N N . LYS A 1 750 ? 24.353 17.346 -37.241 1.00 88.50 750 LYS A N 1
ATOM 6092 C CA . LYS A 1 750 ? 25.171 16.143 -36.960 1.00 88.50 750 LYS A CA 1
ATOM 6093 C C . LYS A 1 750 ? 24.335 14.964 -36.455 1.00 88.50 750 LYS A C 1
ATOM 6095 O O . LYS A 1 750 ? 24.451 13.870 -36.996 1.00 88.50 750 LYS A O 1
ATOM 6100 N N . TRP A 1 751 ? 23.437 15.196 -35.492 1.00 92.06 751 TRP A N 1
ATOM 6101 C CA . TRP A 1 751 ? 22.553 14.147 -34.963 1.00 92.06 751 TRP A CA 1
ATOM 6102 C C . TRP A 1 751 ? 21.653 13.548 -36.057 1.00 92.06 751 TRP A C 1
ATOM 6104 O O . TRP A 1 751 ? 21.598 12.332 -36.208 1.00 92.06 751 TRP A O 1
ATOM 6114 N N . CYS A 1 752 ? 21.009 14.387 -36.881 1.00 89.38 752 CYS A N 1
ATOM 6115 C CA . CYS A 1 752 ? 20.191 13.922 -38.010 1.00 89.38 752 CYS A CA 1
ATOM 6116 C C . CYS A 1 752 ? 21.022 13.143 -39.034 1.00 89.38 752 CYS A C 1
ATOM 6118 O O . CYS A 1 752 ? 20.591 12.088 -39.493 1.00 89.38 752 CYS A O 1
ATOM 6120 N N . GLY A 1 753 ? 22.219 13.637 -39.364 1.00 87.31 753 GLY A N 1
ATOM 6121 C CA . GLY A 1 753 ? 23.142 12.971 -40.278 1.00 87.31 753 GLY A CA 1
ATOM 6122 C C . GLY A 1 753 ? 23.511 11.572 -39.791 1.00 87.31 753 GLY A C 1
ATOM 6123 O O . GLY A 1 753 ? 23.453 10.623 -40.568 1.00 87.31 753 GLY A O 1
ATOM 6124 N N . ILE A 1 754 ? 23.823 11.420 -38.499 1.00 91.38 754 ILE A N 1
ATOM 6125 C CA . ILE A 1 754 ? 24.129 10.114 -37.895 1.00 91.38 754 ILE A CA 1
ATOM 6126 C C . ILE A 1 754 ? 22.889 9.216 -37.909 1.00 91.38 754 ILE A C 1
ATOM 6128 O O . ILE A 1 754 ? 22.993 8.065 -38.322 1.00 91.38 754 ILE A O 1
ATOM 6132 N N . PHE A 1 755 ? 21.713 9.729 -37.539 1.00 91.25 755 PHE A N 1
ATOM 6133 C CA . PHE A 1 755 ? 20.460 8.965 -37.556 1.00 91.25 755 PHE A CA 1
ATOM 6134 C C . PHE A 1 755 ? 20.143 8.414 -38.957 1.00 91.25 755 PHE A C 1
ATOM 6136 O O . PHE A 1 755 ? 19.885 7.218 -39.136 1.00 91.25 755 PHE A O 1
ATOM 6143 N N . VAL A 1 756 ? 20.211 9.276 -39.977 1.00 87.31 756 VAL A N 1
ATOM 6144 C CA . VAL A 1 756 ? 19.986 8.901 -41.379 1.00 87.31 756 VAL A CA 1
ATOM 6145 C C . VAL A 1 756 ? 21.078 7.943 -41.857 1.00 87.31 756 VAL A C 1
ATOM 6147 O O . VAL A 1 756 ? 20.758 6.907 -42.446 1.00 87.31 756 VAL A O 1
ATOM 6150 N N . GLY A 1 757 ? 22.345 8.233 -41.560 1.00 85.75 757 GLY A N 1
ATOM 6151 C CA . GLY A 1 757 ? 23.484 7.390 -41.917 1.00 85.75 757 GLY A CA 1
ATOM 6152 C C . GLY A 1 757 ? 23.388 5.986 -41.319 1.00 85.75 757 GLY A C 1
ATOM 6153 O O . GLY A 1 757 ? 23.573 5.002 -42.034 1.00 85.75 757 GLY A O 1
ATOM 6154 N N . LEU A 1 758 ? 23.002 5.866 -40.046 1.00 90.44 758 LEU A N 1
ATOM 6155 C CA . LEU A 1 758 ? 22.756 4.584 -39.385 1.00 90.44 758 LEU A CA 1
ATOM 6156 C C . LEU A 1 758 ? 21.612 3.815 -40.046 1.00 90.44 758 LEU A C 1
ATOM 6158 O O . LEU A 1 758 ? 21.773 2.629 -40.327 1.00 90.44 758 LEU A O 1
ATOM 6162 N N . SER A 1 759 ? 20.488 4.469 -40.362 1.00 88.62 759 SER A N 1
ATOM 6163 C CA . SER A 1 759 ? 19.362 3.802 -41.040 1.00 88.62 759 SER A CA 1
ATOM 6164 C C . SER A 1 759 ? 19.753 3.216 -42.404 1.00 88.62 759 SER A C 1
ATOM 6166 O O . SER A 1 759 ? 19.318 2.123 -42.772 1.00 88.62 759 SER A O 1
ATOM 6168 N N . GLN A 1 760 ? 20.619 3.920 -43.142 1.00 83.19 760 GLN A N 1
ATOM 6169 C CA . GLN A 1 760 ? 21.160 3.466 -44.421 1.00 83.19 760 GLN A CA 1
ATOM 6170 C C . GLN A 1 760 ? 22.137 2.306 -44.224 1.00 83.19 760 GLN A C 1
ATOM 6172 O O . GLN A 1 760 ? 22.021 1.283 -44.899 1.00 83.19 760 GLN A O 1
ATOM 6177 N N . ARG A 1 761 ? 23.080 2.445 -43.285 1.00 85.25 761 ARG A N 1
ATOM 6178 C CA . ARG A 1 761 ? 24.113 1.438 -43.005 1.00 85.25 761 ARG A CA 1
ATOM 6179 C C . ARG A 1 761 ? 23.539 0.139 -42.453 1.00 85.25 761 ARG A C 1
ATOM 6181 O O . ARG A 1 761 ? 24.038 -0.920 -42.805 1.00 85.25 761 ARG A O 1
ATOM 6188 N N . LEU A 1 762 ? 22.480 0.207 -41.650 1.00 89.88 762 LEU A N 1
ATOM 6189 C CA . LEU A 1 762 ? 21.755 -0.960 -41.139 1.00 89.88 762 LEU A CA 1
ATOM 6190 C C . LEU A 1 762 ? 20.806 -1.582 -42.177 1.00 89.88 762 LEU A C 1
ATOM 6192 O O . LEU A 1 762 ? 20.144 -2.576 -41.889 1.00 89.88 762 LEU A O 1
ATOM 6196 N N . GLY A 1 763 ? 20.734 -1.023 -43.389 1.00 85.19 763 GLY A N 1
ATOM 6197 C CA . GLY A 1 763 ? 19.985 -1.597 -44.503 1.00 85.19 763 GLY A CA 1
ATOM 6198 C C . GLY A 1 763 ? 18.470 -1.398 -44.439 1.00 85.19 763 GLY A C 1
ATOM 6199 O O . GLY A 1 763 ? 17.778 -1.966 -45.280 1.00 85.19 763 GLY A O 1
ATOM 6200 N N . LEU A 1 764 ? 17.944 -0.582 -43.513 1.00 87.00 764 LEU A N 1
ATOM 6201 C CA . LEU A 1 764 ? 16.494 -0.377 -43.327 1.00 87.00 764 LEU A CA 1
ATOM 6202 C C . LEU A 1 764 ? 15.812 0.158 -44.594 1.00 87.00 764 LEU A C 1
ATOM 6204 O O . LEU A 1 764 ? 14.695 -0.219 -44.939 1.00 87.00 764 LEU A O 1
ATOM 6208 N N . ASN A 1 765 ? 16.527 1.005 -45.334 1.00 80.44 765 ASN A N 1
ATOM 6209 C CA . ASN A 1 765 ? 16.031 1.606 -46.571 1.00 80.44 765 ASN A CA 1
ATOM 6210 C C . ASN A 1 765 ? 15.924 0.611 -47.740 1.00 80.44 765 ASN A C 1
ATOM 6212 O O . ASN A 1 765 ? 15.244 0.915 -48.716 1.00 80.44 765 ASN A O 1
ATOM 6216 N N . ALA A 1 766 ? 16.585 -0.552 -47.678 1.00 78.69 766 ALA A N 1
ATOM 6217 C CA . ALA A 1 766 ? 16.531 -1.547 -48.755 1.00 78.69 766 ALA A CA 1
ATOM 6218 C C . ALA A 1 766 ? 15.202 -2.321 -48.786 1.00 78.69 766 ALA A C 1
ATOM 6220 O O . ALA A 1 766 ? 14.834 -2.873 -49.822 1.00 78.69 766 ALA A O 1
ATOM 6221 N N . TRP A 1 767 ? 14.487 -2.337 -47.663 1.00 82.00 767 TRP A N 1
ATOM 6222 C CA . TRP A 1 767 ? 13.173 -2.958 -47.491 1.00 82.00 767 TRP A CA 1
ATOM 6223 C C . TRP A 1 767 ? 12.126 -1.938 -47.000 1.00 82.00 767 TRP A C 1
ATOM 6225 O O . TRP A 1 767 ? 11.122 -2.302 -46.402 1.00 82.00 767 TRP A O 1
ATOM 6235 N N . ASP A 1 768 ? 12.373 -0.652 -47.273 1.00 79.69 768 ASP A N 1
ATOM 6236 C CA . ASP A 1 768 ? 11.478 0.493 -47.035 1.00 79.69 768 ASP A CA 1
ATOM 6237 C C . ASP A 1 768 ? 10.854 0.580 -45.633 1.00 79.69 768 ASP A C 1
ATOM 6239 O O . ASP A 1 768 ? 9.709 0.997 -45.471 1.00 79.69 768 ASP A O 1
ATOM 6243 N N . TRP A 1 769 ? 11.610 0.182 -44.602 1.00 85.75 769 TRP A N 1
ATOM 6244 C CA . TRP A 1 769 ? 11.135 0.167 -43.212 1.00 85.75 769 TRP A CA 1
ATOM 6245 C C . TRP A 1 769 ? 9.889 -0.710 -42.967 1.00 85.75 769 TRP A C 1
ATOM 6247 O O . TRP A 1 769 ? 9.246 -0.581 -41.925 1.00 85.75 769 TRP A O 1
ATOM 6257 N N . GLN A 1 770 ? 9.567 -1.631 -43.879 1.00 87.44 770 GLN A N 1
ATOM 6258 C CA . GLN A 1 770 ? 8.506 -2.628 -43.724 1.00 87.44 770 GLN A CA 1
ATOM 6259 C C . GLN A 1 770 ? 9.087 -4.007 -43.408 1.00 87.44 770 GLN A C 1
ATOM 6261 O O . GLN A 1 770 ? 9.682 -4.681 -44.257 1.00 87.44 770 GLN A O 1
ATOM 6266 N N . LEU A 1 771 ? 8.901 -4.448 -42.166 1.00 89.31 771 LEU A N 1
ATOM 6267 C CA . LEU A 1 771 ? 9.352 -5.761 -41.718 1.00 89.31 771 LEU A CA 1
ATOM 6268 C C . LEU A 1 771 ? 8.584 -6.884 -42.435 1.00 89.31 771 LEU A C 1
ATOM 6270 O O . LEU A 1 771 ? 9.158 -7.941 -42.707 1.00 89.31 771 LEU A O 1
ATOM 6274 N N . SER A 1 772 ? 7.331 -6.633 -42.821 1.00 88.12 772 SER A N 1
ATOM 6275 C CA . SER A 1 772 ? 6.510 -7.525 -43.643 1.00 88.12 772 SER A CA 1
ATOM 6276 C C . SER A 1 772 ? 7.101 -7.737 -45.042 1.00 88.12 772 SER A C 1
ATOM 6278 O O . SER A 1 772 ? 7.194 -8.879 -45.500 1.00 88.12 772 SER A O 1
ATOM 6280 N N . LEU A 1 773 ? 7.584 -6.671 -45.695 1.00 86.00 773 LEU A N 1
ATOM 6281 C CA . LEU A 1 773 ? 8.254 -6.741 -46.996 1.00 86.00 773 LEU A CA 1
ATOM 6282 C C . LEU A 1 773 ? 9.549 -7.548 -46.894 1.00 86.00 773 LEU A C 1
ATOM 6284 O O . LEU A 1 773 ? 9.805 -8.424 -47.726 1.00 86.00 773 LEU A O 1
ATOM 6288 N N . LEU A 1 774 ? 10.342 -7.296 -45.849 1.00 86.12 774 LEU A N 1
ATOM 6289 C CA . LEU A 1 774 ? 11.535 -8.087 -45.574 1.00 86.12 774 LEU A CA 1
ATOM 6290 C C . LEU A 1 774 ? 11.172 -9.564 -45.356 1.00 86.12 774 LEU A C 1
ATOM 6292 O O . LEU A 1 774 ? 11.809 -10.438 -45.940 1.00 86.12 774 LEU A O 1
ATOM 6296 N N . ASN A 1 775 ? 10.119 -9.859 -44.588 1.00 87.25 775 ASN A N 1
ATOM 6297 C CA . ASN A 1 775 ? 9.658 -11.229 -44.360 1.00 87.25 775 ASN A CA 1
ATOM 6298 C C . ASN A 1 775 ? 9.246 -11.927 -45.664 1.00 87.25 775 ASN A C 1
ATOM 6300 O O . ASN A 1 775 ? 9.675 -13.051 -45.907 1.00 87.25 775 ASN A O 1
ATOM 6304 N N . GLN A 1 776 ? 8.480 -11.265 -46.536 1.00 84.06 776 GLN A N 1
ATOM 6305 C CA . GLN A 1 776 ? 8.093 -11.816 -47.842 1.00 84.06 776 GLN A CA 1
ATOM 6306 C C . GLN A 1 776 ? 9.318 -12.139 -48.707 1.00 84.06 776 GLN A C 1
ATOM 6308 O O . GLN A 1 776 ? 9.382 -13.190 -49.351 1.00 84.06 776 GLN A O 1
ATOM 6313 N N . GLN A 1 777 ? 10.322 -11.260 -48.698 1.00 80.88 777 GLN A N 1
ATOM 6314 C CA . GLN A 1 777 ? 11.577 -11.475 -49.417 1.00 80.88 777 GLN A CA 1
ATOM 6315 C C . GLN A 1 777 ? 12.379 -12.643 -48.823 1.00 80.88 777 GLN A C 1
ATOM 6317 O O . GLN A 1 777 ? 12.936 -13.441 -49.580 1.00 80.88 777 GLN A O 1
ATOM 6322 N N . ILE A 1 778 ? 12.399 -12.789 -47.493 1.00 80.88 778 ILE A N 1
ATOM 6323 C CA . ILE A 1 778 ? 12.998 -13.935 -46.794 1.00 80.88 778 ILE A CA 1
ATOM 6324 C C . ILE A 1 778 ? 12.254 -15.233 -47.139 1.00 80.88 778 ILE A C 1
ATOM 6326 O O . ILE A 1 778 ? 12.887 -16.236 -47.460 1.00 80.88 778 ILE A O 1
ATOM 6330 N N . GLU A 1 779 ? 10.924 -15.242 -47.124 1.00 77.81 779 GLU A N 1
ATOM 6331 C CA . GLU A 1 779 ? 10.124 -16.435 -47.419 1.00 77.81 779 GLU A CA 1
ATOM 6332 C C . GLU A 1 779 ? 10.275 -16.885 -48.874 1.00 77.81 779 GLU A C 1
ATOM 6334 O O . GLU A 1 779 ? 10.436 -18.078 -49.132 1.00 77.81 779 GLU A O 1
ATOM 6339 N N . ALA A 1 780 ? 10.359 -15.949 -49.824 1.00 75.69 780 ALA A N 1
ATOM 6340 C CA . ALA A 1 780 ? 10.653 -16.253 -51.225 1.00 75.69 780 ALA A CA 1
ATOM 6341 C C . ALA A 1 780 ? 12.043 -16.898 -51.429 1.00 75.69 780 ALA A C 1
ATOM 6343 O O . ALA A 1 780 ? 12.282 -17.578 -52.436 1.00 75.69 780 ALA A O 1
ATOM 6344 N N . LEU A 1 781 ? 12.967 -16.710 -50.479 1.00 72.19 781 LEU A N 1
ATOM 6345 C CA . LEU A 1 781 ? 14.288 -17.337 -50.490 1.00 72.19 781 LEU A CA 1
ATOM 6346 C C . LEU A 1 781 ? 14.275 -18.778 -49.979 1.00 72.19 781 LEU A C 1
ATOM 6348 O O . LEU A 1 781 ? 15.095 -19.573 -50.440 1.00 72.19 781 LEU A O 1
ATOM 6352 N N . ILE A 1 782 ? 13.355 -19.146 -49.083 1.00 67.62 782 ILE A N 1
ATOM 6353 C CA . ILE A 1 782 ? 13.333 -20.468 -48.431 1.00 67.62 782 ILE A CA 1
ATOM 6354 C C . ILE A 1 782 ? 13.221 -21.625 -49.445 1.00 67.62 782 ILE A C 1
ATOM 6356 O O . ILE A 1 782 ? 14.079 -22.508 -49.410 1.00 67.62 782 ILE A O 1
ATOM 6360 N N . PRO A 1 783 ? 12.297 -21.618 -50.429 1.00 60.72 783 PRO A N 1
ATOM 6361 C CA . PRO A 1 783 ? 12.224 -22.666 -51.455 1.00 60.72 783 PRO A CA 1
ATOM 6362 C C . PRO A 1 783 ? 13.449 -22.731 -52.380 1.00 60.72 783 PRO A C 1
ATOM 6364 O O . PRO A 1 783 ? 13.704 -23.745 -53.029 1.00 60.72 783 PRO A O 1
ATOM 6367 N N . ARG A 1 784 ? 14.210 -21.634 -52.491 1.00 61.41 784 ARG A N 1
ATOM 6368 C CA . ARG A 1 784 ? 15.468 -21.587 -53.255 1.00 61.41 784 ARG A CA 1
ATOM 6369 C C . ARG A 1 784 ? 16.640 -22.147 -52.450 1.00 61.41 784 ARG A C 1
ATOM 6371 O O . ARG A 1 784 ? 17.641 -22.512 -53.057 1.00 61.41 784 ARG A O 1
ATOM 6378 N N . MET A 1 785 ? 16.498 -22.233 -51.124 1.00 58.56 785 MET A N 1
ATOM 6379 C CA . MET A 1 785 ? 17.465 -22.821 -50.195 1.00 58.56 785 MET A CA 1
ATOM 6380 C C . MET A 1 785 ? 17.283 -24.335 -49.977 1.00 58.56 785 MET A C 1
ATOM 6382 O O . MET A 1 785 ? 18.182 -24.971 -49.440 1.00 58.56 785 MET A O 1
ATOM 6386 N N . THR A 1 786 ? 16.166 -24.924 -50.414 1.00 56.50 786 THR A N 1
ATOM 6387 C CA . THR A 1 786 ? 15.852 -26.358 -50.243 1.00 56.50 786 THR A CA 1
ATOM 6388 C C . THR A 1 786 ? 16.092 -27.223 -51.491 1.00 56.50 786 THR A C 1
ATOM 6390 O O . THR A 1 786 ? 15.882 -28.434 -51.441 1.00 56.50 786 THR A O 1
ATOM 6393 N N . ARG A 1 787 ? 16.549 -26.645 -52.615 1.00 54.22 787 ARG A N 1
ATOM 6394 C CA . ARG A 1 787 ? 16.969 -27.406 -53.816 1.00 54.22 787 ARG A CA 1
ATOM 6395 C C . ARG A 1 787 ? 18.320 -28.107 -53.565 1.00 54.22 787 ARG A C 1
ATOM 6397 O O . ARG A 1 787 ? 19.014 -27.753 -52.622 1.00 54.22 787 ARG A O 1
ATOM 6404 N N . SER A 1 788 ? 18.681 -29.126 -54.355 1.00 50.09 788 SER A N 1
ATOM 6405 C CA . SER A 1 788 ? 19.849 -30.005 -54.108 1.00 50.09 788 SER A CA 1
ATOM 6406 C C . SER A 1 788 ? 21.123 -29.255 -53.668 1.00 50.09 788 SER A C 1
ATOM 6408 O O . SER A 1 788 ? 21.432 -28.179 -54.187 1.00 50.09 788 SER A O 1
ATOM 6410 N N . SER A 1 789 ? 21.882 -29.824 -52.721 1.00 54.53 789 SER A N 1
ATOM 6411 C CA . SER A 1 789 ? 23.016 -29.145 -52.064 1.00 54.53 789 SER A CA 1
ATOM 6412 C C . SER A 1 789 ? 24.067 -28.609 -53.050 1.00 54.53 789 SER A C 1
ATOM 6414 O O . SER A 1 789 ? 24.618 -27.533 -52.824 1.00 54.53 789 SER A O 1
ATOM 6416 N N . GLU A 1 790 ? 24.284 -29.286 -54.180 1.00 51.50 790 GLU A N 1
ATOM 6417 C CA . GLU A 1 790 ? 25.208 -28.865 -55.241 1.00 51.50 790 GLU A CA 1
ATOM 6418 C C . GLU A 1 790 ? 24.737 -27.604 -55.990 1.00 51.50 790 GLU A C 1
ATOM 6420 O O . GLU A 1 790 ? 25.538 -26.710 -56.270 1.00 51.50 790 GLU A O 1
ATOM 6425 N N . THR A 1 791 ? 23.431 -27.454 -56.246 1.00 54.34 791 THR A N 1
ATOM 6426 C CA . THR A 1 791 ? 22.881 -26.258 -56.920 1.00 54.34 791 THR A CA 1
ATOM 6427 C C . THR A 1 791 ? 22.798 -25.048 -55.987 1.00 54.34 791 THR A C 1
ATOM 6429 O O . THR A 1 791 ? 23.012 -23.907 -56.416 1.00 54.34 791 THR A O 1
ATOM 6432 N N . LEU A 1 792 ? 22.593 -25.276 -54.684 1.00 56.06 792 LEU A N 1
ATOM 6433 C CA . LEU A 1 792 ? 22.662 -24.221 -53.672 1.00 56.06 792 LEU A CA 1
ATOM 6434 C C . LEU A 1 792 ? 24.058 -23.615 -53.556 1.00 56.06 792 LEU A C 1
ATOM 6436 O O . LEU A 1 792 ? 24.182 -22.393 -53.419 1.00 56.06 792 LEU A O 1
ATOM 6440 N N . GLN A 1 793 ? 25.101 -24.448 -53.639 1.00 55.91 793 GLN A N 1
ATOM 6441 C CA . GLN A 1 793 ? 26.491 -24.000 -53.553 1.00 55.91 793 GLN A CA 1
ATOM 6442 C C . GLN A 1 793 ? 26.883 -23.054 -54.701 1.00 55.91 793 GLN A C 1
ATOM 6444 O O . GLN A 1 793 ? 27.720 -22.173 -54.498 1.00 55.91 793 GLN A O 1
ATOM 6449 N N . ALA A 1 794 ? 26.261 -23.160 -55.876 1.00 57.66 794 ALA A N 1
ATOM 6450 C CA . ALA A 1 794 ? 26.509 -22.243 -56.993 1.00 57.66 794 ALA A CA 1
ATOM 6451 C C . ALA A 1 794 ? 25.663 -20.948 -56.931 1.00 57.66 794 ALA A C 1
ATOM 6453 O O . ALA A 1 794 ? 26.050 -19.904 -57.480 1.00 57.66 794 ALA A O 1
ATOM 6454 N N . SER A 1 795 ? 24.520 -20.980 -56.234 1.00 71.06 795 SER A N 1
ATOM 6455 C CA . SER A 1 795 ? 23.572 -19.860 -56.159 1.00 71.06 795 SER A CA 1
ATOM 6456 C C . SER A 1 795 ? 24.149 -18.622 -55.445 1.00 71.06 795 SER A C 1
ATOM 6458 O O . SER A 1 795 ? 24.991 -18.722 -54.548 1.00 71.06 795 SER A O 1
ATOM 6460 N N . LYS A 1 796 ? 23.696 -17.418 -55.833 1.00 74.50 796 LYS A N 1
ATOM 6461 C CA . LYS A 1 796 ? 24.112 -16.151 -55.190 1.00 74.50 796 LYS A CA 1
ATOM 6462 C C . LYS A 1 796 ? 23.729 -16.111 -53.700 1.00 74.50 796 LYS A C 1
ATOM 6464 O O . LYS A 1 796 ? 24.527 -15.671 -52.879 1.00 74.50 796 LYS A O 1
ATOM 6469 N N . VAL A 1 797 ? 22.565 -16.665 -53.357 1.00 74.75 797 VAL A N 1
ATOM 6470 C CA . VAL A 1 797 ? 22.039 -16.768 -51.984 1.00 74.75 797 VAL A CA 1
ATOM 6471 C C . VAL A 1 797 ? 22.880 -17.724 -51.134 1.00 74.75 797 VAL A C 1
ATOM 6473 O O . VAL A 1 797 ? 23.301 -17.367 -50.037 1.00 74.75 797 VAL A O 1
ATOM 6476 N N . GLY A 1 798 ? 23.204 -18.914 -51.653 1.00 75.06 798 GLY A N 1
ATOM 6477 C CA . GLY A 1 798 ? 24.045 -19.885 -50.944 1.00 75.06 798 GLY A CA 1
ATOM 6478 C C . GLY A 1 798 ? 25.491 -19.411 -50.748 1.00 75.06 798 GLY A C 1
ATOM 6479 O O . GLY A 1 798 ? 26.126 -19.739 -49.745 1.00 75.06 798 GLY A O 1
ATOM 6480 N N . ARG A 1 799 ? 26.024 -18.588 -51.663 1.00 79.81 799 ARG A N 1
ATOM 6481 C CA . ARG A 1 799 ? 27.306 -17.888 -51.456 1.00 79.81 799 ARG A CA 1
ATOM 6482 C C . ARG A 1 799 ? 27.222 -16.831 -50.354 1.00 79.81 799 ARG A C 1
ATOM 6484 O O . ARG A 1 799 ? 28.118 -16.794 -49.515 1.00 79.81 799 ARG A O 1
ATOM 6491 N N . TRP A 1 800 ? 26.151 -16.038 -50.313 1.00 84.81 800 TRP A N 1
ATOM 6492 C CA . TRP A 1 800 ? 25.935 -15.045 -49.256 1.00 84.81 800 TRP A CA 1
ATOM 6493 C C . TRP A 1 800 ? 25.820 -15.701 -47.870 1.00 84.81 800 TRP A C 1
ATOM 6495 O O . TRP A 1 800 ? 26.566 -15.341 -46.964 1.00 84.81 800 TRP A O 1
ATOM 6505 N N . LEU A 1 801 ? 25.013 -16.758 -47.720 1.00 80.81 801 LEU A N 1
ATOM 6506 C CA . LEU A 1 801 ? 24.867 -17.475 -46.441 1.00 80.81 801 LEU A CA 1
ATOM 6507 C C . LEU A 1 801 ? 26.178 -18.087 -45.928 1.00 80.81 801 LEU A C 1
ATOM 6509 O O . LEU A 1 801 ? 26.430 -18.083 -44.723 1.00 80.81 801 LEU A O 1
ATOM 6513 N N . ARG A 1 802 ? 27.037 -18.591 -46.825 1.00 81.06 802 ARG A N 1
ATOM 6514 C CA . ARG A 1 802 ? 28.369 -19.097 -46.450 1.00 81.06 802 ARG A CA 1
ATOM 6515 C C . ARG A 1 802 ? 29.327 -17.985 -46.034 1.00 81.06 802 ARG A C 1
ATOM 6517 O O . ARG A 1 802 ? 30.188 -18.242 -45.199 1.00 81.06 802 ARG A O 1
ATOM 6524 N N . SER A 1 803 ? 29.159 -16.779 -46.581 1.00 85.19 803 SER A N 1
ATOM 6525 C CA . SER A 1 803 ? 29.960 -15.610 -46.198 1.00 85.19 803 SER A CA 1
ATOM 6526 C C . SER A 1 803 ? 29.611 -15.057 -44.814 1.00 85.19 803 SER A C 1
ATOM 6528 O O . SER A 1 803 ? 30.428 -14.351 -44.232 1.00 85.19 803 SER A O 1
ATOM 6530 N N . LEU A 1 804 ? 28.444 -15.414 -44.265 1.00 86.81 804 LEU A N 1
ATOM 6531 C CA . LEU A 1 804 ? 28.055 -15.034 -42.910 1.00 86.81 804 LEU A CA 1
ATOM 6532 C C . LEU A 1 804 ? 28.826 -15.835 -41.855 1.00 86.81 804 LEU A C 1
ATOM 6534 O O . LEU A 1 804 ? 28.954 -17.066 -41.952 1.00 86.81 804 LEU A O 1
ATOM 6538 N N . THR A 1 805 ? 29.244 -15.144 -40.795 1.00 88.88 805 THR A N 1
ATOM 6539 C CA . THR A 1 805 ? 29.780 -15.760 -39.574 1.00 88.88 805 THR A CA 1
ATOM 6540 C C . THR A 1 805 ? 28.695 -16.565 -38.837 1.00 88.88 805 THR A C 1
ATOM 6542 O O . THR A 1 805 ? 27.498 -16.365 -39.075 1.00 88.88 805 THR A O 1
ATOM 6545 N N . PRO A 1 806 ? 29.057 -17.473 -37.909 1.00 89.38 806 PRO A N 1
ATOM 6546 C CA . PRO A 1 806 ? 28.069 -18.217 -37.125 1.00 89.38 806 PRO A CA 1
ATOM 6547 C C . PRO A 1 806 ? 27.074 -17.322 -36.367 1.00 89.38 806 PRO A C 1
ATOM 6549 O O . PRO A 1 806 ? 25.880 -17.621 -36.344 1.00 89.38 806 PRO A O 1
ATOM 6552 N N . SER A 1 807 ? 27.535 -16.198 -35.803 1.00 87.75 807 SER A N 1
ATOM 6553 C CA . SER A 1 807 ? 26.668 -15.229 -35.117 1.00 87.75 807 SER A CA 1
ATOM 6554 C C . SER A 1 807 ? 25.710 -14.528 -36.082 1.00 87.75 807 SER A C 1
ATOM 6556 O O . SER A 1 807 ? 24.521 -14.435 -35.791 1.00 87.75 807 SER A O 1
ATOM 6558 N N . GLN A 1 808 ? 26.183 -14.126 -37.264 1.00 90.19 808 GLN A N 1
ATOM 6559 C CA . GLN A 1 808 ? 25.347 -13.513 -38.302 1.00 90.19 808 GLN A CA 1
ATOM 6560 C C . GLN A 1 808 ? 24.290 -14.478 -38.845 1.00 90.19 808 GLN A C 1
ATOM 6562 O O . GLN A 1 808 ? 23.153 -14.073 -39.070 1.00 90.19 808 GLN A O 1
ATOM 6567 N N . ARG A 1 809 ? 24.624 -15.766 -39.012 1.00 87.88 809 ARG A N 1
ATOM 6568 C CA . ARG A 1 809 ? 23.636 -16.787 -39.403 1.00 87.88 809 ARG A CA 1
ATOM 6569 C C . ARG A 1 809 ? 22.561 -16.959 -38.341 1.00 87.88 809 ARG A C 1
ATOM 6571 O O . ARG A 1 809 ? 21.389 -17.034 -38.688 1.00 87.88 809 ARG A O 1
ATOM 6578 N N . LYS A 1 810 ? 22.939 -16.999 -37.060 1.00 89.75 810 LYS A N 1
ATOM 6579 C CA . LYS A 1 810 ? 21.968 -17.046 -35.961 1.00 89.75 810 LYS A CA 1
ATOM 6580 C C . LYS A 1 810 ? 21.043 -15.825 -36.002 1.00 89.75 810 LYS A C 1
ATOM 6582 O O . LYS A 1 810 ? 19.832 -15.999 -36.033 1.00 89.75 810 LYS A O 1
ATOM 6587 N N . SER A 1 811 ? 21.607 -14.621 -36.107 1.00 90.88 811 SER A N 1
ATOM 6588 C CA . SER A 1 811 ? 20.839 -13.377 -36.222 1.00 90.88 811 SER A CA 1
ATOM 6589 C C . SER A 1 811 ? 19.933 -13.329 -37.454 1.00 90.88 811 SER A C 1
ATOM 6591 O O . SER A 1 811 ? 18.835 -12.798 -37.368 1.00 90.88 811 SER A O 1
ATOM 6593 N N . TRP A 1 812 ? 20.336 -13.921 -38.580 1.00 89.50 812 TRP A N 1
ATOM 6594 C CA . TRP A 1 812 ? 19.468 -14.084 -39.749 1.00 89.50 812 TRP A CA 1
ATOM 6595 C C . TRP A 1 812 ? 18.232 -14.940 -39.447 1.00 89.50 812 TRP A C 1
ATOM 6597 O O . TRP A 1 812 ? 17.116 -14.556 -39.796 1.00 89.50 812 TRP A O 1
ATOM 6607 N N . TYR A 1 813 ? 18.411 -16.079 -38.772 1.00 87.50 813 TYR A N 1
ATOM 6608 C CA . TYR A 1 813 ? 17.286 -16.923 -38.364 1.00 87.50 813 TYR A CA 1
ATOM 6609 C C . TYR A 1 813 ? 16.405 -16.240 -37.316 1.00 87.50 813 TYR A C 1
ATOM 6611 O O . TYR A 1 813 ? 15.182 -16.305 -37.426 1.00 87.50 813 TYR A O 1
ATOM 6619 N N . ASP A 1 814 ? 17.008 -15.554 -36.342 1.00 89.81 814 ASP A N 1
ATOM 6620 C CA . ASP A 1 814 ? 16.272 -14.774 -35.344 1.00 89.81 814 ASP A CA 1
ATOM 6621 C C . ASP A 1 814 ? 15.442 -13.671 -36.024 1.00 89.81 814 ASP A C 1
ATOM 6623 O O . ASP A 1 814 ? 14.261 -13.521 -35.714 1.00 89.81 814 ASP A O 1
ATOM 6627 N N . LEU A 1 815 ? 16.007 -12.964 -37.014 1.00 90.62 815 LEU A N 1
ATOM 6628 C CA . LEU A 1 815 ? 15.293 -11.951 -37.796 1.00 90.62 815 LEU A CA 1
ATOM 6629 C C . LEU A 1 815 ? 14.088 -12.544 -38.526 1.00 90.62 815 LEU A C 1
ATOM 6631 O O . LEU A 1 815 ? 13.002 -11.989 -38.431 1.00 90.62 815 LEU A O 1
ATOM 6635 N N . ALA A 1 816 ? 14.263 -13.686 -39.198 1.00 86.94 816 ALA A N 1
ATOM 6636 C CA . ALA A 1 816 ? 13.197 -14.375 -39.928 1.00 86.94 816 ALA A CA 1
ATOM 6637 C C . ALA A 1 816 ? 12.078 -14.917 -39.018 1.00 86.94 816 ALA A C 1
ATOM 6639 O O . ALA A 1 816 ? 10.936 -15.077 -39.447 1.00 86.94 816 ALA A O 1
ATOM 6640 N N . GLN A 1 817 ? 12.395 -15.248 -37.763 1.00 88.44 817 GLN A N 1
ATOM 6641 C CA . GLN A 1 817 ? 11.392 -15.657 -36.778 1.00 88.44 817 GLN A CA 1
ATOM 6642 C C . GLN A 1 817 ? 10.641 -14.456 -36.206 1.00 88.44 817 GLN A C 1
ATOM 6644 O O . GLN A 1 817 ? 9.427 -14.515 -36.012 1.00 88.44 817 GLN A O 1
ATOM 6649 N N . VAL A 1 818 ? 11.364 -13.381 -35.896 1.00 90.38 818 VAL A N 1
ATOM 6650 C CA . VAL A 1 818 ? 10.806 -12.191 -35.250 1.00 90.38 818 VAL A CA 1
ATOM 6651 C C . VAL A 1 818 ? 10.041 -11.317 -36.245 1.00 90.38 818 VAL A C 1
ATOM 6653 O O . VAL A 1 818 ? 9.055 -10.695 -35.856 1.00 90.38 818 VAL A O 1
ATOM 6656 N N . SER A 1 819 ? 10.395 -11.348 -37.532 1.00 88.06 819 SER A N 1
ATOM 6657 C CA . SER A 1 819 ? 9.686 -10.633 -38.602 1.00 88.06 819 SER A CA 1
ATOM 6658 C C . SER A 1 819 ? 8.220 -11.029 -38.762 1.00 88.06 819 SER A C 1
ATOM 6660 O O . SER A 1 819 ? 7.447 -10.265 -39.324 1.00 88.06 819 SER A O 1
ATOM 6662 N N . LYS A 1 820 ? 7.818 -12.195 -38.244 1.00 87.88 820 LYS A N 1
ATOM 6663 C CA . LYS A 1 820 ? 6.423 -12.666 -38.255 1.00 87.88 820 LYS A CA 1
ATOM 6664 C C . LYS A 1 820 ? 5.608 -12.216 -37.043 1.00 87.88 820 LYS A C 1
ATOM 6666 O O . LYS A 1 820 ? 4.408 -12.456 -37.005 1.00 87.88 820 LYS A O 1
ATOM 6671 N N . LYS A 1 821 ? 6.263 -11.657 -36.021 1.00 89.25 821 LYS A N 1
ATOM 6672 C CA . LYS A 1 821 ? 5.646 -11.348 -34.722 1.00 89.25 821 LYS A CA 1
ATOM 6673 C C . LYS A 1 821 ? 5.230 -9.891 -34.567 1.00 89.25 821 LYS A C 1
ATOM 6675 O O . LYS A 1 821 ? 4.480 -9.597 -33.646 1.00 89.25 821 LYS A O 1
ATOM 6680 N N . PHE A 1 822 ? 5.755 -9.004 -35.404 1.00 91.06 822 PHE A N 1
ATOM 6681 C CA . PHE A 1 822 ? 5.519 -7.571 -35.314 1.00 91.06 822 PHE A CA 1
ATOM 6682 C C . PHE A 1 822 ? 4.812 -7.071 -36.566 1.00 91.06 822 PHE A C 1
ATOM 6684 O O . PHE A 1 822 ? 5.185 -7.438 -37.681 1.00 91.06 822 PHE A O 1
ATOM 6691 N N . GLU A 1 823 ? 3.828 -6.202 -36.367 1.00 91.56 823 GLU A N 1
ATOM 6692 C CA . GLU A 1 823 ? 3.268 -5.383 -37.437 1.00 91.56 823 GLU A CA 1
ATOM 6693 C C . GLU A 1 823 ? 4.270 -4.297 -37.853 1.00 91.56 823 GLU A C 1
ATOM 6695 O O . GLU A 1 823 ? 5.150 -3.912 -37.074 1.00 91.56 823 GLU A O 1
ATOM 6700 N N . ASP A 1 824 ? 4.140 -3.783 -39.078 1.00 90.00 824 ASP A N 1
ATOM 6701 C CA . ASP A 1 824 ? 5.092 -2.811 -39.624 1.00 90.00 824 ASP A CA 1
ATOM 6702 C C . ASP A 1 824 ? 5.168 -1.533 -38.781 1.00 90.00 824 ASP A C 1
ATOM 6704 O O . ASP A 1 824 ? 6.266 -1.062 -38.499 1.00 90.00 824 ASP A O 1
ATOM 6708 N N . GLU A 1 825 ? 4.038 -1.007 -38.300 1.00 89.75 825 GLU A N 1
ATOM 6709 C CA . GLU A 1 825 ? 4.018 0.195 -37.454 1.00 89.75 825 GLU A CA 1
ATOM 6710 C C . GLU A 1 825 ? 4.767 -0.018 -36.130 1.00 89.75 825 GLU A C 1
ATOM 6712 O O . GLU A 1 825 ? 5.573 0.821 -35.714 1.00 89.75 825 GLU A O 1
ATOM 6717 N N . GLN A 1 826 ? 4.564 -1.173 -35.489 1.00 90.88 826 GLN A N 1
ATOM 6718 C CA . GLN A 1 826 ? 5.249 -1.525 -34.247 1.00 90.88 826 GLN A CA 1
ATOM 6719 C C . GLN A 1 826 ? 6.752 -1.722 -34.481 1.00 90.88 826 GLN A C 1
ATOM 6721 O O . GLN A 1 826 ? 7.574 -1.207 -33.719 1.00 90.88 826 GLN A O 1
ATOM 6726 N N . ALA A 1 827 ? 7.131 -2.410 -35.561 1.00 91.25 827 ALA A N 1
ATOM 6727 C CA . ALA A 1 827 ? 8.527 -2.583 -35.947 1.00 91.25 827 ALA A CA 1
ATOM 6728 C C . ALA A 1 827 ? 9.206 -1.236 -36.245 1.00 91.25 827 ALA A C 1
ATOM 6730 O O . ALA A 1 827 ? 10.328 -0.995 -35.792 1.00 91.25 827 ALA A O 1
ATOM 6731 N N . GLN A 1 828 ? 8.521 -0.329 -36.946 1.00 91.06 828 GLN A N 1
ATOM 6732 C CA . GLN A 1 828 ? 9.001 1.027 -37.210 1.00 91.06 828 GLN A CA 1
ATOM 6733 C C . GLN A 1 828 ? 9.204 1.826 -35.922 1.00 91.06 828 GLN A C 1
ATOM 6735 O O . GLN A 1 828 ? 10.220 2.512 -35.793 1.00 91.06 828 GLN A O 1
ATOM 6740 N N . ALA A 1 829 ? 8.292 1.713 -34.952 1.00 90.94 829 ALA A N 1
ATOM 6741 C CA . ALA A 1 829 ? 8.436 2.354 -33.648 1.00 90.94 829 ALA A CA 1
ATOM 6742 C C . ALA A 1 829 ? 9.654 1.813 -32.874 1.00 90.94 829 ALA A C 1
ATOM 6744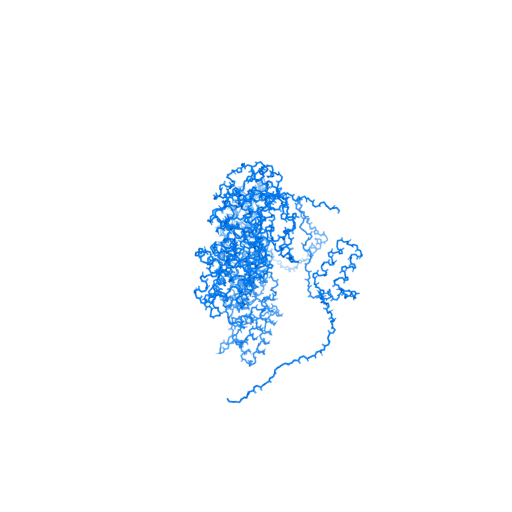 O O . ALA A 1 829 ? 10.466 2.604 -32.389 1.00 90.94 829 ALA A O 1
ATOM 6745 N N . ILE A 1 830 ? 9.834 0.486 -32.823 1.00 93.50 830 ILE A N 1
ATOM 6746 C CA . ILE A 1 830 ? 10.975 -0.168 -32.154 1.00 93.50 830 ILE A CA 1
ATOM 6747 C C . ILE A 1 830 ? 12.301 0.256 -32.798 1.00 93.50 830 ILE A C 1
ATOM 6749 O O . ILE A 1 830 ? 13.238 0.653 -32.102 1.00 93.50 830 ILE A O 1
ATOM 6753 N N . LEU A 1 831 ? 12.388 0.211 -34.130 1.00 93.62 831 LEU A N 1
ATOM 6754 C CA . LEU A 1 831 ? 13.606 0.561 -34.865 1.00 93.62 831 LEU A CA 1
ATOM 6755 C C . LEU A 1 831 ? 13.895 2.064 -34.825 1.00 93.62 831 LEU A C 1
ATOM 6757 O O . LEU A 1 831 ? 15.054 2.459 -34.701 1.00 93.62 831 LEU A O 1
ATOM 6761 N N . GLY A 1 832 ? 12.858 2.903 -34.864 1.00 93.31 832 GLY A N 1
ATOM 6762 C CA . GLY A 1 832 ? 12.975 4.344 -34.653 1.00 93.31 832 GLY A CA 1
ATOM 6763 C C . GLY A 1 832 ? 13.520 4.672 -33.262 1.00 93.31 832 GLY A C 1
ATOM 6764 O O . GLY A 1 832 ? 14.465 5.456 -33.148 1.00 93.31 832 GLY A O 1
ATOM 6765 N N . ARG A 1 833 ? 12.994 4.014 -32.217 1.00 94.38 833 ARG A N 1
ATOM 6766 C CA . ARG A 1 833 ? 13.497 4.105 -30.836 1.00 94.38 833 ARG A CA 1
ATOM 6767 C C . ARG A 1 833 ? 14.953 3.670 -30.742 1.00 94.38 833 ARG A C 1
ATOM 6769 O O . ARG A 1 833 ? 15.768 4.403 -30.185 1.00 94.38 833 ARG A O 1
ATOM 6776 N N . PHE A 1 834 ? 15.296 2.520 -31.315 1.00 96.19 834 PHE A N 1
ATOM 6777 C CA . PHE A 1 834 ? 16.669 2.023 -31.340 1.00 96.19 834 PHE A CA 1
ATOM 6778 C C . PHE A 1 834 ? 17.633 3.006 -32.007 1.00 96.19 834 PHE A C 1
ATOM 6780 O O . PHE A 1 834 ? 18.665 3.334 -31.424 1.00 96.19 834 PHE A O 1
ATOM 6787 N N . LEU A 1 835 ? 17.286 3.529 -33.185 1.00 95.00 835 LEU A N 1
ATOM 6788 C CA . LEU A 1 835 ? 18.117 4.504 -33.886 1.00 95.00 835 LEU A CA 1
ATOM 6789 C C . LEU A 1 835 ? 18.268 5.809 -33.107 1.00 95.00 835 LEU A C 1
ATOM 6791 O O . LEU A 1 835 ? 19.371 6.347 -33.063 1.00 95.00 835 LEU A O 1
ATOM 6795 N N . ALA A 1 836 ? 17.207 6.313 -32.472 1.00 94.94 836 ALA A N 1
ATOM 6796 C CA . ALA A 1 836 ? 17.281 7.538 -31.677 1.00 94.94 836 ALA A CA 1
ATOM 6797 C C . ALA A 1 836 ? 18.206 7.359 -30.465 1.00 94.94 836 ALA A C 1
ATOM 6799 O O . ALA A 1 836 ? 19.067 8.206 -30.212 1.00 94.94 836 ALA A O 1
ATOM 6800 N N . ILE A 1 837 ? 18.080 6.227 -29.768 1.00 95.69 837 ILE A N 1
ATOM 6801 C CA . ILE A 1 837 ? 18.936 5.843 -28.642 1.00 95.69 837 ILE A CA 1
ATOM 6802 C C . ILE A 1 837 ? 20.393 5.715 -29.098 1.00 95.69 837 ILE A C 1
ATOM 6804 O O . ILE A 1 837 ? 21.258 6.399 -28.557 1.00 95.69 837 ILE A O 1
ATOM 6808 N N . LEU A 1 838 ? 20.654 4.921 -30.140 1.00 96.25 838 LEU A N 1
ATOM 6809 C CA . LEU A 1 838 ? 21.995 4.696 -30.682 1.00 96.25 838 LEU A CA 1
ATOM 6810 C C . LEU A 1 838 ? 22.650 5.996 -31.156 1.00 96.25 838 LEU A C 1
ATOM 6812 O O . LEU A 1 838 ? 23.792 6.275 -30.800 1.00 96.25 838 LEU A O 1
ATOM 6816 N N . THR A 1 839 ? 21.916 6.828 -31.895 1.00 95.62 839 THR A N 1
ATOM 6817 C CA . THR A 1 839 ? 22.397 8.139 -32.358 1.00 95.62 839 THR A CA 1
ATOM 6818 C C . THR A 1 839 ? 22.769 9.031 -31.177 1.00 95.62 839 THR A C 1
ATOM 6820 O O . THR A 1 839 ? 23.842 9.627 -31.172 1.00 95.62 839 THR A O 1
ATOM 6823 N N . THR A 1 840 ? 21.920 9.079 -30.149 1.00 95.44 840 THR A N 1
ATOM 6824 C CA . THR A 1 840 ? 22.160 9.870 -28.931 1.00 95.44 840 THR A CA 1
ATOM 6825 C C . THR A 1 840 ? 23.356 9.344 -28.131 1.00 95.44 840 THR A C 1
ATOM 6827 O O . THR A 1 840 ? 24.050 10.116 -27.477 1.00 95.44 840 THR A O 1
ATOM 6830 N N . THR A 1 841 ? 23.655 8.045 -28.210 1.00 95.50 841 THR A N 1
ATOM 6831 C CA . THR A 1 841 ? 24.855 7.468 -27.591 1.00 95.50 841 THR A CA 1
ATOM 6832 C C . THR A 1 841 ? 26.135 7.809 -28.359 1.00 95.50 841 THR A C 1
ATOM 6834 O O . THR A 1 841 ? 27.141 8.142 -27.727 1.00 95.50 841 THR A O 1
ATOM 6837 N N . LEU A 1 842 ? 26.101 7.754 -29.697 1.00 94.50 842 LEU A N 1
ATOM 6838 C CA . LEU A 1 842 ? 27.238 8.096 -30.566 1.00 94.50 842 LEU A CA 1
ATOM 6839 C C . LEU A 1 842 ? 27.525 9.604 -30.581 1.00 94.50 842 LEU A C 1
ATOM 6841 O O . LEU A 1 842 ? 28.677 10.007 -30.722 1.00 94.50 842 LEU A O 1
ATOM 6845 N N . TYR A 1 843 ? 26.493 10.435 -30.431 1.00 94.06 843 TYR A N 1
ATOM 6846 C CA . TYR A 1 843 ? 26.589 11.892 -30.407 1.00 94.06 843 TYR A CA 1
ATOM 6847 C C . TYR A 1 843 ? 25.770 12.457 -29.243 1.00 94.06 843 TYR A C 1
ATOM 6849 O O . TYR A 1 843 ? 24.555 12.635 -29.331 1.00 94.06 843 TYR A O 1
ATOM 6857 N N . GLN A 1 844 ? 26.466 12.746 -28.141 1.00 91.50 844 GLN A N 1
ATOM 6858 C CA . GLN A 1 844 ? 25.882 13.033 -26.820 1.00 91.50 844 GLN A CA 1
ATOM 6859 C C . GLN A 1 844 ? 25.390 14.483 -26.652 1.00 91.50 844 GLN A C 1
ATOM 6861 O O . GLN A 1 844 ? 25.371 15.018 -25.544 1.00 91.50 844 GLN A O 1
ATOM 6866 N N . ASP A 1 845 ? 24.997 15.131 -27.750 1.00 91.62 845 ASP A N 1
ATOM 6867 C CA . ASP A 1 845 ? 24.345 16.442 -27.740 1.00 91.62 845 ASP A CA 1
ATOM 6868 C C . ASP A 1 845 ? 22.838 16.262 -27.507 1.00 91.62 845 ASP A C 1
ATOM 6870 O O . ASP A 1 845 ? 22.018 16.252 -28.431 1.00 91.62 845 ASP A O 1
ATOM 6874 N N . HIS A 1 846 ? 22.473 16.056 -26.241 1.00 92.50 846 HIS A N 1
ATOM 6875 C CA . HIS A 1 846 ? 21.092 15.777 -25.842 1.00 92.50 846 HIS A CA 1
ATOM 6876 C C . HIS A 1 846 ? 20.133 16.926 -26.188 1.00 92.50 846 HIS A C 1
ATOM 6878 O O . HIS A 1 846 ? 18.969 16.682 -26.506 1.00 92.50 846 HIS A O 1
ATOM 6884 N N . ILE A 1 847 ? 20.615 18.174 -26.151 1.00 91.12 847 ILE A N 1
ATOM 6885 C CA . ILE A 1 847 ? 19.811 19.360 -26.470 1.00 91.12 847 ILE A CA 1
ATOM 6886 C C . ILE A 1 847 ? 19.453 19.334 -27.955 1.00 91.12 847 ILE A C 1
ATOM 6888 O O . ILE A 1 847 ? 18.274 19.439 -28.298 1.00 91.12 847 ILE A O 1
ATOM 6892 N N . ALA A 1 848 ? 20.444 19.137 -28.832 1.00 88.88 848 ALA A N 1
ATOM 6893 C CA . ALA A 1 848 ? 20.198 19.046 -30.267 1.00 88.88 848 ALA A CA 1
ATOM 6894 C C . ALA A 1 848 ? 19.315 17.843 -30.623 1.00 88.88 848 ALA A C 1
ATOM 6896 O O . ALA A 1 848 ? 18.433 17.978 -31.473 1.00 88.88 848 ALA A O 1
ATOM 6897 N N . ALA A 1 849 ? 19.509 16.695 -29.965 1.00 92.44 849 ALA A N 1
ATOM 6898 C CA . ALA A 1 849 ? 18.689 15.502 -30.166 1.00 92.44 849 ALA A CA 1
ATOM 6899 C C . ALA A 1 849 ? 17.204 15.773 -29.865 1.00 92.44 849 ALA A C 1
ATOM 6901 O O . ALA A 1 849 ? 16.342 15.568 -30.723 1.00 92.44 849 ALA A O 1
ATOM 6902 N N . LEU A 1 850 ? 16.900 16.296 -28.673 1.00 93.00 850 LEU A N 1
ATOM 6903 C CA . LEU A 1 850 ? 15.522 16.547 -28.239 1.00 93.00 850 LEU A CA 1
ATOM 6904 C C . LEU A 1 850 ? 14.862 17.684 -29.029 1.00 93.00 850 LEU A C 1
ATOM 6906 O O . LEU A 1 850 ? 13.719 17.534 -29.461 1.00 93.00 850 LEU A O 1
ATOM 6910 N N . ALA A 1 851 ? 15.589 18.776 -29.292 1.00 90.69 851 ALA A N 1
ATOM 6911 C CA . ALA A 1 851 ? 15.094 19.884 -30.111 1.00 90.69 851 ALA A CA 1
ATOM 6912 C C . ALA A 1 851 ? 14.814 19.447 -31.557 1.00 90.69 851 ALA A C 1
ATOM 6914 O O . ALA A 1 851 ? 13.849 19.896 -32.176 1.00 90.69 851 ALA A O 1
ATOM 6915 N N . THR A 1 852 ? 15.632 18.539 -32.098 1.00 90.75 852 THR A N 1
ATOM 6916 C CA . THR A 1 852 ? 15.393 17.941 -33.415 1.00 90.75 852 THR A CA 1
ATOM 6917 C C . THR A 1 852 ? 14.104 17.136 -33.410 1.00 90.75 852 THR A C 1
ATOM 6919 O O . THR A 1 852 ? 13.239 17.406 -34.239 1.00 90.75 852 THR A O 1
ATOM 6922 N N . LEU A 1 853 ? 13.950 16.183 -32.481 1.00 91.56 853 LEU A N 1
ATOM 6923 C CA . LEU A 1 853 ? 12.756 15.333 -32.395 1.00 91.56 853 LEU A CA 1
ATOM 6924 C C . LEU A 1 853 ? 11.469 16.160 -32.248 1.00 91.56 853 LEU A C 1
ATOM 6926 O O . LEU A 1 853 ? 10.454 15.841 -32.866 1.00 91.56 853 LEU A O 1
ATOM 6930 N N . GLU A 1 854 ? 11.528 17.254 -31.489 1.00 90.06 854 GLU A N 1
ATOM 6931 C CA . GLU A 1 854 ? 10.437 18.220 -31.362 1.00 90.06 854 GLU A CA 1
ATOM 6932 C C . GLU A 1 854 ? 10.153 18.963 -32.676 1.00 90.06 854 GLU A C 1
ATOM 6934 O O . GLU A 1 854 ? 9.009 18.990 -33.136 1.00 90.06 854 GLU A O 1
ATOM 6939 N N . ARG A 1 855 ? 11.187 19.506 -33.332 1.00 88.62 855 ARG A N 1
ATOM 6940 C CA . ARG A 1 855 ? 11.048 20.253 -34.592 1.00 88.62 855 ARG A CA 1
ATOM 6941 C C . ARG A 1 855 ? 10.455 19.408 -35.716 1.00 88.62 855 ARG A C 1
ATOM 6943 O O . ARG A 1 855 ? 9.617 19.899 -36.469 1.00 88.62 855 ARG A O 1
ATOM 6950 N N . VAL A 1 856 ? 10.875 18.150 -35.831 1.00 85.69 856 VAL A N 1
ATOM 6951 C CA . VAL A 1 856 ? 10.417 17.241 -36.897 1.00 85.69 856 VAL A CA 1
ATOM 6952 C C . VAL A 1 856 ? 9.064 16.599 -36.600 1.00 85.69 856 VAL A C 1
ATOM 6954 O O . VAL A 1 856 ? 8.573 15.814 -37.413 1.00 85.69 856 VAL A O 1
ATOM 6957 N N . ARG A 1 857 ? 8.456 16.944 -35.453 1.00 84.88 857 ARG A N 1
ATOM 6958 C CA . ARG A 1 857 ? 7.199 16.373 -34.952 1.00 84.88 857 ARG A CA 1
ATOM 6959 C C . ARG A 1 857 ? 7.259 14.846 -34.887 1.00 84.88 857 ARG A C 1
ATOM 6961 O O . ARG A 1 857 ? 6.339 14.159 -35.329 1.00 84.88 857 ARG A O 1
ATOM 6968 N N . ALA A 1 858 ? 8.362 14.318 -34.354 1.00 87.81 858 ALA A N 1
ATOM 6969 C CA . ALA A 1 858 ? 8.475 12.894 -34.076 1.00 87.81 858 ALA A CA 1
ATOM 6970 C C . ALA A 1 858 ? 7.345 12.436 -33.129 1.00 87.81 858 ALA A C 1
ATOM 6972 O O . ALA A 1 858 ? 6.872 13.241 -32.318 1.00 87.81 858 ALA A O 1
ATOM 6973 N N . PRO A 1 859 ? 6.919 11.158 -33.189 1.00 90.12 859 PRO A N 1
ATOM 6974 C CA . PRO A 1 859 ? 5.949 10.616 -32.248 1.00 90.12 859 PRO A CA 1
ATOM 6975 C C . PRO A 1 859 ? 6.355 10.932 -30.809 1.00 90.12 859 PRO A C 1
ATOM 6977 O O . PRO A 1 859 ? 7.509 10.733 -30.426 1.00 90.12 859 PRO A O 1
ATOM 6980 N N . LEU A 1 860 ? 5.402 11.399 -30.002 1.00 90.25 860 LEU A N 1
ATOM 6981 C CA . LEU A 1 860 ? 5.670 11.834 -28.629 1.00 90.25 860 LEU A CA 1
ATOM 6982 C C . LEU A 1 860 ? 6.366 10.738 -27.807 1.00 90.25 860 LEU A C 1
ATOM 6984 O O . LEU A 1 860 ? 7.310 11.016 -27.070 1.00 90.25 860 LEU A O 1
ATOM 6988 N N . ARG A 1 861 ? 5.971 9.478 -28.027 1.00 90.50 861 ARG A N 1
ATOM 6989 C CA . ARG A 1 861 ? 6.596 8.309 -27.405 1.00 90.50 861 ARG A CA 1
ATOM 6990 C C . ARG A 1 861 ? 8.092 8.188 -27.718 1.00 90.50 861 ARG A C 1
ATOM 6992 O O . ARG A 1 861 ? 8.862 7.897 -26.816 1.00 90.50 861 ARG A O 1
ATOM 6999 N N . LEU A 1 862 ? 8.523 8.488 -28.946 1.00 92.12 862 LEU A N 1
ATOM 7000 C CA . LEU A 1 862 ? 9.938 8.434 -29.334 1.00 92.12 862 LEU A CA 1
ATOM 7001 C C . LEU A 1 862 ? 10.776 9.483 -28.587 1.00 92.12 862 LEU A C 1
ATOM 7003 O O . LEU A 1 862 ? 11.892 9.200 -28.142 1.00 92.12 862 LEU A O 1
ATOM 7007 N N . ARG A 1 863 ? 10.225 10.691 -28.408 1.00 92.12 863 ARG A N 1
ATOM 7008 C CA . ARG A 1 863 ? 10.841 11.727 -27.567 1.00 92.12 863 ARG A CA 1
ATOM 7009 C C . ARG A 1 863 ? 10.938 11.248 -26.119 1.00 92.12 863 ARG A C 1
ATOM 7011 O O . ARG A 1 863 ? 12.007 11.351 -25.526 1.00 92.12 863 ARG A O 1
ATOM 7018 N N . TRP A 1 864 ? 9.862 10.685 -25.573 1.00 93.12 864 TRP A N 1
ATOM 7019 C CA . TRP A 1 864 ? 9.835 10.149 -24.209 1.00 93.12 864 TRP A CA 1
ATOM 7020 C C . TRP A 1 864 ? 10.850 9.029 -23.990 1.00 93.12 864 TRP A C 1
ATOM 7022 O O . TRP A 1 864 ? 11.574 9.059 -23.000 1.00 93.12 864 TRP A O 1
ATOM 7032 N N . ASP A 1 865 ? 10.962 8.087 -24.924 1.00 92.06 865 ASP A N 1
ATOM 7033 C CA . ASP A 1 865 ? 11.939 7.001 -24.845 1.00 92.06 865 ASP A CA 1
ATOM 7034 C C . ASP A 1 865 ? 13.380 7.533 -24.906 1.00 92.06 865 ASP A C 1
ATOM 7036 O O . ASP A 1 865 ? 14.258 7.020 -24.211 1.00 92.06 865 ASP A O 1
ATOM 7040 N N . THR A 1 866 ? 13.618 8.599 -25.678 1.00 94.38 866 THR A N 1
ATOM 7041 C CA . THR A 1 866 ? 14.922 9.281 -25.734 1.00 94.38 866 THR A CA 1
ATOM 7042 C C . THR A 1 866 ? 15.238 9.989 -24.414 1.00 94.38 866 THR A C 1
ATOM 7044 O O . THR A 1 866 ? 16.351 9.868 -23.908 1.00 94.38 866 THR A O 1
ATOM 7047 N N . GLU A 1 867 ? 14.269 10.679 -23.808 1.00 94.94 867 GLU A N 1
ATOM 7048 C CA . GLU A 1 867 ? 14.430 11.294 -22.483 1.00 94.94 867 GLU A CA 1
ATOM 7049 C C . GLU A 1 867 ? 14.696 10.234 -21.401 1.00 94.94 867 GLU A C 1
ATOM 7051 O O . GLU A 1 867 ? 15.645 10.369 -20.629 1.00 94.94 867 GLU A O 1
ATOM 7056 N N . ASN A 1 868 ? 13.929 9.140 -21.394 1.00 93.50 868 ASN A N 1
ATOM 7057 C CA . ASN A 1 868 ? 14.115 8.013 -20.478 1.00 93.50 868 ASN A CA 1
ATOM 7058 C C . ASN A 1 868 ? 15.509 7.381 -20.639 1.00 93.50 868 ASN A C 1
ATOM 7060 O O . ASN A 1 868 ? 16.174 7.072 -19.649 1.00 93.50 868 ASN A O 1
ATOM 7064 N N . TRP A 1 869 ? 15.987 7.226 -21.879 1.00 94.94 869 TRP A N 1
ATOM 7065 C CA . TRP A 1 869 ? 17.348 6.766 -22.155 1.00 94.94 869 TRP A CA 1
ATOM 7066 C C . TRP A 1 869 ? 18.399 7.719 -21.582 1.00 94.94 869 TRP A C 1
ATOM 7068 O O . TRP A 1 869 ? 19.314 7.262 -20.889 1.00 94.94 869 TRP A O 1
ATOM 7078 N N . ILE A 1 870 ? 18.232 9.031 -21.796 1.00 95.00 870 ILE A N 1
ATOM 7079 C CA . ILE A 1 870 ? 19.151 10.066 -21.307 1.00 95.00 870 ILE A CA 1
ATOM 7080 C C . ILE A 1 870 ? 19.295 10.022 -19.788 1.00 95.00 870 ILE A C 1
ATOM 7082 O O . ILE A 1 870 ? 20.384 10.312 -19.322 1.00 95.00 870 ILE A O 1
ATOM 7086 N N . VAL A 1 871 ? 18.298 9.625 -18.994 1.00 94.62 871 VAL A N 1
ATOM 7087 C CA . VAL A 1 871 ? 18.448 9.487 -17.523 1.00 94.62 871 VAL A CA 1
ATOM 7088 C C . VAL A 1 871 ? 18.639 8.048 -17.040 1.00 94.62 871 VAL A C 1
ATOM 7090 O O . VAL A 1 871 ? 18.790 7.810 -15.844 1.00 94.62 871 VAL A O 1
ATOM 7093 N N . SER A 1 872 ? 18.721 7.075 -17.946 1.00 92.50 872 SER A N 1
ATOM 7094 C CA . SER A 1 872 ? 18.908 5.670 -17.575 1.00 92.50 872 SER A CA 1
ATOM 7095 C C . SER A 1 872 ? 20.290 5.390 -16.964 1.00 92.50 872 SER A C 1
ATOM 7097 O O . SER A 1 872 ? 21.284 6.072 -17.250 1.00 92.50 872 SER A O 1
ATOM 7099 N N . LEU A 1 873 ? 20.367 4.347 -16.129 1.00 90.44 873 LEU A N 1
ATOM 7100 C CA . LEU A 1 873 ? 21.635 3.851 -15.582 1.00 90.44 873 LEU A CA 1
ATOM 7101 C C . LEU A 1 873 ? 22.507 3.214 -16.673 1.00 90.44 873 LEU A C 1
ATOM 7103 O O . LEU A 1 873 ? 23.698 3.506 -16.730 1.00 90.44 873 LEU A O 1
ATOM 7107 N N . ALA A 1 874 ? 21.902 2.441 -17.584 1.00 91.94 874 ALA A N 1
ATOM 7108 C CA . ALA A 1 874 ? 22.592 1.807 -18.709 1.00 91.94 874 ALA A CA 1
ATOM 7109 C C . ALA A 1 874 ? 23.326 2.832 -19.588 1.00 91.94 874 ALA A C 1
ATOM 7111 O O . ALA A 1 874 ? 24.483 2.630 -19.956 1.00 91.94 874 ALA A O 1
ATOM 7112 N N . TYR A 1 875 ? 22.698 3.979 -19.867 1.00 94.56 875 TYR A N 1
ATOM 7113 C CA . TYR A 1 875 ? 23.371 5.044 -20.604 1.00 94.56 875 TYR A CA 1
ATOM 7114 C C . TYR A 1 875 ? 24.556 5.633 -19.823 1.00 94.56 875 TYR A C 1
ATOM 7116 O O . TYR A 1 875 ? 25.625 5.845 -20.393 1.00 94.56 875 TYR A O 1
ATOM 7124 N N . GLY A 1 876 ? 24.409 5.827 -18.508 1.00 91.94 876 GLY A N 1
ATOM 7125 C CA . GLY A 1 876 ? 25.502 6.272 -17.636 1.00 91.94 876 GLY A CA 1
ATOM 7126 C C . GLY A 1 876 ? 26.701 5.314 -17.629 1.00 91.94 876 GLY A C 1
ATOM 7127 O O . GLY A 1 876 ? 27.846 5.764 -17.680 1.00 91.94 876 GLY A O 1
ATOM 7128 N N . GLU A 1 877 ? 26.459 4.000 -17.631 1.00 92.31 877 GLU A N 1
ATOM 7129 C CA . GLU A 1 877 ? 27.510 2.977 -17.733 1.00 92.31 877 GLU A CA 1
ATOM 7130 C C . GLU A 1 877 ? 28.262 3.056 -19.066 1.00 92.31 877 GLU A C 1
ATOM 7132 O O . GLU A 1 877 ? 29.497 3.029 -19.082 1.00 92.31 877 GLU A O 1
ATOM 7137 N N . ILE A 1 878 ? 27.541 3.238 -20.178 1.00 94.12 878 ILE A N 1
ATOM 7138 C CA . ILE A 1 878 ? 28.159 3.412 -21.498 1.00 94.12 878 ILE A CA 1
ATOM 7139 C C . ILE A 1 878 ? 29.013 4.686 -21.530 1.00 94.12 878 ILE A C 1
ATOM 7141 O O . ILE A 1 878 ? 30.175 4.627 -21.930 1.00 94.12 878 ILE A O 1
ATOM 7145 N N . ARG A 1 879 ? 28.500 5.827 -21.046 1.00 91.62 879 ARG A N 1
ATOM 7146 C CA . ARG A 1 879 ? 29.275 7.084 -20.972 1.00 91.62 879 ARG A CA 1
ATOM 7147 C C . ARG A 1 879 ? 30.527 6.951 -20.113 1.00 91.62 879 ARG A C 1
ATOM 7149 O O . ARG A 1 879 ? 31.563 7.539 -20.434 1.00 91.62 879 ARG A O 1
ATOM 7156 N N . LYS A 1 880 ? 30.450 6.176 -19.028 1.00 90.88 880 LYS A N 1
ATOM 7157 C CA . LYS A 1 880 ? 31.609 5.872 -18.186 1.00 90.88 880 LYS A CA 1
ATOM 7158 C C . LYS A 1 880 ? 32.670 5.107 -18.975 1.00 90.88 880 LYS A C 1
ATOM 7160 O O . LYS A 1 880 ? 33.830 5.509 -18.952 1.00 90.88 880 LYS A O 1
ATOM 7165 N N . GLY A 1 881 ? 32.269 4.069 -19.711 1.00 88.56 881 GLY A N 1
ATOM 7166 C CA . GLY A 1 881 ? 33.167 3.297 -20.576 1.00 88.56 881 GLY A CA 1
ATOM 7167 C C . GLY A 1 881 ? 33.764 4.108 -21.732 1.00 88.56 881 GLY A C 1
ATOM 7168 O O . GLY A 1 881 ? 34.906 3.877 -22.107 1.00 88.56 881 GLY A O 1
ATOM 7169 N N . LEU A 1 882 ? 33.026 5.087 -22.261 1.00 88.25 882 LEU A N 1
ATOM 7170 C CA . LEU A 1 882 ? 33.501 6.011 -23.300 1.00 88.25 882 LEU A CA 1
ATOM 7171 C C . LEU A 1 882 ? 34.405 7.133 -22.765 1.00 88.25 882 LEU A C 1
ATOM 7173 O O . LEU A 1 882 ? 34.895 7.945 -23.545 1.00 88.25 882 LEU A O 1
ATOM 7177 N N . GLY A 1 883 ? 34.580 7.246 -21.443 1.00 83.62 883 GLY A N 1
ATOM 7178 C CA . GLY A 1 883 ? 35.291 8.372 -20.832 1.00 83.62 883 GLY A CA 1
ATOM 7179 C C . GLY A 1 883 ? 34.579 9.723 -20.996 1.00 83.62 883 GLY A C 1
ATOM 7180 O O . GLY A 1 883 ? 35.158 10.758 -20.683 1.00 83.62 883 GLY A O 1
ATOM 7181 N N . SER A 1 884 ? 33.324 9.733 -21.457 1.00 81.50 884 SER A N 1
ATOM 7182 C CA . SER A 1 884 ? 32.544 10.950 -21.708 1.00 81.50 884 SER A CA 1
ATOM 7183 C C . SER A 1 884 ? 31.644 11.361 -20.536 1.00 81.50 884 SER A C 1
ATOM 7185 O O . SER A 1 884 ? 31.033 12.431 -20.580 1.00 81.50 884 SER A O 1
ATOM 7187 N N . HIS A 1 885 ? 31.571 10.530 -19.491 1.00 78.50 885 HIS A N 1
ATOM 7188 C CA . HIS A 1 885 ? 30.857 10.837 -18.254 1.00 78.50 885 HIS A CA 1
ATOM 7189 C C . HIS A 1 885 ? 31.408 12.094 -17.570 1.00 78.50 885 HIS A C 1
ATOM 7191 O O . HIS A 1 885 ? 32.619 12.309 -17.481 1.00 78.50 885 HIS A O 1
ATOM 7197 N N . THR A 1 886 ? 30.512 12.931 -17.054 1.00 70.38 886 THR A N 1
ATOM 7198 C CA . THR A 1 886 ? 30.919 14.157 -16.363 1.00 70.38 886 THR A CA 1
ATOM 7199 C C . THR A 1 886 ? 31.418 13.819 -14.955 1.00 70.38 886 THR A C 1
ATOM 7201 O O . THR A 1 886 ? 30.629 13.580 -14.042 1.00 70.38 886 THR A O 1
ATOM 7204 N N . ILE A 1 887 ? 32.744 13.786 -14.778 1.00 63.75 887 ILE A N 1
ATOM 7205 C CA . ILE A 1 887 ? 33.409 13.531 -13.482 1.00 63.75 887 ILE A CA 1
ATOM 7206 C C . ILE A 1 887 ? 33.374 14.774 -12.581 1.00 63.75 887 ILE A C 1
ATOM 7208 O O . ILE A 1 887 ? 33.459 14.658 -11.356 1.00 63.75 887 ILE A O 1
ATOM 7212 N N . THR A 1 888 ? 33.243 15.965 -13.174 1.00 68.44 888 THR A N 1
ATOM 7213 C CA . THR A 1 888 ? 33.308 17.249 -12.474 1.00 68.44 888 THR A CA 1
ATOM 7214 C C . THR A 1 888 ? 32.323 17.273 -11.312 1.00 68.44 888 THR A C 1
ATOM 7216 O O . THR A 1 888 ? 31.111 17.145 -11.499 1.00 68.44 888 THR A O 1
ATOM 7219 N N . ARG A 1 889 ? 32.863 17.409 -10.096 1.00 68.69 889 ARG A N 1
ATOM 7220 C CA . ARG A 1 889 ? 32.054 17.575 -8.889 1.00 68.69 889 ARG A CA 1
ATOM 7221 C C . ARG A 1 889 ? 31.235 18.849 -9.016 1.00 68.69 889 ARG A C 1
ATOM 7223 O O . ARG A 1 889 ? 31.725 19.852 -9.536 1.00 68.69 889 ARG A O 1
ATOM 7230 N N . PHE A 1 890 ? 30.011 18.808 -8.504 1.00 70.31 890 PHE A N 1
ATOM 7231 C CA . PHE A 1 890 ? 29.259 20.033 -8.306 1.00 70.31 890 PHE A CA 1
ATOM 7232 C C . PHE A 1 890 ? 30.039 20.974 -7.379 1.00 70.31 890 PHE A C 1
ATOM 7234 O O . PHE A 1 890 ? 30.650 20.499 -6.416 1.00 70.31 890 PHE A O 1
ATOM 7241 N N . PRO A 1 891 ? 30.011 22.289 -7.635 1.00 73.69 891 PRO A N 1
ATOM 7242 C CA . PRO A 1 891 ? 30.293 23.277 -6.602 1.00 73.69 891 PRO A CA 1
ATOM 7243 C C . PRO A 1 891 ? 29.450 22.986 -5.346 1.00 73.69 891 PRO A C 1
ATOM 7245 O O . PRO A 1 891 ? 28.283 22.615 -5.468 1.00 73.69 891 PRO A O 1
ATOM 7248 N N . ASP A 1 892 ? 30.006 23.138 -4.140 1.00 74.56 892 ASP A N 1
ATOM 7249 C CA . ASP A 1 892 ? 29.339 22.700 -2.896 1.00 74.56 892 ASP A CA 1
ATOM 7250 C C . ASP A 1 892 ? 27.959 23.348 -2.670 1.00 74.56 892 ASP A C 1
ATOM 7252 O O . ASP A 1 892 ? 27.064 22.750 -2.070 1.00 74.56 892 ASP A O 1
ATOM 7256 N N . ASN A 1 893 ? 27.759 24.559 -3.193 1.00 74.25 893 ASN A N 1
ATOM 7257 C CA . ASN A 1 893 ? 26.482 25.268 -3.160 1.00 74.25 893 ASN A CA 1
ATOM 7258 C C . ASN A 1 893 ? 25.404 24.625 -4.050 1.00 74.25 893 ASN A C 1
ATOM 7260 O O . ASN A 1 893 ? 24.228 24.705 -3.708 1.00 74.25 893 ASN A O 1
ATOM 7264 N N . VAL A 1 894 ? 25.777 23.946 -5.138 1.00 74.94 894 VAL A N 1
ATOM 7265 C CA . VAL A 1 894 ? 24.833 23.315 -6.075 1.00 74.94 894 VAL A CA 1
ATOM 7266 C C . VAL A 1 894 ? 24.124 22.107 -5.455 1.00 74.94 894 VAL A C 1
ATOM 7268 O O . VAL A 1 894 ? 22.956 21.879 -5.759 1.00 74.94 894 VAL A O 1
ATOM 7271 N N . TYR A 1 895 ? 24.753 21.390 -4.513 1.00 76.44 895 TYR A N 1
ATOM 7272 C CA . TYR A 1 895 ? 24.093 20.277 -3.806 1.00 76.44 895 TYR A CA 1
ATOM 7273 C C . TYR A 1 895 ? 22.917 20.726 -2.917 1.00 76.44 895 TYR A C 1
ATOM 7275 O O . TYR A 1 895 ? 22.169 19.882 -2.433 1.00 76.44 895 TYR A O 1
ATOM 7283 N N . ARG A 1 896 ? 22.764 22.034 -2.659 1.00 77.06 896 ARG A N 1
ATOM 7284 C CA . ARG A 1 896 ? 21.732 22.595 -1.767 1.00 77.06 896 ARG A CA 1
ATOM 7285 C C . ARG A 1 896 ? 20.652 23.396 -2.502 1.00 77.06 896 ARG A C 1
ATOM 7287 O O . ARG A 1 896 ? 19.754 23.919 -1.850 1.00 77.06 896 ARG A O 1
ATOM 7294 N N . MET A 1 897 ? 20.754 23.527 -3.824 1.00 81.00 897 MET A N 1
ATOM 7295 C CA . MET A 1 897 ? 19.855 24.353 -4.634 1.00 81.00 897 MET A CA 1
ATOM 7296 C C . MET A 1 897 ? 18.591 23.599 -5.049 1.00 81.00 897 MET A C 1
ATOM 7298 O O . MET A 1 897 ? 18.629 22.399 -5.323 1.00 81.00 897 MET A O 1
ATOM 7302 N N . ALA A 1 898 ? 17.476 24.324 -5.158 1.00 76.19 898 ALA A N 1
ATOM 7303 C CA . ALA A 1 898 ? 16.245 23.782 -5.720 1.00 76.19 898 ALA A CA 1
ATOM 7304 C C . ALA A 1 898 ? 16.407 23.550 -7.232 1.00 76.19 898 ALA A C 1
ATOM 7306 O O . ALA A 1 898 ? 16.773 24.455 -7.983 1.00 76.19 898 ALA A O 1
ATOM 7307 N N . VAL A 1 899 ? 16.118 22.329 -7.687 1.00 83.75 899 VAL A N 1
ATOM 7308 C CA . VAL A 1 899 ? 16.277 21.944 -9.100 1.00 83.75 899 VAL A CA 1
ATOM 7309 C C . VAL A 1 899 ? 15.119 22.423 -9.984 1.00 83.75 899 VAL A C 1
ATOM 7311 O O . VAL A 1 899 ? 15.311 22.667 -11.175 1.00 83.75 899 VAL A O 1
ATOM 7314 N N . LEU A 1 900 ? 13.923 22.584 -9.409 1.00 83.50 900 LEU A N 1
ATOM 7315 C CA . LEU A 1 900 ? 12.735 23.066 -10.112 1.00 83.50 900 LEU A CA 1
ATOM 7316 C C . LEU A 1 900 ? 12.572 24.575 -9.951 1.00 83.50 900 LEU A C 1
ATOM 7318 O O . LEU A 1 900 ? 12.695 25.110 -8.849 1.00 83.50 900 LEU A O 1
ATOM 7322 N N . SER A 1 901 ? 12.205 25.243 -11.040 1.00 76.19 901 SER A N 1
ATOM 7323 C CA . SER A 1 901 ? 11.743 26.629 -10.995 1.00 76.19 901 SER A CA 1
ATOM 7324 C C . SER A 1 901 ? 10.429 26.742 -10.209 1.00 76.19 901 SER A C 1
ATOM 7326 O O . SER A 1 901 ? 9.517 25.937 -10.435 1.00 76.19 901 SER A O 1
ATOM 7328 N N . PRO A 1 902 ? 10.274 27.739 -9.314 1.00 63.31 902 PRO A N 1
ATOM 7329 C CA . PRO A 1 902 ? 8.982 28.020 -8.706 1.00 63.31 902 PRO A CA 1
ATOM 7330 C C . PRO A 1 902 ? 7.992 28.352 -9.823 1.00 63.31 902 PRO A C 1
ATOM 7332 O O . PRO A 1 902 ? 8.255 29.215 -10.662 1.00 63.31 902 PRO A O 1
ATOM 7335 N N . LYS A 1 903 ? 6.865 27.635 -9.861 1.00 51.34 903 LYS A N 1
ATOM 7336 C CA . LYS A 1 903 ? 5.804 27.891 -10.838 1.00 51.34 903 LYS A CA 1
ATOM 7337 C C . LYS A 1 903 ? 5.397 29.364 -10.688 1.00 51.34 903 LYS A C 1
ATOM 7339 O O . LYS A 1 903 ? 4.991 29.734 -9.583 1.00 51.34 903 LYS A O 1
ATOM 7344 N N . PRO A 1 904 ? 5.513 30.216 -11.725 1.00 42.66 904 PRO A N 1
ATOM 7345 C CA . PRO A 1 904 ? 5.006 31.574 -11.615 1.00 42.66 904 PRO A CA 1
ATOM 7346 C C . PRO A 1 904 ? 3.512 31.486 -11.271 1.00 42.66 904 PRO A C 1
ATOM 7348 O O . PRO A 1 904 ? 2.828 30.596 -11.799 1.00 42.66 904 PRO A O 1
ATOM 7351 N N . PRO A 1 905 ? 2.994 32.335 -10.363 1.00 38.47 905 PRO A N 1
ATOM 7352 C CA . PRO A 1 905 ? 1.566 32.365 -10.093 1.00 38.47 905 PRO A CA 1
ATOM 7353 C C . PRO A 1 905 ? 0.866 32.554 -11.434 1.00 38.47 905 PRO A C 1
ATOM 7355 O O . PRO A 1 905 ? 1.255 33.428 -12.208 1.00 38.47 905 PRO A O 1
ATOM 7358 N N . ALA A 1 906 ? -0.095 31.681 -11.741 1.00 36.72 906 ALA A N 1
ATOM 7359 C CA . ALA A 1 906 ? -0.843 31.760 -12.984 1.00 36.72 906 ALA A CA 1
ATOM 7360 C C . ALA A 1 906 ? -1.472 33.156 -13.063 1.00 36.72 906 ALA A C 1
ATOM 7362 O O . ALA A 1 906 ? -2.447 33.441 -12.366 1.00 36.72 906 ALA A O 1
ATOM 7363 N N . MET A 1 907 ? -0.878 34.044 -13.862 1.00 35.97 907 MET A N 1
ATOM 7364 C CA . MET A 1 907 ? -1.510 35.305 -14.197 1.00 35.97 907 MET A CA 1
ATOM 7365 C C . MET A 1 907 ? -2.733 34.932 -15.022 1.00 35.97 907 MET A C 1
ATOM 7367 O O . MET A 1 907 ? -2.608 34.401 -16.123 1.00 35.97 907 MET A O 1
ATOM 7371 N N . ARG A 1 908 ? -3.914 35.127 -14.430 1.00 36.41 908 ARG A N 1
ATOM 7372 C CA . ARG A 1 908 ? -5.177 35.115 -15.161 1.00 36.41 908 ARG A CA 1
ATOM 7373 C C . ARG A 1 908 ? -5.073 36.223 -16.209 1.00 36.41 908 ARG A C 1
ATOM 7375 O O . ARG A 1 908 ? -5.065 37.394 -15.838 1.00 36.41 908 ARG A O 1
ATOM 7382 N N . SER A 1 909 ? -4.899 35.833 -17.468 1.00 34.22 909 SER A N 1
ATOM 7383 C CA . SER A 1 909 ? -5.133 36.681 -18.636 1.00 34.22 909 SER A CA 1
ATOM 7384 C C . SER A 1 909 ? -6.617 36.693 -18.960 1.00 34.22 909 SER A C 1
ATOM 7386 O O . SER A 1 909 ? -7.162 35.565 -19.043 1.00 34.22 909 SER A O 1
#

pLDDT: mean 78.76, std 18.12, range [26.39, 96.25]

Secondary structure (DSSP, 8-state):
-------------------------PPPHHHHHHHHHHHHTT--HHHHHHHHHHHHTTTT--THHHHTTSTTS-----GGGS---------PPPP-PPPHHHHHHHHHHHT--PPPP-PPPPP-----------HHHHHHHHHHHHHHHHHHHHHHH-S-GGGTHHHHHHHHHHS--HHHHHHHHHHHHHHS-HHHHHHHHHHHHHH-GGGGGGS-HHHHHHHHHHHHHTT-HHHHHHHHT-TTTTTS--HHHHHHHHHHHHHTT-HHHHHHHHHHHHHHHHHHHHHHTGGGT--HHHHHHHHHHHHHHTT-HHHHHHHHHTS-TTSTTHHHHHHHHHTSPPP--TTS--HHHHHHHH---HHHHHHHHHHHHHHHHHSSS--HHHHHHHHHHTTSGGGGS-S-HHHHHHHHHHHHHTGGGGGT-TTTTHHHHHHTT----HHHHHHHHHHHHH---SSHHHHHHHHHHHHHHHHHHTTTS-HHHHHHHHHHHHHHHHSS-TT---SS-HHHHHHHHHHHHHH-TTS-HHHHHHHHHHHHHTS-TTTS-HHHHHHHHHH-SS--HHHHHHHHHHHHHTT-HHHHHHHHHHHHHHH---HHHHHHHHHHHHHTT-HHHHHHHHHHHHHTT-B-HHHHHHHHHHSS--S---B-PPPHHHHHHHHTTS-HHHHHHHHHHHHHGGGHHHHHHHH-TT-PBPP-PPPSSHHHHHHHHHHHT-TTS---SS-B---TT-S---S-TTGGG--SSHHHHHHHHHHHHTTGGGGTT-HHHHHHHHHHHHHHHSS-HHHHHHSHHHHHHHHS-HHHHHHHHHHHHHTTTS-HHHHHHHHHHHHHHHHHHHB--HHHHHHHHHHTT--HHHHHHHHHHHH-HHHHHHHHHTT-S--PPPPTTGGGS-SBPPPPP----